Protein 6QDJ (pdb70)

GO terms:
  GO:0005515 protein binding (F, IPI)
  GO:0051015 actin filament binding (F, IDA)
  GO:0000146 microfilament motor activity (F, IDA)
  GO:0005863 striated muscle myosin thick filament (C, IDA)
  GO:0008307 structural constituent of muscle (F, IDA)
  GO:0005859 muscle myosin complex (C, IDA)
  GO:0040011 locomotion (P, IMP)
  GO:0018991 egg-laying behavior (P, IMP)
  GO:0030241 skeletal muscle myosin thick filament assembly (P, IMP)
  GO:0006936 muscle contraction (P, IMP)
  GO:0031672 A band (C, IDA)

CATH classification: 1.20.58.60

Radius of gyration: 30.01 Å; Cα contacts (8 Å, |Δi|>4): 1294; chains: 1; bounding box: 64×84×83 Å

Sequence (758 aa):
MEHEKDPGWQYLRRTREQVLEDQSKPYDSKKNVWIPDPEEGYLAGEITATKGDQVTIVTARGNEVTLKKELVQEMNPPKFEKTTEDMSNLSFLNDASVLHNLRSRYAAMLIYTYSGLFCVVINPYKRLPIYTDSCARMFMGKRKTEMPPHLFAVSDEAYRNMLQDHENQSMLITGESGAGKTENTKKVICYFAAVGASKVTLEDQIVQTNPVLEAFGNAKTVRNNNSSRFGKFIRIHFNKHGRLASCDIEHYLLEKSRVIRQAPGERCYHIFYQIYSDFRPELKKELLLDLPIKDYWFVAQAELIIDGIDDVEEFQLTDEAFDILNFSAVEKQDCYRLMSAHMHMGNMKFKQRPREEQAEPDGTDEAEKASNMYGIGCEEFLKALTKPRVKVTEWVSKGQNCEQVNWAVGAMAKGLYSRVFNWLVKKCNLTLDQKGIDRDYFIGVLDIAGFEIFDFNSFEQLWINFVNEKLQQFFNHHMFVLEQEEYAREGIQWVFIDFGLDLQACIELIEKPLGIISMLDEECIVPKATDLTLASKLVDQHLGKHPNFEKPKPPKGKQGEAHFAMRHYAGTVRYNCLNWLEKNKDPLNDTVVSAMKQSKGNDLLVEIWQDYTTQEEAAFMTVSMLYRESLNNLMTMLNKTHPHFIRCIIPNEKKQSGMIDAALVLNQLTCNGVLEGIRICRKGFPNRTLHPDFVQRYAILAAKEAKSDDDKKKCAEAIMSKLVNDGSLSEEMFRIGLTKVFFKAGVLAHLEDIRDEKL

InterPro domains:
  IPR001609 Myosin head, motor domain-like [PF00063] (83-775)
  IPR001609 Myosin head, motor domain-like [PR00193] (111-130)
  IPR001609 Myosin head, motor domain-like [PR00193] (167-192)
  IPR001609 Myosin head, motor domain-like [PR00193] (223-250)
  IPR001609 Myosin head, motor domain-like [PR00193] (455-483)
  IPR001609 Myosin head, motor domain-like [PR00193] (509-537)
  IPR001609 Myosin head, motor domain-like [PS51456] (81-787)
  IPR001609 Myosin head, motor domain-like [SM00242] (75-788)
  IPR002928 Myosin tail [PF01576] (855-1932)
  IPR004009 Myosin, SH3 domain [PF02736] (28-71)
  IPR004009 Myosin, SH3 domain [PS51844] (28-77)
  IPR008989 Myosin S1 fragment, N-terminal [G3DSA:2.30.30.360] (27-76)
  IPR014751 DNA repair protein XRCC4-like, C-terminal [G3DSA:1.20.5.370] (1575-1627)
  IPR014751 DNA repair protein XRCC4-like, C-terminal [G3DSA:1.20.5.370] (1628-1673)
  IPR014751 DNA repair protein XRCC4-like, C-terminal [G3DSA:1.20.5.370] (1674-1723)
  IPR014751 DNA repair protein XRCC4-like, C-terminal [G3DSA:1.20.5.370] (1738-1781)
  IPR027417 P-loop containing nucleoside triphosphate hydrolase [SSF52540] (52-845)
  IPR036961 Kinesin motor domain superfamily [G3DSA:3.40.850.10] (79-715)

Organism: Caenorhabditis elegans (NCBI:txid6239)

B-factor: mean 38.82, std 15.2, range [17.99, 112.72]

Nearest PDB structures (foldseek):
  6qdj-assembly1_A  TM=1.001E+00  e=0.000E+00  Caenorhabditis elegans
  1m8q-assembly1_A  TM=9.252E-01  e=1.282E-70  Gallus gallus
  1kqm-assembly1_A  TM=8.781E-01  e=1.208E-63  Argopecten irradians
  5h53-assembly1_A  TM=8.260E-01  e=1.874E-62  Oryctolagus cuniculus
  6x5z-assembly1_J  TM=8.396E-01  e=8.004E-58  Bos taurus

Secondary structure (DSSP, 8-state):
--GGGSGGGGGTS--HHHHHHHT-S---TTTEEEEEETTTEEEEEEEEEEETTEEEEEETTS-EEEEEGGG-EEPPPGGGTT-SBGGG-SS--HHHHHHHHHHHHHTT--EEEETTEEEEE--SS--TTSSHHHHHHHTT--GGGS-S-HHHHHHHHHHHHHHHT--EEEEEE-STTSSHHHHHHHHHHHHHHHT-----HHHHHHHHHHHHHHHHEE--SS-TTEE-SEEEEEEEE-TTS-EEEEEEEEE---GGGGT---TT--SBHHHHHHHSTTSHHHHHHTT--S-GGG-TTT-SS-S--TT--HHHHHHHHHHHHHHTT--HHHHHHHHHHHHHHHHHTT--EE--TT--S-EES--HHHHHHHHHHTS-HHHHHHHHHS-EEE---EEE----HHHHHHHHHHHHHHHHHHHHHHHHHHHHHHT--SSS---EEEEEEE-------SSB-HHHHHHHHHHHHHHHHHHHHHHHHHHHHHHHHT-------GGGGGHHHHHHHHSTTSHHHHHHHHTTSTT--HHHHHHHHHHHHTTTSTTEEPPPP--TT----SEEEEETTEEEEE--TTHHHHHH----HHHHHHHHT-SS-HHHHHHTTT---HHHH----HHHHHHHHHHHHHHHHTTSEEEEEEEE---SS--TT---HHHHHHHHHHTSHHHHHHHHHHS--EEEEHHHHHHHHGGGSHHHHTS-SSHHHHHHHHHHHHHHHTSS-GGGEEE-SSEEEE-TTHHHHHHHHHHHH-

Foldseek 3Di:
DVLVVQQQNLLFDPDPVVLVVLQPDDDDQQFWWWAQDVFQRIWIWTFPDDDDQKTWTQTPVGDIDIDGPVRIFTEFHSNCALPQEQLPTLGLALVNVLRNCLRSQLSNNQWHHHVQETEGADQLDDHSCLDPVNLVVQAPDQLVVGGGDLSVLLNVQLVCCLPVVFFEEEEEEAAWLLQQVVSLLSSLLSLLVQQAPVQDLSNLVNLLVLQLQQLQFWCDLQHRTTGQWWKKKKFFHFSVSHTAFIAMDIHRRPLLLQQDDDARIWRRNNLLLQPAVLPPCSCVVLVVPDDLCPQNRTNRYDNDGPPDDSNVSSVSNVVSCVSLPPDPQNVSLLVNLVSLSSLLSPWDWAADPPGQFIDTPDCPSLCSSCVSLQFDSVLLRCLLQWNWDPPVDTDTDGHGRVSSVVQSSLVSSLLSVLSSVVSSVSSRVSRNDDDGDRSYIYMYIRDYAQDADLAAEPSNVLRLLLNLLVVLVVQQLVVVVVQVVCVVQVNDDDDDRRSVVSVLLNCQCPPCPRLLNLLVVQLPDPPGDLVNSLVSNCVVPDVNRVQKYADDDSPDSRDDASIWGQGQLGIHGHHSHCVSVQFASDHSLSSLVSSCPRPNRVVSVVSCPVPAGPVNVCDHTPVNVSVVVSVVVSVVNVSHHYRYYYGAHQDSPSDRSHHSNVRRSSSCSRNCSSVVSVVCQAPQSDKAFQVVLLVQQCLQPVCLSPVDPDSLSSSVSSVVVCCVVVLDPPVQWDRTNTIITGHRSNVVSSVVVSVVSD

Solvent-accessible surface area: 35363 Å² total; per-residue (Å²): 128,147,52,79,173,20,87,0,16,116,56,4,81,68,57,176,141,62,50,122,119,16,71,78,106,134,60,64,56,180,93,27,9,25,7,61,16,137,129,55,13,34,20,30,5,82,33,86,53,93,176,78,87,59,2,30,0,58,7,78,132,51,78,123,43,71,37,84,109,154,74,26,37,85,28,20,28,18,122,42,34,30,22,43,34,0,22,85,5,28,33,7,13,46,1,5,0,4,59,3,2,65,15,5,1,81,23,15,4,4,4,2,12,6,35,73,6,3,0,2,3,24,21,56,107,236,16,46,0,58,65,112,44,0,8,143,18,2,57,31,81,132,45,120,123,9,0,2,0,0,7,4,7,0,2,62,0,10,48,24,0,38,112,71,118,74,38,0,0,0,5,2,19,10,52,35,6,1,14,26,19,81,9,6,57,49,0,14,63,5,0,1,46,25,2,43,133,254,86,74,24,59,62,15,6,62,43,13,48,28,0,13,25,1,0,0,1,0,40,7,95,56,40,48,35,3,28,56,15,5,17,7,21,55,0,20,0,22,114,135,2,103,8,3,5,3,37,12,80,41,23,52,21,48,58,38,17,0,39,148,10,49,118,24,23,0,0,0,14,0,0,9,7,2,40,14,100,62,72,80,112,1,34,154,99,0,61,7,100,63,64,25,130,54,0,151,15,0,21,51,30,68,49,128,4,135,76,63,76,20,55,97,55,0,66,83,1,12,76,0,0,80,59,1,114,9,54,82,100,41,18,50,10,0,0,42,2,2,1,0,7,2,0,4,15,25,17,138,27,97,61,132,130,246,72,118,54,2,59,45,79,57,51,81,21,4,87,30,0,2,85,3,1,23,25,45,28,121,94,2,16,103,2,4,3,89,12,102,57,79,132,160,125,84,74,59,106,46,19,26,27,100,56,0,89,163,14,8,8,29,2,2,56,1,6,5,28,47,0,0,49,20,0,4,121,46,0,36,133,22,0,93,67,207,76,34,93,89,59,39,17,0,0,0,2,4,12,30,11,35,42,78,108,81,91,2,6,7,80,23,0,4,9,0,4,11,9,1,29,14,9,32,11,3,3,68,25,18,14,43,63,42,68,84,11,0,59,145,10,58,18,80,104,142,25,130,39,40,3,97,102,5,51,42,5,1,70,0,0,44,79,119,76,0,0,2,18,14,0,8,97,5,6,104,65,117,200,23,65,27,116,54,0,7,72,91,0,53,107,74,4,64,76,141,20,97,19,6,59,154,28,142,103,57,168,80,172,63,23,125,20,50,0,1,0,101,12,52,16,31,70,0,20,0,13,0,102,62,0,16,98,69,0,84,50,74,27,16,23,28,1,0,9,3,0,31,99,6,180,34,2,105,8,0,40,91,10,0,97,104,44,90,3,57,89,94,78,96,168,119,1,24,0,67,89,67,60,101,31,8,66,93,13,21,74,62,0,86,152,18,54,9,15,4,0,12,1,0,2,0,1,101,153,82,87,40,35,53,27,52,5,62,25,0,31,81,8,0,79,28,23,2,0,15,51,10,6,91,30,41,72,138,10,11,16,30,82,36,82,6,67,78,0,11,159,99,3,32,74,3,2,68,175,46,8,186,70,60,150,64,98,61,108,0,0,59,25,0,2,61,55,3,40,118,81,63,36,8,51,127,124,50,23,95,45,1,117,57,52,0,0,0,68,45,33,3,44,16,71,0,34,72,28,55,71,146,110,140

Structure (mmCIF, N/CA/C/O backbone):
data_6QDJ
#
_entry.id   6QDJ
#
_cell.length_a   54.110
_cell.length_b   111.960
_cell.length_c   84.740
_cell.angle_alpha   90.00
_cell.angle_beta   97.44
_cell.angle_gamma   90.00
#
_symmetry.space_group_name_H-M   'P 1 21 1'
#
loop_
_entity.id
_entity.type
_entity.pdbx_description
1 polymer Myosin-4
2 non-polymer "ADENOSINE-5'-DIPHOSPHATE"
3 non-polymer GLYCEROL
4 non-polymer 1,4-BUTANEDIOL
5 non-polymer S-1,2-PROPANEDIOL
6 non-polymer HEXANE-1,6-DIOL
7 non-polymer 2,5,8,11,14,17-HEXAOXANONADECAN-19-OL
8 water water
#
loop_
_atom_site.group_PDB
_atom_site.id
_atom_site.type_symbol
_atom_site.label_atom_id
_atom_site.label_alt_id
_atom_site.label_comp_id
_atom_site.label_asym_id
_atom_site.label_entity_id
_atom_site.label_seq_id
_atom_site.pdbx_PDB_ins_code
_atom_site.Cartn_x
_atom_site.Cartn_y
_atom_site.Cartn_z
_atom_site.occupancy
_atom_site.B_iso_or_equiv
_atom_site.auth_seq_id
_atom_site.auth_comp_id
_atom_site.auth_asym_id
_atom_site.auth_atom_id
_atom_site.pdbx_PDB_model_num
ATOM 1 N N . MET A 1 1 ? -14.779 -26.655 72.866 1.00 92.15 1 MET A N 1
ATOM 2 C CA . MET A 1 1 ? -15.969 -26.973 73.649 1.00 94.73 1 MET A CA 1
ATOM 3 C C . MET A 1 1 ? -16.555 -25.731 74.326 1.00 101.13 1 MET A C 1
ATOM 4 O O . MET A 1 1 ? -16.814 -24.710 73.682 1.00 101.70 1 MET A O 1
ATOM 9 N N . GLU A 1 2 ? -16.784 -25.844 75.627 1.00 97.75 2 GLU A N 1
ATOM 10 C CA . GLU A 1 2 ? -17.130 -24.724 76.493 1.00 93.44 2 GLU A CA 1
ATOM 11 C C . GLU A 1 2 ? -16.152 -24.564 77.645 1.00 91.75 2 GLU A C 1
ATOM 12 O O . GLU A 1 2 ? -15.816 -23.433 78.007 1.00 88.19 2 GLU A O 1
ATOM 18 N N . HIS A 1 3 ? -15.688 -25.678 78.227 1.00 91.83 3 HIS A N 1
ATOM 19 C CA . HIS A 1 3 ? -14.611 -25.632 79.214 1.00 82.20 3 HIS A CA 1
ATOM 20 C C . HIS A 1 3 ? -13.372 -24.943 78.645 1.00 79.49 3 HIS A C 1
ATOM 21 O O . HIS A 1 3 ? -12.763 -24.088 79.304 1.00 68.27 3 HIS A O 1
ATOM 28 N N . GLU A 1 4 ? -12.985 -25.310 77.413 1.00 81.86 4 GLU A N 1
ATOM 29 C CA . GLU A 1 4 ? -11.745 -24.824 76.808 1.00 80.87 4 GLU A CA 1
ATOM 30 C C . GLU A 1 4 ? -11.808 -23.344 76.438 1.00 80.71 4 GLU A C 1
ATOM 31 O O . GLU A 1 4 ? -10.761 -22.741 76.173 1.00 83.04 4 GLU A O 1
ATOM 37 N N . LYS A 1 5 ? -13.003 -22.744 76.416 1.00 76.65 5 LYS A N 1
ATOM 38 C CA . LYS A 1 5 ? -13.112 -21.318 76.125 1.00 75.11 5 LYS A CA 1
ATOM 39 C C . LYS A 1 5 ? -12.787 -20.452 77.340 1.00 64.78 5 LYS A C 1
ATOM 40 O O . LYS A 1 5 ? -12.308 -19.326 77.175 1.00 64.62 5 LYS A O 1
ATOM 46 N N . ASP A 1 6 ? -13.031 -20.950 78.549 1.00 54.79 6 ASP A N 1
ATOM 47 C CA . ASP A 1 6 ? -12.799 -20.152 79.756 1.00 53.97 6 ASP A CA 1
ATOM 48 C C . ASP A 1 6 ? -11.305 -19.891 79.946 1.00 47.05 6 ASP A C 1
ATOM 49 O O . ASP A 1 6 ? -10.487 -20.817 79.805 1.00 44.43 6 ASP A O 1
ATOM 54 N N . PRO A 1 7 ? -10.907 -18.654 80.249 1.00 42.91 7 PRO A N 1
ATOM 55 C CA . PRO A 1 7 ? -9.476 -18.359 80.436 1.00 51.35 7 PRO A CA 1
ATOM 56 C C . PRO A 1 7 ? -8.799 -19.216 81.503 1.00 44.90 7 PRO A C 1
ATOM 57 O O . PRO A 1 7 ? -7.592 -19.466 81.405 1.00 47.02 7 PRO A O 1
ATOM 61 N N . GLY A 1 8 ? -9.541 -19.689 82.507 1.00 45.20 8 GLY A N 1
ATOM 62 C CA . GLY A 1 8 ? -8.946 -20.520 83.540 1.00 42.51 8 GLY A CA 1
ATOM 63 C C . GLY A 1 8 ? -8.504 -21.891 83.070 1.00 44.29 8 GLY A C 1
ATOM 64 O O . GLY A 1 8 ? -7.647 -22.503 83.720 1.00 39.25 8 GLY A O 1
ATOM 65 N N . TRP A 1 9 ? -9.046 -22.376 81.941 1.00 40.87 9 TRP A N 1
ATOM 66 C CA . TRP A 1 9 ? -8.781 -23.755 81.540 1.00 42.94 9 TRP A CA 1
ATOM 67 C C . TRP A 1 9 ? -7.313 -23.995 81.197 1.00 44.83 9 TRP A C 1
ATOM 68 O O . TRP A 1 9 ? -6.808 -25.109 81.402 1.00 43.30 9 TRP A O 1
ATOM 79 N N . GLN A 1 10 ? -6.611 -22.987 80.671 1.00 38.85 10 GLN A N 1
ATOM 80 C CA . GLN A 1 10 ? -5.189 -23.171 80.385 1.00 47.95 10 GLN A CA 1
ATOM 81 C C . GLN A 1 10 ? -4.354 -23.315 81.658 1.00 48.26 10 GLN A C 1
ATOM 82 O O . GLN A 1 10 ? -3.243 -23.857 81.604 1.00 42.49 10 GLN A O 1
ATOM 88 N N . TYR A 1 11 ? -4.855 -22.826 82.792 1.00 42.61 11 TYR A N 1
ATOM 89 C CA . TYR A 1 11 ? -4.209 -23.002 84.086 1.00 39.55 11 TYR A CA 1
ATOM 90 C C . TYR A 1 11 ? -4.793 -24.168 84.867 1.00 43.92 11 TYR A C 1
ATOM 91 O O . TYR A 1 11 ? -4.539 -24.291 86.075 1.00 37.62 11 TYR A O 1
ATOM 100 N N . LEU A 1 12 ? -5.563 -25.031 84.203 1.00 40.53 12 LEU A N 1
ATOM 101 C CA . LEU A 1 12 ? -6.103 -26.224 84.832 1.00 34.77 12 LEU A CA 1
ATOM 102 C C . LEU A 1 12 ? -5.702 -27.515 84.136 1.00 37.45 12 LEU A C 1
ATOM 103 O O . LEU A 1 12 ? -5.553 -28.541 84.810 1.00 31.36 12 LEU A O 1
ATOM 108 N N . ARG A 1 13 ? -5.493 -27.497 82.822 1.00 36.92 13 ARG A N 1
ATOM 109 C CA . ARG A 1 13 ? -5.163 -28.723 82.101 1.00 42.63 13 ARG A CA 1
ATOM 110 C C . ARG A 1 13 ? -4.531 -28.351 80.765 1.00 48.29 13 ARG A C 1
ATOM 111 O O . ARG A 1 13 ? -4.964 -27.395 80.110 1.00 49.68 13 ARG A O 1
ATOM 119 N N . ARG A 1 14 ? -3.476 -29.075 80.400 1.00 41.83 14 ARG A N 1
ATOM 120 C CA . ARG A 1 14 ? -2.755 -28.846 79.157 1.00 51.57 14 ARG A CA 1
ATOM 121 C C . ARG A 1 14 ? -3.628 -29.204 77.956 1.00 49.21 14 ARG A C 1
ATOM 122 O O . ARG A 1 14 ? -4.564 -30.005 78.051 1.00 43.53 14 ARG A O 1
ATOM 130 N N . THR A 1 15 ? -3.304 -28.602 76.815 1.00 54.51 15 THR A N 1
ATOM 131 C CA . THR A 1 15 ? -3.953 -28.981 75.568 1.00 60.33 15 THR A CA 1
ATOM 132 C C . THR A 1 15 ? -3.426 -30.330 75.100 1.00 65.66 15 THR A C 1
ATOM 133 O O . THR A 1 15 ? -2.388 -30.815 75.561 1.00 56.12 15 THR A O 1
ATOM 137 N N . ARG A 1 16 ? -4.147 -30.932 74.151 1.00 62.18 16 ARG A N 1
ATOM 138 C CA . ARG A 1 16 ? -3.700 -32.211 73.613 1.00 61.62 16 ARG A CA 1
ATOM 139 C C . ARG A 1 16 ? -2.315 -32.100 72.990 1.00 60.25 16 ARG A C 1
ATOM 140 O O . ARG A 1 16 ? -1.517 -33.040 73.089 1.00 56.02 16 ARG A O 1
ATOM 148 N N . GLU A 1 17 ? -1.988 -30.941 72.402 1.00 58.35 17 GLU A N 1
ATOM 149 C CA . GLU A 1 17 ? -0.675 -30.760 71.784 1.00 66.28 17 GLU A CA 1
ATOM 150 C C . GLU A 1 17 ? 0.433 -30.663 72.830 1.00 68.25 17 GLU A C 1
ATOM 151 O O . GLU A 1 17 ? 1.533 -31.195 72.629 1.00 64.66 17 GLU A O 1
ATOM 157 N N . GLN A 1 18 ? 0.170 -29.973 73.942 1.00 55.65 18 GLN A N 1
ATOM 158 C CA . GLN A 1 18 ? 1.164 -29.886 75.004 1.00 61.00 18 GLN A CA 1
ATOM 159 C C . GLN A 1 18 ? 1.377 -31.234 75.685 1.00 59.39 18 GLN A C 1
ATOM 160 O O . GLN A 1 18 ? 2.490 -31.530 76.130 1.00 56.85 18 GLN A O 1
ATOM 166 N N . VAL A 1 19 ? 0.331 -32.063 75.757 1.00 55.23 19 VAL A N 1
ATOM 167 C CA . VAL A 1 19 ? 0.440 -33.371 76.399 1.00 59.87 19 VAL A CA 1
ATOM 168 C C . VAL A 1 19 ? 1.253 -34.329 75.536 1.00 69.73 19 VAL A C 1
ATOM 169 O O . VAL A 1 19 ? 2.135 -35.045 76.032 1.00 61.51 19 VAL A O 1
ATOM 173 N N . LEU A 1 20 ? 0.954 -34.377 74.233 1.00 65.19 20 LEU A N 1
ATOM 174 C CA . LEU A 1 20 ? 1.706 -35.260 73.345 1.00 70.45 20 LEU A CA 1
ATOM 175 C C . LEU A 1 20 ? 3.173 -34.855 73.274 1.00 69.48 20 LEU A C 1
ATOM 176 O O . LEU A 1 20 ? 4.046 -35.711 73.091 1.00 72.07 20 LEU A O 1
ATOM 181 N N . GLU A 1 21 ? 3.466 -33.562 73.428 1.00 59.35 21 GLU A N 1
ATOM 182 C CA . GLU A 1 21 ? 4.857 -33.128 73.484 1.00 65.77 21 GLU A CA 1
ATOM 183 C C . GLU A 1 21 ? 5.488 -33.474 74.833 1.00 72.64 21 GLU A C 1
ATOM 184 O O . GLU A 1 21 ? 6.684 -33.785 74.903 1.00 73.00 21 GLU A O 1
ATOM 190 N N . ASP A 1 22 ? 4.700 -33.417 75.917 1.00 67.95 22 ASP A N 1
ATOM 191 C CA . ASP A 1 22 ? 5.172 -33.879 77.223 1.00 66.54 22 ASP A CA 1
ATOM 192 C C . ASP A 1 22 ? 5.559 -35.353 77.183 1.00 70.29 22 ASP A C 1
ATOM 193 O O . ASP A 1 22 ? 6.567 -35.755 77.778 1.00 72.79 22 ASP A O 1
ATOM 198 N N . GLN A 1 23 ? 4.769 -36.174 76.486 1.00 56.42 23 GLN A N 1
ATOM 199 C CA . GLN A 1 23 ? 4.976 -37.617 76.429 1.00 64.12 23 GLN A CA 1
ATOM 200 C C . GLN A 1 23 ? 5.958 -38.039 75.342 1.00 68.97 23 GLN A C 1
ATOM 201 O O . GLN A 1 23 ? 6.147 -39.242 75.134 1.00 66.93 23 GLN A O 1
ATOM 207 N N . SER A 1 24 ? 6.582 -37.091 74.651 1.00 73.91 24 SER A N 1
ATOM 208 C CA . SER A 1 24 ? 7.468 -37.392 73.526 1.00 74.51 24 SER A CA 1
ATOM 209 C C . SER A 1 24 ? 8.922 -37.154 73.916 1.00 78.31 24 SER A C 1
ATOM 210 O O . SER A 1 24 ? 9.619 -36.301 73.371 1.00 85.72 24 SER A O 1
ATOM 213 N N . LYS A 1 25 ? 9.368 -37.932 74.889 1.00 75.66 25 LYS A N 1
ATOM 214 C CA . LYS A 1 25 ? 10.738 -37.865 75.352 1.00 74.57 25 LYS A CA 1
ATOM 215 C C . LYS A 1 25 ? 11.328 -39.265 75.342 1.00 79.55 25 LYS A C 1
ATOM 216 O O . LYS A 1 25 ? 10.595 -40.255 75.468 1.00 71.71 25 LYS A O 1
ATOM 222 N N . PRO A 1 26 ? 12.642 -39.381 75.153 1.00 80.50 26 PRO A N 1
ATOM 223 C CA . PRO A 1 26 ? 13.278 -40.700 75.240 1.00 74.45 26 PRO A CA 1
ATOM 224 C C . PRO A 1 26 ? 13.183 -41.234 76.658 1.00 66.31 26 PRO A C 1
ATOM 225 O O . PRO A 1 26 ? 13.276 -40.478 77.629 1.00 66.62 26 PRO A O 1
ATOM 229 N N . TYR A 1 27 ? 12.998 -42.547 76.775 1.00 64.21 27 TYR A N 1
ATOM 230 C CA . TYR A 1 27 ? 12.857 -43.134 78.095 1.00 60.38 27 TYR A CA 1
ATOM 231 C C . TYR A 1 27 ? 13.133 -44.625 78.036 1.00 59.76 27 TYR A C 1
ATOM 232 O O . TYR A 1 27 ? 12.681 -45.312 77.119 1.00 62.47 27 TYR A O 1
ATOM 241 N N . ASP A 1 28 ? 13.871 -45.114 79.029 1.00 54.18 28 ASP A N 1
ATOM 242 C CA . ASP A 1 28 ? 14.068 -46.541 79.238 1.00 53.28 28 ASP A CA 1
ATOM 243 C C . ASP A 1 28 ? 13.849 -46.815 80.715 1.00 52.92 28 ASP A C 1
ATOM 244 O O . ASP A 1 28 ? 14.611 -46.326 81.555 1.00 56.19 28 ASP A O 1
ATOM 249 N N . SER A 1 29 ? 12.801 -47.581 81.026 1.00 50.86 29 SER A N 1
ATOM 250 C CA . SER A 1 29 ? 12.496 -47.942 82.409 1.00 61.96 29 SER A CA 1
ATOM 251 C C . SER A 1 29 ? 13.698 -48.516 83.156 1.00 64.71 29 SER A C 1
ATOM 252 O O . SER A 1 29 ? 13.764 -48.426 84.392 1.00 64.74 29 SER A O 1
ATOM 255 N N . L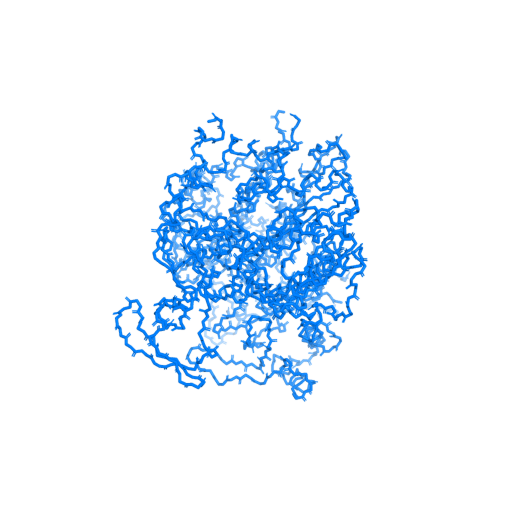YS A 1 30 ? 14.644 -49.121 82.440 1.00 55.78 30 LYS A N 1
ATOM 256 C CA . LYS A 1 30 ? 15.784 -49.782 83.064 1.00 67.78 30 LYS A CA 1
ATOM 257 C C . LYS A 1 30 ? 17.041 -48.924 83.060 1.00 59.69 30 LYS A C 1
ATOM 258 O O . LYS A 1 30 ? 18.055 -49.322 83.638 1.00 60.93 30 LYS A O 1
ATOM 264 N N . LYS A 1 31 ? 16.998 -47.760 82.428 1.00 54.43 31 LYS A N 1
ATOM 265 C CA . LYS A 1 31 ? 18.154 -46.883 82.343 1.00 48.80 31 LYS A CA 1
ATOM 266 C C . LYS A 1 31 ? 17.940 -45.564 83.074 1.00 57.67 31 LYS A C 1
ATOM 267 O O . LYS A 1 31 ? 18.761 -45.200 83.928 1.00 49.58 31 LYS A O 1
ATOM 273 N N . ASN A 1 32 ? 16.848 -44.847 82.783 1.00 44.68 32 ASN A N 1
ATOM 274 C CA . ASN A 1 32 ? 16.608 -43.518 83.354 1.00 46.45 32 ASN A CA 1
ATOM 275 C C . ASN A 1 32 ? 16.118 -43.631 84.795 1.00 48.88 32 ASN A C 1
ATOM 276 O O . ASN A 1 32 ? 15.169 -44.373 85.081 1.00 39.91 32 ASN A O 1
ATOM 281 N N . VAL A 1 33 ? 16.771 -42.901 85.706 1.00 38.54 33 VAL A N 1
ATOM 282 C CA . VAL A 1 33 ? 16.527 -43.014 87.140 1.00 37.30 33 VAL A CA 1
ATOM 283 C C . VAL A 1 33 ? 16.748 -41.650 87.797 1.00 31.10 33 VAL A C 1
ATOM 284 O O . VAL A 1 33 ? 17.228 -40.702 87.168 1.00 36.94 33 VAL A O 1
ATOM 288 N N . TRP A 1 34 ? 16.377 -41.547 89.072 1.00 31.18 34 TRP A N 1
ATOM 289 C CA . TRP A 1 34 ? 16.617 -40.348 89.884 1.00 28.69 34 TRP A CA 1
ATOM 290 C C . TRP A 1 34 ? 17.681 -40.652 90.933 1.00 32.99 34 TRP A C 1
ATOM 291 O O . TRP A 1 34 ? 17.628 -41.716 91.560 1.00 33.20 34 TRP A O 1
ATOM 302 N N . ILE A 1 35 ? 18.592 -39.699 91.183 1.00 31.59 35 ILE A N 1
ATOM 303 C CA . ILE A 1 35 ? 19.524 -39.847 92.320 1.00 35.72 35 ILE A CA 1
ATOM 304 C C . ILE A 1 35 ? 19.447 -38.657 93.277 1.00 30.08 35 ILE A C 1
ATOM 305 O O . ILE A 1 35 ? 19.041 -37.554 92.862 1.00 31.01 35 ILE A O 1
ATOM 310 N N . PRO A 1 36 ? 19.799 -38.829 94.558 1.00 40.01 36 PRO A N 1
ATOM 311 C CA . PRO A 1 36 ? 19.884 -37.670 95.463 1.00 30.20 36 PRO A CA 1
ATOM 312 C C . PRO A 1 36 ? 20.810 -36.604 94.902 1.00 36.68 36 PRO A C 1
ATOM 313 O O . PRO A 1 36 ? 21.791 -36.899 94.217 1.00 38.46 36 PRO A O 1
ATOM 317 N N . ASP A 1 3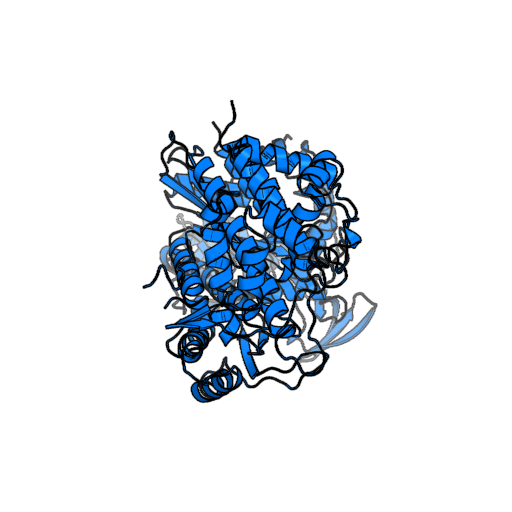7 ? 20.478 -35.344 95.185 1.00 31.33 37 ASP A N 1
ATOM 318 C CA . ASP A 1 37 ? 21.285 -34.266 94.753 1.00 34.19 37 ASP A CA 1
ATOM 319 C C . ASP A 1 37 ? 21.165 -33.174 95.807 1.00 41.30 37 ASP A C 1
ATOM 320 O O . ASP A 1 37 ? 20.036 -32.756 96.127 1.00 34.38 37 ASP A O 1
ATOM 325 N N . PRO A 1 38 ? 22.282 -32.673 96.337 1.00 37.74 38 PRO A N 1
ATOM 326 C CA . PRO A 1 38 ? 22.185 -31.578 97.323 1.00 35.06 38 PRO A CA 1
ATOM 327 C C . PRO A 1 38 ? 21.420 -30.357 96.827 1.00 34.33 38 PRO A C 1
ATOM 328 O O . PRO A 1 38 ? 20.589 -29.819 97.561 1.00 38.56 38 PRO A O 1
ATOM 332 N N . GLU A 1 39 ? 21.664 -29.905 95.599 1.00 37.27 39 GLU A N 1
ATOM 333 C CA . GLU A 1 39 ? 21.075 -28.653 95.132 1.00 39.67 39 GLU A CA 1
ATOM 334 C C . GLU A 1 39 ? 19.620 -28.837 94.701 1.00 49.46 39 GLU A C 1
ATOM 335 O O . GLU A 1 39 ? 18.749 -28.020 95.032 1.00 42.58 39 GLU A O 1
ATOM 341 N N . GLU A 1 40 ? 19.339 -29.890 93.938 1.00 42.82 40 GLU A N 1
ATOM 342 C CA . GLU A 1 40 ? 18.036 -30.031 93.302 1.00 36.83 40 GLU A CA 1
ATOM 343 C C . GLU A 1 40 ? 17.145 -31.030 94.007 1.00 30.65 40 GLU A C 1
ATOM 344 O O . GLU A 1 40 ? 16.017 -31.249 93.552 1.00 34.65 40 GLU A O 1
ATOM 350 N N . GLY A 1 41 ? 17.617 -31.632 95.096 1.00 28.23 41 GLY A N 1
ATOM 351 C CA . GLY A 1 41 ? 16.883 -32.636 95.843 1.00 28.15 41 GLY A CA 1
ATOM 352 C C . GLY A 1 41 ? 17.075 -34.002 95.208 1.00 34.07 41 GLY A C 1
ATOM 353 O O . GLY A 1 41 ? 17.546 -34.947 95.848 1.00 29.46 41 GLY A O 1
ATOM 354 N N . TYR A 1 42 ? 16.665 -34.106 93.940 1.00 32.27 42 TYR A N 1
ATOM 355 C CA . TYR A 1 42 ? 16.898 -35.278 93.104 1.00 31.45 42 TYR A CA 1
ATOM 356 C C . TYR A 1 42 ? 17.348 -34.819 91.728 1.00 34.66 42 TYR A C 1
ATOM 357 O O . TYR A 1 42 ? 17.047 -33.701 91.299 1.00 36.93 42 TYR A O 1
ATOM 366 N N . LEU A 1 43 ? 18.105 -35.676 91.054 1.00 34.93 43 LEU A N 1
ATOM 367 C CA . LEU A 1 43 ? 18.693 -35.352 89.760 1.00 34.40 43 LEU A CA 1
ATOM 368 C C . LEU A 1 43 ? 18.487 -36.544 88.831 1.00 28.49 43 LEU A C 1
ATOM 369 O O . LEU A 1 43 ? 18.637 -37.688 89.261 1.00 32.10 43 LEU A O 1
ATOM 374 N N . ALA A 1 44 ? 18.146 -36.278 87.572 1.00 35.83 44 ALA A N 1
ATOM 375 C CA . ALA A 1 44 ? 17.994 -37.350 86.585 1.00 37.67 44 ALA A CA 1
ATOM 376 C C . ALA A 1 44 ? 19.362 -37.861 86.142 1.00 42.39 44 ALA A C 1
ATOM 377 O O . ALA A 1 44 ? 20.312 -37.083 85.995 1.00 38.73 44 ALA A O 1
ATOM 379 N N . GLY A 1 45 ? 19.449 -39.171 85.896 1.00 41.48 45 GLY A N 1
ATOM 380 C CA . GLY A 1 45 ? 20.652 -39.766 85.351 1.00 38.84 45 GLY A CA 1
ATOM 381 C C . GLY A 1 45 ? 20.322 -40.986 84.513 1.00 46.78 45 GLY A C 1
ATOM 382 O O . GLY A 1 45 ? 19.158 -41.367 84.349 1.00 42.06 45 GLY A O 1
ATOM 383 N N . GLU A 1 46 ? 21.369 -41.600 83.970 1.00 43.76 46 GLU A N 1
ATOM 384 C CA . GLU A 1 46 ? 21.228 -42.827 83.196 1.00 54.15 46 GLU A CA 1
ATOM 385 C C . GLU A 1 46 ? 22.191 -43.865 83.743 1.00 53.25 46 GLU A C 1
ATOM 386 O O . GLU A 1 46 ? 23.392 -43.597 83.861 1.00 46.12 46 GLU A O 1
ATOM 392 N N . ILE A 1 47 ? 21.656 -45.034 84.096 1.00 53.13 47 ILE A N 1
ATOM 393 C CA . ILE A 1 47 ? 22.486 -46.181 84.453 1.00 57.19 47 ILE A CA 1
ATOM 394 C C . ILE A 1 47 ? 23.293 -46.599 83.232 1.00 60.20 47 ILE A C 1
ATOM 395 O O . ILE A 1 47 ? 22.728 -46.975 82.195 1.00 58.80 47 ILE A O 1
ATOM 400 N N . THR A 1 48 ? 24.618 -46.528 83.345 1.00 60.23 48 THR A N 1
ATOM 401 C CA . THR A 1 48 ? 25.491 -47.043 82.301 1.00 64.10 48 THR A CA 1
ATOM 402 C C . THR A 1 48 ? 26.126 -48.384 82.659 1.00 64.42 48 THR A C 1
ATOM 403 O O . THR A 1 48 ? 26.708 -49.023 81.778 1.00 65.54 48 THR A O 1
ATOM 407 N N . ALA A 1 49 ? 26.029 -48.821 83.916 1.00 66.44 49 ALA A N 1
ATOM 408 C CA . ALA A 1 49 ? 26.609 -50.088 84.344 1.00 65.04 49 ALA A CA 1
ATOM 409 C C . ALA A 1 49 ? 26.031 -50.470 85.700 1.00 65.91 49 ALA A C 1
ATOM 410 O O . ALA A 1 49 ? 25.545 -49.619 86.451 1.00 61.44 49 ALA A O 1
ATOM 412 N N . THR A 1 50 ? 26.101 -51.768 86.002 1.00 67.39 50 THR A N 1
ATOM 413 C CA . THR A 1 50 ? 25.625 -52.325 87.259 1.00 66.41 50 THR A CA 1
ATOM 414 C C . THR A 1 50 ? 26.546 -53.461 87.686 1.00 79.47 50 THR A C 1
ATOM 415 O O . THR A 1 50 ? 26.920 -54.309 86.870 1.00 75.47 50 THR A O 1
ATOM 419 N N . LYS A 1 51 ? 26.892 -53.478 88.979 1.00 80.36 51 LYS A N 1
ATOM 420 C CA . LYS A 1 51 ? 27.952 -54.345 89.505 1.00 75.65 51 LYS A CA 1
ATOM 421 C C . LYS A 1 51 ? 27.577 -54.728 90.940 1.00 78.81 51 LYS A C 1
ATOM 422 O O . LYS A 1 51 ? 28.003 -54.086 91.903 1.00 81.98 51 LYS A O 1
ATOM 428 N N . GLY A 1 52 ? 26.775 -55.779 91.067 1.00 77.78 52 GLY A N 1
ATOM 429 C CA . GLY A 1 52 ? 26.446 -56.320 92.370 1.00 82.03 52 GLY A CA 1
ATOM 430 C C . GLY A 1 52 ? 25.409 -55.503 93.105 1.00 83.98 52 GLY A C 1
ATOM 431 O O . GLY A 1 52 ? 24.216 -55.574 92.799 1.00 85.64 52 GLY A O 1
ATOM 432 N N . ASP A 1 53 ? 25.859 -54.719 94.079 1.00 79.84 53 ASP A N 1
ATOM 433 C CA . ASP A 1 53 ? 24.993 -53.848 94.859 1.00 76.08 53 ASP A CA 1
ATOM 434 C C . ASP A 1 53 ? 25.084 -52.393 94.424 1.00 76.19 53 ASP A C 1
ATOM 435 O O . ASP A 1 53 ? 24.544 -51.520 95.109 1.00 66.90 53 ASP A O 1
ATOM 440 N N . GLN A 1 54 ? 25.775 -52.112 93.322 1.00 71.84 54 GLN A N 1
ATOM 441 C CA . GLN A 1 54 ? 26.099 -50.754 92.926 1.00 68.89 54 GLN A CA 1
ATOM 442 C C . GLN A 1 54 ? 25.684 -50.523 91.484 1.00 71.78 54 GLN A C 1
ATOM 443 O O . GLN A 1 54 ? 25.397 -51.460 90.731 1.00 66.22 54 GLN A O 1
ATOM 449 N N . VAL A 1 55 ? 25.675 -49.249 91.104 1.00 59.08 55 VAL A N 1
ATOM 450 C CA . VAL A 1 55 ? 25.309 -48.847 89.756 1.00 52.64 55 VAL A CA 1
ATOM 451 C C . VAL A 1 55 ? 26.141 -47.627 89.396 1.00 53.81 55 VAL A C 1
ATOM 452 O O . VAL A 1 55 ? 26.426 -46.788 90.251 1.00 57.78 55 VAL A O 1
ATOM 456 N N . THR A 1 56 ? 26.576 -47.552 88.143 1.00 57.06 56 THR A N 1
ATOM 457 C CA . THR A 1 56 ? 27.249 -46.369 87.624 1.00 58.09 56 THR A CA 1
ATOM 458 C C . THR A 1 56 ? 26.245 -45.552 86.816 1.00 58.44 56 THR A C 1
ATOM 459 O O . THR A 1 56 ? 25.473 -46.108 86.023 1.00 61.82 56 THR A O 1
ATOM 463 N N . ILE A 1 57 ? 26.241 -44.239 87.035 1.00 52.99 57 ILE A N 1
ATOM 464 C CA . ILE A 1 57 ? 25.218 -43.360 86.482 1.00 51.28 57 ILE A CA 1
ATOM 465 C C . ILE A 1 57 ? 25.874 -42.085 85.976 1.00 57.15 57 ILE A C 1
ATOM 466 O O . ILE A 1 57 ? 26.640 -41.438 86.702 1.00 58.54 57 ILE A O 1
ATOM 471 N N . VAL A 1 58 ? 25.576 -41.731 84.731 1.00 51.79 58 VAL A N 1
ATOM 472 C CA . VAL A 1 58 ? 25.891 -40.414 84.191 1.00 52.68 58 VAL A CA 1
ATOM 473 C C . VAL A 1 58 ? 24.681 -39.521 84.446 1.00 57.78 58 VAL A C 1
ATOM 474 O O . VAL A 1 58 ? 23.575 -39.812 83.972 1.00 48.71 58 VAL A O 1
ATOM 478 N N . THR A 1 59 ? 24.884 -38.445 85.205 1.00 47.49 59 THR A N 1
ATOM 479 C CA . THR A 1 59 ? 23.784 -37.578 85.591 1.00 44.84 59 THR A CA 1
ATOM 480 C C . THR A 1 59 ? 23.466 -36.601 84.473 1.00 48.73 59 THR A C 1
ATOM 481 O O . THR A 1 59 ? 24.191 -36.494 83.482 1.00 43.65 59 THR A O 1
ATOM 485 N N . ALA A 1 60 ? 22.373 -35.857 84.664 1.00 44.26 60 ALA A N 1
ATOM 486 C CA . ALA A 1 60 ? 21.978 -34.845 83.697 1.00 41.61 60 ALA A CA 1
ATOM 487 C C . ALA A 1 60 ? 23.027 -33.751 83.553 1.00 45.50 60 ALA A C 1
ATOM 488 O O . ALA A 1 60 ? 23.009 -33.016 82.560 1.00 51.53 60 ALA A O 1
ATOM 490 N N . ARG A 1 61 ? 23.927 -33.605 84.524 1.00 52.71 61 ARG A N 1
ATOM 491 C CA . ARG A 1 61 ? 24.985 -32.607 84.413 1.00 52.63 61 ARG A CA 1
ATOM 492 C C . ARG A 1 61 ? 26.222 -33.137 83.699 1.00 50.26 61 ARG A C 1
ATOM 493 O O . ARG A 1 61 ? 27.149 -32.363 83.438 1.00 52.29 61 ARG A O 1
ATOM 501 N N . GLY A 1 62 ? 26.264 -34.434 83.391 1.00 51.34 62 GLY A N 1
ATOM 502 C CA . GLY A 1 62 ? 27.341 -35.045 82.654 1.00 53.83 62 GLY A CA 1
ATOM 503 C C . GLY A 1 62 ? 28.335 -35.808 83.511 1.00 59.75 62 GLY A C 1
ATOM 504 O O . GLY A 1 62 ? 29.004 -36.714 83.005 1.00 72.16 62 GLY A O 1
ATOM 505 N N . ASN A 1 63 ? 28.451 -35.466 84.790 1.00 53.06 63 ASN A N 1
ATOM 506 C CA . ASN A 1 63 ? 29.399 -36.166 85.639 1.00 55.79 63 ASN A CA 1
ATOM 507 C C . ASN A 1 63 ? 28.971 -37.617 85.826 1.00 61.50 63 ASN A C 1
ATOM 508 O O . ASN A 1 63 ? 27.832 -38.005 85.562 1.00 50.51 63 ASN A O 1
ATOM 513 N N . GLU A 1 64 ? 29.916 -38.428 86.276 1.00 58.34 64 GLU A N 1
ATOM 514 C CA . GLU A 1 64 ? 29.689 -39.843 86.505 1.00 60.64 64 GLU A CA 1
ATOM 515 C C . GLU A 1 64 ? 29.810 -40.122 87.991 1.00 64.55 64 GLU A C 1
ATOM 516 O O . GLU A 1 64 ? 30.813 -39.755 88.614 1.00 71.94 64 GLU A O 1
ATOM 522 N N . VAL A 1 65 ? 28.792 -40.771 88.556 1.00 62.49 65 VAL A N 1
ATOM 523 C CA . VAL A 1 65 ? 28.816 -41.175 89.953 1.00 55.44 65 VAL A CA 1
ATOM 524 C C . VAL A 1 65 ? 28.531 -42.665 90.030 1.00 60.09 65 VAL A C 1
ATOM 525 O O . VAL A 1 65 ? 27.972 -43.270 89.112 1.00 61.19 65 VAL A O 1
ATOM 529 N N . THR A 1 66 ? 28.961 -43.251 91.139 1.00 54.63 66 THR A N 1
ATOM 530 C CA . THR A 1 66 ? 28.683 -44.630 91.487 1.00 57.91 66 THR A CA 1
ATOM 531 C C . THR A 1 66 ? 27.954 -44.611 92.818 1.00 50.57 66 THR A C 1
ATOM 532 O O . THR A 1 66 ? 28.379 -43.925 93.751 1.00 54.83 66 THR A O 1
ATOM 536 N N . LEU A 1 67 ? 26.851 -45.338 92.898 1.00 52.55 67 LEU A N 1
ATOM 537 C CA . LEU A 1 67 ? 25.982 -45.257 94.057 1.00 58.99 67 LEU A CA 1
ATOM 538 C C . LEU A 1 67 ? 25.531 -46.650 94.428 1.00 53.92 67 LEU A C 1
ATOM 539 O O . LEU A 1 67 ? 25.457 -47.536 93.573 1.00 58.43 67 LEU A O 1
ATOM 544 N N . LYS A 1 68 ? 25.207 -46.832 95.704 1.00 52.94 68 LYS A N 1
ATOM 545 C CA . LYS A 1 68 ? 24.461 -48.017 96.098 1.00 55.97 68 LYS A CA 1
ATOM 546 C C . LYS A 1 68 ? 23.076 -47.968 95.459 1.00 54.26 68 LYS A C 1
ATOM 547 O O . LYS A 1 68 ? 22.450 -46.908 95.394 1.00 48.93 68 LYS A O 1
ATOM 553 N N . LYS A 1 69 ? 22.607 -49.122 94.972 1.00 55.01 69 LYS A N 1
ATOM 554 C CA . LYS A 1 69 ? 21.301 -49.196 94.320 1.00 55.04 69 LYS A CA 1
ATOM 555 C C . LYS A 1 69 ? 20.176 -48.710 95.221 1.00 56.24 69 LYS A C 1
ATOM 556 O O . LYS A 1 69 ? 19.166 -48.208 94.719 1.00 48.73 69 LYS A O 1
ATOM 562 N N . GLU A 1 70 ? 20.314 -48.862 96.545 1.00 42.81 70 GLU A N 1
ATOM 563 C CA . GLU A 1 70 ? 19.237 -48.459 97.447 1.00 57.44 70 GLU A CA 1
ATOM 564 C C . GLU A 1 70 ? 18.989 -46.949 97.431 1.00 47.24 70 GLU A C 1
ATOM 565 O O . GLU A 1 70 ? 17.948 -46.501 97.924 1.00 54.81 70 GLU A O 1
ATOM 571 N N . LEU A 1 71 ? 19.920 -46.158 96.892 1.00 44.86 71 LEU A N 1
ATOM 572 C CA . LEU A 1 71 ? 19.747 -44.716 96.775 1.00 47.72 71 LEU A CA 1
ATOM 573 C C . LEU A 1 71 ? 19.083 -44.303 95.467 1.00 50.99 71 LEU A C 1
ATOM 574 O O . LEU A 1 71 ? 18.689 -43.138 95.326 1.00 48.03 71 LEU A O 1
ATOM 579 N N . VAL A 1 72 ? 18.991 -45.210 94.509 1.00 42.80 72 VAL A N 1
ATOM 580 C CA . VAL A 1 72 ? 18.502 -44.900 93.175 1.00 45.03 72 VAL A CA 1
ATOM 581 C C . VAL A 1 72 ? 16.998 -45.086 93.182 1.00 40.22 72 VAL A C 1
ATOM 582 O O . VAL A 1 72 ? 16.494 -46.085 93.706 1.00 45.02 72 VAL A O 1
ATOM 586 N N . GLN A 1 73 ? 16.272 -44.111 92.634 1.00 36.62 73 GLN A N 1
ATOM 587 C CA . GLN A 1 73 ? 14.816 -44.152 92.613 1.00 32.32 73 GLN A CA 1
ATOM 588 C C . GLN A 1 73 ? 14.371 -44.234 91.160 1.00 30.47 73 GLN A C 1
ATOM 589 O O . GLN A 1 73 ? 14.930 -43.536 90.300 1.00 31.42 73 GLN A O 1
ATOM 595 N N . GLU A 1 74 ? 13.399 -45.112 90.883 1.00 35.51 74 GLU A N 1
ATOM 596 C CA . GLU A 1 74 ? 12.880 -45.241 89.526 1.00 38.56 74 GLU A CA 1
ATOM 597 C C . GLU A 1 74 ? 12.205 -43.952 89.074 1.00 35.79 74 GLU A C 1
ATOM 598 O O . GLU A 1 74 ? 11.489 -43.302 89.841 1.00 31.65 74 GLU A O 1
ATOM 604 N N . MET A 1 75 ? 12.415 -43.618 87.805 1.00 31.82 75 MET A N 1
ATOM 605 C CA . MET A 1 75 ? 11.791 -42.497 87.123 1.00 35.16 75 MET A CA 1
ATOM 606 C C . MET A 1 75 ? 10.548 -42.983 86.370 1.00 38.22 75 MET A C 1
ATOM 607 O O . MET A 1 75 ? 10.580 -44.039 85.726 1.00 32.38 75 MET A O 1
ATOM 612 N N . ASN A 1 76 ? 9.461 -42.191 86.427 1.00 28.25 76 ASN A N 1
ATOM 613 C CA . ASN A 1 76 ? 8.237 -42.578 85.713 1.00 33.69 76 ASN A CA 1
ATOM 614 C C . ASN A 1 76 ? 8.352 -42.277 84.219 1.00 36.08 76 ASN A C 1
ATOM 615 O O . ASN A 1 76 ? 9.037 -41.325 83.818 1.00 34.00 76 ASN A O 1
ATOM 620 N N . PRO A 1 77 ? 7.668 -43.064 83.377 1.00 37.16 77 PRO A N 1
ATOM 621 C CA . PRO A 1 77 ? 7.695 -42.809 81.917 1.00 39.18 77 PRO A CA 1
ATOM 622 C C . PRO A 1 77 ? 7.068 -41.467 81.602 1.00 38.08 77 PRO A C 1
ATOM 623 O O . PRO A 1 77 ? 6.290 -40.930 82.403 1.00 34.78 77 PRO A O 1
ATOM 627 N N . PRO A 1 78 ? 7.375 -40.895 80.438 1.00 44.77 78 PRO A N 1
ATOM 628 C CA . PRO A 1 78 ? 6.856 -39.561 80.105 1.00 42.99 78 PRO A CA 1
ATOM 629 C C . PRO A 1 78 ? 5.343 -39.498 79.958 1.00 44.45 78 PRO A C 1
ATOM 630 O O . PRO A 1 78 ? 4.789 -38.392 79.943 1.00 37.73 78 PRO A O 1
ATOM 634 N N . LYS A 1 79 ? 4.650 -40.626 79.840 1.00 38.87 79 LYS A N 1
ATOM 635 C CA . LYS A 1 79 ? 3.201 -40.555 79.804 1.00 41.69 79 LYS A CA 1
ATOM 636 C C . LYS A 1 79 ? 2.621 -40.106 81.136 1.00 37.76 79 LYS A C 1
ATOM 637 O O . LYS A 1 79 ? 1.441 -39.755 81.188 1.00 36.99 79 LYS A O 1
ATOM 643 N N . PHE A 1 80 ? 3.420 -40.079 82.201 1.00 34.92 80 PHE A N 1
ATOM 644 C CA . PHE A 1 80 ? 2.965 -39.582 83.488 1.00 36.96 80 PHE A CA 1
ATOM 645 C C . PHE A 1 80 ? 3.384 -38.149 83.756 1.00 30.98 80 PHE A C 1
ATOM 646 O O . PHE A 1 80 ? 3.173 -37.669 84.867 1.00 27.50 80 PHE A O 1
ATOM 654 N N . GLU A 1 81 ? 3.946 -37.454 82.775 1.00 30.27 81 GLU A N 1
ATOM 655 C CA . GLU A 1 81 ? 4.267 -36.040 82.949 1.00 27.56 81 GLU A CA 1
ATOM 656 C C . GLU A 1 81 ? 3.041 -35.243 83.377 1.00 30.63 81 GLU A C 1
ATOM 657 O O . GLU A 1 81 ? 1.983 -35.281 82.728 1.00 29.09 81 GLU A O 1
ATOM 663 N N . LYS A 1 82 ? 3.209 -34.474 84.453 1.00 25.97 82 LYS A N 1
ATOM 664 C CA . LYS A 1 82 ? 2.178 -33.573 84.948 1.00 24.43 82 LYS A CA 1
ATOM 665 C C . LYS A 1 82 ? 0.907 -34.317 85.321 1.00 26.52 82 LYS A C 1
ATOM 666 O O . LYS A 1 82 ? -0.196 -33.777 85.160 1.00 28.08 82 LYS A O 1
ATOM 672 N N . THR A 1 83 ? 1.041 -35.563 85.783 1.00 24.07 83 THR A N 1
ATOM 673 C CA A THR A 1 83 ? -0.105 -36.380 86.173 0.50 26.44 83 THR A CA 1
ATOM 674 C CA B THR A 1 83 ? -0.166 -36.315 86.081 0.50 26.44 83 THR A CA 1
ATOM 675 C C . THR A 1 83 ? -0.920 -35.642 87.224 1.00 30.99 83 THR A C 1
ATOM 676 O O . THR A 1 83 ? -0.341 -35.020 88.128 1.00 24.03 83 THR A O 1
ATOM 683 N N . GLU A 1 84 ? -2.252 -35.758 87.141 1.00 26.40 84 GLU A N 1
ATOM 684 C CA . GLU A 1 84 ? -3.140 -34.970 87.981 1.00 28.80 84 GLU A CA 1
ATOM 685 C C . GLU A 1 84 ? -3.311 -35.563 89.365 1.00 27.02 84 GLU A C 1
ATOM 686 O O . GLU A 1 84 ? -3.533 -34.808 90.309 1.00 24.02 84 GLU A O 1
ATOM 692 N N . ASP A 1 85 ? -3.261 -36.890 89.512 1.00 24.99 85 ASP A N 1
ATOM 693 C CA . ASP A 1 85 ? -3.324 -37.529 90.828 1.00 26.80 85 ASP A CA 1
ATOM 694 C C . ASP A 1 85 ? -2.130 -38.454 90.937 1.00 28.67 85 ASP A C 1
ATOM 695 O O . ASP A 1 85 ? -2.070 -39.470 90.235 1.00 30.69 85 ASP A O 1
ATOM 700 N N . MET A 1 86 ? -1.199 -38.116 91.840 1.00 27.78 86 MET A N 1
ATOM 701 C CA . MET A 1 86 ? 0.082 -38.816 91.875 1.00 31.49 86 MET A CA 1
ATOM 702 C C . MET A 1 86 ? -0.036 -40.217 92.443 1.00 31.40 86 MET A C 1
ATOM 703 O O . MET A 1 86 ? 0.873 -41.023 92.245 1.00 28.47 86 MET A O 1
ATOM 708 N N . SER A 1 87 ? -1.140 -40.547 93.105 1.00 32.34 87 SER A N 1
ATOM 709 C CA . SER A 1 87 ? -1.299 -41.958 93.439 1.00 43.33 87 SER A CA 1
ATOM 710 C C . SER A 1 87 ? -1.457 -42.832 92.191 1.00 42.07 87 SER A C 1
ATOM 711 O O . SER A 1 87 ? -1.404 -44.061 92.321 1.00 41.08 87 SER A O 1
ATOM 714 N N . ASN A 1 88 ? -1.579 -42.245 90.979 1.00 33.33 88 ASN A N 1
ATOM 715 C CA . ASN A 1 88 ? -1.598 -43.028 89.738 1.00 33.53 88 ASN A CA 1
ATOM 716 C C . ASN A 1 88 ? -0.220 -43.280 89.128 1.00 36.87 88 ASN A C 1
ATOM 717 O O . ASN A 1 88 ? -0.149 -43.959 88.098 1.00 36.15 88 ASN A O 1
ATOM 722 N N . LEU A 1 89 ? 0.857 -42.691 89.662 1.00 30.03 89 LEU A N 1
ATOM 723 C CA . LEU A 1 89 ? 2.181 -42.907 89.090 1.00 34.83 89 LEU A CA 1
ATOM 724 C C . LEU A 1 89 ? 2.501 -44.406 89.085 1.00 33.03 89 LEU A C 1
ATOM 725 O O . LEU A 1 89 ? 2.082 -45.138 89.977 1.00 32.74 89 LEU A O 1
ATOM 730 N N . SER A 1 90 ? 3.263 -44.864 88.083 1.00 30.83 90 SER A N 1
ATOM 731 C CA . SER A 1 90 ? 3.755 -46.250 88.147 1.00 36.47 90 SER A CA 1
ATOM 732 C C . SER A 1 90 ? 4.720 -46.448 89.317 1.00 34.55 90 SER A C 1
ATOM 733 O O . SER A 1 90 ? 4.717 -47.504 89.959 1.00 36.49 90 SER A O 1
ATOM 736 N N . PHE A 1 91 ? 5.567 -45.453 89.597 1.00 28.46 91 PHE A N 1
ATOM 737 C CA . PHE A 1 91 ? 6.586 -45.550 90.642 1.00 32.32 91 PHE A CA 1
ATOM 738 C C . PHE A 1 91 ? 6.324 -44.464 91.672 1.00 33.72 91 PHE A C 1
ATOM 739 O O . PHE A 1 91 ? 6.460 -43.278 91.369 1.00 30.72 91 PHE A O 1
ATOM 747 N N . LEU A 1 92 ? 5.925 -44.879 92.873 1.00 29.33 92 LEU A N 1
ATOM 748 C CA . LEU A 1 92 ? 5.466 -43.982 93.924 1.00 33.79 92 LEU A CA 1
ATOM 749 C C . LEU A 1 92 ? 6.636 -43.656 94.831 1.00 33.91 92 LEU A C 1
ATOM 750 O O . LEU A 1 92 ? 6.829 -44.295 95.868 1.00 40.07 92 LEU A O 1
ATOM 755 N N . ASN A 1 93 ? 7.447 -42.668 94.455 1.00 27.45 93 ASN A N 1
ATOM 756 C CA . ASN A 1 93 ? 8.617 -42.380 95.284 1.00 27.80 93 ASN A CA 1
ATOM 757 C C . ASN A 1 93 ? 8.818 -40.869 95.370 1.00 34.31 93 ASN A C 1
ATOM 758 O O . ASN A 1 93 ? 8.209 -40.099 94.627 1.00 26.74 93 ASN A O 1
ATOM 763 N N . ASP A 1 94 ? 9.686 -40.460 96.299 1.00 27.28 94 ASP A N 1
ATOM 764 C CA . ASP A 1 94 ? 9.849 -39.045 96.621 1.00 28.53 94 ASP A CA 1
ATOM 765 C C . ASP A 1 94 ? 10.326 -38.263 95.425 1.00 24.06 94 ASP A C 1
ATOM 766 O O . ASP A 1 94 ? 9.846 -37.146 95.169 1.00 27.92 94 ASP A O 1
ATOM 771 N N . ALA A 1 95 ? 11.281 -38.825 94.681 1.00 25.27 95 ALA A N 1
ATOM 772 C CA . ALA A 1 95 ? 11.823 -38.089 93.546 1.00 29.32 95 ALA A CA 1
ATOM 773 C C . ALA A 1 95 ? 10.746 -37.849 92.497 1.00 29.08 95 ALA A C 1
ATOM 774 O O . ALA A 1 95 ? 10.737 -36.807 91.830 1.00 24.22 95 ALA A O 1
ATOM 776 N N . SER A 1 96 ? 9.855 -38.824 92.310 1.00 26.70 96 SER A N 1
ATOM 777 C CA . SER A 1 96 ? 8.822 -38.691 91.282 1.00 25.44 96 SER A CA 1
ATOM 778 C C . SER A 1 96 ? 7.736 -37.714 91.706 1.00 25.02 96 SER A C 1
ATOM 779 O O . SER A 1 96 ? 7.151 -37.034 90.859 1.00 25.59 96 SER A O 1
ATOM 782 N N . VAL A 1 97 ? 7.395 -37.704 92.997 1.00 23.97 97 VAL A N 1
ATOM 783 C CA . VAL A 1 97 ? 6.439 -36.735 93.515 1.00 26.59 97 VAL A CA 1
ATOM 784 C C . VAL A 1 97 ? 6.993 -35.331 93.353 1.00 27.91 97 VAL A C 1
ATOM 785 O O . VAL A 1 97 ? 6.299 -34.426 92.891 1.00 28.11 97 VAL A O 1
ATOM 789 N N . LEU A 1 98 ? 8.270 -35.142 93.681 1.00 22.25 98 LEU A N 1
ATOM 790 C CA . LEU A 1 98 ? 8.885 -33.831 93.538 1.00 26.61 98 LEU A CA 1
ATOM 791 C C . LEU A 1 98 ? 8.914 -33.406 92.080 1.00 26.07 98 LEU A C 1
ATOM 792 O O . LEU A 1 98 ? 8.544 -32.272 91.743 1.00 24.76 98 LEU A O 1
ATOM 797 N N . HIS A 1 99 ? 9.316 -34.318 91.188 1.00 23.48 99 HIS A N 1
ATOM 798 C CA . HIS A 1 99 ? 9.348 -33.987 89.766 1.00 25.91 99 HIS A CA 1
ATOM 799 C C . HIS A 1 99 ? 7.962 -33.605 89.256 1.00 26.52 99 HIS A C 1
ATOM 800 O O . HIS A 1 99 ? 7.802 -32.614 88.524 1.00 26.24 99 HIS A O 1
ATOM 807 N N . ASN A 1 100 ? 6.949 -34.404 89.595 1.00 25.92 100 ASN A N 1
ATOM 808 C CA . ASN A 1 100 ? 5.615 -34.149 89.037 1.00 24.12 100 ASN A CA 1
ATOM 809 C C . ASN A 1 100 ? 5.075 -32.797 89.505 1.00 27.79 100 ASN A C 1
ATOM 810 O O . ASN A 1 100 ? 4.473 -32.046 88.723 1.00 23.72 100 ASN A O 1
ATOM 815 N N . LEU A 1 101 ? 5.254 -32.486 90.792 1.00 23.88 101 LEU A N 1
ATOM 816 C CA . LEU A 1 101 ? 4.781 -31.199 91.307 1.00 25.29 101 LEU A CA 1
ATOM 817 C C . LEU A 1 101 ? 5.522 -30.043 90.656 1.00 26.17 101 LEU A C 1
ATOM 818 O O . LEU A 1 101 ? 4.908 -29.014 90.320 1.00 25.49 101 LEU A O 1
ATOM 823 N N . ARG A 1 102 ? 6.841 -30.188 90.473 1.00 27.01 102 ARG A N 1
ATOM 824 C CA . ARG A 1 102 ? 7.629 -29.108 89.870 1.00 30.75 102 ARG A CA 1
ATOM 825 C C . ARG A 1 102 ? 7.271 -28.905 88.406 1.00 29.45 102 ARG A C 1
ATOM 826 O O . ARG A 1 102 ? 7.274 -27.767 87.919 1.00 30.24 102 ARG A O 1
ATOM 834 N N . SER A 1 103 ? 7.048 -29.999 87.669 1.00 28.49 103 SER A N 1
ATOM 835 C CA . SER A 1 103 ? 6.617 -29.896 86.266 1.00 29.37 103 SER A CA 1
ATOM 836 C C . SER A 1 103 ? 5.267 -29.208 86.138 1.00 27.42 103 SER A C 1
ATOM 837 O O . SER A 1 103 ? 5.064 -28.398 85.232 1.00 29.47 103 SER A O 1
ATOM 840 N N . ARG A 1 104 ? 4.320 -29.535 87.019 1.00 24.09 104 ARG A N 1
ATOM 841 C CA . ARG A 1 104 ? 3.032 -28.841 86.984 1.00 26.08 104 ARG A CA 1
ATOM 842 C C . ARG A 1 104 ? 3.193 -27.370 87.358 1.00 27.74 104 ARG A C 1
ATOM 843 O O . ARG A 1 104 ? 2.642 -26.490 86.691 1.00 27.34 104 ARG A O 1
ATOM 851 N N . TYR A 1 105 ? 3.970 -27.086 88.408 1.00 26.21 105 TYR A N 1
ATOM 852 C CA . TYR A 1 105 ? 4.156 -25.711 88.851 1.00 25.09 105 TYR A CA 1
ATOM 853 C C . TYR A 1 105 ? 4.806 -24.852 87.762 1.00 31.21 105 TYR A C 1
ATOM 854 O O . TYR A 1 105 ? 4.470 -23.673 87.611 1.00 28.77 105 TYR A O 1
ATOM 863 N N . ALA A 1 106 ? 5.723 -25.430 86.983 1.00 33.50 106 ALA A N 1
ATOM 864 C CA . ALA A 1 106 ? 6.359 -24.687 85.899 1.00 36.54 106 ALA A CA 1
ATOM 865 C C . ALA A 1 106 ? 5.343 -24.252 84.847 1.00 41.00 106 ALA A C 1
ATOM 866 O O . ALA A 1 106 ? 5.523 -23.222 84.191 1.00 43.41 106 ALA A O 1
ATOM 868 N N . ALA A 1 107 ? 4.264 -25.003 84.689 1.00 33.82 107 ALA A N 1
ATOM 869 C CA . ALA A 1 107 ? 3.182 -24.642 83.787 1.00 32.07 107 ALA A CA 1
ATOM 870 C C . ALA A 1 107 ? 2.058 -23.900 84.501 1.00 37.11 107 ALA A C 1
ATOM 871 O O . ALA A 1 107 ? 0.961 -23.769 83.938 1.00 33.85 107 ALA A O 1
ATOM 873 N N . MET A 1 108 ? 2.311 -23.414 85.724 1.00 28.86 108 MET A N 1
ATOM 874 C CA . MET A 1 108 ? 1.315 -22.734 86.556 1.00 28.42 108 MET A CA 1
ATOM 875 C C . MET A 1 108 ? 0.066 -23.581 86.763 1.00 31.04 108 MET A C 1
ATOM 876 O O . MET A 1 108 ? -1.047 -23.053 86.889 1.00 29.63 108 MET A O 1
ATOM 881 N N . LEU A 1 109 ? 0.237 -24.903 86.805 1.00 24.97 109 LEU A N 1
ATOM 882 C CA . LEU A 1 109 ? -0.797 -25.800 87.304 1.00 25.06 109 LEU A CA 1
ATOM 883 C C . LEU A 1 109 ? -0.505 -25.972 88.787 1.00 30.09 109 LEU A C 1
ATOM 884 O O . LEU A 1 109 ? 0.372 -26.761 89.167 1.00 30.17 109 LEU A O 1
ATOM 889 N N . ILE A 1 110 ? -1.208 -25.216 89.640 1.00 24.69 110 ILE A N 1
ATOM 890 C CA . ILE A 1 110 ? -0.791 -25.151 91.047 1.00 24.40 110 ILE A CA 1
ATOM 891 C C . ILE A 1 110 ? -1.460 -26.207 91.933 1.00 25.89 110 ILE A C 1
ATOM 892 O O . ILE A 1 110 ? -0.982 -26.439 93.044 1.00 24.91 110 ILE A O 1
ATOM 897 N N . TYR A 1 111 ? -2.535 -26.857 91.465 1.00 24.58 111 TYR A N 1
ATOM 898 C CA . TYR A 1 111 ? -3.260 -27.888 92.196 1.00 25.82 111 TYR A CA 1
ATOM 899 C C . TYR A 1 111 ? -2.845 -29.250 91.662 1.00 25.98 111 TYR A C 1
ATOM 900 O O . TYR A 1 111 ? -2.778 -29.438 90.439 1.00 23.76 111 TYR A O 1
ATOM 909 N N . THR A 1 112 ? -2.526 -30.185 92.574 1.00 23.68 112 THR A N 1
ATOM 910 C CA . THR A 1 112 ? -2.249 -31.573 92.223 1.00 21.87 112 THR A CA 1
ATOM 911 C C . THR A 1 112 ? -2.847 -32.461 93.302 1.00 26.30 112 THR A C 1
ATOM 912 O O . THR A 1 112 ? -2.723 -32.151 94.491 1.00 27.52 112 THR A O 1
ATOM 916 N N . TYR A 1 113 ? -3.470 -33.579 92.909 1.00 20.60 113 TYR A N 1
ATOM 917 C CA . TYR A 1 113 ? -3.959 -34.511 93.919 1.00 17.99 113 TYR A CA 1
ATOM 918 C C . TYR A 1 113 ? -2.845 -35.490 94.234 1.00 22.98 113 TYR A C 1
ATOM 919 O O . TYR A 1 113 ? -2.011 -35.784 93.381 1.00 22.46 113 TYR A O 1
ATOM 928 N N . SER A 1 114 ? -2.871 -36.024 95.468 1.00 22.33 114 SER A N 1
ATOM 929 C CA . SER A 1 114 ? -1.989 -37.110 95.901 1.00 28.33 114 SER A CA 1
ATOM 930 C C . SER A 1 114 ? -2.859 -37.997 96.800 1.00 30.48 114 SER A C 1
ATOM 931 O O . SER A 1 114 ? -2.873 -37.839 98.021 1.00 27.60 114 SER A O 1
ATOM 934 N N . GLY A 1 115 ? -3.606 -38.905 96.181 1.00 30.94 115 GLY A N 1
ATOM 935 C CA . GLY A 1 115 ? -4.665 -39.648 96.861 1.00 29.73 115 GLY A CA 1
ATOM 936 C C . GLY A 1 115 ? -5.575 -38.752 97.680 1.00 30.68 115 GLY A C 1
ATOM 937 O O . GLY A 1 115 ? -6.288 -37.901 97.132 1.00 29.94 115 GLY A O 1
ATOM 938 N N . LEU A 1 116 ? -5.493 -38.863 99.004 1.00 26.47 116 LEU A N 1
ATOM 939 C CA . LEU A 1 116 ? -6.371 -38.103 99.880 1.00 25.40 116 LEU A CA 1
ATOM 940 C C . LEU A 1 116 ? -5.953 -36.650 100.029 1.00 27.05 116 LEU A C 1
ATOM 941 O O . LEU A 1 116 ? -6.684 -35.881 100.661 1.00 29.21 116 LEU A O 1
ATOM 946 N N . PHE A 1 117 ? -4.798 -36.254 99.504 1.00 26.15 117 PHE A N 1
ATOM 947 C CA . PHE A 1 117 ? -4.341 -34.869 99.662 1.00 25.38 117 PHE A CA 1
ATOM 948 C C . PHE A 1 117 ? -4.597 -34.070 98.390 1.00 25.80 117 PHE A C 1
ATOM 949 O O . PHE A 1 117 ? -4.469 -34.595 97.287 1.00 26.11 117 PHE A O 1
ATOM 957 N N . CYS A 1 118 ? -4.944 -32.805 98.558 1.00 24.68 118 CYS A N 1
ATOM 958 C CA . CYS A 1 118 ? -4.906 -31.829 97.467 1.00 23.53 118 CYS A CA 1
ATOM 959 C C . CYS A 1 118 ? -3.748 -30.881 97.754 1.00 25.73 118 CYS A C 1
ATOM 960 O O . CYS A 1 118 ? -3.789 -30.132 98.734 1.00 25.38 118 CYS A O 1
ATOM 963 N N . VAL A 1 119 ? -2.697 -30.942 96.935 1.00 20.07 119 VAL A N 1
ATOM 964 C CA . VAL A 1 119 ? -1.511 -30.104 97.140 1.00 19.61 119 VAL A CA 1
ATOM 965 C C . VAL A 1 119 ? -1.668 -28.848 96.301 1.00 23.18 119 VAL A C 1
ATOM 966 O O . VAL A 1 119 ? -2.016 -28.944 95.114 1.00 23.86 119 VAL A O 1
ATOM 970 N N . VAL A 1 120 ? -1.364 -27.687 96.879 1.00 19.31 120 VAL A N 1
ATOM 971 C CA . VAL A 1 120 ? -1.436 -26.425 96.136 1.00 20.71 120 VAL A CA 1
ATOM 972 C C . VAL A 1 120 ? -0.149 -25.647 96.389 1.00 22.01 120 VAL A C 1
ATOM 973 O O . VAL A 1 120 ? 0.228 -25.402 97.541 1.00 25.26 120 VAL A O 1
ATOM 977 N N . ILE A 1 121 ? 0.555 -25.311 95.324 1.00 24.08 121 ILE A N 1
ATOM 978 C CA . ILE A 1 121 ? 1.787 -24.516 95.426 1.00 22.35 121 ILE A CA 1
ATOM 979 C C . ILE A 1 121 ? 1.470 -23.062 95.092 1.00 22.52 121 ILE A C 1
ATOM 980 O O . ILE A 1 121 ? 0.875 -22.766 94.042 1.00 22.91 121 ILE A O 1
ATOM 985 N N . ASN A 1 122 ? 1.831 -22.158 96.000 1.00 23.01 122 ASN A N 1
ATOM 986 C CA . ASN A 1 122 ? 1.549 -20.723 95.877 1.00 20.65 122 ASN A CA 1
ATOM 987 C C . ASN A 1 122 ? 2.050 -20.181 94.535 1.00 22.94 122 ASN A C 1
ATOM 988 O O . ASN A 1 122 ? 3.252 -20.265 94.246 1.00 23.11 122 ASN A O 1
ATOM 993 N N . PRO A 1 123 ? 1.170 -19.640 93.690 1.00 23.57 123 PRO A N 1
ATOM 994 C CA . PRO A 1 123 ? 1.622 -19.140 92.385 1.00 24.15 123 PRO A CA 1
ATOM 995 C C . PRO A 1 123 ? 2.335 -17.818 92.464 1.00 28.40 123 PRO A C 1
ATOM 996 O O . PRO A 1 123 ? 3.118 -17.516 91.558 1.00 28.25 123 PRO A O 1
ATOM 1000 N N . TYR A 1 124 ? 2.088 -17.031 93.512 1.00 24.51 124 TYR A N 1
ATOM 1001 C CA . TYR A 1 124 ? 2.641 -15.693 93.637 1.00 24.27 124 TYR A CA 1
ATOM 1002 C C . TYR A 1 124 ? 2.291 -14.831 92.436 1.00 31.41 124 TYR A C 1
ATOM 1003 O O . TYR A 1 124 ? 3.059 -13.948 92.074 1.00 31.97 124 TYR A O 1
ATOM 1012 N N . LYS A 1 125 ? 1.151 -15.111 91.807 1.00 32.68 125 LYS A N 1
ATOM 1013 C CA . LYS A 1 125 ? 0.607 -14.232 90.781 1.00 38.11 125 LYS A CA 1
ATOM 1014 C C . LYS A 1 125 ? -0.870 -14.544 90.605 1.00 36.27 125 LYS A C 1
ATOM 1015 O O . LYS A 1 125 ? -1.366 -15.590 91.041 1.00 29.14 125 LYS A O 1
ATOM 1021 N N . ARG A 1 126 ? -1.577 -13.618 89.957 1.00 35.31 126 ARG A N 1
ATOM 1022 C CA . ARG A 1 126 ? -3.007 -13.782 89.751 1.00 30.42 126 ARG A CA 1
ATOM 1023 C C . ARG A 1 126 ? -3.264 -14.807 88.670 1.00 33.13 126 ARG A C 1
ATOM 1024 O O . ARG A 1 126 ? -2.670 -14.749 87.590 1.00 34.48 126 ARG A O 1
ATOM 1032 N N . LEU A 1 127 ? -4.140 -15.754 88.968 1.00 33.79 127 LEU A N 1
ATOM 1033 C CA . LEU A 1 127 ? -4.553 -16.772 88.033 1.00 32.96 127 LEU A CA 1
ATOM 1034 C C . LEU A 1 127 ? -6.059 -16.685 87.854 1.00 31.53 127 LEU A C 1
ATOM 1035 O O . LEU A 1 127 ? -6.794 -16.457 88.827 1.00 31.22 127 LEU A O 1
ATOM 1040 N N . PRO A 1 128 ? -6.543 -16.854 86.637 1.00 32.11 128 PRO A N 1
ATOM 1041 C CA . PRO A 1 128 ? -7.977 -16.659 86.385 1.00 33.02 128 PRO A CA 1
ATOM 1042 C C . PRO A 1 128 ? -8.782 -17.923 86.645 1.00 37.46 128 PRO A C 1
ATOM 1043 O O . PRO A 1 128 ? -9.704 -18.244 85.892 1.00 35.32 128 PRO A O 1
ATOM 1047 N N . ILE A 1 129 ? -8.484 -18.639 87.733 1.00 27.97 129 ILE A N 1
ATOM 1048 C CA . ILE A 1 129 ? -9.151 -19.899 88.006 1.00 27.48 129 ILE A CA 1
ATOM 1049 C C . ILE A 1 129 ? -10.144 -19.797 89.150 1.00 28.91 129 ILE A C 1
ATOM 1050 O O . ILE A 1 129 ? -10.682 -20.820 89.583 1.00 36.71 129 ILE A O 1
ATOM 1055 N N . TYR A 1 130 ? -10.404 -18.602 89.669 1.00 29.26 130 TYR A N 1
ATOM 1056 C CA . TYR A 1 130 ? -11.316 -18.468 90.805 1.00 26.42 130 TYR A CA 1
ATOM 1057 C C . TYR A 1 130 ? -12.550 -17.629 90.471 1.00 37.28 130 TYR A C 1
ATOM 1058 O O . TYR A 1 130 ? -13.225 -17.140 91.383 1.00 31.94 130 TYR A O 1
ATOM 1067 N N . THR A 1 131 ? -12.856 -17.452 89.189 1.00 37.36 131 THR A N 1
ATOM 1068 C CA . THR A 1 131 ? -13.974 -16.606 88.796 1.00 33.80 131 THR A CA 1
ATOM 1069 C C . THR A 1 131 ? -15.289 -17.367 88.915 1.00 40.99 131 THR A C 1
ATOM 1070 O O . THR A 1 131 ? -15.320 -18.583 89.055 1.00 33.14 131 THR A O 1
ATOM 1074 N N . ASP A 1 132 ? -16.405 -16.633 88.804 1.00 44.45 132 ASP A N 1
ATOM 1075 C CA . ASP A 1 132 ? -17.708 -17.292 88.806 1.00 35.32 132 ASP A CA 1
ATOM 1076 C C . ASP A 1 132 ? -17.802 -18.343 87.717 1.00 36.18 132 ASP A C 1
ATOM 1077 O O . ASP A 1 132 ? -18.326 -19.441 87.952 1.00 37.22 132 ASP A O 1
ATOM 1082 N N . SER A 1 133 ? -17.345 -18.016 86.497 1.00 45.13 133 SER A N 1
ATOM 1083 C CA . SER A 1 133 ? -17.451 -18.990 85.411 1.00 40.76 133 SER A CA 1
ATOM 1084 C C . SER A 1 133 ? -16.574 -20.202 85.684 1.00 31.95 133 SER A C 1
ATOM 1085 O O . SER A 1 133 ? -16.923 -21.327 85.307 1.00 32.59 133 SER A O 1
ATOM 1088 N N . CYS A 1 134 ? -15.421 -19.991 86.307 1.00 34.99 134 CYS A N 1
ATOM 1089 C CA . CYS A 1 134 ? -14.597 -21.135 86.671 1.00 37.98 134 CYS A CA 1
ATOM 1090 C C . CYS A 1 134 ? -15.302 -21.980 87.727 1.00 30.73 134 CYS A C 1
ATOM 1091 O O . CYS A 1 134 ? -15.412 -23.205 87.579 1.00 37.42 134 CYS A O 1
ATOM 1094 N N . ALA A 1 135 ? -15.839 -21.340 88.779 1.00 33.78 135 ALA A N 1
ATOM 1095 C CA . ALA A 1 135 ? -16.559 -22.095 89.813 1.00 29.97 135 ALA A CA 1
ATOM 1096 C C . ALA A 1 135 ? -17.707 -22.905 89.233 1.00 35.85 135 ALA A C 1
ATOM 1097 O O . ALA A 1 135 ? -17.919 -24.062 89.613 1.00 33.39 135 ALA A O 1
ATOM 1099 N N . ARG A 1 136 ? -18.475 -22.319 88.310 1.00 33.64 136 ARG A N 1
ATOM 1100 C CA . ARG A 1 136 ? -19.634 -23.035 87.804 1.00 31.84 136 ARG A CA 1
ATOM 1101 C C . ARG A 1 136 ? -19.225 -24.276 87.068 1.00 28.73 136 ARG A C 1
ATOM 1102 O O . ARG A 1 136 ? -19.995 -25.230 87.020 1.00 39.86 136 ARG A O 1
ATOM 1110 N N . MET A 1 137 ? -18.014 -24.292 86.492 1.00 32.73 137 MET A N 1
ATOM 1111 C CA . MET A 1 137 ? -17.549 -25.498 85.808 1.00 32.01 137 MET A CA 1
ATOM 1112 C C . MET A 1 137 ? -17.480 -26.686 86.760 1.00 31.76 137 MET A C 1
ATOM 1113 O O . MET A 1 137 ? -17.690 -27.828 86.340 1.00 32.91 137 MET A O 1
ATOM 1118 N N . PHE A 1 138 ? -17.218 -26.446 88.059 1.00 31.77 138 PHE A N 1
ATOM 1119 C CA . PHE A 1 138 ? -17.038 -27.563 88.986 1.00 33.36 138 PHE A CA 1
ATOM 1120 C C . PHE A 1 138 ? -18.326 -27.994 89.681 1.00 29.11 138 PHE A C 1
ATOM 1121 O O . PHE A 1 138 ? -18.370 -29.092 90.250 1.00 31.30 138 PHE A O 1
ATOM 1129 N N . MET A 1 139 ? -19.380 -27.192 89.613 1.00 30.68 139 MET A N 1
ATOM 1130 C CA . MET A 1 139 ? -20.596 -27.478 90.362 1.00 31.59 139 MET A CA 1
ATOM 1131 C C . MET A 1 139 ? -21.266 -28.759 89.870 1.00 37.17 139 MET A C 1
ATOM 1132 O O . MET A 1 139 ? -21.677 -28.855 88.712 1.00 38.27 139 MET A O 1
ATOM 1137 N N . GLY A 1 140 ? -21.356 -29.756 90.749 1.00 32.17 140 GLY A N 1
ATOM 1138 C CA . GLY A 1 140 ? -22.000 -31.002 90.419 1.00 29.81 140 GLY A CA 1
ATOM 1139 C C . GLY A 1 140 ? -21.185 -31.927 89.565 1.00 41.21 140 GLY A C 1
ATOM 1140 O O . GLY A 1 140 ? -21.717 -32.941 89.112 1.00 46.31 140 GLY A O 1
ATOM 1141 N N . LYS A 1 141 ? -19.911 -31.629 89.344 1.00 38.30 141 LYS A N 1
ATOM 1142 C CA . LYS A 1 141 ? -19.056 -32.496 88.546 1.00 41.79 141 LYS A CA 1
ATOM 1143 C C . LYS A 1 141 ? -18.376 -33.538 89.418 1.00 43.09 141 LYS A C 1
ATOM 1144 O O . LYS A 1 141 ? -18.038 -33.286 90.577 1.00 50.32 141 LYS A O 1
ATOM 1150 N N . ARG A 1 142 ? -18.157 -34.717 88.850 1.00 40.12 142 ARG A N 1
ATOM 1151 C CA . ARG A 1 142 ? -17.413 -35.724 89.583 1.00 43.42 142 ARG A CA 1
ATOM 1152 C C . ARG A 1 142 ? -15.956 -35.286 89.650 1.00 44.69 142 ARG A C 1
ATOM 1153 O O . ARG A 1 142 ? -15.372 -34.874 88.642 1.00 43.68 142 ARG A O 1
ATOM 1161 N N . LYS A 1 143 ? -15.400 -35.291 90.860 1.00 42.73 143 LYS A N 1
ATOM 1162 C CA . LYS A 1 143 ? -14.027 -34.835 91.046 1.00 35.54 143 LYS A CA 1
ATOM 1163 C C . LYS A 1 143 ? -13.057 -35.566 90.121 1.00 39.41 143 LYS A C 1
ATOM 1164 O O . LYS A 1 143 ? -12.145 -34.950 89.551 1.00 38.10 143 LYS A O 1
ATOM 1170 N N . THR A 1 144 ? -13.269 -36.869 89.915 1.00 38.54 144 THR A N 1
ATOM 1171 C CA . THR A 1 144 ? -12.376 -37.619 89.042 1.00 40.82 144 THR A CA 1
ATOM 1172 C C . THR A 1 144 ? -12.542 -37.236 87.585 1.00 38.58 144 THR A C 1
ATOM 1173 O O . THR A 1 144 ? -11.725 -37.637 86.758 1.00 49.62 144 THR A O 1
ATOM 1177 N N . GLU A 1 145 ? -13.546 -36.441 87.253 1.00 39.34 145 GLU A N 1
ATOM 1178 C CA . GLU A 1 145 ? -13.820 -36.091 85.874 1.00 43.99 145 GLU A CA 1
ATOM 1179 C C . GLU A 1 145 ? -13.393 -34.674 85.534 1.00 45.06 145 GLU A C 1
ATOM 1180 O O . GLU A 1 145 ? -13.666 -34.208 84.426 1.00 45.26 145 GLU A O 1
ATOM 1186 N N . MET A 1 146 ? -12.754 -33.976 86.463 1.00 32.33 146 MET A N 1
ATOM 1187 C CA . MET A 1 146 ? -12.322 -32.597 86.310 1.00 30.46 146 MET A CA 1
ATOM 1188 C C . MET A 1 146 ? -10.843 -32.516 86.665 1.00 30.26 146 MET A C 1
ATOM 1189 O O . MET A 1 146 ? -10.322 -33.391 87.361 1.00 28.45 146 MET A O 1
ATOM 1194 N N . PRO A 1 147 ? -10.131 -31.512 86.168 1.00 28.24 147 PRO A N 1
ATOM 1195 C CA . PRO A 1 147 ? -8.734 -31.321 86.589 1.00 31.83 147 PRO A CA 1
ATOM 1196 C C . PRO A 1 147 ? -8.672 -30.931 88.055 1.00 30.80 147 PRO A C 1
ATOM 1197 O O . PRO A 1 147 ? -9.675 -30.471 88.634 1.00 28.65 147 PRO A O 1
ATOM 1201 N N . PRO A 1 148 ? -7.517 -31.122 88.699 1.00 26.44 148 PRO A N 1
ATOM 1202 C CA . PRO A 1 148 ? -7.390 -30.731 90.107 1.00 24.23 148 PRO A CA 1
ATOM 1203 C C . PRO A 1 148 ? -7.718 -29.254 90.330 1.00 23.65 148 PRO A C 1
ATOM 1204 O O . PRO A 1 148 ? -7.279 -28.368 89.585 1.00 26.17 148 PRO A O 1
ATOM 1208 N N . HIS A 1 149 ? -8.451 -28.988 91.407 1.00 24.12 149 HIS A N 1
ATOM 1209 C CA . HIS A 1 149 ? -8.772 -27.615 91.794 1.00 23.40 149 HIS A CA 1
ATOM 1210 C C . HIS A 1 149 ? -9.361 -27.626 93.201 1.00 23.47 149 HIS A C 1
ATOM 1211 O O . HIS A 1 149 ? -10.102 -28.543 93.567 1.00 23.92 149 HIS A O 1
ATOM 1218 N N . LEU A 1 150 ? -9.072 -26.567 93.956 1.00 21.27 150 LEU A N 1
ATOM 1219 C CA . LEU A 1 150 ? -9.776 -26.282 95.208 1.00 24.22 150 LEU A CA 1
ATOM 1220 C C . LEU A 1 150 ? -11.303 -26.404 95.089 1.00 23.69 150 LEU A C 1
ATOM 1221 O O . LEU A 1 150 ? -11.967 -26.902 96.012 1.00 23.94 150 LEU A O 1
ATOM 1226 N N . PHE A 1 151 ? -11.885 -25.905 93.988 1.00 25.73 151 PHE A N 1
ATOM 1227 C CA . PHE A 1 151 ? -13.341 -25.977 93.824 1.00 25.54 151 PHE A CA 1
ATOM 1228 C C . PHE A 1 151 ? -13.842 -27.412 93.645 1.00 24.94 151 PHE A C 1
ATOM 1229 O O . PHE A 1 151 ? -14.983 -27.720 94.021 1.00 25.37 151 PHE A O 1
ATOM 1237 N N . ALA A 1 152 ? -13.031 -28.322 93.093 1.00 26.23 152 ALA A N 1
ATOM 1238 C CA . ALA A 1 152 ? -13.497 -29.709 93.002 1.00 24.72 152 ALA A CA 1
ATOM 1239 C C . ALA A 1 152 ? -13.573 -30.350 94.379 1.00 30.91 152 ALA A C 1
ATOM 1240 O O . ALA A 1 152 ? -14.537 -31.058 94.684 1.00 24.93 152 ALA A O 1
ATOM 1242 N N . VAL A 1 153 ? -12.552 -30.127 95.224 1.00 26.01 153 VAL A N 1
ATOM 1243 C CA . VAL A 1 153 ? -12.597 -30.609 96.602 1.00 25.75 153 VAL A CA 1
ATOM 1244 C C . VAL A 1 153 ? -13.801 -30.011 97.324 1.00 23.80 153 VAL A C 1
ATOM 1245 O O . VAL A 1 153 ? -14.513 -30.700 98.075 1.00 23.85 153 VAL A O 1
ATOM 1249 N N . SER A 1 154 ? -14.000 -28.693 97.149 1.00 22.23 154 SER A N 1
ATOM 1250 C CA . SER A 1 154 ? -15.091 -27.999 97.825 1.00 27.48 154 SER A CA 1
ATOM 1251 C C . SER A 1 154 ? -16.444 -28.542 97.377 1.00 26.25 154 SER A C 1
ATOM 1252 O O . SER A 1 154 ? -17.323 -28.802 98.200 1.00 24.22 154 SER A O 1
ATOM 1255 N N . ASP A 1 155 ? -16.624 -28.720 96.071 1.00 21.63 155 ASP A N 1
ATOM 1256 C CA . ASP A 1 155 ? -17.923 -29.217 95.582 1.00 26.20 155 ASP A CA 1
ATOM 1257 C C . ASP A 1 155 ? -18.184 -30.656 96.000 1.00 26.56 155 ASP A C 1
ATOM 1258 O O . ASP A 1 155 ? -19.306 -30.994 96.393 1.00 27.63 155 ASP A O 1
ATOM 1263 N N . GLU A 1 156 ? -17.157 -31.513 95.990 1.00 24.78 156 GLU A N 1
ATOM 1264 C CA . GLU A 1 156 ? -17.344 -32.861 96.526 1.00 22.24 156 GLU A CA 1
ATOM 1265 C C . GLU A 1 156 ? -17.774 -32.848 97.994 1.00 33.60 156 GLU A C 1
ATOM 1266 O O . GLU A 1 156 ? -18.659 -33.627 98.386 1.00 24.38 156 GLU A O 1
ATOM 1272 N N . ALA A 1 157 ? -17.169 -31.977 98.834 1.00 22.49 157 ALA A N 1
ATOM 1273 C CA . ALA A 1 157 ? -17.639 -31.908 100.215 1.00 21.33 157 ALA A CA 1
ATOM 1274 C C . ALA A 1 157 ? -19.113 -31.501 100.280 1.00 19.19 157 ALA A C 1
ATOM 1275 O O . ALA A 1 157 ? -19.876 -32.028 101.098 1.00 24.10 157 ALA A O 1
ATOM 1277 N N . TYR A 1 158 ? -19.494 -30.513 99.482 1.00 21.63 158 TYR A N 1
ATOM 1278 C CA . TYR A 1 158 ? -20.882 -30.056 99.459 1.00 22.67 158 TYR A CA 1
ATOM 1279 C C . TYR A 1 158 ? -21.830 -31.170 98.980 1.00 24.84 158 TYR A C 1
ATOM 1280 O O . TYR A 1 158 ? -22.892 -31.399 99.576 1.00 24.94 158 TYR A O 1
ATOM 1289 N N . ARG A 1 159 ? -21.454 -31.898 97.929 1.00 24.51 159 ARG A N 1
ATOM 1290 C CA . ARG A 1 159 ? -22.327 -33.005 97.492 1.00 28.22 159 ARG A CA 1
ATOM 1291 C C . ARG A 1 159 ? -22.334 -34.156 98.502 1.00 34.43 159 ARG A C 1
ATOM 1292 O O . ARG A 1 159 ? -23.398 -34.724 98.798 1.00 31.37 159 ARG A O 1
ATOM 1300 N N . ASN A 1 160 ? -21.169 -34.509 99.065 1.00 25.62 160 ASN A N 1
ATOM 1301 C CA . ASN A 1 160 ? -21.131 -35.496 100.147 1.00 26.01 160 ASN A CA 1
ATOM 1302 C C . ASN A 1 160 ? -22.092 -35.126 101.264 1.00 26.92 160 ASN A C 1
ATOM 1303 O O . ASN A 1 160 ? -22.815 -35.981 101.786 1.00 31.31 160 ASN A O 1
ATOM 1308 N N . MET A 1 161 ? -22.080 -33.855 101.671 1.00 27.36 161 MET A N 1
ATOM 1309 C CA . MET A 1 161 ? -22.914 -33.428 102.788 1.00 21.38 161 MET A CA 1
ATOM 1310 C C . MET A 1 161 ? -24.374 -33.737 102.489 1.00 26.68 161 MET A C 1
ATOM 1311 O O . MET A 1 161 ? -25.105 -34.263 103.331 1.00 27.53 161 MET A O 1
ATOM 1316 N N . LEU A 1 162 ? -24.801 -33.396 101.289 1.00 24.35 162 LEU A N 1
ATOM 1317 C CA . LEU A 1 162 ? -26.207 -33.527 100.931 1.00 28.07 162 LEU A CA 1
ATOM 1318 C C . LEU A 1 162 ? -26.594 -34.968 100.666 1.00 33.10 162 LEU A C 1
ATOM 1319 O O . LEU A 1 162 ? -27.711 -35.376 101.012 1.00 36.65 162 LEU A O 1
ATOM 1324 N N . GLN A 1 163 ? -25.690 -35.754 100.072 1.00 28.69 163 GLN A N 1
ATOM 1325 C CA . GLN A 1 163 ? -26.026 -37.124 99.712 1.00 32.71 163 GLN A CA 1
ATOM 1326 C C . GLN A 1 163 ? -25.833 -38.079 100.878 1.00 36.82 163 GLN A C 1
ATOM 1327 O O . GLN A 1 163 ? -26.622 -39.009 101.048 1.00 32.39 163 GLN A O 1
ATOM 1333 N N . ASP A 1 164 ? -24.792 -37.874 101.703 1.00 28.04 164 ASP A N 1
ATOM 1334 C CA . ASP A 1 164 ? -24.509 -38.744 102.822 1.00 28.42 164 ASP A CA 1
ATOM 1335 C C . ASP A 1 164 ? -25.178 -38.293 104.103 1.00 27.16 164 ASP A C 1
ATOM 1336 O O . ASP A 1 164 ? -25.141 -39.036 105.082 1.00 31.36 164 ASP A O 1
ATOM 1341 N N . HIS A 1 165 ? -25.748 -37.093 104.136 1.00 26.65 165 HIS A N 1
ATOM 1342 C CA . HIS A 1 165 ? -26.325 -36.553 105.360 1.00 29.33 165 HIS A CA 1
ATOM 1343 C C . HIS A 1 165 ? -25.285 -36.494 106.483 1.00 33.04 165 HIS A C 1
ATOM 1344 O O . HIS A 1 165 ? -25.536 -36.912 107.611 1.00 26.16 165 HIS A O 1
ATOM 1351 N N . GLU A 1 166 ? -24.092 -35.990 106.166 1.00 28.09 166 GLU A N 1
ATOM 1352 C CA . GLU A 1 166 ? -23.091 -35.854 107.226 1.00 26.83 166 GLU A CA 1
ATOM 1353 C C . GLU A 1 166 ? -22.281 -34.569 107.086 1.00 24.37 166 GLU A C 1
ATOM 1354 O O . GLU A 1 166 ? -22.079 -34.025 105.993 1.00 22.14 166 GLU A O 1
ATOM 1360 N N . ASN A 1 167 ? -21.860 -34.071 108.227 1.00 27.50 167 ASN A N 1
ATOM 1361 C CA . ASN A 1 167 ? -21.043 -32.866 108.248 1.00 23.41 167 ASN A CA 1
ATOM 1362 C C . ASN A 1 167 ? -19.668 -33.146 107.648 1.00 24.84 167 ASN A C 1
ATOM 1363 O O . ASN A 1 167 ? -19.159 -34.284 107.679 1.00 24.56 167 ASN A O 1
ATOM 1368 N N . GLN A 1 168 ? -19.072 -32.101 107.067 1.00 23.04 168 GLN A N 1
ATOM 1369 C CA . GLN A 1 168 ? -17.776 -32.202 106.406 1.00 25.24 168 GLN A CA 1
ATOM 1370 C C . GLN A 1 168 ? -16.805 -31.225 107.051 1.00 24.59 168 GLN A C 1
ATOM 1371 O O . GLN A 1 168 ? -17.207 -30.274 107.729 1.00 23.14 168 GLN A O 1
ATOM 1377 N N . SER A 1 169 ? -15.519 -31.459 106.813 1.00 20.94 169 SER A N 1
ATOM 1378 C CA . SER A 1 169 ? -14.488 -30.505 107.228 1.00 22.82 169 SER A CA 1
ATOM 1379 C C . SER A 1 169 ? -13.445 -30.409 106.125 1.00 23.51 169 SER A C 1
ATOM 1380 O O . SER A 1 169 ? -13.209 -31.364 105.371 1.00 23.93 169 SER A O 1
ATOM 1383 N N . MET A 1 170 ? -12.836 -29.240 106.026 1.00 18.77 170 MET A N 1
ATOM 1384 C CA . MET A 1 170 ? -11.769 -28.974 105.068 1.00 20.83 170 MET A CA 1
ATOM 1385 C C . MET A 1 170 ? -10.585 -28.505 105.894 1.00 22.23 170 MET A C 1
ATOM 1386 O O . MET A 1 170 ? -10.662 -27.457 106.556 1.00 23.94 170 MET A O 1
ATOM 1391 N N . LEU A 1 171 ? -9.503 -29.268 105.901 1.00 24.16 171 LEU A N 1
ATOM 1392 C CA . LEU A 1 171 ? -8.362 -28.888 106.725 1.00 19.87 171 LEU A CA 1
ATOM 1393 C C . LEU A 1 171 ? -7.270 -28.332 105.823 1.00 23.29 171 LEU A C 1
ATOM 1394 O O . LEU A 1 171 ? -6.765 -29.029 104.944 1.00 25.96 171 LEU A O 1
ATOM 1399 N N . ILE A 1 172 ? -6.895 -27.084 106.053 1.00 22.68 172 ILE A N 1
ATOM 1400 C CA . ILE A 1 172 ? -5.964 -26.369 105.194 1.00 22.33 172 ILE A CA 1
ATOM 1401 C C . ILE A 1 172 ? -4.730 -26.093 106.057 1.00 24.81 172 ILE A C 1
ATOM 1402 O O . ILE A 1 172 ? -4.845 -25.502 107.139 1.00 25.42 172 ILE A O 1
ATOM 1407 N N . THR A 1 173 ? -3.571 -26.598 105.644 1.00 23.49 173 THR A N 1
ATOM 1408 C CA . THR A 1 173 ? -2.392 -26.416 106.485 1.00 23.39 173 THR A CA 1
ATOM 1409 C C . THR A 1 173 ? -1.227 -25.999 105.611 1.00 25.72 173 THR A C 1
ATOM 1410 O O . THR A 1 173 ? -1.286 -26.102 104.385 1.00 24.55 173 THR A O 1
ATOM 1414 N N . GLY A 1 174 ? -0.162 -25.539 106.260 1.00 24.61 174 GLY A N 1
ATOM 1415 C CA . GLY A 1 174 ? 1.064 -25.209 105.554 1.00 28.54 174 GLY A CA 1
ATOM 1416 C C . GLY A 1 174 ? 1.817 -24.146 106.319 1.00 24.55 174 GLY A C 1
ATOM 1417 O O . GLY A 1 174 ? 1.307 -23.575 107.284 1.00 20.94 174 GLY A O 1
ATOM 1418 N N . GLU A 1 175 ? 3.055 -23.890 105.869 1.00 20.95 175 GLU A N 1
ATOM 1419 C CA . GLU A 1 175 ? 3.876 -22.870 106.522 1.00 21.99 175 GLU A CA 1
ATOM 1420 C C . GLU A 1 175 ? 3.320 -21.466 106.281 1.00 25.01 175 GLU A C 1
ATOM 1421 O O . GLU A 1 175 ? 2.435 -21.239 105.456 1.00 23.53 175 GLU A O 1
ATOM 1427 N N . SER A 1 176 ? 3.904 -20.511 106.981 1.00 23.01 176 SER A N 1
ATOM 1428 C CA . SER A 1 176 ? 3.582 -19.113 106.729 1.00 26.52 176 SER A CA 1
ATOM 1429 C C . SER A 1 176 ? 3.991 -18.735 105.309 1.00 25.60 176 SER A C 1
ATOM 1430 O O . SER A 1 176 ? 5.096 -19.066 104.859 1.00 26.45 176 SER A O 1
ATOM 1433 N N . GLY A 1 177 ? 3.072 -18.072 104.581 1.00 21.21 177 GLY A N 1
ATOM 1434 C CA . GLY A 1 177 ? 3.278 -17.726 103.190 1.00 26.63 177 GLY A CA 1
ATOM 1435 C C . GLY A 1 177 ? 2.878 -18.807 102.192 1.00 27.40 177 GLY A C 1
ATOM 1436 O O . GLY A 1 177 ? 2.978 -18.576 100.983 1.00 25.65 177 GLY A O 1
ATOM 1437 N N . ALA A 1 178 ? 2.475 -19.993 102.652 1.00 21.29 178 ALA A N 1
ATOM 1438 C CA . ALA A 1 178 ? 2.188 -21.090 101.712 1.00 19.43 178 ALA A CA 1
ATOM 1439 C C . ALA A 1 178 ? 0.906 -20.880 100.916 1.00 25.16 178 ALA A C 1
ATOM 1440 O O . ALA A 1 178 ? 0.783 -21.429 99.810 1.00 28.62 178 ALA A O 1
ATOM 1442 N N . GLY A 1 179 ? -0.062 -20.151 101.461 1.00 26.99 179 GLY A N 1
ATOM 1443 C CA . GLY A 1 179 ? -1.291 -19.902 100.721 1.00 31.45 179 GLY A CA 1
ATOM 1444 C C . GLY A 1 179 ? -2.568 -20.271 101.456 1.00 31.06 179 GLY A C 1
ATOM 1445 O O . GLY A 1 179 ? -3.626 -20.329 100.833 1.00 25.72 179 GLY A O 1
ATOM 1446 N N . LYS A 1 180 ? -2.505 -20.447 102.783 1.00 25.72 180 LYS A N 1
ATOM 1447 C CA . LYS A 1 180 ? -3.663 -20.957 103.529 1.00 25.66 180 LYS A CA 1
ATOM 1448 C C . LYS A 1 180 ? -4.834 -19.977 103.474 1.00 27.12 180 LYS A C 1
ATOM 1449 O O . LYS A 1 180 ? -5.959 -20.354 103.119 1.00 27.06 180 LYS A O 1
ATOM 1455 N N . THR A 1 181 ? -4.579 -18.719 103.859 1.00 25.25 181 THR A N 1
ATOM 1456 C CA . THR A 1 181 ? -5.609 -17.685 103.864 1.00 24.63 181 THR A CA 1
ATOM 1457 C C . THR A 1 181 ? -6.303 -17.567 102.529 1.00 25.69 181 THR A C 1
ATOM 1458 O O . THR A 1 181 ? -7.545 -17.514 102.463 1.00 30.82 181 THR A O 1
ATOM 1462 N N . GLU A 1 182 ? -5.513 -17.469 101.447 1.00 25.81 182 GLU A N 1
ATOM 1463 C CA . GLU A 1 182 ? -6.098 -17.311 100.116 1.00 31.41 182 GLU A CA 1
ATOM 1464 C C . GLU A 1 182 ? -6.977 -18.499 99.774 1.00 29.51 182 GLU A C 1
ATOM 1465 O O . GLU A 1 182 ? -8.080 -18.332 99.248 1.00 26.72 182 GLU A O 1
ATOM 1471 N N . ASN A 1 183 ? -6.503 -19.719 100.047 1.00 21.89 183 ASN A N 1
ATOM 1472 C CA . ASN A 1 183 ? -7.356 -20.864 99.752 1.00 25.76 183 ASN A CA 1
ATOM 1473 C C . ASN A 1 183 ? -8.606 -20.868 100.625 1.00 26.53 183 ASN A C 1
ATOM 1474 O O . ASN A 1 183 ? -9.699 -21.172 100.130 1.00 32.14 183 ASN A O 1
ATOM 1479 N N . THR A 1 184 ? -8.461 -20.548 101.915 1.00 27.36 184 THR A N 1
ATOM 1480 C CA . THR A 1 184 ? -9.601 -20.509 102.835 1.00 22.85 184 THR A CA 1
ATOM 1481 C C . THR A 1 184 ? -10.674 -19.523 102.353 1.00 25.25 184 THR A C 1
ATOM 1482 O O . THR A 1 184 ? -11.859 -19.860 102.273 1.00 23.11 184 THR A O 1
ATOM 1486 N N . LYS A 1 185 ? -10.266 -18.308 101.999 1.00 24.68 185 LYS A N 1
ATOM 1487 C CA . LYS A 1 185 ? -11.233 -17.327 101.488 1.00 27.39 185 LYS A CA 1
ATOM 1488 C C . LYS A 1 185 ? -11.960 -17.851 100.265 1.00 26.49 185 LYS A C 1
ATOM 1489 O O . LYS A 1 185 ? -13.176 -17.653 100.119 1.00 29.30 185 LYS A O 1
ATOM 1495 N N . LYS A 1 186 ? -11.232 -18.477 99.337 1.00 25.57 186 LYS A N 1
ATOM 1496 C CA . LYS A 1 186 ? -11.895 -18.957 98.125 1.00 25.01 186 LYS A CA 1
ATOM 1497 C C . LYS A 1 186 ? -12.829 -20.124 98.399 1.00 28.76 186 LYS A C 1
ATOM 1498 O O . LYS A 1 186 ? -13.874 -20.243 97.740 1.00 27.45 186 LYS A O 1
ATOM 1504 N N . VAL A 1 187 ? -12.488 -20.997 99.349 1.00 26.58 187 VAL A N 1
ATOM 1505 C CA . VAL A 1 187 ? -13.425 -22.047 99.754 1.00 29.08 187 VAL A CA 1
ATOM 1506 C C . VAL A 1 187 ? -14.709 -21.447 100.312 1.00 26.81 187 VAL A C 1
ATOM 1507 O O . VAL A 1 187 ? -15.817 -21.874 99.956 1.00 28.66 187 VAL A O 1
ATOM 1511 N N . ILE A 1 188 ? -14.579 -20.490 101.240 1.00 25.81 188 ILE A N 1
ATOM 1512 C CA . ILE A 1 188 ? -15.768 -19.880 101.849 1.00 30.85 188 ILE A CA 1
ATOM 1513 C C . ILE A 1 188 ? -16.638 -19.220 100.781 1.00 29.48 188 ILE A C 1
ATOM 1514 O O . ILE A 1 188 ? -17.866 -19.375 100.782 1.00 30.61 188 ILE A O 1
ATOM 1519 N N . CYS A 1 189 ? -16.015 -18.512 99.829 1.00 27.04 189 CYS A N 1
ATOM 1520 C CA . CYS A 1 189 ? -16.772 -17.884 98.742 1.00 32.59 189 CYS A CA 1
ATOM 1521 C C . CYS A 1 189 ? -17.470 -18.916 97.875 1.00 33.99 189 CYS A C 1
ATOM 1522 O O . CYS A 1 189 ? -18.605 -18.703 97.431 1.00 32.86 189 CYS A O 1
ATOM 1525 N N . TYR A 1 190 ? -16.796 -20.030 97.599 1.00 24.14 190 TYR A N 1
ATOM 1526 C CA . TYR A 1 190 ? -17.418 -21.094 96.803 1.00 26.92 190 TYR A CA 1
ATOM 1527 C C . TYR A 1 190 ? -18.679 -21.631 97.478 1.00 28.50 190 TYR A C 1
ATOM 1528 O O . TYR A 1 190 ? -19.712 -21.824 96.812 1.00 29.09 190 TYR A O 1
ATOM 1537 N N . PHE A 1 191 ? -18.612 -21.888 98.794 1.00 29.42 191 PHE A N 1
ATOM 1538 C CA . PHE A 1 191 ? -19.768 -22.423 99.525 1.00 26.47 191 PHE A CA 1
ATOM 1539 C C . PHE A 1 191 ? -20.893 -21.400 99.586 1.00 36.28 191 PHE A C 1
ATOM 1540 O O . PHE A 1 191 ? -22.080 -21.743 99.442 1.00 33.67 191 PHE A O 1
ATOM 1548 N N . ALA A 1 192 ? -20.539 -20.132 99.784 1.00 34.21 192 ALA A N 1
ATOM 1549 C CA . ALA A 1 192 ? -21.543 -19.073 99.739 1.00 40.58 192 ALA A CA 1
ATOM 1550 C C . ALA A 1 192 ? -22.140 -18.914 98.347 1.00 41.53 192 ALA A C 1
ATOM 1551 O O . ALA A 1 192 ? -23.288 -18.487 98.226 1.00 57.46 192 ALA A O 1
ATOM 1553 N N . ALA A 1 193 ? -21.402 -19.265 97.291 1.00 39.92 193 ALA A N 1
ATOM 1554 C CA . ALA A 1 193 ? -21.972 -19.223 95.946 1.00 38.40 193 ALA A CA 1
ATOM 1555 C C . ALA A 1 193 ? -22.944 -20.371 95.722 1.00 46.17 193 ALA A C 1
ATOM 1556 O O . ALA A 1 193 ? -24.072 -20.169 95.262 1.00 43.97 193 ALA A O 1
ATOM 1558 N N . VAL A 1 194 ? -22.516 -21.593 96.027 1.00 31.67 194 VAL A N 1
ATOM 1559 C CA . VAL A 1 194 ? -23.340 -22.748 95.748 1.00 37.82 194 VAL A CA 1
ATOM 1560 C C . VAL A 1 194 ? -24.538 -22.818 96.691 1.00 37.46 194 VAL A C 1
ATOM 1561 O O . VAL A 1 194 ? -25.569 -23.402 96.345 1.00 35.72 194 VAL A O 1
ATOM 1565 N N . GLY A 1 195 ? -24.451 -22.205 97.867 1.00 32.04 195 GLY A N 1
ATOM 1566 C CA . GLY A 1 195 ? -25.554 -22.272 98.799 1.00 32.05 195 GLY A CA 1
ATOM 1567 C C . GLY A 1 195 ? -26.522 -21.103 98.726 1.00 33.71 195 GLY A C 1
ATOM 1568 O O . GLY A 1 195 ? -27.527 -21.090 99.435 1.00 33.19 195 GLY A O 1
ATOM 1569 N N . ALA A 1 196 ? -26.245 -20.114 97.893 1.00 33.94 196 ALA A N 1
ATOM 1570 C CA . ALA A 1 196 ? -27.125 -18.961 97.779 1.00 46.52 196 ALA A CA 1
ATOM 1571 C C . ALA A 1 196 ? -28.194 -19.273 96.738 1.00 53.17 196 ALA A C 1
ATOM 1572 O O . ALA A 1 196 ? -27.910 -19.911 95.721 1.00 59.57 196 ALA A O 1
ATOM 1574 N N . SER A 1 197 ? -29.432 -18.861 97.016 1.00 60.18 197 SER A N 1
ATOM 1575 C CA . SER A 1 197 ? -30.600 -19.306 96.230 1.00 68.64 197 SER A CA 1
ATOM 1576 C C . SER A 1 197 ? -30.509 -19.014 94.723 1.00 70.12 197 SER A C 1
ATOM 1577 O O . SER A 1 197 ? -30.237 -17.886 94.298 1.00 68.02 197 SER A O 1
ATOM 1580 N N . LYS A 1 211 ? -31.763 -5.792 102.112 1.00 60.06 211 LYS A N 1
ATOM 1581 C CA . LYS A 1 211 ? -31.020 -5.736 100.852 1.00 67.73 211 LYS A CA 1
ATOM 1582 C C . LYS A 1 211 ? -29.531 -6.105 101.030 1.00 68.93 211 LYS A C 1
ATOM 1583 O O . LYS A 1 211 ? -28.744 -6.043 100.080 1.00 69.54 211 LYS A O 1
ATOM 1589 N N . VAL A 1 212 ? -29.149 -6.488 102.246 1.00 63.88 212 VAL A N 1
ATOM 1590 C CA . VAL A 1 212 ? -27.811 -7.001 102.541 1.00 45.89 212 VAL A CA 1
ATOM 1591 C C . VAL A 1 212 ? -27.952 -8.486 102.858 1.00 43.35 212 VAL A C 1
ATOM 1592 O O . VAL A 1 212 ? -28.647 -8.857 103.814 1.00 47.57 212 VAL A O 1
ATOM 1596 N N . THR A 1 213 ? -27.306 -9.341 102.061 1.00 40.66 213 THR A N 1
ATOM 1597 C CA . THR A 1 213 ? -27.511 -10.785 102.184 1.00 38.66 213 THR A CA 1
ATOM 1598 C C . THR A 1 213 ? -26.526 -11.400 103.185 1.00 41.84 213 THR A C 1
ATOM 1599 O O . THR A 1 213 ? -25.487 -10.817 103.517 1.00 33.54 213 THR A O 1
ATOM 1603 N N . LEU A 1 214 ? -26.868 -12.597 103.665 1.00 36.94 214 LEU A N 1
ATOM 1604 C CA . LEU A 1 214 ? -25.936 -13.318 104.527 1.00 39.38 214 LEU A CA 1
ATOM 1605 C C . LEU A 1 214 ? -24.599 -13.514 103.826 1.00 35.76 214 LEU A C 1
ATOM 1606 O O . LEU A 1 214 ? -23.529 -13.335 104.428 1.00 31.41 214 LEU A O 1
ATOM 1611 N N . GLU A 1 215 ? -24.643 -13.855 102.545 1.00 31.69 215 GLU A N 1
ATOM 1612 C CA . GLU A 1 215 ? -23.421 -14.062 101.778 1.00 32.49 215 GLU A CA 1
ATOM 1613 C C . GLU A 1 215 ? -22.550 -12.809 101.787 1.00 36.86 215 GLU A C 1
ATOM 1614 O O . GLU A 1 215 ? -21.331 -12.892 101.984 1.00 34.02 215 GLU A O 1
ATOM 1620 N N . ASP A 1 216 ? -23.161 -11.640 101.566 1.00 32.38 216 ASP A N 1
ATOM 1621 C CA . ASP A 1 216 ? -22.428 -10.373 101.641 1.00 34.59 216 ASP A CA 1
ATOM 1622 C C . ASP A 1 216 ? -21.733 -10.215 102.986 1.00 29.80 216 ASP A C 1
ATOM 1623 O O . ASP A 1 216 ? -20.573 -9.815 103.055 1.00 31.78 216 ASP A O 1
ATOM 1628 N N . GLN A 1 217 ? -22.466 -10.445 104.065 1.00 26.67 217 GLN A N 1
ATOM 1629 C CA . GLN A 1 217 ? -21.920 -10.232 105.386 1.00 29.45 217 GLN A CA 1
ATOM 1630 C C . GLN A 1 217 ? -20.803 -11.215 105.688 1.00 30.97 217 GLN A C 1
ATOM 1631 O O . GLN A 1 217 ? -19.819 -10.847 106.333 1.00 28.32 217 GLN A O 1
ATOM 1637 N N . ILE A 1 218 ? -20.935 -12.467 105.237 1.00 23.88 218 ILE A N 1
ATOM 1638 C CA . ILE A 1 218 ? -19.857 -13.441 105.447 1.00 26.23 218 ILE A CA 1
ATOM 1639 C C . ILE A 1 218 ? -18.573 -12.910 104.841 1.00 35.66 218 ILE A C 1
ATOM 1640 O O . ILE A 1 218 ? -17.503 -12.912 105.468 1.00 33.62 218 ILE A O 1
ATOM 1645 N N . VAL A 1 219 ? -18.676 -12.408 103.620 1.00 27.91 219 VAL A N 1
ATOM 1646 C CA . VAL A 1 219 ? -17.509 -11.892 102.910 1.00 33.04 219 VAL A CA 1
ATOM 1647 C C . VAL A 1 219 ? -16.933 -10.665 103.614 1.00 30.33 219 VAL A C 1
ATOM 1648 O O . VAL A 1 219 ? -15.709 -10.503 103.679 1.00 34.02 219 VAL A O 1
ATOM 1652 N N . GLN A 1 220 ? -17.791 -9.797 104.165 1.00 32.99 220 GLN A N 1
ATOM 1653 C CA . GLN A 1 220 ? -17.323 -8.579 104.842 1.00 31.05 220 GLN A CA 1
ATOM 1654 C C . GLN A 1 220 ? -16.628 -8.859 106.171 1.00 35.32 220 GLN A C 1
ATOM 1655 O O . GLN A 1 220 ? -15.980 -7.948 106.713 1.00 34.97 220 GLN A O 1
ATOM 1661 N N . THR A 1 221 ? -16.740 -10.074 106.72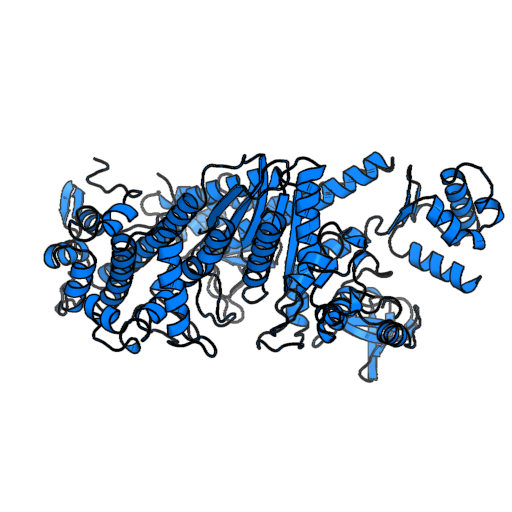5 1.00 32.72 221 THR A N 1
ATOM 1662 C CA . THR A 1 221 ? -15.935 -10.374 107.913 1.00 30.23 221 THR A CA 1
ATOM 1663 C C . THR A 1 221 ? -14.453 -10.278 107.590 1.00 34.06 221 THR A C 1
ATOM 1664 O O . THR A 1 221 ? -13.624 -9.990 108.480 1.00 34.15 221 THR A O 1
ATOM 1668 N N . ASN A 1 222 ? -14.097 -10.522 106.332 1.00 29.23 222 ASN A N 1
ATOM 1669 C CA . ASN A 1 222 ? -12.677 -10.583 105.986 1.00 28.77 222 ASN A CA 1
ATOM 1670 C C . ASN A 1 222 ? -11.932 -9.272 106.253 1.00 27.63 222 ASN A C 1
ATOM 1671 O O . ASN A 1 222 ? -10.867 -9.315 106.889 1.00 28.35 222 ASN A O 1
ATOM 1676 N N . PRO A 1 223 ? -12.378 -8.113 105.774 1.00 30.29 223 PRO A N 1
ATOM 1677 C CA . PRO A 1 223 ? -11.603 -6.896 106.059 1.00 31.36 223 PRO A CA 1
ATOM 1678 C C . PRO A 1 223 ? -11.483 -6.639 107.542 1.00 31.70 223 PRO A C 1
ATOM 1679 O O . PRO A 1 223 ? -10.427 -6.173 107.991 1.00 31.00 223 PRO A O 1
ATOM 1683 N N . VAL A 1 224 ? -12.543 -6.905 108.316 1.00 28.34 224 VAL A N 1
ATOM 1684 C CA . VAL A 1 224 ? -12.482 -6.620 109.747 1.00 28.69 224 VAL A CA 1
ATOM 1685 C C . VAL A 1 224 ? -11.484 -7.549 110.420 1.00 30.33 224 VAL A C 1
ATOM 1686 O O . VAL A 1 224 ? -10.593 -7.111 111.162 1.00 26.60 224 VAL A O 1
ATOM 1690 N N . LEU A 1 225 ? -11.625 -8.847 110.186 1.00 25.41 225 LEU A N 1
ATOM 1691 C CA . LEU A 1 225 ? -10.771 -9.794 110.884 1.00 27.45 225 LEU A CA 1
ATOM 1692 C C . LEU A 1 225 ? -9.325 -9.675 110.434 1.00 26.22 225 LEU A C 1
ATOM 1693 O O . LEU A 1 225 ? -8.416 -9.843 111.251 1.00 29.50 225 LEU A O 1
ATOM 1698 N N . GLU A 1 226 ? -9.085 -9.398 109.140 1.00 24.32 226 GLU A N 1
ATOM 1699 C CA . GLU A 1 226 ? -7.703 -9.214 108.697 1.00 26.19 226 GLU A CA 1
ATOM 1700 C C . GLU A 1 226 ? -7.103 -7.885 109.177 1.00 23.50 226 GLU A C 1
ATOM 1701 O O . GLU A 1 226 ? -5.885 -7.806 109.353 1.00 26.29 226 GLU A O 1
ATOM 1707 N N . ALA A 1 227 ? -7.912 -6.829 109.369 1.00 23.83 227 ALA A N 1
ATOM 1708 C CA . ALA A 1 227 ? -7.334 -5.581 109.886 1.00 25.47 227 ALA A CA 1
ATOM 1709 C C . ALA A 1 227 ? -6.771 -5.793 111.286 1.00 28.67 227 ALA A C 1
ATOM 1710 O O . ALA A 1 227 ? -5.687 -5.292 111.627 1.00 23.83 227 ALA A O 1
ATOM 1712 N N . PHE A 1 228 ? -7.503 -6.510 112.124 1.00 23.04 228 PHE A N 1
ATOM 1713 C CA . PHE A 1 228 ? -7.045 -6.716 113.485 1.00 22.10 228 PHE A CA 1
ATOM 1714 C C . PHE A 1 228 ? -6.235 -7.987 113.661 1.00 23.22 228 PHE A C 1
ATOM 1715 O O . PHE A 1 228 ? -5.558 -8.120 114.684 1.00 24.26 228 PHE A O 1
ATOM 1723 N N . GLY A 1 229 ? -6.275 -8.933 112.705 1.00 23.03 229 GLY A N 1
ATOM 1724 C CA . GLY A 1 229 ? -5.611 -10.211 112.967 1.00 21.67 229 GLY A CA 1
ATOM 1725 C C . GLY A 1 229 ? -4.516 -10.605 111.997 1.00 23.53 229 GLY A C 1
ATOM 1726 O O . GLY A 1 229 ? -3.896 -11.664 112.185 1.00 24.30 229 GLY A O 1
ATOM 1727 N N . ASN A 1 230 ? -4.299 -9.782 110.953 1.00 22.81 230 ASN A N 1
ATOM 1728 C CA . ASN A 1 230 ? -3.267 -9.995 109.946 1.00 24.72 230 ASN A CA 1
ATOM 1729 C C . ASN A 1 230 ? -2.216 -8.887 110.013 1.00 25.20 230 ASN A C 1
ATOM 1730 O O . ASN A 1 230 ? -2.515 -7.746 110.394 1.00 24.71 230 ASN A O 1
ATOM 1735 N N . ALA A 1 231 ? -0.995 -9.235 109.609 1.00 25.98 231 ALA A N 1
ATOM 1736 C CA . ALA A 1 231 ? 0.137 -8.316 109.675 1.00 30.98 231 ALA A CA 1
ATOM 1737 C C . ALA A 1 231 ? 1.177 -8.686 108.633 1.00 30.81 231 ALA A C 1
ATOM 1738 O O . ALA A 1 231 ? 1.288 -9.852 108.236 1.00 25.64 231 ALA A O 1
ATOM 1740 N N . LYS A 1 232 ? 1.969 -7.688 108.211 1.00 32.22 232 LYS A N 1
ATOM 1741 C CA . LYS A 1 232 ? 3.143 -7.983 107.391 1.00 26.01 232 LYS A CA 1
ATOM 1742 C C . LYS A 1 232 ? 4.191 -8.714 108.210 1.00 30.10 232 LYS A C 1
ATOM 1743 O O . LYS A 1 232 ? 4.646 -8.206 109.237 1.00 28.67 232 LYS A O 1
ATOM 1749 N N . THR A 1 233 ? 4.590 -9.909 107.769 1.00 27.08 233 THR A N 1
ATOM 1750 C CA . THR A 1 233 ? 5.764 -10.569 108.324 1.00 28.17 233 THR A CA 1
ATOM 1751 C C . THR A 1 233 ? 6.794 -10.729 107.211 1.00 27.92 233 THR A C 1
ATOM 1752 O O . THR A 1 233 ? 6.508 -10.463 106.037 1.00 31.71 233 THR A O 1
ATOM 1756 N N . VAL A 1 234 ? 7.979 -11.219 107.590 1.00 26.45 234 VAL A N 1
ATOM 1757 C CA . VAL A 1 234 ? 9.016 -11.469 106.596 1.00 31.03 234 VAL A CA 1
ATOM 1758 C C . VAL A 1 234 ? 8.526 -12.454 105.538 1.00 36.47 234 VAL A C 1
ATOM 1759 O O . VAL A 1 234 ? 8.830 -12.323 104.344 1.00 33.70 234 VAL A O 1
ATOM 1763 N N . ARG A 1 235 ? 7.758 -13.459 105.963 1.00 36.30 235 ARG A N 1
ATOM 1764 C CA . ARG A 1 235 ? 7.344 -14.522 105.060 1.00 35.25 235 ARG A CA 1
ATOM 1765 C C . ARG A 1 235 ? 6.153 -14.115 104.215 1.00 39.01 235 ARG A C 1
ATOM 1766 O O . ARG A 1 235 ? 5.966 -14.667 103.121 1.00 36.86 235 ARG A O 1
ATOM 1774 N N . ASN A 1 236 ? 5.335 -13.164 104.686 1.00 31.60 236 ASN A N 1
ATOM 1775 C CA . ASN A 1 236 ? 4.040 -12.939 104.060 1.00 29.78 236 ASN A CA 1
ATOM 1776 C C . ASN A 1 236 ? 3.584 -11.516 104.346 1.00 28.13 236 ASN A C 1
ATOM 1777 O O . ASN A 1 236 ? 3.482 -11.133 105.513 1.00 28.11 236 ASN A O 1
ATOM 1782 N N . ASN A 1 237 ? 3.250 -10.759 103.296 1.00 26.92 237 ASN A N 1
ATOM 1783 C CA . ASN A 1 237 ? 2.823 -9.375 103.501 1.00 35.90 237 ASN A CA 1
ATOM 1784 C C . ASN A 1 237 ? 1.474 -9.273 104.193 1.00 37.09 237 ASN A C 1
ATOM 1785 O O . ASN A 1 237 ? 1.130 -8.207 104.723 1.00 28.08 237 ASN A O 1
ATOM 1790 N N . ASN A 1 238 ? 0.673 -10.338 104.164 1.00 29.35 238 ASN A N 1
ATOM 1791 C CA . ASN A 1 238 ? -0.639 -10.309 104.778 1.00 27.90 238 ASN A CA 1
ATOM 1792 C C . ASN A 1 238 ? -0.819 -11.648 105.501 1.00 28.86 238 ASN A C 1
ATOM 1793 O O . ASN A 1 238 ? -1.592 -12.546 105.112 1.00 28.75 238 ASN A O 1
ATOM 1798 N N . SER A 1 239 ? -0.049 -11.817 106.570 1.00 30.09 239 SER A N 1
ATOM 1799 C CA . SER A 1 239 ? -0.014 -13.065 107.334 1.00 31.87 239 SER A CA 1
ATOM 1800 C C . SER A 1 239 ? -1.109 -13.054 108.405 1.00 31.39 239 SER A C 1
ATOM 1801 O O . SER A 1 239 ? -1.158 -12.160 109.251 1.00 26.39 239 SER A O 1
ATOM 1804 N N . SER A 1 240 ? -1.977 -14.061 108.382 1.00 29.79 240 SER A N 1
ATOM 1805 C CA . SER A 1 240 ? -2.975 -14.233 109.430 1.00 22.86 240 SER A CA 1
ATOM 1806 C C . SER A 1 240 ? -2.289 -14.736 110.689 1.00 23.32 240 SER A C 1
ATOM 1807 O O . SER A 1 240 ? -1.687 -15.821 110.693 1.00 26.00 240 SER A O 1
ATOM 1810 N N . ARG A 1 241 ? -2.357 -13.956 111.767 1.00 23.72 241 ARG A N 1
ATOM 1811 C CA . ARG A 1 241 ? -1.637 -14.301 112.991 1.00 21.46 241 ARG A CA 1
ATOM 1812 C C . ARG A 1 241 ? -2.548 -14.994 113.984 1.00 24.49 241 ARG A C 1
ATOM 1813 O O . ARG A 1 241 ? -2.347 -14.877 115.199 1.00 24.43 241 ARG A O 1
ATOM 1821 N N . PHE A 1 242 ? -3.533 -15.751 113.483 1.00 22.49 242 PHE A N 1
ATOM 1822 C CA . PHE A 1 242 ? -4.437 -16.536 114.323 1.00 25.08 242 PHE A CA 1
ATOM 1823 C C . PHE A 1 242 ? -4.928 -17.717 113.489 1.00 24.09 242 PHE A C 1
ATOM 1824 O O . PHE A 1 242 ? -5.069 -17.589 112.275 1.00 23.98 242 PHE A O 1
ATOM 1832 N N . GLY A 1 243 ? -5.110 -18.867 114.123 1.00 24.39 243 GLY A N 1
ATOM 1833 C CA . GLY A 1 243 ? -5.763 -19.987 113.458 1.00 22.35 243 GLY A CA 1
ATOM 1834 C C . GLY A 1 243 ? -7.274 -19.804 113.485 1.00 25.14 243 GLY A C 1
ATOM 1835 O O . GLY A 1 243 ? -7.814 -19.057 114.306 1.00 23.10 243 GLY A O 1
ATOM 1836 N N . LYS A 1 244 ? -7.987 -20.503 112.601 1.00 19.79 244 LYS A N 1
ATOM 1837 C CA . LYS A 1 244 ? -9.424 -20.266 112.595 1.00 22.98 244 LYS A CA 1
ATOM 1838 C C . LYS A 1 244 ? -10.151 -21.518 112.134 1.00 26.67 244 LYS A C 1
ATOM 1839 O O . LYS A 1 244 ? -9.641 -22.295 111.320 1.00 22.39 244 LYS A O 1
ATOM 1845 N N . PHE A 1 245 ? -11.353 -21.705 112.677 1.00 23.94 245 PHE A N 1
ATOM 1846 C CA . PHE A 1 245 ? -12.275 -22.750 112.253 1.00 23.90 245 PHE A CA 1
ATOM 1847 C C . PHE A 1 245 ? -13.576 -22.050 111.893 1.00 28.67 245 PHE A C 1
ATOM 1848 O O . PHE A 1 245 ? -14.206 -21.408 112.755 1.00 24.15 245 PHE A O 1
ATOM 1856 N N . ILE A 1 246 ? -13.944 -22.128 110.624 1.00 21.66 246 ILE A N 1
ATOM 1857 C CA . ILE A 1 246 ? -15.115 -21.408 110.106 1.00 20.12 246 ILE A CA 1
ATOM 1858 C C . ILE A 1 246 ? -16.140 -22.452 109.661 1.00 27.39 246 ILE A C 1
ATOM 1859 O O . ILE A 1 246 ? -15.874 -23.233 108.746 1.00 23.37 246 ILE A O 1
ATOM 1864 N N . ARG A 1 247 ? -17.304 -22.460 110.293 1.00 22.16 247 ARG A N 1
ATOM 1865 C CA . ARG A 1 247 ? -18.353 -23.413 109.949 1.00 22.96 247 ARG A CA 1
ATOM 1866 C C . ARG A 1 247 ? -19.390 -22.709 109.089 1.00 25.20 247 ARG A C 1
ATOM 1867 O O . ARG A 1 247 ? -19.876 -21.647 109.472 1.00 27.41 247 ARG A O 1
ATOM 1875 N N . ILE A 1 248 ? -19.715 -23.292 107.936 1.00 22.78 248 ILE A N 1
ATOM 1876 C CA . ILE A 1 248 ? -20.774 -22.804 107.052 1.00 25.22 248 ILE A CA 1
ATOM 1877 C C . ILE A 1 248 ? -21.926 -23.793 107.200 1.00 26.40 248 ILE A C 1
ATOM 1878 O O . ILE A 1 248 ? -21.762 -24.972 106.891 1.00 20.75 248 ILE A O 1
ATOM 1883 N N . HIS A 1 249 ? -23.062 -23.333 107.715 1.00 23.42 249 HIS A N 1
ATOM 1884 C CA . HIS A 1 249 ? -24.196 -24.192 107.991 1.00 23.42 249 HIS A CA 1
ATOM 1885 C C . HIS A 1 249 ? -25.160 -24.117 106.802 1.00 24.06 249 HIS A C 1
ATOM 1886 O O . HIS A 1 249 ? -25.258 -23.087 106.127 1.00 24.28 249 HIS A O 1
ATOM 1893 N N . PHE A 1 250 ? -25.828 -25.239 106.526 1.00 25.91 250 PHE A N 1
ATOM 1894 C CA . PHE A 1 250 ? -26.743 -25.381 105.404 1.00 23.17 250 PHE A CA 1
ATOM 1895 C C . PHE A 1 250 ? -27.976 -26.152 105.855 1.00 20.83 250 PHE A C 1
ATOM 1896 O O . PHE A 1 250 ? -27.930 -26.952 106.796 1.00 23.00 250 PHE A O 1
ATOM 1904 N N . ASN A 1 251 ? -29.089 -25.930 105.157 1.00 27.03 251 ASN A N 1
ATOM 1905 C CA . ASN A 1 251 ? -30.211 -26.827 105.402 1.00 28.70 251 ASN A CA 1
ATOM 1906 C C . ASN A 1 251 ? -30.044 -28.068 104.527 1.00 33.45 251 ASN A C 1
ATOM 1907 O O . ASN A 1 251 ? -29.127 -28.160 103.698 1.00 24.69 251 ASN A O 1
ATOM 1912 N N . LYS A 1 252 ? -30.955 -29.041 104.694 1.00 27.24 252 LYS A N 1
ATOM 1913 C CA . LYS A 1 252 ? -30.772 -30.314 104.006 1.00 27.19 252 LYS A CA 1
ATOM 1914 C C . LYS A 1 252 ? -30.991 -30.194 102.504 1.00 30.28 252 LYS A C 1
ATOM 1915 O O . LYS A 1 252 ? -30.717 -31.156 101.783 1.00 29.53 252 LYS A O 1
ATOM 1921 N N . HIS A 1 253 ? -31.439 -29.031 102.009 1.00 24.68 253 HIS A N 1
ATOM 1922 C CA . HIS A 1 253 ? -31.598 -28.799 100.581 1.00 26.16 253 HIS A CA 1
ATOM 1923 C C . HIS A 1 253 ? -30.419 -28.052 99.986 1.00 24.99 253 HIS A C 1
ATOM 1924 O O . HIS A 1 253 ? -30.468 -27.675 98.814 1.00 28.76 253 HIS A O 1
ATOM 1931 N N . GLY A 1 254 ? -29.353 -27.825 100.766 1.00 28.50 254 GLY A N 1
ATOM 1932 C CA . GLY A 1 254 ? -28.191 -27.143 100.234 1.00 25.72 254 GLY A CA 1
ATOM 1933 C C . GLY A 1 254 ? -28.196 -25.644 100.384 1.00 28.63 254 GLY A C 1
ATOM 1934 O O . GLY A 1 254 ? -27.281 -24.988 99.872 1.00 29.31 254 GLY A O 1
ATOM 1935 N N . ARG A 1 255 ? -29.202 -25.067 101.050 1.00 26.11 255 ARG A N 1
ATOM 1936 C CA . ARG A 1 255 ? -29.291 -23.621 101.146 1.00 25.92 255 ARG A CA 1
ATOM 1937 C C . ARG A 1 255 ? -28.383 -23.129 102.284 1.00 25.70 255 ARG A C 1
ATOM 1938 O O . ARG A 1 255 ? -28.383 -23.693 103.384 1.00 26.28 255 ARG A O 1
ATOM 1946 N N . LEU A 1 256 ? -27.609 -22.095 102.003 1.00 23.78 256 LEU A N 1
ATOM 1947 C CA . LEU A 1 256 ? -26.800 -21.436 103.028 1.00 26.51 256 LEU A CA 1
ATOM 1948 C C . LEU A 1 256 ? -27.663 -20.957 104.188 1.00 31.34 256 LEU A C 1
ATOM 1949 O O . LEU A 1 256 ? -28.658 -20.264 103.975 1.00 29.82 256 LEU A O 1
ATOM 1954 N N . ALA A 1 257 ? -27.295 -21.333 105.419 1.00 20.66 257 ALA A N 1
ATOM 1955 C CA . ALA A 1 257 ? -28.083 -20.993 106.606 1.00 22.95 257 ALA A CA 1
ATOM 1956 C C . ALA A 1 257 ? -27.396 -20.008 107.547 1.00 34.30 257 ALA A C 1
ATOM 1957 O O . ALA A 1 257 ? -28.036 -19.065 108.020 1.00 23.92 257 ALA A O 1
ATOM 1959 N N . SER A 1 258 ? -26.127 -20.231 107.895 1.00 25.46 258 SER A N 1
ATOM 1960 C CA . SER A 1 258 ? -25.440 -19.345 108.831 1.00 27.15 258 SER A CA 1
ATOM 1961 C C . SER A 1 258 ? -23.946 -19.607 108.725 1.00 32.74 258 SER A C 1
ATOM 1962 O O . SER A 1 258 ? -23.485 -20.448 107.941 1.00 24.95 258 SER A O 1
ATOM 1965 N N . CYS A 1 259 ? -23.190 -18.904 109.558 1.00 27.08 259 CYS A N 1
ATOM 1966 C CA . CYS A 1 259 ? -21.749 -19.092 109.579 1.00 22.65 259 CYS A CA 1
ATOM 1967 C C . CYS A 1 259 ? -21.260 -18.702 110.966 1.00 25.59 259 CYS A C 1
ATOM 1968 O O . CYS A 1 259 ? -21.788 -17.757 111.566 1.00 27.60 259 CYS A O 1
ATOM 1971 N N . ASP A 1 260 ? -20.305 -19.460 111.509 1.00 24.02 260 ASP A N 1
ATOM 1972 C CA . ASP A 1 260 ? -19.680 -19.017 112.748 1.00 24.71 260 ASP A CA 1
ATOM 1973 C C . ASP A 1 260 ? -18.182 -19.235 112.674 1.00 26.68 260 ASP A C 1
ATOM 1974 O O . ASP A 1 260 ? -17.684 -20.091 111.931 1.00 26.18 260 ASP A O 1
ATOM 1979 N N . ILE A 1 261 ? -17.471 -18.433 113.460 1.00 26.13 261 ILE A N 1
ATOM 1980 C CA . ILE A 1 261 ? -16.020 -18.379 113.391 1.00 22.08 261 ILE A CA 1
ATOM 1981 C C . ILE A 1 261 ? -15.482 -18.641 114.783 1.00 27.38 261 ILE A C 1
ATOM 1982 O O . ILE A 1 261 ? -15.965 -18.057 115.761 1.00 25.84 261 ILE A O 1
ATOM 1987 N N . GLU A 1 262 ? -14.457 -19.479 114.869 1.00 26.30 262 GLU A N 1
ATOM 1988 C CA . GLU A 1 262 ? -13.703 -19.643 116.092 1.00 23.18 262 GLU A CA 1
ATOM 1989 C C . GLU A 1 262 ? -12.244 -19.329 115.785 1.00 28.40 262 GLU A C 1
ATOM 1990 O O . GLU A 1 262 ? -11.739 -19.731 114.727 1.00 28.21 262 GLU A O 1
ATOM 1996 N N . HIS A 1 263 ? -11.567 -18.606 116.693 1.00 27.67 263 HIS A N 1
ATOM 1997 C CA . HIS A 1 263 ? -10.167 -18.247 116.486 1.00 21.49 263 HIS A CA 1
ATOM 1998 C C . HIS A 1 263 ? -9.295 -18.868 117.560 1.00 25.07 263 HIS A C 1
ATOM 1999 O O . HIS A 1 263 ? -9.737 -19.125 118.682 1.00 22.33 263 HIS A O 1
ATOM 2006 N N . TYR A 1 264 ? -8.030 -19.074 117.203 1.00 20.69 264 TYR A N 1
ATOM 2007 C CA . TYR A 1 264 ? -7.073 -19.788 118.042 1.00 24.67 264 TYR A CA 1
ATOM 2008 C C . TYR A 1 264 ? -5.724 -19.089 118.016 1.00 25.41 264 TYR A C 1
ATOM 2009 O O . TYR A 1 264 ? -5.242 -18.696 116.947 1.00 26.48 264 TYR A O 1
ATOM 2018 N N . LEU A 1 265 ? -5.111 -18.970 119.183 1.00 24.70 265 LEU A N 1
ATOM 2019 C CA . LEU A 1 265 ? -3.687 -18.614 119.275 1.00 26.45 265 LEU A CA 1
ATOM 2020 C C . LEU A 1 265 ? -3.354 -17.290 118.582 1.00 23.40 265 LEU A C 1
ATOM 2021 O O . LEU A 1 265 ? -2.375 -17.178 117.832 1.00 25.60 265 LEU A O 1
ATOM 2026 N N . LEU A 1 266 ? -4.176 -16.279 118.805 1.00 26.71 266 LEU A N 1
ATOM 2027 C CA . LEU A 1 266 ? -3.838 -14.962 118.280 1.00 30.16 266 LEU A CA 1
ATOM 2028 C C . LEU A 1 266 ? -2.459 -14.530 118.800 1.00 27.91 266 LEU A C 1
ATOM 2029 O O . LEU A 1 266 ? -2.128 -14.725 119.971 1.00 27.38 266 LEU A O 1
ATOM 2034 N N . GLU A 1 267 ? -1.631 -13.972 117.913 1.00 26.13 267 GLU A N 1
ATOM 2035 C CA . GLU A 1 267 ? -0.254 -13.613 118.290 1.00 27.07 267 GLU A CA 1
ATOM 2036 C C . GLU A 1 267 ? -0.244 -12.296 119.059 1.00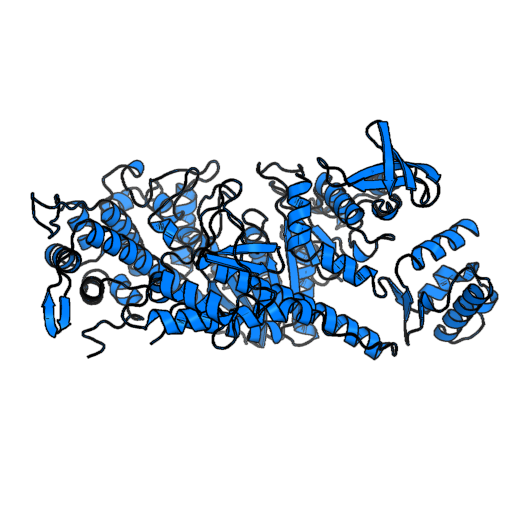 29.16 267 GLU A C 1
ATOM 2037 O O . GLU A 1 267 ? -0.228 -11.211 118.471 1.00 27.69 267 GLU A O 1
ATOM 2043 N N . LYS A 1 268 ? -0.181 -12.390 120.387 1.00 29.69 268 LYS A N 1
ATOM 2044 C CA . LYS A 1 268 ? -0.374 -11.200 121.205 1.00 32.37 268 LYS A CA 1
ATOM 2045 C C . LYS A 1 268 ? 0.884 -10.341 121.247 1.00 29.37 268 LYS A C 1
ATOM 2046 O O . LYS A 1 268 ? 0.790 -9.114 121.311 1.00 30.00 268 LYS A O 1
ATOM 2052 N N . SER A 1 269 ? 2.061 -10.976 121.225 1.00 30.68 269 SER A N 1
ATOM 2053 C CA . SER A 1 269 ? 3.331 -10.249 121.281 1.00 29.14 269 SER A CA 1
ATOM 2054 C C . SER A 1 269 ? 3.438 -9.174 120.191 1.00 33.66 269 SER A C 1
ATOM 2055 O O . SER A 1 269 ? 4.152 -8.173 120.363 1.00 28.59 269 SER A O 1
ATOM 2058 N N . ARG A 1 270 ? 2.780 -9.384 119.048 1.00 27.91 270 ARG A N 1
ATOM 2059 C CA . ARG A 1 270 ? 2.903 -8.442 117.935 1.00 27.73 270 ARG A CA 1
ATOM 2060 C C . ARG A 1 270 ? 2.340 -7.063 118.255 1.00 26.89 270 ARG A C 1
ATOM 2061 O O . ARG A 1 270 ? 2.749 -6.092 117.610 1.00 30.50 270 ARG A O 1
ATOM 2069 N N . VAL A 1 271 ? 1.426 -6.921 119.225 1.00 24.99 271 VAL A N 1
ATOM 2070 C CA . VAL A 1 271 ? 0.929 -5.558 119.428 1.00 27.10 271 VAL A CA 1
ATOM 2071 C C . VAL A 1 271 ? 1.901 -4.717 120.236 1.00 25.68 271 VAL A C 1
ATOM 2072 O O . VAL A 1 271 ? 1.720 -3.501 120.310 1.00 28.80 271 VAL A O 1
ATOM 2076 N N . ILE A 1 272 ? 2.955 -5.305 120.808 1.00 25.10 272 ILE A N 1
ATOM 2077 C CA . ILE A 1 272 ? 3.953 -4.500 121.514 1.00 30.31 272 ILE A CA 1
ATOM 2078 C C . ILE A 1 272 ? 5.365 -4.651 120.965 1.00 32.88 272 ILE A C 1
ATOM 2079 O O . ILE A 1 272 ? 6.278 -3.964 121.450 1.00 28.64 272 ILE A O 1
ATOM 2084 N N . ARG A 1 273 ? 5.571 -5.456 119.929 1.00 27.37 273 ARG A N 1
ATOM 2085 C CA . ARG A 1 273 ? 6.917 -5.687 119.426 1.00 30.44 273 ARG A CA 1
ATOM 2086 C C . ARG A 1 273 ? 6.858 -6.066 117.953 1.00 28.10 273 ARG A C 1
ATOM 2087 O O . ARG A 1 273 ? 5.987 -6.833 117.538 1.00 29.64 273 ARG A O 1
ATOM 2095 N N . GLN A 1 274 ? 7.763 -5.510 117.153 1.00 26.71 274 GLN A N 1
ATOM 2096 C CA . GLN A 1 274 ? 7.897 -5.926 115.759 1.00 24.66 274 GLN A CA 1
ATOM 2097 C C . GLN A 1 274 ? 9.348 -6.267 115.466 1.00 34.61 274 GLN A C 1
ATOM 2098 O O . GLN A 1 274 ? 10.240 -5.462 115.737 1.00 30.21 274 GLN A O 1
ATOM 2104 N N . ALA A 1 275 ? 9.578 -7.462 114.937 1.00 28.21 275 ALA A N 1
ATOM 2105 C CA . ALA A 1 275 ? 10.888 -7.853 114.431 1.00 32.63 275 ALA A CA 1
ATOM 2106 C C . ALA A 1 275 ? 11.197 -7.118 113.121 1.00 34.11 275 ALA A C 1
ATOM 2107 O O . ALA A 1 275 ? 10.276 -6.719 112.389 1.00 28.86 275 ALA A O 1
ATOM 2109 N N . PRO A 1 276 ? 12.487 -6.952 112.782 1.00 35.00 276 PRO A N 1
ATOM 2110 C CA . PRO A 1 276 ? 12.857 -6.318 111.502 1.00 29.30 276 PRO A CA 1
ATOM 2111 C C . PRO A 1 276 ? 12.073 -6.853 110.306 1.00 28.47 276 PRO A C 1
ATOM 2112 O O . PRO A 1 276 ? 11.860 -8.063 110.163 1.00 32.11 276 PRO A O 1
ATOM 2116 N N . GLY A 1 277 ? 11.669 -5.937 109.418 1.00 32.75 277 GLY A N 1
ATOM 2117 C CA . GLY A 1 277 ? 10.914 -6.306 108.237 1.00 31.17 277 GLY A CA 1
ATOM 2118 C C . GLY A 1 277 ? 9.431 -6.542 108.447 1.00 34.68 277 GLY A C 1
ATOM 2119 O O . GLY A 1 277 ? 8.725 -6.834 107.467 1.00 36.71 277 GLY A O 1
ATOM 2120 N N . GLU A 1 278 ? 8.919 -6.398 109.669 1.00 32.50 278 GLU A N 1
ATOM 2121 C CA . GLU A 1 278 ? 7.519 -6.704 109.990 1.00 28.27 278 GLU A CA 1
ATOM 2122 C C . GLU A 1 278 ? 6.756 -5.431 110.370 1.00 35.42 278 GLU A C 1
ATOM 2123 O O . GLU A 1 278 ? 7.328 -4.347 110.578 1.00 29.64 278 GLU A O 1
ATOM 2129 N N . ARG A 1 279 ? 5.434 -5.549 110.389 1.00 27.26 279 ARG A N 1
ATOM 2130 C CA . ARG A 1 279 ? 4.539 -4.499 110.865 1.00 27.62 279 ARG A CA 1
ATOM 2131 C C . ARG A 1 279 ? 3.688 -5.058 111.999 1.00 28.41 279 ARG A C 1
ATOM 2132 O O . ARG A 1 279 ? 3.630 -6.283 112.221 1.00 25.56 279 ARG A O 1
ATOM 2140 N N . CYS A 1 280 ? 3.072 -4.152 112.753 1.00 25.06 280 CYS A N 1
ATOM 2141 C CA . CYS A 1 280 ? 2.018 -4.549 113.667 1.00 27.02 280 CYS A CA 1
ATOM 2142 C C . CYS A 1 280 ? 0.787 -4.942 112.835 1.00 25.78 280 CYS A C 1
ATOM 2143 O O . CYS A 1 280 ? 0.811 -4.916 111.601 1.00 26.08 280 CYS A O 1
ATOM 2146 N N . TYR A 1 281 ? -0.324 -5.254 113.501 1.00 24.16 281 TYR A N 1
ATOM 2147 C CA . TYR A 1 281 ? -1.562 -5.534 112.765 1.00 23.70 281 TYR A CA 1
ATOM 2148 C C . TYR A 1 281 ? -1.970 -4.348 111.889 1.00 29.75 281 TYR A C 1
ATOM 2149 O O . TYR A 1 281 ? -1.746 -3.181 112.244 1.00 22.79 281 TYR A O 1
ATOM 2158 N N . HIS A 1 282 ? -2.568 -4.659 110.715 1.00 26.08 282 HIS A N 1
ATOM 2159 C CA . HIS A 1 282 ? -2.866 -3.628 109.718 1.00 23.76 282 HIS A CA 1
ATOM 2160 C C . HIS A 1 282 ? -3.667 -2.462 110.287 1.00 22.46 282 HIS A C 1
ATOM 2161 O O . HIS A 1 282 ? -3.539 -1.335 109.799 1.00 25.08 282 HIS A O 1
ATOM 2168 N N . ILE A 1 283 ? -4.532 -2.712 111.285 1.00 26.08 283 ILE A N 1
ATOM 2169 C CA . ILE A 1 283 ? -5.543 -1.727 111.679 1.00 25.85 283 ILE A CA 1
ATOM 2170 C C . ILE A 1 283 ? -4.910 -0.389 112.085 1.00 28.95 283 ILE A C 1
ATOM 2171 O O . ILE A 1 283 ? -5.463 0.684 111.805 1.00 23.98 283 ILE A O 1
ATOM 2176 N N . PHE A 1 284 ? -3.772 -0.425 112.772 1.00 26.36 284 PHE A N 1
ATOM 2177 C CA . PHE A 1 284 ? -3.181 0.839 113.244 1.00 26.24 284 PHE A CA 1
ATOM 2178 C C . PHE A 1 284 ? -2.807 1.750 112.081 1.00 27.98 284 PHE A C 1
ATOM 2179 O O . PHE A 1 284 ? -3.032 2.970 112.132 1.00 27.85 284 PHE A O 1
ATOM 2187 N N . TYR A 1 285 ? -2.279 1.170 110.999 1.00 25.09 285 TYR A N 1
ATOM 2188 C CA . TYR A 1 285 ? -1.871 1.951 109.842 1.00 30.11 285 TYR A CA 1
ATOM 2189 C C . TYR A 1 285 ? -3.051 2.344 108.985 1.00 30.61 285 TYR A C 1
ATOM 2190 O O . TYR A 1 285 ? -3.001 3.384 108.312 1.00 27.89 285 TYR A O 1
ATOM 2199 N N . GLN A 1 286 ? -4.120 1.537 109.013 1.00 25.94 286 GLN A N 1
ATOM 2200 C CA . GLN A 1 286 ? -5.369 1.916 108.374 1.00 25.63 286 GLN A CA 1
ATOM 2201 C C . GLN A 1 286 ? -5.992 3.126 109.055 1.00 27.92 286 GLN A C 1
ATOM 2202 O O . GLN A 1 286 ? -6.375 4.090 108.388 1.00 31.69 286 GLN A O 1
ATOM 2208 N N . ILE A 1 287 ? -6.140 3.071 110.381 1.00 28.43 287 ILE A N 1
ATOM 2209 C CA . ILE A 1 287 ? -6.749 4.169 111.129 1.00 27.78 287 ILE A CA 1
ATOM 2210 C C . ILE A 1 287 ? -5.989 5.457 110.887 1.00 33.51 287 ILE A C 1
ATOM 2211 O O . ILE A 1 287 ? -6.584 6.531 110.679 1.00 32.13 287 ILE A O 1
ATOM 2216 N N . TYR A 1 288 ? -4.659 5.355 110.856 1.00 33.59 288 TYR A N 1
ATOM 2217 C CA . TYR A 1 288 ? -3.781 6.509 110.711 1.00 32.00 288 TYR A CA 1
ATOM 2218 C C . TYR A 1 288 ? -3.748 7.052 109.278 1.00 36.92 288 TYR A C 1
ATOM 2219 O O . TYR A 1 288 ? -3.412 8.225 109.072 1.00 35.33 288 TYR A O 1
ATOM 2228 N N . SER A 1 289 ? -4.141 6.247 108.291 1.00 36.08 289 SER A N 1
ATOM 2229 C CA . SER A 1 289 ? -4.130 6.626 106.883 1.00 34.72 289 SER A CA 1
ATOM 2230 C C . SER A 1 289 ? -4.992 7.865 106.622 1.00 40.51 289 SER A C 1
ATOM 2231 O O . SER A 1 289 ? -5.784 8.310 107.456 1.00 40.37 289 SER A O 1
ATOM 2234 N N . ASP A 1 290 ? -4.872 8.391 105.409 1.00 35.75 290 ASP A N 1
ATOM 2235 C CA . ASP A 1 290 ? -5.623 9.584 105.036 1.00 44.73 290 ASP A CA 1
ATOM 2236 C C . ASP A 1 290 ? -7.040 9.298 104.559 1.00 46.45 290 ASP A C 1
ATOM 2237 O O . ASP A 1 290 ? -7.664 10.195 103.996 1.00 41.68 290 ASP A O 1
ATOM 2242 N N . PHE A 1 291 ? -7.581 8.088 104.779 1.00 45.86 291 PHE A N 1
ATOM 2243 C CA . PHE A 1 291 ? -8.963 7.866 104.365 1.00 37.20 291 PHE A CA 1
ATOM 2244 C C . PHE A 1 291 ? -9.918 8.759 105.146 1.00 46.13 291 PHE A C 1
ATOM 2245 O O . PHE A 1 291 ? -10.845 9.340 104.576 1.00 45.51 291 PHE A O 1
ATOM 2253 N N . ARG A 1 292 ? -9.710 8.882 106.446 1.00 38.44 292 ARG A N 1
ATOM 2254 C CA . ARG A 1 292 ? -10.519 9.751 107.296 1.00 37.99 292 ARG A CA 1
ATOM 2255 C C . ARG A 1 292 ? -9.566 10.661 108.059 1.00 46.13 292 ARG A C 1
ATOM 2256 O O . ARG A 1 292 ? -9.202 10.380 109.209 1.00 45.11 292 ARG A O 1
ATOM 2264 N N . PRO A 1 293 ? -9.130 11.758 107.441 1.00 46.06 293 PRO A N 1
ATOM 2265 C CA . PRO A 1 293 ? -8.082 12.584 108.068 1.00 41.67 293 PRO A CA 1
ATOM 2266 C C . PRO A 1 293 ? -8.465 13.127 109.438 1.00 42.48 293 PRO A C 1
ATOM 2267 O O . PRO A 1 293 ? -7.583 13.323 110.282 1.00 52.61 293 PRO A O 1
ATOM 2271 N N . GLU A 1 294 ? -9.750 13.343 109.708 1.00 40.50 294 GLU A N 1
ATOM 2272 C CA . GLU A 1 294 ? -10.139 13.876 111.002 1.00 44.43 294 GLU A CA 1
ATOM 2273 C C . GLU A 1 294 ? -10.124 12.823 112.105 1.00 44.71 294 GLU A C 1
ATOM 2274 O O . GLU A 1 294 ? -10.106 13.189 113.283 1.00 40.99 294 GLU A O 1
ATOM 2280 N N . LEU A 1 295 ? -10.096 11.533 111.757 1.00 40.27 295 LEU A N 1
ATOM 2281 C CA . LEU A 1 295 ? -10.054 10.492 112.784 1.00 39.88 295 LEU A CA 1
ATOM 2282 C C . LEU A 1 295 ? -8.797 10.620 113.660 1.00 33.17 295 LEU A C 1
ATOM 2283 O O . LEU A 1 295 ? -8.880 10.539 114.893 1.00 32.98 295 LEU A O 1
ATOM 2288 N N . LYS A 1 296 ? -7.628 10.823 113.044 1.00 33.50 296 LYS A N 1
ATOM 2289 C CA . LYS A 1 296 ? -6.407 11.063 113.825 1.00 38.14 296 LYS A CA 1
ATOM 2290 C C . LYS A 1 296 ? -6.608 12.161 114.862 1.00 41.73 296 LYS A C 1
ATOM 2291 O O . LYS A 1 296 ? -6.088 12.071 115.983 1.00 38.65 296 LYS A O 1
ATOM 2297 N N . LYS A 1 297 ? -7.347 13.215 114.502 1.00 35.45 297 LYS A N 1
ATOM 2298 C CA . LYS A 1 297 ? -7.541 14.329 115.424 1.00 37.96 297 LYS A CA 1
ATOM 2299 C C . LYS A 1 297 ? -8.451 13.937 116.574 1.00 34.04 297 LYS A C 1
ATOM 2300 O O . LYS A 1 297 ? -8.161 14.245 117.738 1.00 35.69 297 LYS A O 1
ATOM 2306 N N . GLU A 1 298 ? -9.550 13.245 116.269 1.00 31.47 298 GLU A N 1
ATOM 2307 C CA . GLU A 1 298 ? -10.451 12.774 117.315 1.00 37.71 298 GLU A CA 1
ATOM 2308 C C . GLU A 1 298 ? -9.753 11.785 118.249 1.00 34.18 298 GLU A C 1
ATOM 2309 O O . GLU A 1 298 ? -10.129 11.658 119.420 1.00 32.73 298 GLU A O 1
ATOM 2315 N N . LEU A 1 299 ? -8.762 11.059 117.746 1.00 28.99 299 LEU A N 1
ATOM 2316 C CA . LEU A 1 299 ? -8.066 10.053 118.551 1.00 25.78 299 LEU A CA 1
ATOM 2317 C C . LEU A 1 299 ? -6.834 10.617 119.240 1.00 28.46 299 LEU A C 1
ATOM 2318 O O . LEU A 1 299 ? -6.116 9.866 119.922 1.00 28.52 299 LEU A O 1
ATOM 2323 N N . LEU A 1 300 ? -6.573 11.914 119.049 1.00 28.30 300 LEU A N 1
ATOM 2324 C CA . LEU A 1 300 ? -5.452 12.628 119.668 1.00 27.29 300 LEU A CA 1
ATOM 2325 C C . LEU A 1 300 ? -4.117 12.054 119.220 1.00 27.06 300 LEU A C 1
ATOM 2326 O O . LEU A 1 300 ? -3.130 12.132 119.943 1.00 28.81 300 LEU A O 1
ATOM 2331 N N . LEU A 1 301 ? -4.087 11.515 118.000 1.00 25.19 301 LEU A N 1
ATOM 2332 C CA . LEU A 1 301 ? -2.888 10.942 117.412 1.00 29.27 301 LEU A CA 1
ATOM 2333 C C . LEU A 1 301 ? -2.181 12.080 116.694 1.00 34.07 301 LEU A C 1
ATOM 2334 O O . LEU A 1 301 ? -2.257 12.230 115.476 1.00 29.59 301 LEU A O 1
ATOM 2339 N N . ASP A 1 302 ? -1.464 12.894 117.480 1.00 32.49 302 ASP A N 1
ATOM 2340 C CA . ASP A 1 302 ? -0.916 14.140 116.964 1.00 33.14 302 ASP A CA 1
ATOM 2341 C C . ASP A 1 302 ? 0.548 14.036 116.566 1.00 39.36 302 ASP A C 1
ATOM 2342 O O . ASP A 1 302 ? 1.115 15.030 116.103 1.00 39.57 302 ASP A O 1
ATOM 2347 N N . LEU A 1 303 ? 1.173 12.864 116.722 1.00 28.93 303 LEU A N 1
ATOM 2348 C CA . LEU A 1 303 ? 2.529 12.648 116.269 1.00 25.02 303 LEU A CA 1
ATOM 2349 C C . LEU A 1 303 ? 2.535 11.850 114.976 1.00 30.55 303 LEU A C 1
ATOM 2350 O O . LEU A 1 303 ? 1.572 11.137 114.664 1.00 33.49 303 LEU A O 1
ATOM 2355 N N . PRO A 1 304 ? 3.634 11.908 114.219 1.00 32.22 304 PRO A N 1
ATOM 2356 C CA . PRO A 1 304 ? 3.790 10.992 113.082 1.00 33.65 304 PRO A CA 1
ATOM 2357 C C . PRO A 1 304 ? 3.753 9.547 113.563 1.00 28.44 304 PRO A C 1
ATOM 2358 O O . PRO A 1 304 ? 4.191 9.233 114.674 1.00 25.37 304 PRO A O 1
ATOM 2362 N N . ILE A 1 305 ? 3.248 8.645 112.709 1.00 28.24 305 ILE A N 1
ATOM 2363 C CA . ILE A 1 305 ? 3.100 7.271 113.187 1.00 28.69 305 ILE A CA 1
ATOM 2364 C C . ILE A 1 305 ? 4.456 6.640 113.519 1.00 24.81 305 ILE A C 1
ATOM 2365 O O . ILE A 1 305 ? 4.550 5.777 114.393 1.00 28.26 305 ILE A O 1
ATOM 2370 N N . LYS A 1 306 ? 5.530 7.052 112.840 1.00 29.04 306 LYS A N 1
ATOM 2371 C CA . LYS A 1 306 ? 6.866 6.581 113.173 1.00 31.21 306 LYS A CA 1
ATOM 2372 C C . LYS A 1 306 ? 7.232 6.811 114.648 1.00 28.77 306 LYS A C 1
ATOM 2373 O O . LYS A 1 306 ? 8.155 6.172 115.145 1.00 27.13 306 LYS A O 1
ATOM 2379 N N . ASP A 1 307 ? 6.521 7.679 115.371 1.00 25.67 307 ASP A N 1
ATOM 2380 C CA . ASP A 1 307 ? 6.880 7.993 116.760 1.00 27.32 307 ASP A CA 1
ATOM 2381 C C . ASP A 1 307 ? 6.104 7.196 117.803 1.00 34.02 307 ASP A C 1
ATOM 2382 O O . ASP A 1 307 ? 6.371 7.360 119.006 1.00 29.54 307 ASP A O 1
ATOM 2387 N N . TYR A 1 308 ? 5.191 6.306 117.394 1.00 27.38 308 TYR A N 1
ATOM 2388 C CA . TYR A 1 308 ? 4.425 5.504 118.350 1.00 25.13 308 TYR A CA 1
ATOM 2389 C C . TYR A 1 308 ? 5.130 4.170 118.513 1.00 29.72 308 TYR A C 1
ATOM 2390 O O . TYR A 1 308 ? 5.033 3.285 117.646 1.00 28.04 308 TYR A O 1
ATOM 2399 N N . TRP A 1 309 ? 5.810 4.021 119.653 1.00 25.51 309 TRP A N 1
ATOM 2400 C CA . TRP A 1 309 ? 6.720 2.899 119.877 1.00 25.96 309 TRP A CA 1
ATOM 2401 C C . TRP A 1 309 ? 6.058 1.536 119.632 1.00 24.65 309 TRP A C 1
ATOM 2402 O O . TRP A 1 309 ? 6.686 0.643 119.059 1.00 28.12 309 TRP A O 1
ATOM 2413 N N . PHE A 1 310 ? 4.816 1.342 120.106 1.00 24.15 310 PHE A N 1
ATOM 2414 C CA . PHE A 1 310 ? 4.219 -0.003 120.037 1.00 25.99 310 PHE A CA 1
ATOM 2415 C C . PHE A 1 310 ? 3.949 -0.459 118.601 1.00 30.40 310 PHE A C 1
ATOM 2416 O O . PHE A 1 310 ? 3.801 -1.667 118.371 1.00 30.60 310 PHE A O 1
ATOM 2424 N N . VAL A 1 311 ? 3.834 0.455 117.633 1.00 26.93 311 VAL A N 1
ATOM 2425 C CA . VAL A 1 311 ? 3.532 0.067 116.258 1.00 27.15 311 VAL A CA 1
ATOM 2426 C C . VAL A 1 311 ? 4.628 0.439 115.277 1.00 26.47 311 VAL A C 1
ATOM 2427 O O . VAL A 1 311 ? 4.479 0.175 114.083 1.00 24.18 311 VAL A O 1
ATOM 2431 N N . ALA A 1 312 ? 5.743 1.020 115.730 1.00 24.89 312 ALA A N 1
ATOM 2432 C CA . ALA A 1 312 ? 6.679 1.583 114.764 1.00 31.18 312 ALA A CA 1
ATOM 2433 C C . ALA A 1 312 ? 8.082 1.049 114.987 1.00 29.09 312 ALA A C 1
ATOM 2434 O O . ALA A 1 312 ? 9.057 1.718 114.651 1.00 29.51 312 ALA A O 1
ATOM 2436 N N . GLN A 1 313 ? 8.214 -0.165 115.534 1.00 26.28 313 GLN A N 1
ATOM 2437 C CA . GLN A 1 313 ? 9.551 -0.708 115.775 1.00 28.01 313 GLN A CA 1
ATOM 2438 C C . GLN A 1 313 ? 10.237 -1.169 114.506 1.00 31.33 313 GLN A C 1
ATOM 2439 O O . GLN A 1 313 ? 11.457 -1.294 114.498 1.00 30.26 313 GLN A O 1
ATOM 2445 N N . ALA A 1 314 ? 9.494 -1.398 113.431 1.00 31.00 314 ALA A N 1
ATOM 2446 C CA . ALA A 1 314 ? 10.101 -1.905 112.211 1.00 35.90 314 ALA A CA 1
ATOM 2447 C C . ALA A 1 314 ? 9.499 -1.184 111.012 1.00 38.23 314 ALA A C 1
ATOM 2448 O O . ALA A 1 314 ? 9.732 0.013 110.840 1.00 32.80 314 ALA A O 1
ATOM 2450 N N . GLU A 1 315 ? 8.700 -1.867 110.195 1.00 27.06 315 GLU A N 1
ATOM 2451 C CA . GLU A 1 315 ? 8.131 -1.269 109.001 1.00 26.91 315 GLU A CA 1
ATOM 2452 C C . GLU A 1 315 ? 6.825 -0.538 109.294 1.00 31.96 315 GLU A C 1
ATOM 2453 O O . GLU A 1 315 ? 6.079 -0.879 110.215 1.00 29.85 315 GLU A O 1
ATOM 2459 N N . LEU A 1 316 ? 6.560 0.490 108.490 1.00 26.88 316 LEU A N 1
ATOM 2460 C CA . LEU A 1 316 ? 5.329 1.263 108.568 1.00 28.60 316 LEU A CA 1
ATOM 2461 C C . LEU A 1 316 ? 4.425 1.078 107.361 1.00 26.99 316 LEU A C 1
ATOM 2462 O O . LEU A 1 316 ? 3.228 1.385 107.452 1.00 29.77 316 LEU A O 1
ATOM 2467 N N . ILE A 1 317 ? 4.971 0.650 106.219 1.00 29.46 317 ILE A N 1
ATOM 2468 C CA . ILE A 1 317 ? 4.177 0.475 105.011 1.00 30.53 317 ILE A CA 1
ATOM 2469 C C . ILE A 1 317 ? 4.505 -0.877 104.402 1.00 33.94 317 ILE A C 1
ATOM 2470 O O . ILE A 1 317 ? 5.535 -1.480 104.685 1.00 35.37 317 ILE A O 1
ATOM 2475 N N . ILE A 1 318 ? 3.602 -1.346 103.546 1.00 34.54 318 ILE A N 1
ATOM 2476 C CA . ILE A 1 318 ? 3.757 -2.613 102.846 1.00 34.64 318 ILE A CA 1
ATOM 2477 C C . ILE A 1 318 ? 3.755 -2.296 101.359 1.00 32.58 318 ILE A C 1
ATOM 2478 O O . ILE A 1 318 ? 2.812 -1.677 100.858 1.00 34.52 318 ILE A O 1
ATOM 2483 N N . ASP A 1 319 ? 4.804 -2.693 100.659 1.00 38.23 319 ASP A N 1
ATOM 2484 C CA . ASP A 1 319 ? 4.799 -2.504 99.215 1.00 46.76 319 ASP A CA 1
ATOM 2485 C C . ASP A 1 319 ? 3.576 -3.197 98.616 1.00 44.92 319 ASP A C 1
ATOM 2486 O O . ASP A 1 319 ? 3.329 -4.373 98.886 1.00 44.88 319 ASP A O 1
ATOM 2491 N N . GLY A 1 320 ? 2.784 -2.455 97.843 1.00 45.46 320 GLY A N 1
ATOM 2492 C CA . GLY A 1 320 ? 1.643 -3.006 97.145 1.00 51.64 320 GLY A CA 1
ATOM 2493 C C . GLY A 1 320 ? 0.316 -2.854 97.851 1.00 44.74 320 GLY A C 1
ATOM 2494 O O . GLY A 1 320 ? -0.715 -3.203 97.271 1.00 50.91 320 GLY A O 1
ATOM 2495 N N . ILE A 1 321 ? 0.299 -2.356 99.080 1.00 42.24 321 ILE A N 1
ATOM 2496 C CA . ILE A 1 321 ? -0.922 -2.278 99.867 1.00 40.63 321 ILE A CA 1
ATOM 2497 C C . ILE A 1 321 ? -1.188 -0.813 100.166 1.00 47.36 321 ILE A C 1
ATOM 2498 O O . ILE A 1 321 ? -0.301 -0.095 100.650 1.00 42.07 321 ILE A O 1
ATOM 2503 N N . ASP A 1 322 ? -2.393 -0.367 99.860 1.00 33.60 322 ASP A N 1
ATOM 2504 C CA . ASP A 1 322 ? -2.805 0.999 100.133 1.00 39.05 322 ASP A CA 1
ATOM 2505 C C . ASP A 1 322 ? -3.680 1.001 101.382 1.00 40.79 322 ASP A C 1
ATOM 2506 O O . ASP A 1 322 ? -4.871 0.676 101.324 1.00 35.98 322 ASP A O 1
ATOM 2511 N N . ASP A 1 323 ? -3.090 1.422 102.508 1.00 31.27 323 ASP A N 1
ATOM 2512 C CA . ASP A 1 323 ? -3.802 1.443 103.780 1.00 29.57 323 ASP A CA 1
ATOM 2513 C C . ASP A 1 323 ? -5.002 2.370 103.755 1.00 30.74 323 ASP A C 1
ATOM 2514 O O . ASP A 1 323 ? -5.928 2.192 104.565 1.00 29.38 323 ASP A O 1
ATOM 2519 N N . VAL A 1 324 ? -4.993 3.385 102.878 1.00 32.11 324 VAL A N 1
ATOM 2520 C CA . VAL A 1 324 ? -6.174 4.231 102.689 1.00 34.94 324 VAL A CA 1
ATOM 2521 C C . VAL A 1 324 ? -7.336 3.400 102.162 1.00 31.67 324 VAL A C 1
ATOM 2522 O O . VAL A 1 324 ? -8.456 3.434 102.689 1.00 32.89 324 VAL A O 1
ATOM 2526 N N . GLU A 1 325 ? -7.088 2.660 101.094 1.00 32.04 325 GLU A N 1
ATOM 2527 C CA . GLU A 1 325 ? -8.166 1.877 100.507 1.00 42.14 325 GLU A CA 1
ATOM 2528 C C . GLU A 1 325 ? -8.562 0.737 101.432 1.00 36.09 325 GLU A C 1
ATOM 2529 O O . GLU A 1 325 ? -9.745 0.386 101.525 1.00 35.87 325 GLU A O 1
ATOM 2535 N N . GLU A 1 326 ? -7.583 0.147 102.123 1.00 33.05 326 GLU A N 1
ATOM 2536 C CA . GLU A 1 326 ? -7.919 -0.925 103.049 1.00 30.74 326 GLU A CA 1
ATOM 2537 C C . GLU A 1 326 ? -8.800 -0.405 104.175 1.00 35.80 326 GLU A C 1
ATOM 2538 O O . GLU A 1 326 ? -9.787 -1.059 104.538 1.00 32.57 326 GLU A O 1
ATOM 2544 N N . PHE A 1 327 ? -8.485 0.788 104.730 1.00 27.83 327 PHE A N 1
ATOM 2545 C CA . PHE A 1 327 ? -9.318 1.280 105.828 1.00 30.54 327 PHE A CA 1
ATOM 2546 C C . PHE A 1 327 ? -10.743 1.558 105.371 1.00 32.75 327 PHE A C 1
ATOM 2547 O O . PHE A 1 327 ? -11.696 1.325 106.126 1.00 33.72 327 PHE A O 1
ATOM 2555 N N . GLN A 1 328 ? -10.908 2.079 104.157 1.00 31.54 328 GLN A N 1
ATOM 2556 C CA . GLN A 1 328 ? -12.246 2.271 103.604 1.00 36.89 328 GLN A CA 1
ATOM 2557 C C . GLN A 1 328 ? -13.037 0.965 103.630 1.00 33.83 328 GLN A C 1
ATOM 2558 O O . GLN A 1 328 ? -14.175 0.919 104.121 1.00 33.73 328 GLN A O 1
ATOM 2564 N N . LEU A 1 329 ? -12.409 -0.126 103.186 1.00 33.68 329 LEU A N 1
ATOM 2565 C CA . LEU A 1 329 ? -13.078 -1.429 103.207 1.00 33.54 329 LEU A CA 1
ATOM 2566 C C . LEU A 1 329 ? -13.398 -1.874 104.631 1.00 35.66 329 LEU A C 1
ATOM 2567 O O . LEU A 1 329 ? -14.484 -2.400 104.891 1.00 30.10 329 LEU A O 1
ATOM 2572 N N . THR A 1 330 ? -12.468 -1.652 105.573 1.00 28.97 330 THR A N 1
ATOM 2573 C CA . THR A 1 330 ? -12.691 -2.077 106.949 1.00 27.76 330 THR A CA 1
ATOM 2574 C C . THR A 1 330 ? -13.792 -1.265 107.599 1.00 26.91 330 THR A C 1
ATOM 2575 O O . THR A 1 330 ? -14.675 -1.816 108.266 1.00 27.69 330 THR A O 1
ATOM 2579 N N . ASP A 1 331 ? -13.739 0.061 107.434 1.00 29.31 331 ASP A N 1
ATOM 2580 C CA . ASP A 1 331 ? -14.707 0.933 108.084 1.00 34.42 331 ASP A CA 1
ATOM 2581 C C . ASP A 1 331 ? -16.117 0.652 107.558 1.00 32.72 331 ASP A C 1
ATOM 2582 O O . ASP A 1 331 ? -17.086 0.599 108.328 1.00 34.01 331 ASP A O 1
ATOM 2587 N N . GLU A 1 332 ? -16.227 0.390 106.258 1.00 30.21 332 GLU A N 1
ATOM 2588 C CA . GLU A 1 332 ? -17.518 0.035 105.663 1.00 39.90 332 GLU A CA 1
ATOM 2589 C C . GLU A 1 332 ? -18.003 -1.347 106.114 1.00 36.40 332 GLU A C 1
ATOM 2590 O O . GLU A 1 332 ? -19.203 -1.538 106.357 1.00 35.70 332 GLU A O 1
ATOM 2596 N N . ALA A 1 333 ? -17.085 -2.314 106.240 1.00 31.35 333 ALA A N 1
ATOM 2597 C CA . ALA A 1 333 ? -17.438 -3.645 106.719 1.00 30.92 333 ALA A CA 1
ATOM 2598 C C . ALA A 1 333 ? -18.046 -3.604 108.110 1.00 33.79 333 ALA A C 1
ATOM 2599 O O . ALA A 1 333 ? -19.003 -4.333 108.378 1.00 33.41 333 ALA A O 1
ATOM 2601 N N . PHE A 1 334 ? -17.510 -2.766 109.013 1.00 32.36 334 PHE A N 1
ATOM 2602 C CA . PHE A 1 334 ? -18.159 -2.605 110.313 1.00 28.12 334 PHE A CA 1
ATOM 2603 C C . PHE A 1 334 ? -19.640 -2.272 110.136 1.00 26.83 334 PHE A C 1
ATOM 2604 O O . PHE A 1 334 ? -20.510 -2.857 110.802 1.00 30.46 334 PHE A O 1
ATOM 2612 N N . ASP A 1 335 ? -19.938 -1.316 109.241 1.00 32.66 335 ASP A N 1
ATOM 2613 C CA . ASP A 1 335 ? -21.328 -0.886 109.034 1.00 33.76 335 ASP A CA 1
ATOM 2614 C C . ASP A 1 335 ? -22.175 -2.038 108.516 1.00 35.17 335 ASP A C 1
ATOM 2615 O O . ASP A 1 335 ? -23.270 -2.313 109.035 1.00 35.00 335 ASP A O 1
ATOM 2620 N N . ILE A 1 336 ? -21.675 -2.725 107.486 1.00 32.63 336 ILE A N 1
ATOM 2621 C CA . ILE A 1 336 ? -22.409 -3.826 106.865 1.00 34.92 336 ILE A CA 1
ATOM 2622 C C . ILE A 1 336 ? -22.679 -4.922 107.879 1.00 42.98 336 ILE A C 1
ATOM 2623 O O . ILE A 1 336 ? -23.728 -5.575 107.840 1.00 37.32 336 ILE A O 1
ATOM 2628 N N . LEU A 1 337 ? -21.748 -5.141 108.801 1.00 31.55 337 LEU A N 1
ATOM 2629 C CA . LEU A 1 337 ? -21.878 -6.191 109.788 1.00 33.24 337 LEU A CA 1
ATOM 2630 C C . LEU A 1 337 ? -22.655 -5.725 110.997 1.00 27.04 337 LEU A C 1
ATOM 2631 O O . LEU A 1 337 ? -22.682 -6.429 112.008 1.00 32.60 337 LEU A O 1
ATOM 2636 N N . ASN A 1 338 ? -23.266 -4.542 110.921 1.00 30.54 338 ASN A N 1
ATOM 2637 C CA . ASN A 1 338 ? -24.232 -4.078 111.918 1.00 36.11 338 ASN A CA 1
ATOM 2638 C C . ASN A 1 338 ? -23.566 -3.675 113.239 1.00 38.13 338 ASN A C 1
ATOM 2639 O O . ASN A 1 338 ? -24.201 -3.718 114.301 1.00 39.19 338 ASN A O 1
ATOM 2644 N N . PHE A 1 339 ? -22.285 -3.286 113.207 1.00 34.79 339 PHE A N 1
ATOM 2645 C CA . PHE A 1 339 ? -21.705 -2.593 114.358 1.00 31.39 339 PHE A CA 1
ATOM 2646 C C . PHE A 1 339 ? -22.267 -1.167 114.409 1.00 33.68 339 PHE A C 1
ATOM 2647 O O . PHE A 1 339 ? -22.379 -0.501 113.378 1.00 36.00 339 PHE A O 1
ATOM 2655 N N . SER A 1 340 ? -22.586 -0.690 115.608 1.00 29.81 340 SER A N 1
ATOM 2656 C CA . SER A 1 340 ? -23.098 0.679 115.744 1.00 39.71 340 SER A CA 1
ATOM 2657 C C . SER A 1 340 ? -21.981 1.709 115.576 1.00 39.81 340 SER A C 1
ATOM 2658 O O . SER A 1 340 ? -20.785 1.412 115.744 1.00 34.30 340 SER A O 1
ATOM 2661 N N . ALA A 1 341 ? -22.386 2.937 115.226 1.00 32.62 341 ALA A N 1
ATOM 2662 C CA . ALA A 1 341 ? -21.420 4.027 115.087 1.00 38.56 341 ALA A CA 1
ATOM 2663 C C . ALA A 1 341 ? -20.605 4.199 116.361 1.00 37.27 341 ALA A C 1
ATOM 2664 O O . ALA A 1 341 ? -19.394 4.442 116.303 1.00 35.44 341 ALA A O 1
ATOM 2666 N N . VAL A 1 342 ? -21.246 4.030 117.522 1.00 32.52 342 VAL A N 1
ATOM 2667 C CA . VAL A 1 342 ? -20.554 4.199 118.790 1.00 35.62 342 VAL A CA 1
ATOM 2668 C C . VAL A 1 342 ? -19.599 3.036 119.051 1.00 40.23 342 VAL A C 1
ATOM 2669 O O . VAL A 1 342 ? -18.472 3.247 119.522 1.00 32.96 342 VAL A O 1
ATOM 2673 N N . GLU A 1 343 ? -20.030 1.794 118.753 1.00 36.65 343 GLU A N 1
ATOM 2674 C CA . GLU A 1 343 ? -19.150 0.633 118.888 1.00 36.00 343 GLU A CA 1
ATOM 2675 C C . GLU A 1 343 ? -17.900 0.800 118.040 1.00 32.29 343 GLU A C 1
ATOM 2676 O O . GLU A 1 343 ? -16.786 0.517 118.485 1.00 32.55 343 GLU A O 1
ATOM 2682 N N . LYS A 1 344 ? -18.072 1.209 116.792 1.00 27.76 344 LYS A N 1
ATOM 2683 C CA . LYS A 1 344 ? -16.928 1.346 115.900 1.00 32.63 344 LYS A CA 1
ATOM 2684 C C . LYS A 1 344 ? -15.956 2.404 116.408 1.00 36.15 344 LYS A C 1
ATOM 2685 O O . LYS A 1 344 ? -14.734 2.185 116.449 1.00 35.35 344 LYS A O 1
ATOM 2691 N N . GLN A 1 345 ? -16.484 3.558 116.812 1.00 28.75 345 GLN A N 1
ATOM 2692 C CA . GLN A 1 345 ? -15.622 4.612 117.344 1.00 30.56 345 GLN A CA 1
ATOM 2693 C C . GLN A 1 345 ? -14.926 4.184 118.637 1.00 30.37 345 GLN A C 1
ATOM 2694 O O . GLN A 1 345 ? -13.746 4.497 118.839 1.00 30.08 345 GLN A O 1
ATOM 2700 N N . ASP A 1 346 ? -15.646 3.518 119.549 1.00 27.38 346 ASP A N 1
ATOM 2701 C CA . ASP A 1 346 ? -15.029 3.067 120.792 1.00 28.19 346 ASP A CA 1
ATOM 2702 C C . ASP A 1 346 ? -13.905 2.093 120.500 1.00 30.54 346 ASP A C 1
ATOM 2703 O O . ASP A 1 346 ? -12.889 2.059 121.208 1.00 29.56 346 ASP A O 1
ATOM 2708 N N . CYS A 1 347 ? -14.097 1.260 119.480 1.00 31.04 347 CYS A N 1
ATOM 2709 C CA . CYS A 1 347 ? -13.041 0.354 119.031 1.00 28.35 347 CYS A CA 1
ATOM 2710 C C . CYS A 1 347 ? -11.821 1.139 118.564 1.00 29.98 347 CYS A C 1
ATOM 2711 O O . CYS A 1 347 ? -10.688 0.840 118.950 1.00 27.51 347 CYS A O 1
ATOM 2714 N N . TYR A 1 348 ? -12.034 2.144 117.715 1.00 25.59 348 TYR A N 1
ATOM 2715 C CA . TYR A 1 348 ? -10.910 2.935 117.231 1.00 28.51 348 TYR A CA 1
ATOM 2716 C C . TYR A 1 348 ? -10.221 3.664 118.381 1.00 30.29 348 TYR A C 1
ATOM 2717 O O . TYR A 1 348 ? -8.990 3.851 118.366 1.00 26.30 348 TYR A O 1
ATOM 2726 N N . ARG A 1 349 ? -11.003 4.092 119.379 1.00 27.70 349 ARG A N 1
ATOM 2727 C CA . ARG A 1 349 ? -10.414 4.764 120.543 1.00 30.19 349 ARG A CA 1
ATOM 2728 C C . ARG A 1 349 ? -9.508 3.819 121.317 1.00 31.36 349 ARG A C 1
ATOM 2729 O O . ARG A 1 349 ? -8.438 4.226 121.795 1.00 27.14 349 ARG A O 1
ATOM 2737 N N . LEU A 1 350 ? -9.924 2.558 121.478 1.00 28.76 350 LEU A N 1
ATOM 2738 C CA . LEU A 1 350 ? -9.052 1.599 122.158 1.00 30.06 350 LEU A CA 1
ATOM 2739 C C . LEU A 1 350 ? -7.772 1.360 121.371 1.00 29.91 350 LEU A C 1
ATOM 2740 O O . LEU A 1 350 ? -6.722 1.083 121.972 1.00 27.32 350 LEU A O 1
ATOM 2745 N N . MET A 1 351 ? -7.848 1.387 120.032 1.00 26.86 351 MET A N 1
ATOM 2746 C CA . MET A 1 351 ? -6.617 1.248 119.246 1.00 23.73 351 MET A CA 1
ATOM 2747 C C . MET A 1 351 ? -5.724 2.468 119.439 1.00 23.96 351 MET A C 1
ATOM 2748 O O . MET A 1 351 ? -4.494 2.340 119.541 1.00 22.66 351 MET A O 1
ATOM 2753 N N . SER A 1 352 ? -6.324 3.663 119.467 1.00 29.34 352 SER A N 1
ATOM 2754 C CA . SER A 1 352 ? -5.551 4.862 119.806 1.00 27.56 352 SER A CA 1
ATOM 2755 C C . SER A 1 352 ? -4.946 4.748 121.201 1.00 29.68 352 SER A C 1
ATOM 2756 O O . SER A 1 352 ? -3.772 5.079 121.409 1.00 24.90 352 SER A O 1
ATOM 2759 N N . ALA A 1 353 ? -5.734 4.304 122.182 1.00 25.41 353 ALA A N 1
ATOM 2760 C CA . ALA A 1 353 ? -5.210 4.227 123.549 1.00 26.75 353 ALA A CA 1
ATOM 2761 C C . ALA A 1 353 ? -3.959 3.361 123.613 1.00 31.09 353 ALA A C 1
ATOM 2762 O O . ALA A 1 353 ? -3.008 3.653 124.360 1.00 25.39 353 ALA A O 1
ATOM 2764 N N . HIS A 1 354 ? -3.967 2.271 122.845 1.00 27.37 354 HIS A N 1
ATOM 2765 C CA . HIS A 1 354 ? -2.829 1.365 122.771 1.00 23.84 354 HIS A CA 1
ATOM 2766 C C . HIS A 1 354 ? -1.584 2.103 122.284 1.00 26.56 354 HIS A C 1
ATOM 2767 O O . HIS A 1 354 ? -0.493 1.981 122.863 1.00 26.68 354 HIS A O 1
ATOM 2774 N N . MET A 1 355 ? -1.724 2.865 121.206 1.00 24.12 355 MET A N 1
ATOM 2775 C CA . MET A 1 355 ? -0.574 3.612 120.698 1.00 22.71 355 MET A CA 1
ATOM 2776 C C . MET A 1 355 ? -0.081 4.623 121.735 1.00 25.70 355 MET A C 1
ATOM 2777 O O . MET A 1 355 ? 1.128 4.781 121.930 1.00 28.16 355 MET A O 1
ATOM 2782 N N . HIS A 1 356 ? -1.003 5.307 122.422 1.00 23.61 356 HIS A N 1
ATOM 2783 C CA . HIS A 1 356 ? -0.572 6.265 123.455 1.00 26.41 356 HIS A CA 1
ATOM 2784 C C . HIS A 1 356 ? 0.115 5.558 124.624 1.00 25.51 356 HIS A C 1
ATOM 2785 O O . HIS A 1 356 ? 1.144 6.034 125.139 1.00 25.53 356 HIS A O 1
ATOM 2792 N N . MET A 1 357 ? -0.424 4.413 125.062 1.00 23.99 357 MET A N 1
ATOM 2793 C CA . MET A 1 357 ? 0.201 3.680 126.168 1.00 23.05 357 MET A CA 1
ATOM 2794 C C . MET A 1 357 ? 1.642 3.325 125.887 1.00 29.50 357 MET A C 1
ATOM 2795 O O . MET A 1 357 ? 2.473 3.399 126.793 1.00 23.07 357 MET A O 1
ATOM 2800 N N . GLY A 1 358 ? 1.964 2.910 124.655 1.00 28.31 358 GLY A N 1
ATOM 2801 C CA . GLY A 1 358 ? 3.341 2.517 124.359 1.00 24.93 358 GLY A CA 1
ATOM 2802 C C . GLY A 1 358 ? 4.352 3.648 124.468 1.00 29.02 358 GLY A C 1
ATOM 2803 O O . GLY A 1 358 ? 5.571 3.395 124.485 1.00 23.51 358 GLY A O 1
ATOM 2804 N N . ASN A 1 359 ? 3.880 4.889 124.490 1.00 27.64 359 ASN A N 1
ATOM 2805 C CA . ASN A 1 359 ? 4.730 6.073 124.562 1.00 28.45 359 ASN A CA 1
ATOM 2806 C C . ASN A 1 359 ? 4.788 6.685 125.956 1.00 28.79 359 ASN A C 1
ATOM 2807 O O . ASN A 1 359 ? 5.433 7.724 126.128 1.00 30.00 359 ASN A O 1
ATOM 2812 N N . MET A 1 360 ? 4.082 6.124 126.932 1.00 26.52 360 MET A N 1
ATOM 2813 C CA . MET A 1 360 ? 4.171 6.624 128.297 1.00 24.82 360 MET A CA 1
ATOM 2814 C C . MET A 1 360 ? 5.550 6.341 128.861 1.00 31.96 360 MET A C 1
ATOM 2815 O O . MET A 1 360 ? 6.038 5.224 128.768 1.00 24.97 360 MET A O 1
ATOM 2820 N N . LYS A 1 361 ? 6.157 7.338 129.498 1.00 23.64 361 LYS A N 1
ATOM 2821 C CA . LYS A 1 361 ? 7.480 7.188 130.091 1.00 27.20 361 LYS A CA 1
ATOM 2822 C C . LYS A 1 361 ? 7.407 7.328 131.609 1.00 26.79 361 LYS A C 1
ATOM 2823 O O . LYS A 1 361 ? 6.557 8.049 132.147 1.00 27.37 361 LYS A O 1
ATOM 2829 N N . PHE A 1 362 ? 8.344 6.667 132.277 1.00 24.52 362 PHE A N 1
ATOM 2830 C CA . PHE A 1 362 ? 8.442 6.616 133.731 1.00 27.80 362 PHE A CA 1
ATOM 2831 C C . PHE A 1 362 ? 9.900 6.773 134.134 1.00 26.01 362 PHE A C 1
ATOM 2832 O O . PHE A 1 362 ? 10.811 6.503 133.349 1.00 28.30 362 PHE A O 1
ATOM 2840 N N . LYS A 1 363 ? 10.118 7.145 135.393 1.00 28.38 363 LYS A N 1
ATOM 2841 C CA . LYS A 1 363 ? 11.485 7.236 135.898 1.00 30.33 363 LYS A CA 1
ATOM 2842 C C . LYS A 1 363 ? 11.489 6.968 137.399 1.00 33.05 363 LYS A C 1
ATOM 2843 O O . LYS A 1 363 ? 10.452 7.046 138.074 1.00 31.16 363 LYS A O 1
ATOM 2849 N N . GLN A 1 364 ? 12.685 6.656 137.908 1.00 30.64 364 GLN A N 1
ATOM 2850 C CA . GLN A 1 364 ? 12.962 6.600 139.333 1.00 29.00 364 GLN A CA 1
ATOM 2851 C C . GLN A 1 364 ? 13.986 7.681 139.665 1.00 29.88 364 GLN A C 1
ATOM 2852 O O . GLN A 1 364 ? 15.008 7.792 138.984 1.00 26.88 364 GLN A O 1
ATOM 2858 N N . ARG A 1 365 ? 13.698 8.467 140.691 1.00 28.40 365 ARG A N 1
ATOM 2859 C CA . ARG A 1 365 ? 14.686 9.397 141.237 1.00 30.50 365 ARG A CA 1
ATOM 2860 C C . ARG A 1 365 ? 15.827 8.590 141.862 1.00 27.86 365 ARG A C 1
ATOM 2861 O O . ARG A 1 365 ? 15.645 7.414 142.177 1.00 30.54 365 ARG A O 1
ATOM 2869 N N . PRO A 1 366 ? 17.010 9.195 142.049 1.00 28.52 366 PRO A N 1
ATOM 2870 C CA . PRO A 1 366 ? 18.142 8.457 142.640 1.00 33.04 366 PRO A CA 1
ATOM 2871 C C . PRO A 1 366 ? 17.779 7.754 143.945 1.00 29.45 366 PRO A C 1
ATOM 2872 O O . PRO A 1 366 ? 17.188 8.345 144.851 1.00 30.09 366 PRO A O 1
ATOM 2876 N N . ARG A 1 367 ? 18.114 6.467 144.011 1.00 32.10 367 ARG A N 1
ATOM 2877 C CA . ARG A 1 367 ? 17.860 5.590 145.160 1.00 37.01 367 ARG A CA 1
ATOM 2878 C C . ARG A 1 367 ? 16.388 5.448 145.487 1.00 40.04 367 ARG A C 1
ATOM 2879 O O . ARG A 1 367 ? 16.045 5.126 146.619 1.00 41.94 367 ARG A O 1
ATOM 2887 N N . GLU A 1 368 ? 15.507 5.679 144.523 1.00 33.64 368 GLU A N 1
ATOM 2888 C CA . GLU A 1 368 ? 14.091 5.383 144.675 1.00 35.21 368 GLU A CA 1
ATOM 2889 C C . GLU A 1 368 ? 13.791 4.094 143.926 1.00 42.56 368 GLU A C 1
ATOM 2890 O O . GLU A 1 368 ? 14.257 3.911 142.797 1.00 35.50 368 GLU A O 1
ATOM 2896 N N . GLU A 1 369 ? 13.044 3.197 144.557 1.00 35.32 369 GLU A N 1
ATOM 2897 C CA . GLU A 1 369 ? 12.563 2.032 143.830 1.00 42.10 369 GLU A CA 1
ATOM 2898 C C . GLU A 1 369 ? 11.223 2.298 143.155 1.00 36.65 369 GLU A C 1
ATOM 2899 O O . GLU A 1 369 ? 10.935 1.673 142.135 1.00 42.53 369 GLU A O 1
ATOM 2905 N N . GLN A 1 370 ? 10.431 3.253 143.652 1.00 31.14 370 GLN A N 1
ATOM 2906 C CA . GLN A 1 370 ? 9.105 3.524 143.106 1.00 36.49 370 GLN A CA 1
ATOM 2907 C C . GLN A 1 370 ? 9.186 4.335 141.812 1.00 34.19 370 GLN A C 1
ATOM 2908 O O . GLN A 1 370 ? 9.777 5.419 141.778 1.00 35.29 370 GLN A O 1
ATOM 2914 N N . ALA A 1 371 ? 8.583 3.809 140.741 1.00 27.72 371 ALA A N 1
ATOM 2915 C CA . ALA A 1 371 ? 8.472 4.555 139.492 1.00 29.30 371 ALA A CA 1
ATOM 2916 C C . ALA A 1 371 ? 7.492 5.714 139.610 1.00 29.83 371 ALA A C 1
ATOM 2917 O O . ALA A 1 371 ? 6.463 5.629 140.286 1.00 32.93 371 ALA A O 1
ATOM 2919 N N . GLU A 1 372 ? 7.813 6.816 138.929 1.00 27.25 372 GLU A N 1
ATOM 2920 C CA . GLU A 1 372 ? 6.865 7.899 138.772 1.00 28.28 372 GLU A CA 1
ATOM 2921 C C . GLU A 1 372 ? 6.754 8.258 137.298 1.00 27.20 372 GLU A C 1
ATOM 2922 O O . GLU A 1 372 ? 7.675 7.989 136.513 1.00 29.59 372 GLU A O 1
ATOM 2928 N N . PRO A 1 373 ? 5.621 8.817 136.888 1.00 27.67 373 PRO A N 1
ATOM 2929 C CA . PRO A 1 373 ? 5.489 9.275 135.500 1.00 28.52 373 PRO A CA 1
ATOM 2930 C C . PRO A 1 373 ? 6.594 10.256 135.150 1.00 39.96 373 PRO A C 1
ATOM 2931 O O . PRO A 1 373 ? 6.977 11.093 135.965 1.00 34.92 373 PRO A O 1
ATOM 2935 N N . ASP A 1 374 ? 7.129 10.138 133.938 1.00 28.73 374 ASP A N 1
ATOM 2936 C CA . ASP A 1 374 ? 8.135 11.089 133.459 1.00 33.03 374 ASP A CA 1
ATOM 2937 C C . ASP A 1 374 ? 7.448 11.973 132.415 1.00 31.89 374 ASP A C 1
ATOM 2938 O O . ASP A 1 374 ? 7.617 11.786 131.209 1.00 33.99 374 ASP A O 1
ATOM 2943 N N . GLY A 1 375 ? 6.639 12.917 132.891 1.00 28.30 375 GLY A N 1
ATOM 2944 C CA . GLY A 1 375 ? 5.641 13.578 132.066 1.00 32.06 375 GLY A CA 1
ATOM 2945 C C . GLY A 1 375 ? 4.399 12.708 131.930 1.00 37.66 375 GLY A C 1
ATOM 2946 O O . GLY A 1 375 ? 4.426 11.499 132.160 1.00 30.30 375 GLY A O 1
ATOM 2947 N N . THR A 1 376 ? 3.274 13.339 131.588 1.00 28.18 376 THR A N 1
ATOM 2948 C CA . THR A 1 376 ? 2.018 12.600 131.584 1.00 31.90 376 THR A CA 1
ATOM 2949 C C . THR A 1 376 ? 1.169 12.814 130.343 1.00 29.49 376 THR A C 1
ATOM 2950 O O . THR A 1 376 ? 0.000 12.424 130.363 1.00 30.61 376 THR A O 1
ATOM 2954 N N . ASP A 1 377 ? 1.686 13.454 129.290 1.00 28.39 377 ASP A N 1
ATOM 2955 C CA . ASP A 1 377 ? 0.826 13.774 128.148 1.00 28.18 377 ASP A CA 1
ATOM 2956 C C . ASP A 1 377 ? 0.250 12.499 127.516 1.00 31.02 377 ASP A C 1
ATOM 2957 O O . ASP A 1 377 ? -0.941 12.419 127.219 1.00 28.94 377 ASP A O 1
ATOM 2962 N N . GLU A 1 378 ? 1.084 11.491 127.303 1.00 30.41 378 GLU A N 1
ATOM 2963 C CA . GLU A 1 378 ? 0.549 10.298 126.632 1.00 30.69 378 GLU A CA 1
ATOM 2964 C C . GLU A 1 378 ? -0.429 9.546 127.534 1.00 29.57 378 GLU A C 1
ATOM 2965 O O . GLU A 1 378 ? -1.453 9.022 127.057 1.00 30.35 378 GLU A O 1
ATOM 2971 N N . ALA A 1 379 ? -0.151 9.506 128.838 1.00 28.78 379 ALA A N 1
ATOM 2972 C CA . ALA A 1 379 ? -1.068 8.847 129.774 1.00 29.59 379 ALA A CA 1
ATOM 2973 C C . ALA A 1 379 ? -2.415 9.560 129.804 1.00 34.66 379 ALA A C 1
ATOM 2974 O O . ALA A 1 379 ? -3.469 8.922 129.950 1.00 28.15 379 ALA A O 1
ATOM 2976 N N . GLU A 1 380 ? -2.401 10.889 129.694 1.00 31.11 380 GLU A N 1
ATOM 2977 C CA . GLU A 1 380 ? -3.661 11.624 129.628 1.00 24.75 380 GLU A CA 1
ATOM 2978 C C . GLU A 1 380 ? -4.430 11.260 128.370 1.00 25.50 380 GLU A C 1
ATOM 2979 O O . GLU A 1 380 ? -5.660 11.159 128.397 1.00 29.54 380 GLU A O 1
ATOM 2985 N N . LYS A 1 381 ? -3.736 11.124 127.237 1.00 25.74 381 LYS A N 1
ATOM 2986 C CA . LYS A 1 381 ? -4.445 10.780 126.006 1.00 28.19 381 LYS A CA 1
ATOM 2987 C C . LYS A 1 381 ? -4.984 9.347 126.057 1.00 29.61 381 LYS A C 1
ATOM 2988 O O . LYS A 1 381 ? -6.114 9.099 125.627 1.00 29.47 381 LYS A O 1
ATOM 2994 N N . ALA A 1 382 ? -4.204 8.408 126.601 1.00 28.90 382 ALA A N 1
ATOM 2995 C CA . ALA A 1 382 ? -4.703 7.035 126.739 1.00 29.91 382 ALA A CA 1
ATOM 2996 C C . ALA A 1 382 ? -5.934 6.993 127.635 1.00 31.09 382 ALA A C 1
ATOM 2997 O O . ALA A 1 382 ? -6.946 6.365 127.287 1.00 27.98 382 ALA A O 1
ATOM 2999 N N . SER A 1 383 ? -5.878 7.715 128.765 1.00 29.55 383 SER A N 1
ATOM 3000 C CA . SER A 1 383 ? -7.005 7.815 129.701 1.00 30.44 383 SER A CA 1
ATOM 3001 C C . SER A 1 383 ? -8.228 8.425 129.048 1.00 30.55 383 SER A C 1
ATOM 3002 O O . SER A 1 383 ? -9.366 8.054 129.364 1.00 34.37 383 SER A O 1
ATOM 3005 N N . ASN A 1 384 ? -8.018 9.415 128.189 1.00 31.47 384 ASN A N 1
ATOM 3006 C CA . ASN A 1 384 ? -9.138 10.010 127.479 1.00 32.00 384 ASN A CA 1
ATOM 3007 C C . ASN A 1 384 ? -9.797 8.986 126.549 1.00 30.52 384 ASN A C 1
ATOM 3008 O O . ASN A 1 384 ? -11.036 8.914 126.463 1.00 31.17 384 ASN A O 1
ATOM 3013 N N . MET A 1 385 ? -8.985 8.187 125.849 1.00 30.35 385 MET A N 1
ATOM 3014 C CA . MET A 1 385 ? -9.536 7.110 125.008 1.00 31.58 385 MET A CA 1
ATOM 3015 C C . MET A 1 385 ? -10.295 6.068 125.826 1.00 32.14 385 MET A C 1
ATOM 3016 O O . MET A 1 385 ? -11.325 5.543 125.367 1.00 29.87 385 MET A O 1
ATOM 3021 N N . TYR A 1 386 ? -9.775 5.706 127.015 1.00 30.23 386 TYR A N 1
ATOM 3022 C CA . TYR A 1 386 ? -10.427 4.742 127.905 1.00 33.49 386 TYR A CA 1
ATOM 3023 C C . TYR A 1 386 ? -11.610 5.338 128.653 1.00 37.10 386 TYR A C 1
ATOM 3024 O O . TYR A 1 386 ? -12.385 4.590 129.272 1.00 35.31 386 TYR A O 1
ATOM 3033 N N . GLY A 1 387 ? -11.759 6.658 128.616 1.00 31.64 387 GLY A N 1
ATOM 3034 C CA . GLY A 1 387 ? -12.831 7.312 129.333 1.00 37.37 387 GLY A CA 1
ATOM 3035 C C . GLY A 1 387 ? -12.657 7.324 130.830 1.00 36.34 387 GLY A C 1
ATOM 3036 O O . GLY A 1 387 ? -13.653 7.371 131.556 1.00 37.42 387 GLY A O 1
ATOM 3037 N N . ILE A 1 388 ? -11.419 7.275 131.326 1.00 33.70 388 ILE A N 1
ATOM 3038 C CA . ILE A 1 388 ? -11.180 7.267 132.764 1.00 33.32 388 ILE A CA 1
ATOM 3039 C C . ILE A 1 388 ? -10.268 8.437 133.130 1.00 31.67 388 ILE A C 1
ATOM 3040 O O . ILE A 1 388 ? -9.698 9.102 132.269 1.00 33.93 388 ILE A O 1
ATOM 3045 N N . GLY A 1 389 ? -10.106 8.648 134.432 1.00 33.57 389 GLY A N 1
ATOM 3046 C CA . GLY A 1 389 ? -9.224 9.733 134.911 1.00 37.22 389 GLY A CA 1
ATOM 3047 C C . GLY A 1 389 ? -7.758 9.327 134.858 1.00 35.69 389 GLY A C 1
ATOM 3048 O O . GLY A 1 389 ? -7.383 8.210 135.220 1.00 38.68 389 GLY A O 1
ATOM 3049 N N . CYS A 1 390 ? -6.929 10.246 134.365 1.00 33.07 390 CYS A N 1
ATOM 3050 C CA . CYS A 1 390 ? -5.505 9.960 134.234 1.00 34.93 390 CYS A CA 1
ATOM 3051 C C . CYS A 1 390 ? -4.863 9.678 135.589 1.00 37.33 390 CYS A C 1
ATOM 3052 O O . CYS A 1 390 ? -4.000 8.794 135.705 1.00 37.99 390 CYS A O 1
ATOM 3055 N N . GLU A 1 391 ? -5.296 10.384 136.639 1.00 38.95 391 GLU A N 1
ATOM 3056 C CA . GLU A 1 391 ? -4.705 10.151 137.952 1.00 41.13 391 GLU A CA 1
ATOM 3057 C C . GLU A 1 391 ? -5.012 8.752 138.469 1.00 38.06 391 GLU A C 1
ATOM 3058 O O . GLU A 1 391 ? -4.141 8.104 139.061 1.00 34.51 391 GLU A O 1
ATOM 3064 N N . GLU A 1 392 ? -6.247 8.272 138.314 1.00 38.16 392 GLU A N 1
ATOM 3065 C CA . GLU A 1 392 ? -6.471 6.930 138.840 1.00 40.08 392 GLU A CA 1
ATOM 3066 C C . GLU A 1 392 ? -5.765 5.900 137.971 1.00 29.81 392 GLU A C 1
ATOM 3067 O O . GLU A 1 392 ? -5.236 4.914 138.488 1.00 36.87 392 GLU A O 1
ATOM 3073 N N . PHE A 1 393 ? -5.705 6.146 136.664 1.00 34.84 393 PHE A N 1
ATOM 3074 C CA . PHE A 1 393 ? -5.014 5.232 135.759 1.00 36.63 393 PHE A CA 1
ATOM 3075 C C . PHE A 1 393 ? -3.543 5.109 136.151 1.00 33.82 393 PHE A C 1
ATOM 3076 O O . PHE A 1 393 ? -3.026 4.001 136.328 1.00 34.32 393 PHE A O 1
ATOM 3084 N N . LEU A 1 394 ? -2.868 6.245 136.362 1.00 32.51 394 LEU A N 1
ATOM 3085 C CA . LEU A 1 394 ? -1.454 6.192 136.712 1.00 29.52 394 LEU A CA 1
ATOM 3086 C C . LEU A 1 394 ? -1.229 5.620 138.105 1.00 30.67 394 LEU A C 1
ATOM 3087 O O . LEU A 1 394 ? -0.224 4.939 138.328 1.00 33.07 394 LEU A O 1
ATOM 3092 N N . LYS A 1 395 ? -2.127 5.907 139.057 1.00 31.75 395 LYS A N 1
ATOM 3093 C CA . LYS A 1 395 ? -2.000 5.334 140.390 1.00 35.91 395 LYS A CA 1
ATOM 3094 C C . LYS A 1 395 ? -2.195 3.830 140.354 1.00 30.66 395 LYS A C 1
ATOM 3095 O O . LYS A 1 395 ? -1.501 3.090 141.061 1.00 32.81 395 LYS A O 1
ATOM 3101 N N . ALA A 1 396 ? -3.170 3.366 139.581 1.00 28.89 396 ALA A N 1
ATOM 3102 C CA . ALA A 1 396 ? -3.347 1.921 139.447 1.00 28.77 396 ALA A CA 1
ATOM 3103 C C . ALA A 1 396 ? -2.098 1.281 138.851 1.00 29.75 396 ALA A C 1
ATOM 3104 O O . ALA A 1 396 ? -1.674 0.206 139.280 1.00 32.64 396 ALA A O 1
ATOM 3106 N N . LEU A 1 397 ? -1.454 1.968 137.909 1.00 30.67 397 LEU A N 1
ATOM 3107 C CA . LEU A 1 397 ? -0.308 1.395 137.220 1.00 30.54 397 LEU A CA 1
ATOM 3108 C C . LEU A 1 397 ? 0.949 1.402 138.083 1.00 34.25 397 LEU A C 1
ATOM 3109 O O . LEU A 1 397 ? 1.678 0.401 138.132 1.00 32.04 397 LEU A O 1
ATOM 3114 N N . THR A 1 398 ? 1.233 2.517 138.774 1.00 33.47 398 THR A N 1
ATOM 3115 C CA . THR A 1 398 ? 2.464 2.632 139.557 1.00 29.92 398 THR A CA 1
ATOM 3116 C C . THR A 1 398 ? 2.338 2.084 140.969 1.00 26.82 398 THR A C 1
ATOM 3117 O O . THR A 1 398 ? 3.361 1.742 141.570 1.00 31.11 398 THR A O 1
ATOM 3121 N N . LYS A 1 399 ? 1.124 2.025 141.517 1.00 30.59 399 LYS A N 1
ATOM 3122 C CA . LYS A 1 399 ? 0.891 1.601 142.902 1.00 29.69 399 LYS A CA 1
ATOM 3123 C C . LYS A 1 399 ? -0.370 0.742 142.970 1.00 34.31 399 LYS A C 1
ATOM 3124 O O . LYS A 1 399 ? -1.363 1.116 143.596 1.00 35.49 399 LYS A O 1
ATOM 3130 N N . PRO A 1 400 ? -0.376 -0.403 142.300 1.00 36.67 400 PRO A N 1
ATOM 3131 C CA . PRO A 1 400 ? -1.548 -1.291 142.365 1.00 39.72 400 PRO A CA 1
ATOM 3132 C C . PRO A 1 400 ? -1.799 -1.796 143.783 1.00 43.06 400 PRO A C 1
ATOM 3133 O O . PRO A 1 400 ? -0.900 -1.847 144.623 1.00 40.99 400 PRO A O 1
ATOM 3137 N N . ARG A 1 401 ? -3.040 -2.207 144.033 1.00 41.62 401 ARG A N 1
ATOM 3138 C CA . ARG A 1 401 ? -3.467 -2.674 145.348 1.00 42.62 401 ARG A CA 1
ATOM 3139 C C . ARG A 1 401 ? -3.672 -4.184 145.351 1.00 52.21 401 ARG A C 1
ATOM 3140 O O . ARG A 1 401 ? -4.269 -4.740 144.419 1.00 44.25 401 ARG A O 1
ATOM 3148 N N . VAL A 1 402 ? -3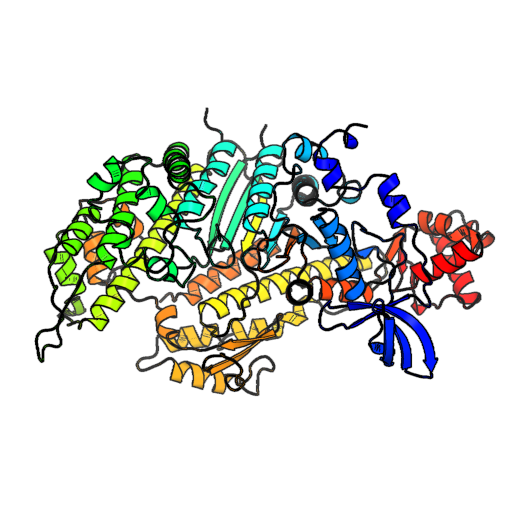.188 -4.837 146.410 1.00 49.39 402 VAL A N 1
ATOM 3149 C CA . VAL A 1 402 ? -3.263 -6.286 146.590 1.00 64.68 402 VAL A CA 1
ATOM 3150 C C . VAL A 1 402 ? -3.982 -6.588 147.899 1.00 71.82 402 VAL A C 1
ATOM 3151 O O . VAL A 1 402 ? -3.567 -6.109 148.961 1.00 67.48 402 VAL A O 1
ATOM 3155 N N . LYS A 1 403 ? -5.037 -7.404 147.827 1.00 75.16 403 LYS A N 1
ATOM 3156 C CA . LYS A 1 403 ? -5.835 -7.766 149.001 1.00 82.65 403 LYS A CA 1
ATOM 3157 C C . LYS A 1 403 ? -5.072 -8.794 149.832 1.00 87.10 403 LYS A C 1
ATOM 3158 O O . LYS A 1 403 ? -5.005 -9.974 149.476 1.00 85.75 403 LYS A O 1
ATOM 3164 N N . VAL A 1 404 ? -4.482 -8.337 150.938 1.00 89.16 404 VAL A N 1
ATOM 3165 C CA . VAL A 1 404 ? -3.924 -9.213 151.971 1.00 92.23 404 VAL A CA 1
ATOM 3166 C C . VAL A 1 404 ? -3.683 -8.395 153.237 1.00 87.81 404 VAL A C 1
ATOM 3167 O O . VAL A 1 404 ? -4.081 -8.794 154.330 1.00 82.28 404 VAL A O 1
ATOM 3171 N N . THR A 1 406 ? -7.014 -9.577 154.705 1.00 86.50 406 THR A N 1
ATOM 3172 C CA . THR A 1 406 ? -8.336 -8.970 154.597 1.00 93.57 406 THR A CA 1
ATOM 3173 C C . THR A 1 406 ? -8.254 -7.466 154.346 1.00 98.50 406 THR A C 1
ATOM 3174 O O . THR A 1 406 ? -9.266 -6.767 154.419 1.00 105.18 406 THR A O 1
ATOM 3178 N N . GLU A 1 407 ? -7.058 -6.959 154.053 1.00 92.96 407 GLU A N 1
ATOM 3179 C CA . GLU A 1 407 ? -6.872 -5.529 153.853 1.00 94.33 407 GLU A CA 1
ATOM 3180 C C . GLU A 1 407 ? -6.212 -5.257 152.506 1.00 92.74 407 GLU A C 1
ATOM 3181 O O . GLU A 1 407 ? -5.343 -6.017 152.062 1.00 88.45 407 GLU A O 1
ATOM 3187 N N . TRP A 1 408 ? -6.640 -4.169 151.860 1.00 84.23 408 TRP A N 1
ATOM 3188 C CA . TRP A 1 408 ? -5.990 -3.666 150.653 1.00 82.28 408 TRP A CA 1
ATOM 3189 C C . TRP A 1 408 ? -4.663 -3.005 151.020 1.00 82.27 408 TRP A C 1
ATOM 3190 O O . TRP A 1 408 ? -4.650 -1.960 151.679 1.00 77.31 408 TRP A O 1
ATOM 3201 N N . VAL A 1 409 ? -3.551 -3.582 150.570 1.00 71.84 409 VAL A N 1
ATOM 3202 C CA . VAL A 1 409 ? -2.237 -2.963 150.711 1.00 72.53 409 VAL A CA 1
ATOM 3203 C C . VAL A 1 409 ? -1.773 -2.467 149.343 1.00 68.93 409 VAL A C 1
ATOM 3204 O O . VAL A 1 409 ? -2.082 -3.064 148.301 1.00 58.38 409 VAL A O 1
ATOM 3208 N N . SER A 1 410 ? -1.037 -1.353 149.351 1.00 65.96 410 SER A N 1
ATOM 3209 C CA . SER A 1 410 ? -0.435 -0.819 148.136 1.00 51.05 410 SER A CA 1
ATOM 3210 C C . SER A 1 410 ? 0.895 -1.496 147.855 1.00 57.34 410 SER A C 1
ATOM 3211 O O . SER A 1 410 ? 1.696 -1.740 148.761 1.00 60.50 410 SER A O 1
ATOM 3214 N N . LYS A 1 411 ? 1.113 -1.831 146.590 1.00 48.69 411 LYS A N 1
ATOM 3215 C CA . LYS A 1 411 ? 2.309 -2.532 146.154 1.00 43.76 411 LYS A CA 1
ATOM 3216 C C . LYS A 1 411 ? 3.101 -1.606 145.240 1.00 46.76 411 LYS A C 1
ATOM 3217 O O . LYS A 1 411 ? 2.574 -1.140 144.222 1.00 44.52 411 LYS A O 1
ATOM 3223 N N . GLY A 1 412 ? 4.350 -1.332 145.609 1.00 45.53 412 GLY A N 1
ATOM 3224 C CA . GLY A 1 412 ? 5.184 -0.467 144.793 1.00 39.99 412 GLY A CA 1
ATOM 3225 C C . GLY A 1 412 ? 5.672 -1.176 143.542 1.00 45.01 412 GLY A C 1
ATOM 3226 O O . GLY A 1 412 ? 5.794 -2.406 143.493 1.00 39.09 412 GLY A O 1
ATOM 3227 N N . GLN A 1 413 ? 5.924 -0.382 142.500 1.00 34.97 413 GLN A N 1
ATOM 3228 C CA . GLN A 1 413 ? 6.424 -0.878 141.224 1.00 33.09 413 GLN A CA 1
ATOM 3229 C C . GLN A 1 413 ? 7.594 -0.022 140.764 1.00 26.82 413 GLN A C 1
ATOM 3230 O O . GLN A 1 413 ? 7.500 1.210 140.756 1.00 33.39 413 GLN A O 1
ATOM 3236 N N . ASN A 1 414 ? 8.662 -0.664 140.323 1.00 32.06 414 ASN A N 1
ATOM 3237 C CA . ASN A 1 414 ? 9.749 0.072 139.710 1.00 29.11 414 ASN A CA 1
ATOM 3238 C C . ASN A 1 414 ? 9.452 0.231 138.213 1.00 33.44 414 ASN A C 1
ATOM 3239 O O . ASN A 1 414 ? 8.392 -0.187 137.724 1.00 30.99 414 ASN A O 1
ATOM 3244 N N . CYS A 1 415 ? 10.391 0.822 137.457 1.00 30.29 415 CYS A N 1
ATOM 3245 C CA . CYS A 1 415 ? 10.107 1.083 136.041 1.00 32.83 415 CYS A CA 1
ATOM 3246 C C . CYS A 1 415 ? 10.007 -0.208 135.251 1.00 28.82 415 CYS A C 1
ATOM 3247 O O . CYS A 1 415 ? 9.216 -0.299 134.313 1.00 29.25 415 CYS A O 1
ATOM 3250 N N . GLU A 1 416 ? 10.856 -1.176 135.555 1.00 29.69 416 GLU A N 1
ATOM 3251 C CA . GLU A 1 416 ? 10.757 -2.463 134.866 1.00 32.36 416 GLU A CA 1
ATOM 3252 C C . GLU A 1 416 ? 9.383 -3.081 135.064 1.00 29.80 416 GLU A C 1
ATOM 3253 O O . GLU A 1 416 ? 8.768 -3.577 134.105 1.00 30.94 416 GLU A O 1
ATOM 3259 N N . GLN A 1 417 ? 8.880 -3.053 136.302 1.00 26.38 417 GLN A N 1
ATOM 3260 C CA . GLN A 1 417 ? 7.575 -3.640 136.604 1.00 32.05 417 GLN A CA 1
ATOM 3261 C C . GLN A 1 417 ? 6.444 -2.895 135.905 1.00 33.21 417 GLN A C 1
ATOM 3262 O O . GLN A 1 417 ? 5.516 -3.517 135.371 1.00 24.67 417 GLN A O 1
ATOM 3268 N N . VAL A 1 418 ? 6.488 -1.562 135.917 1.00 26.56 418 VAL A N 1
ATOM 3269 C CA . VAL A 1 418 ? 5.466 -0.778 135.225 1.00 24.17 418 VAL A CA 1
ATOM 3270 C C . VAL A 1 418 ? 5.466 -1.093 133.740 1.00 23.88 418 VAL A C 1
ATOM 3271 O O . VAL A 1 418 ? 4.403 -1.284 133.133 1.00 26.14 418 VAL A O 1
ATOM 3275 N N . ASN A 1 419 ? 6.653 -1.120 133.124 1.00 24.58 419 ASN A N 1
ATOM 3276 C CA . ASN A 1 419 ? 6.742 -1.443 131.696 1.00 28.06 419 ASN A CA 1
ATOM 3277 C C . ASN A 1 419 ? 6.200 -2.843 131.397 1.00 30.72 419 ASN A C 1
ATOM 3278 O O . ASN A 1 419 ? 5.512 -3.041 130.397 1.00 25.97 419 ASN A O 1
ATOM 3283 N N . TRP A 1 420 ? 6.553 -3.835 132.223 1.00 27.35 420 TRP A N 1
ATOM 3284 C CA . TRP A 1 420 ? 5.965 -5.174 132.109 1.00 33.63 420 TRP A CA 1
ATOM 3285 C C . TRP A 1 420 ? 4.447 -5.101 132.134 1.00 29.92 420 TRP A C 1
ATOM 3286 O O . TRP A 1 420 ? 3.754 -5.649 131.261 1.00 28.66 420 TRP A O 1
ATOM 3297 N N . ALA A 1 421 ? 3.921 -4.389 133.130 1.00 27.55 421 ALA A N 1
ATOM 3298 C CA . ALA A 1 421 ? 2.488 -4.294 133.333 1.00 28.42 421 ALA A CA 1
ATOM 3299 C C . ALA A 1 421 ? 1.809 -3.618 132.160 1.00 26.76 421 ALA A C 1
ATOM 3300 O O . ALA A 1 421 ? 0.731 -4.053 131.744 1.00 23.57 421 ALA A O 1
ATOM 3302 N N . VAL A 1 422 ? 2.418 -2.562 131.600 1.00 26.22 422 VAL A N 1
ATOM 3303 C CA . VAL A 1 422 ? 1.813 -1.886 130.445 1.00 29.13 422 VAL A CA 1
ATOM 3304 C C . VAL A 1 422 ? 1.735 -2.837 129.240 1.00 28.29 422 VAL A C 1
ATOM 3305 O O . VAL A 1 422 ? 0.717 -2.896 128.527 1.00 25.51 422 VAL A O 1
ATOM 3309 N N . GLY A 1 423 ? 2.830 -3.547 128.961 1.00 26.94 423 GLY A N 1
ATOM 3310 C CA . GLY A 1 423 ? 2.822 -4.480 127.844 1.00 28.88 423 GLY A CA 1
ATOM 3311 C C . GLY A 1 423 ? 1.809 -5.596 128.032 1.00 28.01 423 GLY A C 1
ATOM 3312 O O . GLY A 1 423 ? 1.110 -5.996 127.080 1.00 24.76 423 GLY A O 1
ATOM 3313 N N . ALA A 1 424 ? 1.701 -6.103 129.257 1.00 27.43 424 ALA A N 1
ATOM 3314 C CA . ALA A 1 424 ? 0.764 -7.187 129.535 1.00 32.09 424 ALA A CA 1
ATOM 3315 C C . ALA A 1 424 ? -0.668 -6.704 129.356 1.00 31.53 424 ALA A C 1
ATOM 3316 O O . ALA A 1 424 ? -1.486 -7.371 128.721 1.00 24.35 424 ALA A O 1
ATOM 3318 N N . MET A 1 425 ? -0.979 -5.529 129.899 1.00 23.05 425 MET A N 1
ATOM 3319 C CA . MET A 1 425 ? -2.304 -4.939 129.734 1.00 23.46 425 MET A CA 1
ATOM 3320 C C . MET A 1 425 ? -2.620 -4.724 128.262 1.00 24.30 425 MET A C 1
ATOM 3321 O O . MET A 1 425 ? -3.708 -5.076 127.792 1.00 26.98 425 MET A O 1
ATOM 3326 N N . ALA A 1 426 ? -1.669 -4.159 127.515 1.00 22.76 426 ALA A N 1
ATOM 3327 C CA . ALA A 1 426 ? -1.951 -3.843 126.122 1.00 25.11 426 ALA A CA 1
ATOM 3328 C C . ALA A 1 426 ? -2.262 -5.118 125.353 1.00 24.51 426 ALA A C 1
ATOM 3329 O O . ALA A 1 426 ? -3.212 -5.158 124.555 1.00 23.44 426 ALA A O 1
ATOM 3331 N N . LYS A 1 427 ? -1.494 -6.175 125.607 1.00 23.55 427 LYS A N 1
ATOM 3332 C CA . LYS A 1 427 ? -1.748 -7.456 124.924 1.00 24.84 427 LYS A CA 1
ATOM 3333 C C . LYS A 1 427 ? -3.098 -8.038 125.330 1.00 31.28 427 LYS A C 1
ATOM 3334 O O . LYS A 1 427 ? -3.842 -8.540 124.479 1.00 27.52 427 LYS A O 1
ATOM 3340 N N . GLY A 1 428 ? -3.419 -8.012 126.627 1.00 26.62 428 GLY A N 1
ATOM 3341 C CA . GLY A 1 428 ? -4.667 -8.612 127.086 1.00 26.90 428 GLY A CA 1
ATOM 3342 C C . GLY A 1 428 ? -5.888 -7.835 126.638 1.00 30.87 428 GLY A C 1
ATOM 3343 O O . GLY A 1 428 ? -6.942 -8.426 126.337 1.00 26.37 428 GLY A O 1
ATOM 3344 N N . LEU A 1 429 ? -5.764 -6.513 126.551 1.00 24.78 429 LEU A N 1
ATOM 3345 C CA . LEU A 1 429 ? -6.861 -5.689 126.049 1.00 21.70 429 LEU A CA 1
ATOM 3346 C C . LEU A 1 429 ? -7.068 -5.895 124.545 1.00 26.89 429 LEU A C 1
ATOM 3347 O O . LEU A 1 429 ? -8.204 -6.055 124.076 1.00 24.93 429 LEU A O 1
ATOM 3352 N N . TYR A 1 430 ? -5.982 -5.909 123.767 1.00 24.77 430 TYR A N 1
ATOM 3353 C CA . TYR A 1 430 ? -6.126 -6.165 122.332 1.00 22.88 430 TYR A CA 1
ATOM 3354 C C . TYR A 1 430 ? -6.755 -7.529 122.065 1.00 25.73 430 TYR A C 1
ATOM 3355 O O . TYR A 1 430 ? -7.614 -7.673 121.174 1.00 23.98 430 TYR A O 1
ATOM 3364 N N . SER A 1 431 ? -6.300 -8.540 122.806 1.00 25.27 431 SER A N 1
ATOM 3365 C CA . SER A 1 431 ? -6.802 -9.900 122.653 1.00 29.54 431 SER A CA 1
ATOM 3366 C C . SER A 1 431 ? -8.311 -9.940 122.833 1.00 29.45 431 SER A C 1
ATOM 3367 O O . SER A 1 431 ? -9.031 -10.601 122.065 1.00 25.34 431 SER A O 1
ATOM 3370 N N . ARG A 1 432 ? -8.800 -9.226 123.844 1.00 24.02 432 ARG A N 1
ATOM 3371 C CA . ARG A 1 432 ? -10.226 -9.155 124.147 1.00 30.92 432 ARG A CA 1
ATOM 3372 C C . ARG A 1 432 ? -11.005 -8.324 123.128 1.00 29.83 432 ARG A C 1
ATOM 3373 O O . ARG A 1 432 ? -12.179 -8.631 122.855 1.00 26.04 432 ARG A O 1
ATOM 3381 N N . VAL A 1 433 ? -10.397 -7.285 122.541 1.00 26.92 433 VAL A N 1
ATOM 3382 C CA . VAL A 1 433 ? -11.062 -6.598 121.428 1.00 23.24 433 VAL A CA 1
ATOM 3383 C C . VAL A 1 433 ? -11.264 -7.566 120.261 1.00 24.81 433 VAL A C 1
ATOM 3384 O O . VAL A 1 433 ? -12.341 -7.615 119.654 1.00 24.34 433 VAL A O 1
ATOM 3388 N N . PHE A 1 434 ? -10.215 -8.318 119.906 1.00 24.49 434 PHE A N 1
ATOM 3389 C CA . PHE A 1 434 ? -10.323 -9.268 118.807 1.00 24.96 434 PHE A CA 1
ATOM 3390 C C . PHE A 1 434 ? -11.401 -10.299 119.093 1.00 24.84 434 PHE A C 1
ATOM 3391 O O . PHE A 1 434 ? -12.220 -10.598 118.229 1.00 24.42 434 PHE A O 1
ATOM 3399 N N . ASN A 1 435 ? -11.408 -10.863 120.305 1.00 26.49 435 ASN A N 1
ATOM 3400 C CA . ASN A 1 435 ? -12.461 -11.814 120.662 1.00 25.96 435 ASN A CA 1
ATOM 3401 C C . ASN A 1 435 ? -13.854 -11.197 120.514 1.00 30.99 435 ASN A C 1
ATOM 3402 O O . ASN A 1 435 ? -14.793 -11.852 120.044 1.00 25.66 435 ASN A O 1
ATOM 3407 N N . TRP A 1 436 ? -14.011 -9.942 120.927 1.00 27.35 436 TRP A N 1
ATOM 3408 C CA . TRP A 1 436 ? -15.276 -9.234 120.767 1.00 26.53 436 TRP A CA 1
ATOM 3409 C C . TRP A 1 436 ? -15.654 -9.052 119.297 1.00 26.29 436 TRP A C 1
ATOM 3410 O O . TRP A 1 436 ? -16.822 -9.228 118.918 1.00 27.54 436 TRP A O 1
ATOM 3421 N N . LEU A 1 437 ? -14.689 -8.709 118.436 1.00 21.45 437 LEU A N 1
ATOM 3422 C CA . LEU A 1 437 ? -15.019 -8.571 117.019 1.00 23.57 437 LEU A CA 1
ATOM 3423 C C . LEU A 1 437 ? -15.533 -9.883 116.444 1.00 25.82 437 LEU A C 1
ATOM 3424 O O . LEU A 1 437 ? -16.511 -9.894 115.676 1.00 24.12 437 LEU A O 1
ATOM 3429 N N . VAL A 1 438 ? -14.889 -10.995 116.790 1.00 25.34 438 VAL A N 1
ATOM 3430 C CA . VAL A 1 438 ? -15.362 -12.308 116.321 1.00 23.46 438 VAL A CA 1
ATOM 3431 C C . VAL A 1 438 ? -16.774 -12.599 116.842 1.00 26.28 438 VAL A C 1
ATOM 3432 O O . VAL A 1 438 ? -17.654 -13.076 116.097 1.00 26.57 438 VAL A O 1
ATOM 3436 N N . LYS A 1 439 ? -17.000 -12.382 118.136 1.00 24.50 439 LYS A N 1
ATOM 3437 C CA . LYS A 1 439 ? -18.315 -12.678 118.715 1.00 29.40 439 LYS A CA 1
ATOM 3438 C C . LYS A 1 439 ? -19.420 -11.835 118.076 1.00 32.26 439 LYS A C 1
ATOM 3439 O O . LYS A 1 439 ? -20.526 -12.345 117.800 1.00 29.35 439 LYS A O 1
ATOM 3445 N N . LYS A 1 440 ? -19.133 -10.547 117.821 1.00 28.30 440 LYS A N 1
ATOM 3446 C CA . LYS A 1 440 ? -20.072 -9.658 117.129 1.00 25.76 440 LYS A CA 1
ATOM 3447 C C . LYS A 1 440 ? -20.330 -10.101 115.697 1.00 31.00 440 LYS A C 1
ATOM 3448 O O . LYS A 1 440 ? -21.467 -10.039 115.219 1.00 28.19 440 LYS A O 1
ATOM 3454 N N . CYS A 1 441 ? -19.286 -10.517 114.979 1.00 31.00 441 CYS A N 1
ATOM 3455 C CA . CYS A 1 441 ? -19.495 -11.103 113.659 1.00 28.98 441 CYS A CA 1
ATOM 3456 C C . CYS A 1 441 ? -20.414 -12.322 113.738 1.00 28.98 441 CYS A C 1
ATOM 3457 O O . CYS A 1 441 ? -21.329 -12.479 112.918 1.00 28.98 441 CYS A O 1
ATOM 3460 N N . ASN A 1 442 ? -20.142 -13.221 114.695 1.00 26.69 442 ASN A N 1
ATOM 3461 C CA . ASN A 1 442 ? -20.945 -14.436 114.837 1.00 26.88 442 ASN A CA 1
ATOM 3462 C C . ASN A 1 442 ? -22.413 -14.105 115.110 1.00 34.01 442 ASN A C 1
ATOM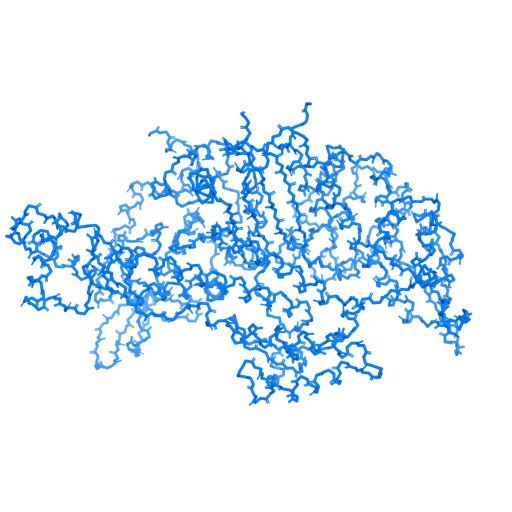 3463 O O . ASN A 1 442 ? -23.309 -14.786 114.611 1.00 28.95 442 ASN A O 1
ATOM 3468 N N . LEU A 1 443 ? -22.687 -13.065 115.902 1.00 29.01 443 LEU A N 1
ATOM 3469 C CA . LEU A 1 443 ? -24.087 -12.699 116.145 1.00 29.79 443 LEU A CA 1
ATOM 3470 C C . LEU A 1 443 ? -24.750 -12.186 114.874 1.00 29.33 443 LEU A C 1
ATOM 3471 O O . LEU A 1 443 ? -25.908 -12.512 114.588 1.00 33.10 443 LEU A O 1
ATOM 3476 N N . THR A 1 444 ? -24.034 -11.388 114.086 1.00 25.26 444 THR A N 1
ATOM 3477 C CA . THR A 1 444 ? -24.602 -10.898 112.844 1.00 27.81 444 THR A CA 1
ATOM 3478 C C . THR A 1 444 ? -24.902 -12.039 111.865 1.00 36.44 444 THR A C 1
ATOM 3479 O O . THR A 1 444 ? -25.945 -12.032 111.196 1.00 27.35 444 THR A O 1
ATOM 3483 N N . LEU A 1 445 ? -24.006 -13.025 111.773 1.00 30.27 445 LEU A N 1
ATOM 3484 C CA . LEU A 1 445 ? -24.126 -14.132 110.826 1.00 31.01 445 LEU A CA 1
ATOM 3485 C C . LEU A 1 445 ? -25.089 -15.229 111.287 1.00 35.76 445 LEU A C 1
ATOM 3486 O O . LEU A 1 445 ? -25.214 -16.240 110.587 1.00 31.66 445 LEU A O 1
ATOM 3491 N N . ASP A 1 446 ? -25.739 -15.077 112.442 1.00 30.66 446 ASP A N 1
ATOM 3492 C CA . ASP A 1 446 ? -26.663 -16.071 112.985 1.00 34.49 446 ASP A CA 1
ATOM 3493 C C . ASP A 1 446 ? -28.109 -15.565 112.880 1.00 40.23 446 ASP A C 1
ATOM 3494 O O . ASP A 1 446 ? -28.760 -15.275 113.877 1.00 50.08 446 ASP A O 1
ATOM 3499 N N . GLN A 1 447 ? -28.626 -15.484 111.659 1.00 48.97 447 GLN A N 1
ATOM 3500 C CA . GLN A 1 447 ? -29.942 -14.907 111.383 1.00 51.46 447 GLN A CA 1
ATOM 3501 C C . GLN A 1 447 ? -31.040 -15.969 111.265 1.00 65.29 447 GLN A C 1
ATOM 3502 O O . GLN A 1 447 ? -30.797 -17.139 110.948 1.00 54.33 447 GLN A O 1
ATOM 3508 N N . LYS A 1 448 ? -32.270 -15.544 111.528 1.00 63.77 448 LYS A N 1
ATOM 3509 C CA . LYS A 1 448 ? -33.400 -16.449 111.359 1.00 69.97 448 LYS A CA 1
ATOM 3510 C C . LYS A 1 448 ? -33.545 -16.859 109.891 1.00 57.00 448 LYS A C 1
ATOM 3511 O O . LYS A 1 448 ? -32.997 -16.232 108.984 1.00 64.10 448 LYS A O 1
ATOM 3517 N N . GLY A 1 449 ? -34.283 -17.937 109.661 1.00 49.53 449 GLY A N 1
ATOM 3518 C CA . GLY A 1 449 ? -34.749 -18.170 108.316 1.00 54.06 449 GLY A CA 1
ATOM 3519 C C . GLY A 1 449 ? -34.595 -19.577 107.796 1.00 60.52 449 GLY A C 1
ATOM 3520 O O . GLY A 1 449 ? -35.558 -20.162 107.289 1.00 72.77 449 GLY A O 1
ATOM 3521 N N . ILE A 1 450 ? -33.391 -20.131 107.899 1.00 39.85 450 ILE A N 1
ATOM 3522 C CA . ILE A 1 450 ? -33.054 -21.389 107.240 1.00 41.73 450 ILE A CA 1
ATOM 3523 C C . ILE A 1 450 ? -32.585 -22.385 108.296 1.00 36.78 450 ILE A C 1
ATOM 3524 O O . ILE A 1 450 ? -31.867 -22.003 109.227 1.00 32.86 450 ILE A O 1
ATOM 3529 N N . ASP A 1 451 ? -33.040 -23.642 108.196 1.00 28.80 451 ASP A N 1
ATOM 3530 C CA . ASP A 1 451 ? -32.658 -24.641 109.187 1.00 29.89 451 ASP A CA 1
ATOM 3531 C C . ASP A 1 451 ? -31.156 -24.891 109.119 1.00 26.31 451 ASP A C 1
ATOM 3532 O O . ASP A 1 451 ? -30.561 -24.881 108.042 1.00 28.29 451 ASP A O 1
ATOM 3537 N N . ARG A 1 452 ? -30.558 -25.150 110.262 1.00 28.01 452 ARG A N 1
ATOM 3538 C CA . ARG A 1 452 ? -29.150 -25.532 110.342 1.00 26.44 452 ARG A CA 1
ATOM 3539 C C . ARG A 1 452 ? -29.138 -27.056 110.450 1.00 29.52 452 ARG A C 1
ATOM 3540 O O . ARG A 1 452 ? -29.177 -27.616 111.548 1.00 33.20 452 ARG A O 1
ATOM 3548 N N . ASP A 1 453 ? -29.117 -27.739 109.288 1.00 25.38 453 ASP A N 1
ATOM 3549 C CA . ASP A 1 453 ? -29.153 -29.188 109.286 1.00 25.45 453 ASP A CA 1
ATOM 3550 C C . ASP A 1 453 ? -27.749 -29.796 109.274 1.00 26.60 453 ASP A C 1
ATOM 3551 O O . ASP A 1 453 ? -27.503 -30.805 109.955 1.00 27.02 453 ASP A O 1
ATOM 3556 N N . TYR A 1 454 ? -26.839 -29.228 108.478 1.00 26.27 454 TYR A N 1
ATOM 3557 C CA . TYR A 1 454 ? -25.473 -29.758 108.325 1.00 24.71 454 TYR A CA 1
ATOM 3558 C C . TYR A 1 454 ? -24.511 -28.587 108.286 1.00 24.40 454 TYR A C 1
ATOM 3559 O O . TYR A 1 454 ? -24.927 -27.453 108.062 1.00 24.77 454 TYR A O 1
ATOM 3568 N N . PHE A 1 455 ? -23.212 -28.875 108.440 1.00 24.09 455 PHE A N 1
ATOM 3569 C CA . PHE A 1 455 ? -22.224 -27.825 108.230 1.00 23.92 455 PHE A CA 1
ATOM 3570 C C . PHE A 1 455 ? -20.996 -28.402 107.537 1.00 23.21 455 PHE A C 1
ATOM 3571 O O . PHE A 1 455 ? -20.751 -29.620 107.507 1.00 21.10 455 PHE A O 1
ATOM 3579 N N . ILE A 1 456 ? -20.237 -27.488 106.958 1.00 21.25 456 ILE A N 1
ATOM 3580 C CA . ILE A 1 456 ? -18.891 -27.762 106.490 1.00 20.27 456 ILE A CA 1
ATOM 3581 C C . ILE A 1 456 ? -17.972 -26.817 107.269 1.00 18.54 456 ILE A C 1
ATOM 3582 O O . ILE A 1 456 ? -18.187 -25.593 107.246 1.00 24.09 456 ILE A O 1
ATOM 3587 N N . GLY A 1 457 ? -17.006 -27.378 107.989 1.00 22.29 457 GLY A N 1
ATOM 3588 C CA . GLY A 1 457 ? -16.089 -26.596 108.830 1.00 26.14 457 GLY A CA 1
ATOM 3589 C C . GLY A 1 457 ? -14.741 -26.480 108.142 1.00 25.74 457 GLY A C 1
ATOM 3590 O O . GLY A 1 457 ? -14.143 -27.486 107.782 1.00 24.99 457 GLY A O 1
ATOM 3591 N N . VAL A 1 458 ? -14.266 -25.247 107.978 1.00 22.89 458 VAL A N 1
ATOM 3592 C CA . VAL A 1 458 ? -12.993 -24.994 107.304 1.00 21.25 458 VAL A CA 1
ATOM 3593 C C . VAL A 1 458 ? -11.982 -24.594 108.381 1.00 21.51 458 VAL A C 1
ATOM 3594 O O . VAL A 1 458 ? -12.193 -23.619 109.117 1.00 21.51 458 VAL A O 1
ATOM 3598 N N . LEU A 1 459 ? -10.921 -25.370 108.494 1.00 20.45 459 LEU A N 1
ATOM 3599 C CA . LEU A 1 459 ? -9.879 -25.181 109.509 1.00 20.49 459 LEU A CA 1
ATOM 3600 C C . LEU A 1 459 ? -8.637 -24.684 108.795 1.00 22.36 459 LEU A C 1
ATOM 3601 O O . LEU A 1 459 ? -8.170 -25.324 107.848 1.00 24.97 459 LEU A O 1
ATOM 3606 N N . ASP A 1 460 ? -8.127 -23.528 109.229 1.00 24.56 460 ASP A N 1
ATOM 3607 C CA . ASP A 1 460 ? -6.911 -22.925 108.620 1.00 25.53 460 ASP A CA 1
ATOM 3608 C C . ASP A 1 460 ? -5.956 -22.510 109.743 1.00 27.54 460 ASP A C 1
ATOM 3609 O O . ASP A 1 460 ? -6.204 -21.461 110.370 1.00 23.30 460 ASP A O 1
ATOM 3614 N N . ILE A 1 461 ? -4.909 -23.306 109.981 1.00 25.63 461 ILE A N 1
ATOM 3615 C CA . ILE A 1 461 ? -3.964 -23.000 111.045 1.00 27.02 461 ILE A CA 1
ATOM 3616 C C . ILE A 1 461 ? -2.601 -23.478 110.579 1.00 24.59 461 ILE A C 1
ATOM 3617 O O . ILE A 1 461 ? -2.481 -24.399 109.757 1.00 25.58 461 ILE A O 1
ATOM 3622 N N . ALA A 1 462 ? -1.587 -22.822 111.084 1.00 25.82 462 ALA A N 1
ATOM 3623 C CA . ALA A 1 462 ? -0.226 -23.069 110.660 1.00 25.95 462 ALA A CA 1
ATOM 3624 C C . ALA A 1 462 ? 0.175 -24.482 111.023 1.00 23.57 462 ALA A C 1
ATOM 3625 O O . ALA A 1 462 ? -0.391 -25.097 111.929 1.00 25.86 462 ALA A O 1
ATOM 3627 N N . GLY A 1 463 ? 1.136 -25.002 110.264 1.00 26.49 463 GLY A N 1
ATOM 3628 C CA . GLY A 1 463 ? 1.727 -26.297 110.511 1.00 23.60 463 GLY A CA 1
ATOM 3629 C C . GLY A 1 463 ? 2.745 -26.267 111.659 1.00 25.91 463 GLY A C 1
ATOM 3630 O O . GLY A 1 463 ? 2.801 -25.337 112.467 1.00 24.81 463 GLY A O 1
ATOM 3631 N N . PHE A 1 464 ? 3.535 -27.322 111.732 1.00 24.90 464 PHE A N 1
ATOM 3632 C CA . PHE A 1 464 ? 4.620 -27.412 112.724 1.00 23.20 464 PHE A CA 1
ATOM 3633 C C . PHE A 1 464 ? 5.544 -26.212 112.630 1.00 30.58 464 PHE A C 1
ATOM 3634 O O . PHE A 1 464 ? 5.799 -25.703 111.538 1.00 27.01 464 PHE A O 1
ATOM 3642 N N . GLU A 1 465 ? 6.044 -25.765 113.793 1.00 28.62 465 GLU A N 1
ATOM 3643 C CA . GLU A 1 465 ? 6.987 -24.656 113.911 1.00 32.71 465 GLU A CA 1
ATOM 3644 C C . GLU A 1 465 ? 8.219 -25.154 114.649 1.00 33.56 465 GLU A C 1
ATOM 3645 O O . GLU A 1 465 ? 8.128 -25.635 115.791 1.00 33.54 465 GLU A O 1
ATOM 3651 N N . ILE A 1 466 ? 9.371 -25.063 113.996 1.00 35.78 466 ILE A N 1
ATOM 3652 C CA . ILE A 1 466 ? 10.629 -25.439 114.613 1.00 30.84 466 ILE A CA 1
ATOM 3653 C C . ILE A 1 466 ? 11.564 -24.268 114.383 1.00 38.56 466 ILE A C 1
ATOM 3654 O O . ILE A 1 466 ? 12.026 -24.055 113.258 1.00 36.98 466 ILE A O 1
ATOM 3659 N N . PHE A 1 467 ? 11.799 -23.479 115.425 1.00 36.88 467 PHE A N 1
ATOM 3660 C CA . PHE A 1 467 ? 12.613 -22.273 115.321 1.00 38.73 467 PHE A CA 1
ATOM 3661 C C . PHE A 1 467 ? 13.940 -22.474 116.047 1.00 37.52 467 PHE A C 1
ATOM 3662 O O . PHE A 1 467 ? 14.228 -23.546 116.618 1.00 35.05 467 PHE A O 1
ATOM 3670 N N . ASP A 1 468 ? 14.779 -21.434 115.982 1.00 37.04 468 ASP A N 1
ATOM 3671 C CA . ASP A 1 468 ? 16.002 -21.418 116.780 1.00 36.65 468 ASP A CA 1
ATOM 3672 C C . ASP A 1 468 ? 15.684 -21.468 118.265 1.00 34.51 468 ASP A C 1
ATOM 3673 O O . ASP A 1 468 ? 16.402 -22.107 119.046 1.00 38.44 468 ASP A O 1
ATOM 3678 N N . PHE A 1 469 ? 14.626 -20.773 118.667 1.00 34.84 469 PHE A N 1
ATOM 3679 C CA . PHE A 1 469 ? 14.150 -20.697 120.039 1.00 37.52 469 PHE A CA 1
ATOM 3680 C C . PHE A 1 469 ? 12.680 -21.103 120.033 1.00 34.62 469 PHE A C 1
ATOM 3681 O O . PHE A 1 469 ? 11.872 -20.448 119.377 1.00 32.72 469 PHE A O 1
ATOM 3689 N N . ASN A 1 470 ? 12.337 -22.183 120.736 1.00 29.74 470 ASN A N 1
ATOM 3690 C CA . ASN A 1 470 ? 10.955 -22.670 120.799 1.00 28.19 470 ASN A CA 1
ATOM 3691 C C . ASN A 1 470 ? 10.414 -22.559 122.220 1.00 26.53 470 ASN A C 1
ATOM 3692 O O . ASN A 1 470 ? 11.038 -23.034 123.185 1.00 29.94 470 ASN A O 1
ATOM 3697 N N . SER A 1 471 ? 9.254 -21.932 122.336 1.00 26.19 471 SER A N 1
ATOM 3698 C CA . SER A 1 471 ? 8.648 -21.655 123.621 1.00 27.24 471 SER A CA 1
ATOM 3699 C C . SER A 1 471 ? 7.250 -22.266 123.715 1.00 24.63 471 SER A C 1
ATOM 3700 O O . SER A 1 471 ? 6.924 -23.224 122.995 1.00 26.45 471 SER A O 1
ATOM 3703 N N . PHE A 1 472 ? 6.492 -21.756 124.679 1.00 24.45 472 PHE A N 1
ATOM 3704 C CA . PHE A 1 472 ? 5.153 -22.217 125.031 1.00 27.17 472 PHE A CA 1
ATOM 3705 C C . PHE A 1 472 ? 4.226 -22.204 123.827 1.00 25.74 472 PHE A C 1
ATOM 3706 O O . PHE A 1 472 ? 3.392 -23.109 123.667 1.00 25.58 472 PHE A O 1
ATOM 3714 N N . GLU A 1 473 ? 4.328 -21.145 123.012 1.00 25.48 473 GLU A N 1
ATOM 3715 C CA . GLU A 1 473 ? 3.494 -20.997 121.834 1.00 26.60 473 GLU A CA 1
ATOM 3716 C C . GLU A 1 473 ? 3.829 -22.062 120.798 1.00 27.77 473 GLU A C 1
ATOM 3717 O O . GLU A 1 473 ? 2.928 -22.597 120.136 1.00 22.90 473 GLU A O 1
ATOM 3723 N N . GLN A 1 474 ? 5.117 -22.374 120.633 1.00 26.20 474 GLN A N 1
ATOM 3724 C CA . GLN A 1 474 ? 5.489 -23.432 119.701 1.00 27.46 474 GLN A CA 1
ATOM 3725 C C . GLN A 1 474 ? 5.044 -24.795 120.219 1.00 25.04 474 GLN A C 1
ATOM 3726 O O . GLN A 1 474 ? 4.673 -25.663 119.431 1.00 25.82 474 GLN A O 1
ATOM 3732 N N . LEU A 1 475 ? 5.147 -25.029 121.532 1.00 24.74 475 LEU A N 1
ATOM 3733 C CA . LEU A 1 475 ? 4.664 -26.292 122.081 1.00 23.22 475 LEU A CA 1
ATOM 3734 C C . LEU A 1 475 ? 3.196 -26.510 121.716 1.00 24.27 475 LEU A C 1
ATOM 3735 O O . LEU A 1 475 ? 2.807 -27.598 121.272 1.00 23.49 475 LEU A O 1
ATOM 3740 N N . TRP A 1 476 ? 2.370 -25.474 121.878 1.00 24.23 476 TRP A N 1
ATOM 3741 C CA . TRP A 1 476 ? 0.945 -25.645 121.603 1.00 22.01 476 TRP A CA 1
ATOM 3742 C C . TRP A 1 476 ? 0.687 -25.839 120.115 1.00 22.87 476 TRP A C 1
ATOM 3743 O O . TRP A 1 476 ? -0.127 -26.691 119.738 1.00 26.54 476 TRP A O 1
ATOM 3754 N N . ILE A 1 477 ? 1.368 -25.088 119.244 1.00 21.88 477 ILE A N 1
ATOM 3755 C CA . ILE A 1 477 ? 1.076 -25.273 117.821 1.00 21.79 477 ILE A CA 1
ATOM 3756 C C . ILE A 1 477 ? 1.590 -26.641 117.345 1.00 24.24 477 ILE A C 1
ATOM 3757 O O . ILE A 1 477 ? 0.956 -27.303 116.506 1.00 21.81 477 ILE A O 1
ATOM 3762 N N . ASN A 1 478 ? 2.721 -27.100 117.876 1.00 20.71 478 ASN A N 1
ATOM 3763 C CA . ASN A 1 478 ? 3.199 -28.422 117.471 1.00 22.27 478 ASN A CA 1
ATOM 3764 C C . ASN A 1 478 ? 2.320 -29.539 118.030 1.00 23.54 478 ASN A C 1
ATOM 3765 O O . ASN A 1 478 ? 2.095 -30.557 117.357 1.00 22.39 478 ASN A O 1
ATOM 3770 N N . PHE A 1 479 ? 1.792 -29.368 119.252 1.00 21.93 479 PHE A N 1
ATOM 3771 C CA . PHE A 1 479 ? 0.827 -30.330 119.794 1.00 24.79 479 PHE A CA 1
ATOM 3772 C C . PHE A 1 479 ? -0.423 -30.393 118.920 1.00 24.76 479 PHE A C 1
ATOM 3773 O O . PHE A 1 479 ? -0.930 -31.485 118.610 1.00 23.60 479 PHE A O 1
ATOM 3781 N N . VAL A 1 480 ? -0.965 -29.221 118.555 1.00 19.37 480 VAL A N 1
ATOM 3782 C CA . VAL A 1 480 ? -2.127 -29.166 117.657 1.00 20.23 480 VAL A CA 1
ATOM 3783 C C . VAL A 1 480 ? -1.855 -29.969 116.390 1.00 23.12 480 VAL A C 1
ATOM 3784 O O . VAL A 1 480 ? -2.668 -30.797 115.958 1.00 22.39 480 VAL A O 1
ATOM 3788 N N . ASN A 1 481 ? -0.692 -29.757 115.789 1.00 21.75 481 ASN A N 1
ATOM 3789 C CA . ASN A 1 481 ? -0.418 -30.441 114.533 1.00 21.26 481 ASN A CA 1
ATOM 3790 C C . ASN A 1 481 ? -0.142 -31.935 114.702 1.00 22.55 481 ASN A C 1
ATOM 3791 O O . ASN A 1 481 ? -0.417 -32.707 113.766 1.00 21.76 481 ASN A O 1
ATOM 3796 N N . GLU A 1 482 ? 0.400 -32.377 115.852 1.00 21.43 482 GLU A N 1
ATOM 3797 C CA . GLU A 1 482 ? 0.399 -33.823 116.134 1.00 22.63 482 GLU A CA 1
ATOM 3798 C C . GLU A 1 482 ? -1.017 -34.385 116.059 1.00 23.62 482 GLU A C 1
ATOM 3799 O O . GLU A 1 482 ? -1.264 -35.412 115.417 1.00 21.60 482 GLU A O 1
ATOM 3805 N N . LYS A 1 483 ? -1.953 -33.736 116.753 1.00 22.35 483 LYS A N 1
ATOM 3806 C CA . LYS A 1 483 ? -3.354 -34.153 116.729 1.00 23.67 483 LYS A CA 1
ATOM 3807 C C . LYS A 1 483 ? -3.922 -34.176 115.311 1.00 25.65 483 LYS A C 1
ATOM 3808 O O . LYS A 1 483 ? -4.649 -35.113 114.944 1.00 21.96 483 LYS A O 1
ATOM 3814 N N . LEU A 1 484 ? -3.623 -33.151 114.504 1.00 22.32 484 LEU A N 1
ATOM 3815 C CA . LEU A 1 484 ? -4.195 -33.083 113.161 1.00 22.65 484 LEU A CA 1
ATOM 3816 C C . LEU A 1 484 ? -3.558 -34.117 112.241 1.00 22.95 484 LEU A C 1
ATOM 3817 O O . LEU A 1 484 ? -4.234 -34.688 111.380 1.00 23.15 484 LEU A O 1
ATOM 3822 N N . GLN A 1 485 ? -2.263 -34.354 112.383 1.00 20.55 485 GLN A N 1
ATOM 3823 C CA . GLN A 1 485 ? -1.650 -35.382 111.551 1.00 24.55 485 GLN A CA 1
ATOM 3824 C C . GLN A 1 485 ? -2.126 -36.768 111.961 1.00 26.32 485 GLN A C 1
ATOM 3825 O O . GLN A 1 485 ? -2.310 -37.650 111.105 1.00 23.42 485 GLN A O 1
ATOM 3831 N N . GLN A 1 486 ? -2.312 -36.990 113.274 1.00 21.37 486 GLN A N 1
ATOM 3832 C CA . GLN A 1 486 ? -2.899 -38.269 113.702 1.00 23.09 486 GLN A CA 1
ATOM 3833 C C . GLN A 1 486 ? -4.299 -38.430 113.138 1.00 22.51 486 GLN A C 1
ATOM 3834 O O . GLN A 1 486 ? -4.688 -39.532 112.728 1.00 21.88 486 GLN A O 1
ATOM 3840 N N . PHE A 1 487 ? -5.074 -37.331 113.125 1.00 21.09 487 PHE A N 1
ATOM 3841 C CA . PHE A 1 487 ? -6.411 -37.329 112.529 1.00 21.88 487 PHE A CA 1
ATOM 3842 C C . PHE A 1 487 ? -6.382 -37.788 111.074 1.00 24.73 487 PHE A C 1
ATOM 3843 O O . PHE A 1 487 ? -7.210 -38.616 110.645 1.00 23.95 487 PHE A O 1
ATOM 3851 N N . PHE A 1 488 ? -5.477 -37.213 110.277 1.00 21.54 488 PHE A N 1
ATOM 3852 C CA . PHE A 1 488 ? -5.297 -37.701 108.916 1.00 22.47 488 PHE A CA 1
ATOM 3853 C C . PHE A 1 488 ? -4.946 -39.193 108.891 1.00 25.11 488 PHE A C 1
ATOM 3854 O O . PHE A 1 488 ? -5.550 -39.956 108.124 1.00 23.41 488 PHE A O 1
ATOM 3862 N N . ASN A 1 489 ? -3.907 -39.603 109.644 1.00 21.22 489 ASN A N 1
ATOM 3863 C CA . ASN A 1 489 ? -3.455 -41.006 109.607 1.00 22.71 489 ASN A CA 1
ATOM 3864 C C . ASN A 1 489 ? -4.611 -41.943 109.909 1.00 23.93 489 ASN A C 1
ATOM 3865 O O . ASN A 1 489 ? -4.764 -43.006 109.275 1.00 26.59 489 ASN A O 1
ATOM 3870 N N . HIS A 1 490 ? -5.429 -41.574 110.904 1.00 22.32 490 HIS A N 1
ATOM 3871 C CA . HIS A 1 490 ? -6.568 -42.410 111.283 1.00 28.21 490 HIS A CA 1
ATOM 3872 C C . HIS A 1 490 ? -7.616 -42.460 110.180 1.00 25.05 490 HIS A C 1
ATOM 3873 O O . HIS A 1 490 ? -8.186 -43.528 109.906 1.00 25.92 490 HIS A O 1
ATOM 3880 N N . HIS A 1 491 ? -7.908 -41.313 109.564 1.00 21.95 491 HIS A N 1
ATOM 3881 C CA . HIS A 1 491 ? -8.842 -41.267 108.446 1.00 24.41 491 HIS A CA 1
ATOM 3882 C C . HIS A 1 491 ? -8.374 -42.161 107.304 1.00 27.54 491 HIS A C 1
ATOM 3883 O O . HIS A 1 491 ? -9.150 -42.955 106.756 1.00 26.55 491 HIS A O 1
ATOM 3890 N N . MET A 1 492 ? -7.098 -42.047 106.935 1.00 23.21 492 MET A N 1
ATOM 3891 C CA . MET A 1 492 ? -6.563 -42.900 105.881 1.00 21.37 492 MET A CA 1
ATOM 3892 C C . MET A 1 492 ? -6.707 -44.384 106.240 1.00 25.96 492 MET A C 1
ATOM 3893 O O . MET A 1 492 ? -7.051 -45.213 105.383 1.00 23.43 492 MET A O 1
ATOM 3898 N N . PHE A 1 493 ? -6.427 -44.726 107.495 1.00 24.86 493 PHE A N 1
ATOM 3899 C CA . PHE A 1 493 ? -6.529 -46.109 107.966 1.00 25.78 493 PHE A CA 1
ATOM 3900 C C . PHE A 1 493 ? -7.964 -46.623 107.907 1.00 27.10 493 PHE A C 1
ATOM 3901 O O . PHE A 1 493 ? -8.223 -47.739 107.417 1.00 28.85 493 PHE A O 1
ATOM 3909 N N . VAL A 1 494 ? -8.924 -45.828 108.389 1.00 26.09 494 VAL A N 1
ATOM 3910 C CA . VAL A 1 494 ? -10.326 -46.269 108.340 1.00 29.87 494 VAL A CA 1
ATOM 3911 C C . VAL A 1 494 ? -10.779 -46.526 106.906 1.00 33.05 494 VAL A C 1
ATOM 3912 O O . VAL A 1 494 ? -11.495 -47.510 106.635 1.00 29.41 494 VAL A O 1
ATOM 3916 N N . LEU A 1 495 ? -10.414 -45.638 105.969 1.00 29.93 495 LEU A N 1
ATOM 3917 C CA . LEU A 1 495 ? -10.841 -45.834 104.582 1.00 28.61 495 LEU A CA 1
ATOM 3918 C C . LEU A 1 495 ? -10.241 -47.104 103.979 1.00 27.75 495 LEU A C 1
ATOM 3919 O O . LEU A 1 495 ? -10.921 -47.837 103.254 1.00 30.68 495 LEU A O 1
ATOM 3924 N N . GLU A 1 496 ? -8.964 -47.357 104.236 1.00 25.81 496 GLU A N 1
ATOM 3925 C CA . GLU A 1 496 ? -8.333 -48.591 103.760 1.00 29.83 496 GLU A CA 1
ATOM 3926 C C . GLU A 1 496 ? -9.003 -49.830 104.344 1.00 31.96 496 GLU A C 1
ATOM 3927 O O . GLU A 1 496 ? -9.334 -50.774 103.621 1.00 32.23 496 GLU A O 1
ATOM 3933 N N . GLN A 1 497 ? -9.187 -49.843 105.657 1.00 32.10 497 GLN A N 1
ATOM 3934 C CA . GLN A 1 497 ? -9.814 -50.969 106.337 1.00 33.20 497 GLN A CA 1
ATOM 3935 C C . GLN A 1 497 ? -11.225 -51.216 105.808 1.00 39.23 497 GLN A C 1
ATOM 3936 O O . GLN A 1 497 ? -11.596 -52.364 105.518 1.00 38.80 497 GLN A O 1
ATOM 3942 N N . GLU A 1 498 ? -12.013 -50.154 105.634 1.00 30.94 498 GLU A N 1
ATOM 3943 C CA . GLU A 1 498 ? -13.374 -50.322 105.143 1.00 35.19 498 GLU A CA 1
ATOM 3944 C C . GLU A 1 498 ? -13.383 -50.860 103.715 1.00 41.77 498 GLU A C 1
ATOM 3945 O O . GLU A 1 498 ? -14.217 -51.706 103.367 1.00 39.01 498 GLU A O 1
ATOM 3951 N N . GLU A 1 499 ? -12.467 -50.378 102.873 1.00 31.97 499 GLU A N 1
ATOM 3952 C CA . GLU A 1 499 ? -12.390 -50.859 101.498 1.00 32.88 499 GLU A CA 1
ATOM 3953 C C . GLU A 1 499 ? -12.049 -52.354 101.450 1.00 36.17 499 GLU A C 1
ATOM 3954 O O . GLU A 1 499 ? -12.723 -53.132 100.758 1.00 36.50 499 GLU A O 1
ATOM 3960 N N . TYR A 1 500 ? -11.007 -52.768 102.172 1.00 33.69 500 TYR A N 1
ATOM 3961 C CA . TYR A 1 500 ? -10.643 -54.184 102.226 1.00 34.61 500 TYR A CA 1
ATOM 3962 C C . TYR A 1 500 ? -11.783 -55.025 102.781 1.00 45.51 500 TYR A C 1
ATOM 3963 O O . TYR A 1 500 ? -12.079 -56.114 102.263 1.00 43.17 500 TYR A O 1
ATOM 3972 N N . ALA A 1 501 ? -12.421 -54.545 103.847 1.00 44.42 501 ALA A N 1
ATOM 3973 C CA . ALA A 1 501 ? -13.561 -55.248 104.422 1.00 45.24 501 ALA A CA 1
ATOM 3974 C C . ALA A 1 501 ? -14.630 -55.502 103.376 1.00 43.78 501 ALA A C 1
ATOM 3975 O O . ALA A 1 501 ? -15.080 -56.637 103.191 1.00 46.17 501 ALA A O 1
ATOM 3977 N N . ARG A 1 502 ? -15.063 -54.466 102.677 1.00 36.12 502 ARG A N 1
ATOM 3978 C CA . ARG A 1 502 ? -16.165 -54.738 101.782 1.00 45.20 502 ARG A CA 1
ATOM 3979 C C . ARG A 1 502 ? -15.725 -55.472 100.521 1.00 46.14 502 ARG A C 1
ATOM 3980 O O . ARG A 1 502 ? -16.580 -56.004 99.814 1.00 44.69 502 ARG A O 1
ATOM 3988 N N . GLU A 1 503 ? -14.423 -55.548 100.241 1.00 37.79 503 GLU A N 1
ATOM 3989 C CA . GLU A 1 503 ? -13.932 -56.322 99.111 1.00 40.54 503 GLU A CA 1
ATOM 3990 C C . GLU A 1 503 ? -13.634 -57.759 99.488 1.00 40.17 503 GLU A C 1
ATOM 3991 O O . GLU A 1 503 ? -13.214 -58.537 98.627 1.00 41.43 503 GLU A O 1
ATOM 3997 N N . GLY A 1 504 ? -13.800 -58.113 100.760 1.00 43.02 504 GLY A N 1
ATOM 3998 C CA . GLY A 1 504 ? -13.485 -59.442 101.232 1.00 40.40 504 GLY A CA 1
ATOM 3999 C C . GLY A 1 504 ? -12.017 -59.765 101.295 1.00 53.09 504 GLY A C 1
ATOM 4000 O O . GLY A 1 504 ? -11.664 -60.939 101.214 1.00 48.78 504 GLY A O 1
ATOM 4001 N N . ILE A 1 505 ? -11.146 -58.764 101.443 1.00 43.63 505 ILE A N 1
ATOM 4002 C CA . ILE A 1 505 ? -9.702 -58.953 101.413 1.00 39.57 505 ILE A CA 1
ATOM 4003 C C . ILE A 1 505 ? -9.048 -58.549 102.728 1.00 54.14 505 ILE A C 1
ATOM 4004 O O . ILE A 1 505 ? -7.875 -58.214 102.742 1.00 62.47 505 ILE A O 1
ATOM 4009 N N . GLN A 1 506 ? -9.794 -58.507 103.819 1.00 52.96 506 GLN A N 1
ATOM 4010 C CA . GLN A 1 506 ? -9.262 -57.890 105.024 1.00 60.01 506 GLN A CA 1
ATOM 4011 C C . GLN A 1 506 ? -7.965 -58.573 105.455 1.00 67.65 506 GLN A C 1
ATOM 4012 O O . GLN A 1 506 ? -7.947 -59.772 105.745 1.00 69.24 506 GLN A O 1
ATOM 4018 N N . TRP A 1 507 ? -6.868 -57.820 105.418 1.00 63.04 507 TRP A N 1
ATOM 4019 C CA . TRP A 1 507 ? -5.691 -58.153 106.197 1.00 69.78 507 TRP A CA 1
ATOM 4020 C C . TRP A 1 507 ? -5.640 -57.227 107.403 1.00 74.61 507 TRP A C 1
ATOM 4021 O O . TRP A 1 507 ? -6.123 -56.095 107.356 1.00 69.29 507 TRP A O 1
ATOM 4032 N N . VAL A 1 508 ? -5.095 -57.745 108.496 1.00 73.08 508 VAL A N 1
ATOM 4033 C CA . VAL A 1 508 ? -5.145 -57.093 109.800 1.00 65.37 508 VAL A CA 1
ATOM 4034 C C . VAL A 1 508 ? -3.917 -56.206 109.959 1.00 69.06 508 VAL A C 1
ATOM 4035 O O . VAL A 1 508 ? -2.781 -56.698 109.959 1.00 66.98 508 VAL A O 1
ATOM 4039 N N . PHE A 1 509 ? -4.141 -54.896 110.101 1.00 60.57 509 PHE A N 1
ATOM 4040 C CA . PHE A 1 509 ? -3.059 -53.942 110.295 1.00 50.49 509 PHE A CA 1
ATOM 4041 C C . PHE A 1 509 ? -3.421 -52.976 111.425 1.00 46.35 509 PHE A C 1
ATOM 4042 O O . PHE A 1 509 ? -4.576 -52.821 111.822 1.00 39.22 509 PHE A O 1
ATOM 4050 N N . ILE A 1 510 ? -2.431 -52.390 111.979 1.00 50.29 510 ILE A N 1
ATOM 4051 C CA . ILE A 1 510 ? -2.618 -51.553 113.149 1.00 40.06 510 ILE A CA 1
ATOM 4052 C C . ILE A 1 510 ? -2.959 -50.142 112.679 1.00 32.66 510 ILE A C 1
ATOM 4053 O O . ILE A 1 510 ? -2.397 -49.677 111.689 1.00 32.04 510 ILE A O 1
ATOM 4058 N N . ASP A 1 511 ? -3.882 -49.476 113.381 1.00 29.34 511 ASP A N 1
ATOM 4059 C CA . ASP A 1 511 ? -4.284 -48.093 113.108 1.00 33.83 511 ASP A CA 1
ATOM 4060 C C . ASP A 1 511 ? -3.072 -47.188 112.904 1.00 27.70 511 ASP A C 1
ATOM 4061 O O . ASP A 1 511 ? -2.250 -47.019 113.812 1.00 24.56 511 ASP A O 1
ATOM 4066 N N . PHE A 1 512 ? -2.975 -46.602 111.704 1.00 28.46 512 PHE A N 1
ATOM 4067 C CA . PHE A 1 512 ? -1.856 -45.698 111.395 1.00 26.46 512 PHE A CA 1
ATOM 4068 C C . PHE A 1 512 ? -1.766 -44.527 112.383 1.00 24.42 512 PHE A C 1
ATOM 4069 O O . PHE A 1 512 ? -0.689 -43.965 112.567 1.00 24.27 512 PHE A O 1
ATOM 4077 N N . GLY A 1 513 ? -2.878 -44.124 113.001 1.00 25.71 513 GLY A N 1
ATOM 4078 C CA . GLY A 1 513 ? -2.799 -43.009 113.952 1.00 27.53 513 GLY A CA 1
ATOM 4079 C C . GLY A 1 513 ? -1.995 -43.309 115.197 1.00 29.78 513 GLY A C 1
ATOM 4080 O O . GLY A 1 513 ? -1.595 -42.378 115.905 1.00 25.65 513 GLY A O 1
ATOM 4081 N N . LEU A 1 514 ? -1.727 -44.584 115.472 1.00 27.41 514 LEU A N 1
ATOM 4082 C CA . LEU A 1 514 ? -0.885 -44.928 116.614 1.00 24.63 514 LEU A CA 1
ATOM 4083 C C . LEU A 1 514 ? 0.561 -44.483 116.443 1.00 23.68 514 LEU A C 1
ATOM 4084 O O . LEU A 1 514 ? 1.303 -44.420 117.425 1.00 26.67 514 LEU A O 1
ATOM 4089 N N . ASP A 1 515 ? 0.989 -44.178 115.222 1.00 26.13 515 ASP A N 1
ATOM 4090 C CA . ASP A 1 515 ? 2.343 -43.696 115.011 1.00 24.81 515 ASP A CA 1
ATOM 4091 C C . ASP A 1 515 ? 2.597 -42.353 115.705 1.00 30.97 515 ASP A C 1
ATOM 4092 O O . ASP A 1 515 ? 3.753 -42.023 115.967 1.00 31.26 515 ASP A O 1
ATOM 4097 N N . LEU A 1 516 ? 1.546 -41.582 116.028 1.00 25.30 516 LEU A N 1
ATOM 4098 C CA . LEU A 1 516 ? 1.693 -40.290 116.685 1.00 21.60 516 LEU A CA 1
ATOM 4099 C C . LEU A 1 516 ? 1.293 -40.326 118.148 1.00 24.54 516 LEU A C 1
ATOM 4100 O O . LEU A 1 516 ? 1.368 -39.297 118.821 1.00 24.81 516 LEU A O 1
ATOM 4105 N N . GLN A 1 517 ? 0.837 -41.471 118.642 1.00 26.04 517 GLN A N 1
ATOM 4106 C CA . GLN A 1 517 ? 0.162 -41.511 119.930 1.00 26.68 517 GLN A CA 1
ATOM 4107 C C . GLN A 1 517 ? 1.144 -41.324 121.079 1.00 26.74 517 GLN A C 1
ATOM 4108 O O . GLN A 1 517 ? 0.792 -40.722 122.096 1.00 28.32 517 GLN A O 1
ATOM 4114 N N . ALA A 1 518 ? 2.374 -41.838 120.946 1.00 25.25 518 ALA A N 1
ATOM 4115 C CA . ALA A 1 518 ? 3.337 -41.734 122.048 1.00 28.22 518 ALA A CA 1
ATOM 4116 C C . ALA A 1 518 ? 3.686 -40.272 122.342 1.00 28.75 518 ALA A C 1
ATOM 4117 O O . ALA A 1 518 ? 3.669 -39.833 123.495 1.00 26.16 518 ALA A O 1
ATOM 4119 N N . CYS A 1 519 ? 4.007 -39.508 121.305 1.00 25.18 519 CYS A N 1
ATOM 4120 C CA . CYS A 1 519 ? 4.276 -38.089 121.496 1.00 27.85 519 CYS A CA 1
ATOM 4121 C C . CYS A 1 519 ? 3.064 -37.361 122.063 1.00 24.21 519 CYS A C 1
ATOM 4122 O O . CYS A 1 519 ? 3.189 -36.503 122.952 1.00 24.44 519 CYS A O 1
ATOM 4125 N N . ILE A 1 520 ? 1.874 -37.655 121.528 1.00 22.94 520 ILE A N 1
ATOM 4126 C CA . ILE A 1 520 ? 0.666 -37.027 122.029 1.00 24.24 520 ILE A CA 1
ATOM 4127 C C . ILE A 1 520 ? 0.479 -37.326 123.510 1.00 28.16 520 ILE A C 1
ATOM 4128 O O . ILE A 1 520 ? 0.173 -36.424 124.308 1.00 27.36 520 ILE A O 1
ATOM 4133 N N . GLU A 1 521 ? 0.673 -38.595 123.901 1.00 24.17 521 GLU A N 1
ATOM 4134 C CA . GLU A 1 521 ? 0.537 -38.958 125.314 1.00 28.73 521 GLU A CA 1
ATOM 4135 C C . GLU A 1 521 ? 1.548 -38.221 126.182 1.00 25.05 521 GLU A C 1
ATOM 4136 O O . GLU A 1 521 ? 1.224 -37.803 127.296 1.00 28.00 521 GLU A O 1
ATOM 4142 N N . LEU A 1 522 ? 2.793 -38.115 125.721 1.00 24.33 522 LEU A N 1
ATOM 4143 C CA . LEU A 1 522 ? 3.805 -37.364 126.457 1.00 24.25 522 LEU A CA 1
ATOM 4144 C C . LEU A 1 522 ? 3.321 -35.948 126.757 1.00 25.96 522 LEU A C 1
ATOM 4145 O O . LEU A 1 522 ? 3.547 -35.408 127.853 1.00 26.41 522 LEU A O 1
ATOM 4150 N N . ILE A 1 523 ? 2.639 -35.334 125.798 1.00 24.85 523 ILE A N 1
ATOM 4151 C CA . ILE A 1 523 ? 2.185 -33.964 125.990 1.00 24.78 523 ILE A CA 1
ATOM 4152 C C . ILE A 1 523 ? 0.941 -33.915 126.865 1.00 25.44 523 ILE A C 1
ATOM 4153 O O . ILE A 1 523 ? 0.829 -33.050 127.752 1.00 26.59 523 ILE A O 1
ATOM 4158 N N . GLU A 1 524 ? -0.009 -34.830 126.644 1.00 20.71 524 GLU A N 1
ATOM 4159 C CA . GLU A 1 524 ? -1.371 -34.626 127.150 1.00 28.48 524 GLU A CA 1
ATOM 4160 C C . GLU A 1 524 ? -1.762 -35.483 128.360 1.00 29.13 524 GLU A C 1
ATOM 4161 O O . GLU A 1 524 ? -2.797 -35.186 128.983 1.00 29.86 524 GLU A O 1
ATOM 4167 N N . LYS A 1 525 ? -0.967 -36.487 128.749 1.00 29.41 525 LYS A N 1
ATOM 4168 C CA . LYS A 1 525 ? -1.385 -37.406 129.814 1.00 28.91 525 LYS A CA 1
ATOM 4169 C C . LYS A 1 525 ? -1.143 -36.755 131.171 1.00 30.56 525 LYS A C 1
ATOM 4170 O O . LYS A 1 525 ? -0.491 -35.725 131.253 1.00 31.54 525 LYS A O 1
ATOM 4176 N N . PRO A 1 526 ? -1.665 -37.339 132.255 1.00 43.35 526 PRO A N 1
ATOM 4177 C CA . PRO A 1 526 ? -1.365 -36.817 133.595 1.00 36.91 526 PRO A CA 1
ATOM 4178 C C . PRO A 1 526 ? 0.128 -36.812 133.875 1.00 37.52 526 PRO A C 1
ATOM 4179 O O . PRO A 1 526 ? 0.831 -37.792 133.625 1.00 39.75 526 PRO A O 1
ATOM 4183 N N . LEU A 1 527 ? 0.605 -35.682 134.378 1.00 31.15 527 LEU A N 1
ATOM 4184 C CA . LEU A 1 527 ? 2.019 -35.351 134.535 1.00 34.62 527 LEU A CA 1
ATOM 4185 C C . LEU A 1 527 ? 2.813 -35.427 133.225 1.00 37.28 527 LEU A C 1
ATOM 4186 O O . LEU A 1 527 ? 4.055 -35.447 133.256 1.00 32.15 527 LEU A O 1
ATOM 4191 N N . GLY A 1 528 ? 2.151 -35.461 132.067 1.00 29.56 528 GLY A N 1
ATOM 4192 C CA . GLY A 1 528 ? 2.869 -35.114 130.853 1.00 27.87 528 GLY A CA 1
ATOM 4193 C C . GLY A 1 528 ? 3.187 -33.616 130.847 1.00 26.31 528 GLY A C 1
ATOM 4194 O O . GLY A 1 528 ? 3.054 -32.924 131.857 1.00 31.42 528 GLY A O 1
ATOM 4195 N N . ILE A 1 529 ? 3.636 -33.116 129.681 1.00 27.22 529 ILE A N 1
ATOM 4196 C CA . ILE A 1 529 ? 4.220 -31.767 129.615 1.00 26.60 529 ILE A CA 1
ATOM 4197 C C . ILE A 1 529 ? 3.233 -30.720 130.133 1.00 26.59 529 ILE A C 1
ATOM 4198 O O . ILE A 1 529 ? 3.561 -29.899 131.004 1.00 27.98 529 ILE A O 1
ATOM 4203 N N . ILE A 1 530 ? 2.010 -30.729 129.595 1.00 24.88 530 ILE A N 1
ATOM 4204 C CA . ILE A 1 530 ? 1.050 -29.672 129.904 1.00 28.45 530 ILE A CA 1
ATOM 4205 C C . ILE A 1 530 ? 0.546 -29.812 131.337 1.00 26.94 530 ILE A C 1
ATOM 4206 O O . ILE A 1 530 ? 0.424 -28.826 132.074 1.00 27.72 530 ILE A O 1
ATOM 4211 N N . SER A 1 531 ? 0.280 -31.041 131.766 1.00 28.59 531 SER A N 1
ATOM 4212 C CA . SER A 1 531 ? -0.184 -31.268 133.135 1.00 31.85 531 SER A CA 1
ATOM 4213 C C . SER A 1 531 ? 0.856 -30.826 134.170 1.00 27.93 531 SER A C 1
ATOM 4214 O O . SER A 1 531 ? 0.510 -30.190 135.177 1.00 30.15 531 SER A O 1
ATOM 4217 N N . MET A 1 532 ? 2.136 -31.138 133.938 1.00 25.55 532 MET A N 1
ATOM 4218 C CA . MET A 1 532 ? 3.182 -30.703 134.869 1.00 28.50 532 MET A CA 1
ATOM 4219 C C . MET A 1 532 ? 3.271 -29.179 134.929 1.00 32.29 532 MET A C 1
ATOM 4220 O O . MET A 1 532 ? 3.529 -28.603 135.991 1.00 28.53 532 MET A O 1
ATOM 4225 N N . LEU A 1 533 ? 3.085 -28.517 133.785 1.00 28.89 533 LEU A N 1
ATOM 4226 C CA . LEU A 1 533 ? 3.063 -27.064 133.736 1.00 27.41 533 LEU A CA 1
ATOM 4227 C C . LEU A 1 533 ? 1.883 -26.510 134.536 1.00 28.11 533 LEU A C 1
ATOM 4228 O O . LEU A 1 533 ? 2.048 -25.588 135.358 1.00 30.63 533 LEU A O 1
ATOM 4233 N N . ASP A 1 534 ? 0.682 -27.051 134.307 1.00 27.97 534 ASP A N 1
ATOM 4234 C CA . ASP A 1 534 ? -0.500 -26.590 135.042 1.00 29.57 534 ASP A CA 1
ATOM 4235 C C . ASP A 1 534 ? -0.302 -26.746 136.544 1.00 33.04 534 ASP A C 1
ATOM 4236 O O . ASP A 1 534 ? -0.604 -25.833 137.317 1.00 35.93 534 ASP A O 1
ATOM 4241 N N . GLU A 1 535 ? 0.225 -27.893 136.967 1.00 32.82 535 GLU A N 1
ATOM 4242 C CA . GLU A 1 535 ? 0.429 -28.137 138.387 1.00 34.09 535 GLU A CA 1
ATOM 4243 C C . GLU A 1 535 ? 1.515 -27.237 138.947 1.00 35.37 535 GLU A C 1
ATOM 4244 O O . GLU A 1 535 ? 1.369 -26.697 140.045 1.00 41.21 535 GLU A O 1
ATOM 4250 N N . GLU A 1 536 ? 2.614 -27.062 138.214 1.00 32.22 536 GLU A N 1
ATOM 4251 C CA . GLU A 1 536 ? 3.723 -26.313 138.781 1.00 33.65 536 GLU A CA 1
ATOM 4252 C C . GLU A 1 536 ? 3.416 -24.833 138.883 1.00 39.42 536 GLU A C 1
ATOM 4253 O O . GLU A 1 536 ? 3.914 -24.158 139.802 1.00 35.74 536 GLU A O 1
ATOM 4259 N N . CYS A 1 537 ? 2.659 -24.307 137.913 1.00 32.45 537 CYS A N 1
ATOM 4260 C CA . CYS A 1 537 ? 2.346 -22.850 137.806 1.00 38.29 537 CYS A CA 1
ATOM 4261 C C . CYS A 1 537 ? 1.672 -22.290 139.067 1.00 44.78 537 CYS A C 1
ATOM 4262 O O . CYS A 1 537 ? 1.674 -21.054 139.232 1.00 44.07 537 CYS A O 1
ATOM 4265 N N . ILE A 1 538 ? 1.121 -23.161 139.914 1.00 40.86 538 ILE A N 1
ATOM 4266 C CA . ILE A 1 538 ? 0.416 -22.766 141.128 1.00 48.00 538 ILE A CA 1
ATOM 4267 C C . ILE A 1 538 ? 1.177 -23.162 142.399 1.00 56.54 538 ILE A C 1
ATOM 4268 O O . ILE A 1 538 ? 0.630 -23.046 143.500 1.00 52.83 538 ILE A O 1
ATOM 4273 N N . VAL A 1 539 ? 2.416 -23.631 142.288 1.00 47.74 539 VAL A N 1
ATOM 4274 C CA . VAL A 1 539 ? 3.187 -24.081 143.444 1.00 47.13 539 VAL A CA 1
ATOM 4275 C C . VAL A 1 539 ? 4.008 -22.900 143.954 1.00 45.38 539 VAL A C 1
ATOM 4276 O O . VAL A 1 539 ? 4.808 -22.343 143.186 1.00 45.45 539 VAL A O 1
ATOM 4280 N N . PRO A 1 540 ? 3.838 -22.478 145.211 1.00 57.70 540 PRO A N 1
ATOM 4281 C CA . PRO A 1 540 ? 4.624 -21.344 145.705 1.00 47.68 540 PRO A CA 1
ATOM 4282 C C . PRO A 1 540 ? 6.101 -21.652 145.597 1.00 38.91 540 PRO A C 1
ATOM 4283 O O . PRO A 1 540 ? 6.532 -22.787 145.814 1.00 47.26 540 PRO A O 1
ATOM 4287 N N . LYS A 1 541 ? 6.865 -20.635 145.211 1.00 41.50 541 LYS A N 1
ATOM 4288 C CA . LYS A 1 541 ? 8.309 -20.661 145.021 1.00 41.14 541 LYS A CA 1
ATOM 4289 C C . LYS A 1 541 ? 8.726 -21.380 143.748 1.00 44.13 541 LYS A C 1
ATOM 4290 O O . LYS A 1 541 ? 9.917 -21.387 143.433 1.00 41.79 541 LYS A O 1
ATOM 4296 N N . ALA A 1 542 ? 7.796 -21.969 142.995 1.00 42.06 542 ALA A N 1
ATOM 4297 C CA . ALA A 1 542 ? 8.164 -22.638 141.754 1.00 40.24 542 ALA A CA 1
ATOM 4298 C C . ALA A 1 542 ? 8.745 -21.638 140.769 1.00 34.46 542 ALA A C 1
ATOM 4299 O O . ALA A 1 542 ? 8.403 -20.450 140.783 1.00 38.65 542 ALA A O 1
ATOM 4301 N N . THR A 1 543 ? 9.614 -22.129 139.890 1.00 33.86 543 THR A N 1
ATOM 4302 C CA . THR A 1 543 ? 10.198 -21.316 138.825 1.00 32.23 543 THR A CA 1
ATOM 4303 C C . THR A 1 543 ? 10.189 -22.121 137.537 1.00 35.66 543 THR A C 1
ATOM 4304 O O . THR A 1 543 ? 9.867 -23.315 137.520 1.00 32.62 543 THR A O 1
ATOM 4308 N N . ASP A 1 544 ? 10.573 -21.460 136.450 1.00 35.90 544 ASP A N 1
ATOM 4309 C CA . ASP A 1 544 ? 10.732 -22.173 135.189 1.00 33.66 544 ASP A CA 1
ATOM 4310 C C . ASP A 1 544 ? 11.756 -23.291 135.327 1.00 37.82 544 ASP A C 1
ATOM 4311 O O . ASP A 1 544 ? 11.613 -24.348 134.703 1.00 32.59 544 ASP A O 1
ATOM 4316 N N . LEU A 1 545 ? 12.777 -23.094 136.169 1.00 35.49 545 LEU A N 1
ATOM 4317 C CA . LEU A 1 545 ? 13.783 -24.140 136.379 1.00 32.37 545 LEU A CA 1
ATOM 4318 C C . LEU A 1 545 ? 13.246 -25.307 137.208 1.00 31.99 545 LEU A C 1
ATOM 4319 O O . LEU A 1 545 ? 13.624 -26.467 136.969 1.00 32.01 545 LEU A O 1
ATOM 4324 N N . THR A 1 546 ? 12.377 -25.051 138.196 1.00 32.59 546 THR A N 1
ATOM 4325 C CA . THR A 1 546 ? 11.814 -26.188 138.911 1.00 31.81 546 THR A CA 1
ATOM 4326 C C . THR A 1 546 ? 10.891 -26.991 138.002 1.00 34.26 546 THR A C 1
ATOM 4327 O O . THR A 1 546 ? 10.856 -28.220 138.084 1.00 32.43 546 THR A O 1
ATOM 4331 N N . LEU A 1 547 ? 10.133 -26.314 137.135 1.00 33.67 547 LEU A N 1
ATOM 4332 C CA . LEU A 1 547 ? 9.337 -27.019 136.132 1.00 29.55 547 LEU A CA 1
ATOM 4333 C C . LEU A 1 547 ? 10.223 -27.923 135.289 1.00 24.23 547 LEU A C 1
ATOM 4334 O O . LEU A 1 547 ? 9.933 -29.113 135.111 1.00 28.61 547 LEU A O 1
ATOM 4339 N N . ALA A 1 548 ? 11.320 -27.371 134.771 1.00 28.09 548 ALA A N 1
ATOM 4340 C CA . ALA A 1 548 ? 12.160 -28.125 133.850 1.00 31.97 548 ALA A CA 1
ATOM 4341 C C . ALA A 1 548 ? 12.803 -29.331 134.535 1.00 37.67 548 ALA A C 1
ATOM 4342 O O . ALA A 1 548 ? 12.848 -30.427 133.956 1.00 34.59 548 ALA A O 1
ATOM 4344 N N . SER A 1 549 ? 13.305 -29.159 135.773 1.00 29.14 549 SER A N 1
ATOM 4345 C CA . SER A 1 549 ? 13.828 -30.318 136.502 1.00 29.87 549 SER A CA 1
ATOM 4346 C C . SER A 1 549 ? 12.757 -31.362 136.728 1.00 31.29 549 SER A C 1
ATOM 4347 O O . SER A 1 549 ? 13.032 -32.567 136.638 1.00 32.08 549 SER A O 1
ATOM 4350 N N . LYS A 1 550 ? 11.526 -30.932 137.042 1.00 29.33 550 LYS A N 1
ATOM 4351 C CA . LYS A 1 550 ? 10.460 -31.910 137.232 1.00 29.60 550 LYS A CA 1
ATOM 4352 C C . LYS A 1 550 ? 10.137 -32.653 135.939 1.00 32.73 550 LYS A C 1
ATOM 4353 O O . LYS A 1 550 ? 9.874 -33.860 135.963 1.00 29.25 550 LYS A O 1
ATOM 4359 N N . LEU A 1 551 ? 10.131 -31.950 134.805 1.00 32.88 551 LEU A N 1
ATOM 4360 C CA . LEU A 1 551 ? 9.855 -32.613 133.529 1.00 33.57 551 LEU A CA 1
ATOM 4361 C C . LEU A 1 551 ? 10.924 -33.661 133.221 1.00 29.44 551 LEU A C 1
ATOM 4362 O O . LEU A 1 551 ? 10.609 -34.803 132.863 1.00 30.80 551 LEU A O 1
ATOM 4367 N N . VAL A 1 552 ? 12.197 -33.269 133.354 1.00 32.06 552 VAL A N 1
ATOM 4368 C CA . VAL A 1 552 ? 13.321 -34.185 133.155 1.00 36.21 552 VAL A CA 1
ATOM 4369 C C . VAL A 1 552 ? 13.226 -35.371 134.101 1.00 37.74 552 VAL A C 1
ATOM 4370 O O . VAL A 1 552 ? 13.407 -36.531 133.698 1.00 38.41 552 VAL A O 1
ATOM 4374 N N . ASP A 1 553 ? 12.927 -35.101 135.369 1.00 41.28 553 ASP A N 1
ATOM 4375 C CA . ASP A 1 553 ? 12.790 -36.162 136.362 1.00 35.82 553 ASP A CA 1
ATOM 4376 C C . ASP A 1 553 ? 11.697 -37.154 135.987 1.00 40.57 553 ASP A C 1
ATOM 4377 O O . ASP A 1 553 ? 11.870 -38.365 136.145 1.00 36.65 553 ASP A O 1
ATOM 4382 N N . GLN A 1 554 ? 10.560 -36.663 135.496 1.00 31.19 554 GLN A N 1
ATOM 4383 C CA . GLN A 1 554 ? 9.414 -37.522 135.224 1.00 30.85 554 GLN A CA 1
ATOM 4384 C C . GLN A 1 554 ? 9.596 -38.346 133.950 1.00 32.98 554 GLN A C 1
ATOM 4385 O O . GLN A 1 554 ? 9.080 -39.473 133.869 1.00 33.89 554 GLN A O 1
ATOM 4391 N N . HIS A 1 555 ? 10.340 -37.832 132.958 1.00 31.84 555 HIS A N 1
ATOM 4392 C CA . HIS A 1 555 ? 10.260 -38.378 131.592 1.00 34.05 555 HIS A CA 1
ATOM 4393 C C . HIS A 1 555 ? 11.582 -38.804 130.953 1.00 36.38 555 HIS A C 1
ATOM 4394 O O . HIS A 1 555 ? 11.589 -39.691 130.094 1.00 34.87 555 HIS A O 1
ATOM 4401 N N . LEU A 1 556 ? 12.680 -38.136 131.283 1.00 30.79 556 LEU A N 1
ATOM 4402 C CA . LEU A 1 556 ? 13.929 -38.393 130.576 1.00 39.39 556 LEU A CA 1
ATOM 4403 C C . LEU A 1 556 ? 14.391 -39.830 130.845 1.00 40.00 556 LEU A C 1
ATOM 4404 O O . LEU A 1 556 ? 14.429 -40.283 131.999 1.00 39.67 556 LEU A O 1
ATOM 4409 N N . GLY A 1 557 ? 14.679 -40.558 129.762 1.00 39.21 557 GLY A N 1
ATOM 4410 C CA . GLY A 1 557 ? 14.974 -41.966 129.814 1.00 36.34 557 GLY A CA 1
ATOM 4411 C C . GLY A 1 557 ? 13.799 -42.855 130.106 1.00 45.60 557 GLY A C 1
ATOM 4412 O O . GLY A 1 557 ? 13.989 -44.068 130.241 1.00 42.99 557 GLY A O 1
ATOM 4413 N N . LYS A 1 558 ? 12.589 -42.309 130.207 1.00 30.70 558 LYS A N 1
ATOM 4414 C CA . LYS A 1 558 ? 11.405 -43.133 130.376 1.00 29.32 558 LYS A CA 1
ATOM 4415 C C . LYS A 1 558 ? 10.411 -42.967 129.235 1.00 39.13 558 LYS A C 1
ATOM 4416 O O . LYS A 1 558 ? 9.607 -43.865 128.971 1.00 39.25 558 LYS A O 1
ATOM 4422 N N . HIS A 1 559 ? 10.411 -41.826 128.574 1.00 35.95 559 HIS A N 1
ATOM 4423 C CA . HIS A 1 559 ? 9.571 -41.696 127.394 1.00 33.15 559 HIS A CA 1
ATOM 4424 C C . HIS A 1 559 ? 10.511 -41.517 126.215 1.00 28.22 559 HIS A C 1
ATOM 4425 O O . HIS A 1 559 ? 11.351 -40.607 126.225 1.00 29.19 559 HIS A O 1
ATOM 4432 N N . PRO A 1 560 ? 10.431 -42.359 125.200 1.00 28.18 560 PRO A N 1
ATOM 4433 C CA . PRO A 1 560 ? 11.363 -42.234 124.060 1.00 29.78 560 PRO A CA 1
ATOM 4434 C C . PRO A 1 560 ? 11.229 -40.917 123.251 1.00 29.21 560 PRO A C 1
ATOM 4435 O O . PRO A 1 560 ? 12.169 -40.553 122.537 1.00 30.31 560 PRO A O 1
ATOM 4439 N N . ASN A 1 561 ? 10.128 -40.184 123.349 1.00 27.71 561 ASN A N 1
ATOM 4440 C CA . ASN A 1 561 ? 10.034 -38.926 122.606 1.00 28.06 561 ASN A CA 1
ATOM 4441 C C . ASN A 1 561 ? 10.517 -37.729 123.412 1.00 33.52 561 ASN A C 1
ATOM 4442 O O . ASN A 1 561 ? 10.457 -36.604 122.912 1.00 28.17 561 ASN A O 1
ATOM 4447 N N . PHE A 1 562 ? 10.982 -37.941 124.642 1.00 25.85 562 PHE A N 1
ATOM 4448 C CA . PHE A 1 562 ? 11.502 -36.871 125.499 1.00 26.93 562 PHE A CA 1
ATOM 4449 C C . PHE A 1 562 ? 13.019 -37.037 125.555 1.00 33.92 562 PHE A C 1
ATOM 4450 O O . PHE A 1 562 ? 13.506 -38.121 125.885 1.00 34.19 562 PHE A O 1
ATOM 4458 N N . GLU A 1 563 ? 13.761 -35.993 125.200 1.00 32.33 563 GLU A N 1
ATOM 4459 C CA . GLU A 1 563 ? 15.217 -36.060 125.153 1.00 38.67 563 GLU A CA 1
ATOM 4460 C C . GLU A 1 563 ? 15.827 -34.868 125.858 1.00 35.12 563 GLU A C 1
ATOM 4461 O O . GLU A 1 563 ? 15.193 -33.819 125.993 1.00 30.53 563 GLU A O 1
ATOM 4467 N N . LYS A 1 564 ? 17.121 -35.031 126.274 1.00 31.85 564 LYS A N 1
ATOM 4468 C CA . LYS A 1 564 ? 17.834 -33.823 126.618 1.00 32.61 564 LYS A CA 1
ATOM 4469 C C . LYS A 1 564 ? 18.278 -33.113 125.340 1.00 38.65 564 LYS A C 1
ATOM 4470 O O . LYS A 1 564 ? 18.565 -33.760 124.329 1.00 40.69 564 LYS A O 1
ATOM 4476 N N . PRO A 1 565 ? 18.297 -31.784 125.339 1.00 35.29 565 PRO A N 1
ATOM 4477 C CA . PRO A 1 565 ? 18.535 -31.057 124.092 1.00 41.79 565 PRO A CA 1
ATOM 4478 C C . PRO A 1 565 ? 20.000 -31.048 123.690 1.00 58.05 565 PRO A C 1
ATOM 4479 O O . PRO A 1 565 ? 20.906 -31.053 124.524 1.00 52.29 565 PRO A O 1
ATOM 4483 N N . LYS A 1 566 ? 20.226 -31.018 122.381 1.00 56.60 566 LYS A N 1
ATOM 4484 C CA . LYS A 1 566 ? 21.583 -30.891 121.879 1.00 56.60 566 LYS A CA 1
ATOM 4485 C C . LYS A 1 566 ? 22.151 -29.527 122.254 1.00 58.69 566 LYS A C 1
ATOM 4486 O O . LYS A 1 566 ? 21.399 -28.560 122.437 1.00 55.38 566 LYS A O 1
ATOM 4492 N N . PRO A 1 567 ? 23.472 -29.432 122.389 1.00 58.90 567 PRO A N 1
ATOM 4493 C CA . PRO A 1 567 ? 24.111 -28.141 122.624 1.00 53.67 567 PRO A CA 1
ATOM 4494 C C . PRO A 1 567 ? 23.740 -27.148 121.540 1.00 57.57 567 PRO A C 1
ATOM 4495 O O . PRO A 1 567 ? 23.577 -27.514 120.368 1.00 56.14 567 PRO A O 1
ATOM 4499 N N . PRO A 1 568 ? 23.574 -25.899 121.899 1.00 49.85 568 PRO A N 1
ATOM 4500 C CA . PRO A 1 568 ? 23.137 -24.889 120.927 1.00 53.14 568 PRO A CA 1
ATOM 4501 C C . PRO A 1 568 ? 23.993 -24.833 119.663 1.00 64.23 568 PRO A C 1
ATOM 4502 O O . PRO A 1 568 ? 24.874 -23.974 119.551 1.00 61.42 568 PRO A O 1
ATOM 4506 N N . LYS A 1 569 ? 23.768 -25.753 118.717 1.00 65.00 569 LYS A N 1
ATOM 4507 C CA . LYS A 1 569 ? 24.452 -25.659 117.431 1.00 56.17 569 LYS A CA 1
ATOM 4508 C C . LYS A 1 569 ? 23.922 -24.457 116.671 1.00 51.32 569 LYS A C 1
ATOM 4509 O O . LYS A 1 569 ? 22.820 -23.975 116.927 1.00 65.69 569 LYS A O 1
ATOM 4515 N N . GLY A 1 570 ? 24.717 -23.957 115.746 1.00 55.22 570 GLY A N 1
ATOM 4516 C CA . GLY A 1 570 ? 24.265 -22.829 114.942 1.00 56.16 570 GLY A CA 1
ATOM 4517 C C . GLY A 1 570 ? 23.931 -21.627 115.799 1.00 54.26 570 GLY A C 1
ATOM 4518 O O . GLY A 1 570 ? 24.773 -21.107 116.529 1.00 56.61 570 GLY A O 1
ATOM 4519 N N . LYS A 1 571 ? 22.683 -21.162 115.727 1.00 53.65 571 LYS A N 1
ATOM 4520 C CA . LYS A 1 571 ? 22.212 -20.094 116.608 1.00 68.74 571 LYS A CA 1
ATOM 4521 C C . LYS A 1 571 ? 21.047 -20.556 117.484 1.00 51.70 571 LYS A C 1
ATOM 4522 O O . LYS A 1 571 ? 20.246 -19.736 117.946 1.00 47.20 571 LYS A O 1
ATOM 4528 N N . GLN A 1 572 ? 20.946 -21.858 117.726 1.00 49.36 572 GLN A N 1
ATOM 4529 C CA . GLN A 1 572 ? 19.976 -22.375 118.680 1.00 48.83 572 GLN A CA 1
ATOM 4530 C C . GLN A 1 572 ? 20.211 -21.750 120.056 1.00 64.50 572 GLN A C 1
ATOM 4531 O O . GLN A 1 572 ? 21.352 -21.611 120.509 1.00 59.94 572 GLN A O 1
ATOM 4537 N N . GLY A 1 573 ? 19.131 -21.341 120.714 1.00 61.32 573 GLY A N 1
ATOM 4538 C CA . GLY A 1 573 ? 19.240 -20.851 122.072 1.00 51.09 573 GLY A CA 1
ATOM 4539 C C . GLY A 1 573 ? 19.505 -21.987 123.043 1.00 53.99 573 GLY A C 1
ATOM 4540 O O . GLY A 1 573 ? 19.602 -23.159 122.681 1.00 50.39 573 GLY A O 1
ATOM 4541 N N . GLU A 1 574 ? 19.645 -21.627 124.316 1.00 53.89 574 GLU A N 1
ATOM 4542 C CA . GLU A 1 574 ? 19.609 -22.665 125.329 1.00 49.44 574 GLU A CA 1
ATOM 4543 C C . GLU A 1 574 ? 18.217 -23.295 125.342 1.00 40.59 574 GLU A C 1
ATOM 4544 O O . GLU A 1 574 ? 17.219 -22.679 124.943 1.00 41.49 574 GLU A O 1
ATOM 4550 N N . ALA A 1 575 ? 18.165 -24.540 125.792 1.00 37.16 575 ALA A N 1
ATOM 4551 C CA . ALA A 1 575 ? 16.941 -25.328 125.831 1.00 39.07 575 ALA A CA 1
ATOM 4552 C C . ALA A 1 575 ? 16.962 -26.204 127.075 1.00 36.07 575 ALA A C 1
ATOM 4553 O O . ALA A 1 575 ? 18.026 -26.601 127.552 1.00 36.44 575 ALA A O 1
ATOM 4555 N N . HIS A 1 576 ? 15.779 -26.505 127.603 1.00 28.99 576 HIS A N 1
ATOM 4556 C CA . HIS A 1 576 ? 15.682 -27.343 128.792 1.00 28.44 576 HIS A CA 1
ATOM 4557 C C . HIS A 1 576 ? 15.298 -28.784 128.493 1.00 33.03 576 HIS A C 1
ATOM 4558 O O . HIS A 1 576 ? 15.632 -29.692 129.268 1.00 29.27 576 HIS A O 1
ATOM 4565 N N . PHE A 1 577 ? 14.580 -29.019 127.404 1.00 27.57 577 PHE A N 1
ATOM 4566 C CA . PHE A 1 577 ? 14.282 -30.379 126.987 1.00 30.81 577 PHE A CA 1
ATOM 4567 C C . PHE A 1 577 ? 13.974 -30.381 125.493 1.00 29.57 577 PHE A C 1
ATOM 4568 O O . PHE A 1 577 ? 13.819 -29.336 124.858 1.00 28.17 577 PHE A O 1
ATOM 4576 N N . ALA A 1 578 ? 13.938 -31.574 124.926 1.00 31.25 578 ALA A N 1
ATOM 4577 C CA . ALA A 1 578 ? 13.608 -31.701 123.521 1.00 32.27 578 ALA A CA 1
ATOM 4578 C C . ALA A 1 578 ? 12.526 -32.757 123.372 1.00 28.70 578 ALA A C 1
ATOM 4579 O O . ALA A 1 578 ? 12.387 -33.662 124.207 1.00 33.10 578 ALA A O 1
ATOM 4581 N N . MET A 1 579 ? 11.733 -32.612 122.321 1.00 32.41 579 MET A N 1
ATOM 4582 C CA . MET A 1 579 ? 10.752 -33.628 121.989 1.00 30.25 579 MET A CA 1
ATOM 4583 C C . MET A 1 579 ? 10.879 -33.994 120.523 1.00 22.96 579 MET A C 1
ATOM 4584 O O . MET A 1 579 ? 11.103 -33.128 119.665 1.00 29.57 579 MET A O 1
ATOM 4589 N N . ARG A 1 580 ? 10.656 -35.278 120.260 1.00 23.83 580 ARG A N 1
ATOM 4590 C CA . ARG A 1 580 ? 10.687 -35.858 118.923 1.00 28.02 580 ARG A CA 1
ATOM 4591 C C . ARG A 1 580 ? 9.267 -35.812 118.378 1.00 26.51 580 ARG A C 1
ATOM 4592 O O . ARG A 1 580 ? 8.451 -36.682 118.679 1.00 24.52 580 ARG A O 1
ATOM 4600 N N . HIS A 1 581 ? 8.969 -34.770 117.608 1.00 27.23 581 HIS A N 1
ATOM 4601 C CA . HIS A 1 581 ? 7.667 -34.591 116.986 1.00 25.19 581 HIS A CA 1
ATOM 4602 C C . HIS A 1 581 ? 7.615 -35.303 115.639 1.00 30.87 581 HIS A C 1
ATOM 4603 O O . HIS A 1 581 ? 8.629 -35.762 115.107 1.00 25.69 581 HIS A O 1
ATOM 4610 N N . TYR A 1 582 ? 6.410 -35.334 115.057 1.00 28.87 582 TYR A N 1
ATOM 4611 C CA . TYR A 1 582 ? 6.248 -35.855 113.704 1.00 29.58 582 TYR A CA 1
ATOM 4612 C C . TYR A 1 582 ? 7.205 -35.177 112.732 1.00 27.08 582 TYR A C 1
ATOM 4613 O O . TYR A 1 582 ? 7.805 -35.837 111.869 1.00 23.38 582 TYR A O 1
ATOM 4622 N N . ALA A 1 583 ? 7.349 -33.856 112.849 1.00 23.38 583 ALA A N 1
ATOM 4623 C CA . ALA A 1 583 ? 8.133 -33.057 111.915 1.00 28.13 583 ALA A CA 1
ATOM 4624 C C . ALA A 1 583 ? 9.608 -32.949 112.312 1.00 29.07 583 ALA A C 1
ATOM 4625 O O . ALA A 1 583 ? 10.367 -32.233 111.650 1.00 37.24 583 ALA A O 1
ATOM 4627 N N . GLY A 1 584 ? 10.037 -33.609 113.372 1.00 28.42 584 GLY A N 1
ATOM 4628 C CA . GLY A 1 584 ? 11.427 -33.530 113.764 1.00 33.23 584 GLY A CA 1
ATOM 4629 C C . GLY A 1 584 ? 11.589 -33.242 115.236 1.00 35.22 584 GLY A C 1
ATOM 4630 O O . GLY A 1 584 ? 10.630 -33.128 115.998 1.00 27.70 584 GLY A O 1
ATOM 4631 N N . THR A 1 585 ? 12.850 -33.135 115.642 1.00 33.99 585 THR A N 1
ATOM 4632 C CA . THR A 1 585 ? 13.178 -32.909 117.044 1.00 25.02 585 THR A CA 1
ATOM 4633 C C . THR A 1 585 ? 13.116 -31.414 117.332 1.00 27.54 585 THR A C 1
ATOM 4634 O O . THR A 1 585 ? 13.656 -30.608 116.577 1.00 30.48 585 THR A O 1
ATOM 4638 N N . VAL A 1 586 ? 12.424 -31.035 118.399 1.00 26.21 586 VAL A N 1
ATOM 4639 C CA . VAL A 1 586 ? 12.231 -29.635 118.729 1.00 24.45 586 VAL A CA 1
ATOM 4640 C C . VAL A 1 586 ? 12.850 -29.351 120.094 1.00 27.69 586 VAL A C 1
ATOM 4641 O O . VAL A 1 586 ? 12.520 -30.022 121.074 1.00 26.08 586 VAL A O 1
ATOM 4645 N N . ARG A 1 587 ? 13.722 -28.349 120.161 1.00 29.25 587 ARG A N 1
ATOM 4646 C CA . ARG A 1 587 ? 14.352 -27.949 121.421 1.00 33.75 587 ARG A CA 1
ATOM 4647 C C . ARG A 1 587 ? 13.497 -26.870 122.079 1.00 24.06 587 ARG A C 1
ATOM 4648 O O . ARG A 1 587 ? 13.284 -25.804 121.501 1.00 32.82 587 ARG A O 1
ATOM 4656 N N . TYR A 1 588 ? 13.021 -27.135 123.282 1.00 25.28 588 TYR A N 1
ATOM 4657 C CA . TYR A 1 588 ? 12.139 -26.223 123.989 1.00 25.00 588 TYR A CA 1
ATOM 4658 C C . TYR A 1 588 ? 12.877 -25.550 125.145 1.00 29.53 588 TYR A C 1
ATOM 4659 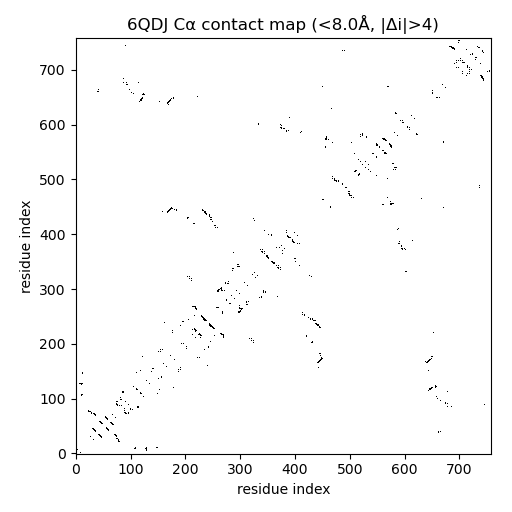O O . TYR A 1 588 ? 13.594 -26.201 125.911 1.00 30.12 588 TYR A O 1
ATOM 4668 N N . ASN A 1 589 ? 12.641 -24.260 125.275 1.00 27.30 589 ASN A N 1
ATOM 4669 C CA . ASN A 1 589 ? 13.128 -23.447 126.368 1.00 29.07 589 ASN A CA 1
ATOM 4670 C C . ASN A 1 589 ? 11.934 -23.028 127.219 1.00 25.01 589 ASN A C 1
ATOM 4671 O O . ASN A 1 589 ? 10.984 -22.415 126.709 1.00 29.73 589 ASN A O 1
ATOM 4676 N N . CYS A 1 590 ? 11.980 -23.367 128.519 1.00 28.54 590 CYS A N 1
ATOM 4677 C CA . CYS A 1 590 ? 10.857 -23.141 129.430 1.00 29.52 590 CYS A CA 1
ATOM 4678 C C . CYS A 1 590 ? 10.829 -21.734 130.054 1.00 31.75 590 CYS A C 1
ATOM 4679 O O . CYS A 1 590 ? 9.997 -21.496 130.940 1.00 27.05 590 CYS A O 1
ATOM 4682 N N . LEU A 1 591 ? 11.707 -20.827 129.642 1.00 29.59 591 LEU A N 1
ATOM 4683 C CA . LEU A 1 591 ? 11.701 -19.458 130.165 1.00 34.45 591 LEU A CA 1
ATOM 4684 C C . LEU A 1 591 ? 10.320 -18.821 130.071 1.00 32.35 591 LEU A C 1
ATOM 4685 O O . LEU A 1 591 ? 9.700 -18.800 128.999 1.00 32.73 591 LEU A O 1
ATOM 4690 N N . ASN A 1 592 ? 9.838 -18.324 131.211 1.00 28.37 592 ASN A N 1
ATOM 4691 C CA . ASN A 1 592 ? 8.561 -17.631 131.365 1.00 33.58 592 ASN A CA 1
ATOM 4692 C C . ASN A 1 592 ? 7.342 -18.524 131.139 1.00 32.85 592 ASN A C 1
ATOM 4693 O O . ASN A 1 592 ? 6.255 -18.005 130.928 1.00 32.70 592 ASN A O 1
ATOM 4698 N N . TRP A 1 593 ? 7.468 -19.862 131.182 1.00 28.62 593 TRP A N 1
ATOM 4699 C CA . TRP A 1 593 ? 6.277 -20.681 130.908 1.00 29.11 593 TRP A CA 1
ATOM 4700 C C . TRP A 1 593 ? 5.262 -20.582 132.040 1.00 27.57 593 TRP A C 1
ATOM 4701 O O . TRP A 1 593 ? 4.053 -20.558 131.779 1.00 26.08 593 TRP A O 1
ATOM 4712 N N . LEU A 1 594 ? 5.725 -20.468 133.300 1.00 26.90 594 LEU A N 1
ATOM 4713 C CA . LEU A 1 594 ? 4.763 -20.328 134.400 1.00 29.44 594 LEU A CA 1
ATOM 4714 C C . LEU A 1 594 ? 3.967 -19.042 134.254 1.00 32.45 594 LEU A C 1
ATOM 4715 O O . LEU A 1 594 ? 2.751 -19.019 134.500 1.00 31.12 594 LEU A O 1
ATOM 4720 N N . GLU A 1 595 ? 4.644 -17.958 133.862 1.00 27.05 595 GLU A N 1
ATOM 4721 C CA . GLU A 1 595 ? 3.958 -16.686 133.645 1.00 33.56 595 GLU A CA 1
ATOM 4722 C C . GLU A 1 595 ? 3.023 -16.747 132.446 1.00 30.34 595 GLU A C 1
ATOM 4723 O O . GLU A 1 595 ? 1.880 -16.279 132.511 1.00 31.53 595 GLU A O 1
ATOM 4729 N N . LYS A 1 596 ? 3.503 -17.293 131.323 1.00 28.45 596 LYS A N 1
ATOM 4730 C CA . LYS A 1 596 ? 2.623 -17.465 130.165 1.00 29.13 596 LYS A CA 1
ATOM 4731 C C . LYS A 1 596 ? 1.396 -18.313 130.488 1.00 36.43 596 LYS A C 1
ATOM 4732 O O . LYS A 1 596 ? 0.317 -18.094 129.910 1.00 33.14 596 LYS A O 1
ATOM 4738 N N . ASN A 1 597 ? 1.535 -19.307 131.373 1.00 28.71 597 ASN A N 1
ATOM 4739 C CA . ASN A 1 597 ? 0.396 -20.163 131.684 1.00 28.88 597 ASN A CA 1
ATOM 4740 C C . ASN A 1 597 ? -0.632 -19.482 132.590 1.00 32.28 597 ASN A C 1
ATOM 4741 O O . ASN A 1 597 ? -1.779 -19.931 132.663 1.00 29.28 597 ASN A O 1
ATOM 4746 N N . LYS A 1 598 ? -0.258 -18.420 133.300 1.00 30.81 598 LYS A N 1
ATOM 4747 C CA . LYS A 1 598 ? -1.218 -17.750 134.173 1.00 34.18 598 LYS A CA 1
ATOM 4748 C C . LYS A 1 598 ? -1.714 -16.429 133.598 1.00 35.07 598 LYS A C 1
ATOM 4749 O O . LYS A 1 598 ? -2.792 -15.976 133.975 1.00 33.29 598 LYS A O 1
ATOM 4755 N N . ASP A 1 599 ? -0.943 -15.812 132.713 1.00 29.01 599 ASP A N 1
ATOM 4756 C CA . ASP A 1 599 ? -1.321 -14.573 132.049 1.00 42.39 599 ASP A CA 1
ATOM 4757 C C . ASP A 1 599 ? -1.716 -13.465 133.029 1.00 37.14 599 ASP A C 1
ATOM 4758 O O . ASP A 1 599 ? -2.799 -12.897 132.934 1.00 33.38 599 ASP A O 1
ATOM 4763 N N . PRO A 1 600 ? -0.862 -13.148 134.001 1.00 30.65 600 PRO A N 1
ATOM 4764 C CA . PRO A 1 600 ? -1.281 -12.198 135.040 1.00 31.78 600 PRO A CA 1
ATOM 4765 C C . PRO A 1 600 ? -1.426 -10.780 134.494 1.00 33.89 600 PRO A C 1
ATOM 4766 O O . PRO A 1 600 ? -0.704 -10.350 133.587 1.00 33.09 600 PRO A O 1
ATOM 4770 N N . LEU A 1 601 ? -2.380 -10.046 135.056 1.00 31.18 601 LEU A N 1
ATOM 4771 C CA . LEU A 1 601 ? -2.602 -8.660 134.680 1.00 28.18 601 LEU A CA 1
ATOM 4772 C C . LEU A 1 601 ? -2.623 -7.809 135.936 1.00 37.05 601 LEU A C 1
ATOM 4773 O O . LEU A 1 601 ? -2.801 -8.316 137.039 1.00 31.21 601 LEU A O 1
ATOM 4778 N N . ASN A 1 602 ? -2.448 -6.502 135.752 1.00 36.30 602 ASN A N 1
ATOM 4779 C CA . ASN A 1 602 ? -2.607 -5.555 136.855 1.00 30.06 602 ASN A CA 1
ATOM 4780 C C . ASN A 1 602 ? -4.096 -5.395 137.140 1.00 25.86 602 ASN A C 1
ATOM 4781 O O . ASN A 1 602 ? -4.824 -4.744 136.377 1.00 27.45 602 ASN A O 1
ATOM 4786 N N . ASP A 1 603 ? -4.539 -6.004 138.236 1.00 30.76 603 ASP A N 1
ATOM 4787 C CA . ASP A 1 603 ? -5.960 -6.062 138.566 1.00 32.79 603 ASP A CA 1
ATOM 4788 C C . ASP A 1 603 ? -6.521 -4.691 138.918 1.00 35.33 603 ASP A C 1
ATOM 4789 O O . ASP A 1 603 ? -7.706 -4.418 138.678 1.00 29.76 603 ASP A O 1
ATOM 4794 N N . THR A 1 604 ? -5.694 -3.823 139.504 1.00 29.76 604 THR A N 1
ATOM 4795 C CA . THR A 1 604 ? -6.171 -2.478 139.818 1.00 30.18 604 THR A CA 1
ATOM 4796 C C . THR A 1 604 ? -6.449 -1.698 138.545 1.00 24.35 604 THR A C 1
ATOM 4797 O O . THR A 1 604 ? -7.473 -1.010 138.439 1.00 30.63 604 THR A O 1
ATOM 4801 N N . VAL A 1 605 ? -5.582 -1.831 137.532 1.00 28.12 605 VAL A N 1
ATOM 4802 C CA . VAL A 1 605 ? -5.851 -1.181 136.242 1.00 27.80 605 VAL A CA 1
ATOM 4803 C C . VAL A 1 605 ? -7.121 -1.755 135.591 1.00 29.56 605 VAL A C 1
ATOM 4804 O O . VAL A 1 605 ? -7.974 -1.010 135.068 1.00 30.71 605 VAL A O 1
ATOM 4808 N N . VAL A 1 606 ? -7.253 -3.086 135.567 1.00 30.05 606 VAL A N 1
ATOM 4809 C CA . VAL A 1 606 ? -8.464 -3.673 134.982 1.00 28.14 606 VAL A CA 1
ATOM 4810 C C . VAL A 1 606 ? -9.697 -3.160 135.720 1.00 31.05 606 VAL A C 1
ATOM 4811 O O . VAL A 1 606 ? -10.711 -2.790 135.107 1.00 27.79 606 VAL A O 1
ATOM 4815 N N . SER A 1 607 ? -9.613 -3.095 137.044 1.00 30.99 607 SER A N 1
ATOM 4816 C CA . SER A 1 607 ? -10.750 -2.601 137.813 1.00 36.50 607 SER A CA 1
ATOM 4817 C C . SER A 1 607 ? -11.114 -1.164 137.424 1.00 38.82 607 SER A C 1
ATOM 4818 O O . SER A 1 607 ? -12.297 -0.846 137.255 1.00 35.01 607 SER A O 1
ATOM 4821 N N . ALA A 1 608 ? -10.116 -0.285 137.232 1.00 31.15 608 ALA A N 1
ATOM 4822 C CA . ALA A 1 608 ? -10.432 1.083 136.826 1.00 39.91 608 ALA A CA 1
ATOM 4823 C C . ALA A 1 608 ? -11.064 1.117 135.439 1.00 37.69 608 ALA A C 1
ATOM 4824 O O . ALA A 1 608 ? -11.965 1.924 135.164 1.00 31.27 608 ALA A O 1
ATOM 4826 N N . MET A 1 609 ? -10.599 0.253 134.543 1.00 32.04 609 MET A N 1
ATOM 4827 C CA . MET A 1 609 ? -11.198 0.209 133.216 1.00 31.38 609 MET A CA 1
ATOM 4828 C C . MET A 1 609 ? -12.629 -0.303 133.275 1.00 28.07 609 MET A C 1
ATOM 4829 O O . MET A 1 609 ? -13.518 0.249 132.614 1.00 33.55 609 MET A O 1
ATOM 4834 N N . LYS A 1 610 ? -12.877 -1.341 134.083 1.00 32.68 610 LYS A N 1
ATOM 4835 C CA . LYS A 1 610 ? -14.238 -1.856 134.201 1.00 34.11 610 LYS A CA 1
ATOM 4836 C C . LYS A 1 610 ? -15.186 -0.845 134.812 1.00 38.80 610 LYS A C 1
ATOM 4837 O O . LYS A 1 610 ? -16.389 -0.992 134.655 1.00 38.07 610 LYS A O 1
ATOM 4843 N N . GLN A 1 611 ? -14.679 0.168 135.508 1.00 43.25 611 GLN A N 1
ATOM 4844 C CA . GLN A 1 611 ? -15.528 1.220 136.046 1.00 38.22 611 GLN A CA 1
ATOM 4845 C C . GLN A 1 611 ? -15.675 2.410 135.121 1.00 33.78 611 GLN A C 1
ATOM 4846 O O . GLN A 1 611 ? -16.354 3.367 135.497 1.00 41.56 611 GLN A O 1
ATOM 4852 N N . SER A 1 612 ? -15.100 2.377 133.916 1.00 34.41 612 SER A N 1
ATOM 4853 C CA . SER A 1 612 ? -15.143 3.553 133.049 1.00 37.22 612 SER A CA 1
ATOM 4854 C C . SER A 1 612 ? -16.573 3.944 132.682 1.00 45.92 612 SER A C 1
ATOM 4855 O O . SER A 1 612 ? -17.417 3.094 132.367 1.00 38.49 612 SER A O 1
ATOM 4858 N N . LYS A 1 613 ? -16.830 5.250 132.687 1.00 33.75 613 LYS A N 1
ATOM 4859 C CA . LYS A 1 613 ? -18.090 5.792 132.197 1.00 41.41 613 LYS A CA 1
ATOM 4860 C C . LYS A 1 613 ? -17.930 6.468 130.847 1.00 39.76 613 LYS A C 1
ATOM 4861 O O . LYS A 1 613 ? -18.914 6.967 130.292 1.00 37.57 613 LYS A O 1
ATOM 4867 N N . GLY A 1 614 ? -16.724 6.503 130.307 1.00 36.25 614 GLY A N 1
ATOM 4868 C CA . GLY A 1 614 ? -16.509 7.178 129.047 1.00 30.35 614 GLY A CA 1
ATOM 4869 C C . GLY A 1 614 ? -16.225 6.261 127.866 1.00 36.05 614 GLY A C 1
ATOM 4870 O O . GLY A 1 614 ? -15.955 6.754 126.772 1.00 37.12 614 GLY A O 1
ATOM 4871 N N . ASN A 1 615 ? -16.270 4.935 128.044 1.00 35.39 615 ASN A N 1
ATOM 4872 C CA . ASN A 1 615 ? -16.015 4.042 126.902 1.00 36.07 615 ASN A CA 1
ATOM 4873 C C . ASN A 1 615 ? -16.694 2.701 127.201 1.00 33.51 615 ASN A C 1
ATOM 4874 O O . ASN A 1 615 ? -16.103 1.830 127.839 1.00 33.75 615 ASN A O 1
ATOM 4879 N N . ASP A 1 616 ? -17.934 2.554 126.720 1.00 29.84 616 ASP A N 1
ATOM 4880 C CA . ASP A 1 616 ? -18.716 1.352 127.011 1.00 36.54 616 ASP A CA 1
ATOM 4881 C C . ASP A 1 616 ? -18.086 0.088 126.439 1.00 31.02 616 ASP A C 1
ATOM 4882 O O . ASP A 1 616 ? -18.253 -0.987 127.010 1.00 30.36 616 ASP A O 1
ATOM 4887 N N . LEU A 1 617 ? -17.404 0.175 125.299 1.00 31.62 617 LEU A N 1
ATOM 4888 C CA . LEU A 1 617 ? -16.782 -1.034 124.761 1.00 31.93 617 LEU A CA 1
ATOM 4889 C C . LEU A 1 617 ? -15.679 -1.538 125.682 1.00 28.46 617 LEU A C 1
ATOM 4890 O O . LEU A 1 617 ? -15.512 -2.750 125.869 1.00 31.15 617 LEU A O 1
ATOM 4895 N N . LEU A 1 618 ? -14.938 -0.618 126.300 1.00 30.47 618 LEU A N 1
ATOM 4896 C CA . LEU A 1 618 ? -13.929 -1.009 127.270 1.00 25.42 618 LEU A CA 1
ATOM 4897 C C . LEU A 1 618 ? -14.545 -1.797 128.419 1.00 29.08 618 LEU A C 1
ATOM 4898 O O . LEU A 1 618 ? -13.995 -2.822 128.854 1.00 29.04 618 LEU A O 1
ATOM 4903 N N . VAL A 1 619 ? -15.693 -1.342 128.935 1.00 29.63 619 VAL A N 1
ATOM 4904 C CA . VAL A 1 619 ? -16.358 -2.091 130.006 1.00 25.26 619 VAL A CA 1
ATOM 4905 C C . VAL A 1 619 ? -16.767 -3.470 129.495 1.00 26.01 619 VAL A C 1
ATOM 4906 O O . VAL A 1 619 ? -16.610 -4.486 130.186 1.00 30.88 619 VAL A O 1
ATOM 4910 N N . GLU A 1 620 ? -17.260 -3.526 128.260 1.00 31.97 620 GLU A N 1
ATOM 4911 C CA . GLU A 1 620 ? -17.746 -4.790 127.704 1.00 32.92 620 GLU A CA 1
ATOM 4912 C C . GLU A 1 620 ? -16.624 -5.822 127.583 1.00 33.86 620 GLU A C 1
ATOM 4913 O O . GLU A 1 620 ? -16.754 -6.957 128.062 1.00 35.18 620 GLU A O 1
ATOM 4919 N N . ILE A 1 621 ? -15.505 -5.447 126.958 1.00 30.65 621 ILE A N 1
ATOM 4920 C CA . ILE A 1 621 ? -14.456 -6.430 126.696 1.00 30.74 621 ILE A CA 1
ATOM 4921 C C . ILE A 1 621 ? -13.816 -6.978 127.958 1.00 31.93 621 ILE A C 1
ATOM 4922 O O . ILE A 1 621 ? -13.166 -8.028 127.907 1.00 29.99 621 ILE A O 1
ATOM 4927 N N . TRP A 1 622 ? -13.987 -6.322 129.105 1.00 35.53 622 TRP A N 1
ATOM 4928 C CA . TRP A 1 622 ? -13.497 -6.884 130.361 1.00 34.61 622 TRP A CA 1
ATOM 4929 C C . TRP A 1 622 ? -14.560 -7.682 131.112 1.00 36.68 622 TRP A C 1
ATOM 4930 O O . TRP A 1 622 ? -14.325 -8.068 132.260 1.00 41.67 622 TRP A O 1
ATOM 4941 N N . GLN A 1 623 ? -15.725 -7.919 130.512 1.00 36.64 623 GLN A N 1
ATOM 4942 C CA . GLN A 1 623 ? -16.766 -8.631 131.253 1.00 44.80 623 GLN A CA 1
ATOM 4943 C C . GLN A 1 623 ? -16.387 -10.075 131.587 1.00 45.32 623 GLN A C 1
ATOM 4944 O O . GLN A 1 623 ? -16.880 -10.604 132.589 1.00 44.34 623 GLN A O 1
ATOM 4950 N N . ASP A 1 624 ? -15.508 -10.711 130.804 1.00 41.70 624 ASP A N 1
ATOM 4951 C CA . ASP A 1 624 ? -15.074 -12.081 131.091 1.00 47.19 624 ASP A CA 1
ATOM 4952 C C . ASP A 1 624 ? -14.050 -12.175 132.220 1.00 45.44 624 ASP A C 1
ATOM 4953 O O . ASP A 1 624 ? -13.645 -13.282 132.579 1.00 46.59 624 ASP A O 1
ATOM 4958 N N . TYR A 1 625 ? -13.633 -11.058 132.805 1.00 39.87 625 TYR A N 1
ATOM 4959 C CA . TYR A 1 625 ? -12.532 -11.026 133.759 1.00 35.64 625 TYR A CA 1
ATOM 4960 C C . TYR A 1 625 ? -13.079 -10.657 135.128 1.00 38.22 625 TYR A C 1
ATOM 4961 O O . TYR A 1 625 ? -13.809 -9.675 135.263 1.00 45.44 625 TYR A O 1
ATOM 4970 N N . THR A 1 626 ? -12.730 -11.432 136.140 1.00 36.17 626 THR A N 1
ATOM 4971 C CA . THR A 1 626 ? -13.192 -11.167 137.495 1.00 51.05 626 THR A CA 1
ATOM 4972 C C . THR A 1 626 ? -12.066 -10.512 138.293 1.00 35.79 626 THR A C 1
ATOM 4973 O O . THR A 1 626 ? -10.992 -11.099 138.438 1.00 42.02 626 THR A O 1
ATOM 4977 N N . THR A 1 627 ? -12.315 -9.311 138.824 1.00 44.96 627 THR A N 1
ATOM 4978 C CA . THR A 1 627 ? -11.285 -8.631 139.610 1.00 52.56 627 THR A CA 1
ATOM 4979 C C . THR A 1 627 ? -11.226 -9.203 141.029 1.00 54.77 627 THR A C 1
ATOM 4980 O O . THR A 1 627 ? -12.049 -10.025 141.433 1.00 53.38 627 THR A O 1
ATOM 4984 N N . GLN A 1 628 ? -10.228 -8.754 141.795 1.00 54.80 628 GLN A N 1
ATOM 4985 C CA . GLN A 1 628 ? -10.135 -9.148 143.200 1.00 56.66 628 GLN A CA 1
ATOM 4986 C C . GLN A 1 628 ? -11.381 -8.726 143.968 1.00 60.81 628 GLN A C 1
ATOM 4987 O O . GLN A 1 628 ? -11.945 -9.514 144.736 1.00 62.46 628 GLN A O 1
ATOM 4993 N N . GLU A 1 629 ? -11.830 -7.480 143.773 1.00 58.82 629 GLU A N 1
ATOM 4994 C CA . GLU A 1 629 ? -13.004 -7.004 144.503 1.00 64.99 629 GLU A CA 1
ATOM 4995 C C . GLU A 1 629 ? -14.267 -7.751 144.085 1.00 64.35 629 GLU A C 1
ATOM 4996 O O . GLU A 1 629 ? -15.135 -8.016 144.927 1.00 58.16 629 GLU A O 1
ATOM 5002 N N . GLU A 1 630 ? -14.389 -8.108 142.805 1.00 60.14 630 GLU A N 1
ATOM 5003 C CA . GLU A 1 630 ? -15.561 -8.860 142.373 1.00 58.22 630 GLU A CA 1
ATOM 5004 C C . GLU A 1 630 ? -15.526 -10.290 142.905 1.00 60.83 630 GLU A C 1
ATOM 5005 O O . GLU A 1 630 ? -16.565 -10.840 143.284 1.00 67.28 630 GLU A O 1
ATOM 5011 N N . ALA A 1 631 ? -14.341 -10.901 142.955 1.00 60.63 631 ALA A N 1
ATOM 5012 C CA . ALA A 1 631 ? -14.224 -12.234 143.536 1.00 61.58 631 ALA A CA 1
ATOM 5013 C C . ALA A 1 631 ? -14.704 -12.250 144.988 1.00 70.94 631 ALA A C 1
ATOM 5014 O O . ALA A 1 631 ? -15.466 -13.138 145.390 1.00 74.65 631 ALA A O 1
ATOM 5016 N N . ALA A 1 632 ? -14.295 -11.264 145.783 1.00 68.91 632 ALA A N 1
ATOM 5017 C CA . ALA A 1 632 ? -14.725 -11.202 147.176 1.00 64.80 632 ALA A CA 1
ATOM 5018 C C . ALA A 1 632 ? -16.066 -10.482 147.313 1.00 64.40 632 ALA A C 1
ATOM 5019 O O . ALA A 1 632 ? -17.068 -10.881 146.716 1.00 64.02 632 ALA A O 1
ATOM 5021 N N . PHE A 1 651 ? -9.060 -22.884 139.523 1.00 70.95 651 PHE A N 1
ATOM 5022 C CA . PHE A 1 651 ? -8.337 -21.891 138.732 1.00 67.83 651 PHE A CA 1
ATOM 5023 C C . PHE A 1 651 ? -8.092 -22.364 137.311 1.00 62.82 651 PHE A C 1
ATOM 5024 O O . PHE A 1 651 ? -7.612 -23.480 137.101 1.00 66.59 651 PHE A O 1
ATOM 5032 N N . MET A 1 652 ? -8.383 -21.501 136.339 1.00 60.69 652 MET A N 1
ATOM 5033 C CA . MET A 1 652 ? -8.269 -21.844 134.924 1.00 58.90 652 MET A CA 1
ATOM 5034 C C . MET A 1 652 ? -6.970 -21.268 134.362 1.00 48.29 652 MET A C 1
ATOM 5035 O O . MET A 1 652 ? -6.831 -20.049 134.231 1.00 48.91 652 MET A O 1
ATOM 5040 N N . THR A 1 653 ? -6.018 -22.143 134.036 1.00 35.50 653 THR A N 1
ATOM 5041 C CA . THR A 1 653 ? -4.800 -21.681 133.388 1.00 34.07 653 THR A CA 1
ATOM 5042 C C . THR A 1 653 ? -5.047 -21.492 131.903 1.00 32.00 653 THR A C 1
ATOM 5043 O O . THR A 1 653 ? -6.075 -21.905 131.354 1.00 33.11 653 THR A O 1
ATOM 5047 N N . VAL A 1 654 ? -4.071 -20.876 131.241 1.00 30.60 654 VAL A N 1
ATOM 5048 C CA . VAL A 1 654 ? -4.146 -20.758 129.788 1.00 33.46 654 VAL A CA 1
ATOM 5049 C C . VAL A 1 654 ? -4.192 -22.145 129.143 1.00 30.12 654 VAL A C 1
ATOM 5050 O O . VAL A 1 654 ? -5.017 -22.406 128.265 1.00 26.96 654 VAL A O 1
ATOM 5054 N N . SER A 1 655 ? -3.316 -23.062 129.584 1.00 26.55 655 SER A N 1
ATOM 5055 C CA . SER A 1 655 ? -3.260 -24.392 128.966 1.00 24.80 655 SER A CA 1
ATOM 5056 C C . SER A 1 655 ? -4.548 -25.167 129.183 1.00 26.62 655 SER A C 1
ATOM 5057 O O . SER A 1 655 ? -4.906 -26.013 128.361 1.00 28.41 655 SER A O 1
ATOM 5060 N N . MET A 1 656 ? -5.252 -24.920 130.286 1.00 29.62 656 MET A N 1
ATOM 5061 C CA . MET A 1 656 ? -6.530 -25.606 130.484 1.00 31.38 656 MET A CA 1
ATOM 5062 C C . MET A 1 656 ? -7.579 -25.146 129.481 1.00 36.37 656 MET A C 1
ATOM 5063 O O . MET A 1 656 ? -8.345 -25.965 128.958 1.00 33.90 656 MET A O 1
ATOM 5068 N N . LEU A 1 657 ? -7.634 -23.840 129.211 1.00 30.14 657 LEU A N 1
ATOM 5069 C CA . LEU A 1 657 ? -8.495 -23.316 128.158 1.00 34.13 657 LEU A CA 1
ATOM 5070 C C . LEU A 1 657 ? -8.075 -23.851 126.796 1.00 34.83 657 LEU A C 1
ATOM 5071 O O . LEU A 1 657 ? -8.924 -24.232 125.985 1.00 29.26 657 LEU A O 1
ATOM 5076 N N . TYR A 1 658 ? -6.762 -23.870 126.521 1.00 28.54 658 TYR A N 1
ATOM 5077 C CA . TYR A 1 658 ? -6.287 -24.401 125.249 1.00 29.02 658 TYR A CA 1
ATOM 5078 C C . TYR A 1 658 ? -6.578 -25.885 125.137 1.00 30.19 658 TYR A C 1
ATOM 5079 O O . TYR A 1 658 ? -6.933 -26.362 124.062 1.00 28.99 658 TYR A O 1
ATOM 5088 N N . ARG A 1 659 ? -6.426 -26.640 126.227 1.00 27.88 659 ARG A N 1
ATOM 5089 C CA . ARG A 1 659 ? -6.708 -28.078 126.149 1.00 26.51 659 ARG A CA 1
ATOM 5090 C C . ARG A 1 659 ? -8.193 -28.346 125.889 1.00 34.33 659 ARG A C 1
ATOM 5091 O O . ARG A 1 659 ? -8.550 -29.251 125.115 1.00 31.78 659 ARG A O 1
ATOM 5099 N N . GLU A 1 660 ? -9.074 -27.571 126.524 1.00 32.63 660 GLU A N 1
ATOM 5100 C CA . GLU A 1 660 ? -10.508 -27.704 126.277 1.00 34.78 660 GLU A CA 1
ATOM 5101 C C . GLU A 1 660 ? -10.845 -27.347 124.841 1.00 34.56 660 GLU A C 1
ATOM 5102 O O . GLU A 1 660 ? -11.608 -28.051 124.178 1.00 34.40 660 GLU A O 1
ATOM 5108 N N . SER A 1 661 ? -10.274 -26.254 124.351 1.00 29.68 661 SER A N 1
ATOM 5109 C CA . SER A 1 661 ? -10.528 -25.801 122.996 1.00 34.69 661 SER A CA 1
ATOM 5110 C C . SER A 1 661 ? -10.071 -26.835 121.973 1.00 33.83 661 SER A C 1
ATOM 5111 O O . SER A 1 661 ? -10.787 -27.131 121.008 1.00 29.37 661 SER A O 1
ATOM 5114 N N . LEU A 1 662 ? -8.871 -27.388 122.162 1.00 29.66 662 LEU A N 1
ATOM 5115 C CA . LEU A 1 662 ? -8.388 -28.404 121.240 1.00 24.40 662 LEU A CA 1
ATOM 5116 C C . LEU A 1 662 ? -9.216 -29.665 121.337 1.00 31.18 662 LEU A C 1
ATOM 5117 O O . LEU A 1 662 ? -9.534 -30.278 120.310 1.00 28.95 662 LEU A O 1
ATOM 5122 N N . ASN A 1 663 ? -9.570 -30.089 122.556 1.00 28.02 663 ASN A N 1
ATOM 5123 C CA . ASN A 1 663 ? -10.346 -31.316 122.663 1.00 28.99 663 ASN A CA 1
ATOM 5124 C C . ASN A 1 663 ? -11.705 -31.151 121.984 1.00 32.31 663 ASN A C 1
ATOM 5125 O O . ASN A 1 663 ? -12.188 -32.078 121.306 1.00 30.24 663 ASN A O 1
ATOM 5130 N N . ASN A 1 664 ? -12.300 -29.959 122.092 1.00 31.18 664 ASN A N 1
ATOM 5131 C CA . ASN A 1 664 ? -13.587 -29.705 121.446 1.00 36.82 664 ASN A CA 1
ATOM 5132 C C . ASN A 1 664 ? -13.466 -29.670 119.923 1.00 40.13 664 ASN A C 1
ATOM 5133 O O . ASN A 1 664 ? -14.347 -30.166 119.207 1.00 33.28 664 ASN A O 1
ATOM 5138 N N . LEU A 1 665 ? -12.411 -29.043 119.406 1.00 37.51 665 LEU A N 1
ATOM 5139 C CA . LEU A 1 665 ? -12.155 -29.085 117.974 1.00 32.93 665 LEU A CA 1
ATOM 5140 C C . LEU A 1 665 ? -12.021 -30.514 117.475 1.00 28.23 665 LEU A C 1
ATOM 5141 O O . LEU A 1 665 ? -12.627 -30.883 116.463 1.00 28.74 665 LEU A O 1
ATOM 5146 N N . MET A 1 666 ? -11.197 -31.336 118.148 1.00 28.82 666 MET A N 1
ATOM 5147 C CA . MET A 1 666 ? -10.972 -32.706 117.676 1.00 27.48 666 MET A CA 1
ATOM 5148 C C . MET A 1 666 ? -12.237 -33.557 117.775 1.00 31.80 666 MET A C 1
ATOM 5149 O O . MET A 1 666 ? -12.508 -34.371 116.889 1.00 28.85 666 MET A O 1
ATOM 5154 N N . THR A 1 667 ? -13.003 -33.413 118.856 1.00 30.23 667 THR A N 1
ATOM 5155 C CA . THR A 1 667 ? -14.258 -34.146 118.959 1.00 32.03 667 THR A CA 1
ATOM 5156 C C . THR A 1 667 ? -15.184 -33.805 117.798 1.00 32.73 667 THR A C 1
ATOM 5157 O O . THR A 1 667 ? -15.844 -34.689 117.233 1.00 39.48 667 THR A O 1
ATOM 5161 N N . MET A 1 668 ? -15.203 -32.543 117.387 1.00 32.37 668 MET A N 1
ATOM 5162 C CA . MET A 1 668 ? -16.057 -32.148 116.282 1.00 38.66 668 MET A CA 1
ATOM 5163 C C . MET A 1 668 ? -15.521 -32.654 114.942 1.00 39.42 668 MET A C 1
ATOM 5164 O O . MET A 1 668 ? -16.278 -33.204 114.132 1.00 32.10 668 MET A O 1
ATOM 5169 N N . LEU A 1 669 ? -14.217 -32.475 114.682 1.00 31.01 669 LEU A N 1
ATOM 5170 C CA . LEU A 1 669 ? -13.611 -33.028 113.462 1.00 28.48 669 LEU A CA 1
ATOM 5171 C C . LEU A 1 669 ? -13.883 -34.528 113.319 1.00 27.79 669 LEU A C 1
ATOM 5172 O O . LEU A 1 669 ? -14.065 -35.042 112.200 1.00 26.85 669 LEU A O 1
ATOM 5177 N N . ASN A 1 670 ? -13.877 -35.264 114.432 1.00 25.53 670 ASN A N 1
ATOM 5178 C CA . ASN A 1 670 ? -14.083 -36.698 114.301 1.00 24.66 670 ASN A CA 1
ATOM 5179 C C . ASN A 1 670 ? -15.541 -37.074 114.090 1.00 30.45 670 ASN A C 1
ATOM 5180 O O . ASN A 1 670 ? -15.824 -38.254 113.867 1.00 34.81 670 ASN A O 1
ATOM 5185 N N . LYS A 1 671 ? -16.461 -36.112 114.146 1.00 28.99 671 LYS A N 1
ATOM 5186 C CA . LYS A 1 671 ? -17.827 -36.328 113.679 1.00 30.21 671 LYS A CA 1
ATOM 5187 C C . LYS A 1 671 ? -18.070 -35.686 112.316 1.00 30.32 671 LYS A C 1
ATOM 5188 O O . LYS A 1 671 ? -19.208 -35.329 111.979 1.00 32.95 671 LYS A O 1
ATOM 5194 N N . THR A 1 672 ? -17.027 -35.575 111.496 1.00 24.63 672 THR A N 1
ATOM 5195 C CA . THR A 1 672 ? -17.157 -35.069 110.139 1.00 24.53 672 THR A CA 1
ATOM 5196 C C . THR A 1 672 ? -16.406 -35.995 109.201 1.00 24.31 672 THR A C 1
ATOM 5197 O O . THR A 1 672 ? -15.546 -36.782 109.619 1.00 23.24 672 THR A O 1
ATOM 5201 N N . HIS A 1 673 ? -16.718 -35.825 107.920 1.00 25.17 673 HIS A N 1
ATOM 5202 C CA . HIS A 1 673 ? -15.958 -36.381 106.809 1.00 24.98 673 HIS A CA 1
ATOM 5203 C C . HIS A 1 673 ? -14.932 -35.333 106.369 1.00 23.38 673 HIS A C 1
ATOM 5204 O O . HIS A 1 673 ? -15.319 -34.299 105.799 1.00 20.90 673 HIS A O 1
ATOM 5211 N N . PRO A 1 674 ? -13.639 -35.542 106.625 1.00 21.99 674 PRO A N 1
ATOM 5212 C CA . PRO A 1 674 ? -12.618 -34.537 106.301 1.00 21.17 674 PRO A CA 1
ATOM 5213 C C . PRO A 1 674 ? -12.053 -34.621 104.891 1.00 22.93 674 PRO A C 1
ATOM 5214 O O . PRO A 1 674 ? -12.063 -35.654 104.222 1.00 22.64 674 PRO A O 1
ATOM 5218 N N . HIS A 1 675 ? -11.581 -33.467 104.433 1.00 22.07 675 HIS A N 1
ATOM 5219 C CA . HIS A 1 675 ? -10.888 -33.286 103.167 1.00 20.63 675 HIS A CA 1
ATOM 5220 C C . HIS A 1 675 ? -9.638 -32.456 103.455 1.00 25.07 675 HIS A C 1
ATOM 5221 O O . HIS A 1 675 ? -9.689 -31.548 104.284 1.00 22.68 675 HIS A O 1
ATOM 5228 N N . PHE A 1 676 ? -8.531 -32.732 102.765 1.00 23.36 676 PHE A N 1
ATOM 5229 C CA . PHE A 1 676 ? -7.226 -32.245 103.203 1.00 22.18 676 PHE A CA 1
ATOM 5230 C C . PHE A 1 676 ? -6.565 -31.438 102.103 1.00 23.35 676 PHE A C 1
ATOM 5231 O O . PHE A 1 676 ? -6.354 -31.943 100.993 1.00 26.56 676 PHE A O 1
ATOM 5239 N N . ILE A 1 677 ? -6.211 -30.193 102.430 1.00 22.58 677 ILE A N 1
ATOM 5240 C CA . ILE A 1 677 ? -5.559 -29.290 101.498 1.00 20.22 677 ILE A CA 1
ATOM 5241 C C . ILE A 1 677 ? -4.204 -28.929 102.097 1.00 23.77 677 ILE A C 1
ATOM 5242 O O . ILE A 1 677 ? -4.137 -28.459 103.236 1.00 25.38 677 ILE A O 1
ATOM 5247 N N . ARG A 1 678 ? -3.136 -29.181 101.349 1.00 22.54 678 ARG A N 1
ATOM 5248 C CA . ARG A 1 678 ? -1.751 -29.004 101.829 1.00 23.10 678 ARG A CA 1
ATOM 5249 C C . ARG A 1 678 ? -1.133 -27.886 100.989 1.00 24.47 678 ARG A C 1
ATOM 5250 O O . ARG A 1 678 ? -0.789 -28.104 99.823 1.00 23.71 678 ARG A O 1
ATOM 5258 N N . CYS A 1 679 ? -1.008 -26.696 101.570 1.00 20.35 679 CYS A N 1
ATOM 5259 C CA . CYS A 1 679 ? -0.389 -25.570 100.872 1.00 24.78 679 CYS A CA 1
ATOM 5260 C C . CYS A 1 679 ? 1.128 -25.604 101.014 1.00 27.42 679 CYS A C 1
ATOM 5261 O O . CYS A 1 679 ? 1.655 -25.923 102.082 1.00 22.60 679 CYS A O 1
ATOM 5264 N N . ILE A 1 680 ? 1.817 -25.263 99.926 1.00 21.73 680 ILE A N 1
ATOM 5265 C CA . ILE A 1 680 ? 3.272 -25.336 99.812 1.00 23.22 680 ILE A CA 1
ATOM 5266 C C . ILE A 1 680 ? 3.786 -23.958 99.404 1.00 23.97 680 ILE A C 1
ATOM 5267 O O . ILE A 1 680 ? 3.337 -23.406 98.392 1.00 21.64 680 ILE A O 1
ATOM 5272 N N . ILE A 1 681 ? 4.759 -23.420 100.131 1.00 21.24 681 ILE A N 1
ATOM 5273 C CA . ILE A 1 681 ? 5.443 -22.202 99.704 1.00 22.15 681 ILE A CA 1
ATOM 5274 C C . ILE A 1 681 ? 6.608 -22.617 98.800 1.00 22.52 681 ILE A C 1
ATOM 5275 O O . ILE A 1 681 ? 7.398 -23.492 99.192 1.00 23.71 681 ILE A O 1
ATOM 5280 N N . PRO A 1 682 ? 6.696 -22.097 97.555 1.00 23.62 682 PRO A N 1
ATOM 5281 C CA . PRO A 1 682 ? 7.701 -22.628 96.612 1.00 25.32 682 PRO A CA 1
ATOM 5282 C C . PRO A 1 682 ? 9.122 -22.140 96.864 1.00 29.71 682 PRO A C 1
ATOM 5283 O O . PRO A 1 682 ? 10.084 -22.837 96.512 1.00 27.24 682 PRO A O 1
ATOM 5287 N N . ASN A 1 683 ? 9.274 -20.946 97.446 1.00 23.88 683 ASN A N 1
ATOM 5288 C CA . ASN A 1 683 ? 10.594 -20.353 97.597 1.00 26.54 683 ASN A CA 1
ATOM 5289 C C . ASN A 1 683 ? 10.485 -19.242 98.626 1.00 28.57 683 ASN A C 1
ATOM 5290 O O . ASN A 1 683 ? 9.395 -18.888 99.069 1.00 26.72 683 ASN A O 1
ATOM 5295 N N . GLU A 1 684 ? 11.632 -18.703 99.010 1.00 28.72 684 GLU A N 1
ATOM 5296 C CA . GLU A 1 684 ? 11.692 -17.620 99.992 1.00 30.46 684 GLU A CA 1
ATOM 5297 C C . GLU A 1 684 ? 11.609 -16.219 99.390 1.00 34.55 684 GLU A C 1
ATOM 5298 O O . GLU A 1 684 ? 11.692 -15.242 100.144 1.00 34.54 684 GLU A O 1
ATOM 5304 N N . LYS A 1 685 ? 11.472 -16.079 98.070 1.00 31.52 685 LYS A N 1
ATOM 5305 C CA . LYS A 1 685 ? 11.582 -14.768 97.419 1.00 31.95 685 LYS A CA 1
ATOM 5306 C C . LYS A 1 685 ? 10.266 -14.227 96.883 1.00 36.67 685 LYS A C 1
ATOM 5307 O O . LYS A 1 685 ? 10.261 -13.176 96.211 1.00 36.38 685 LYS A O 1
ATOM 5313 N N . LYS A 1 686 ? 9.146 -14.889 97.170 1.00 32.20 686 LYS A N 1
ATOM 5314 C CA . LYS A 1 686 ? 7.852 -14.506 96.597 1.00 30.30 686 LYS A CA 1
ATOM 5315 C C . LYS A 1 686 ? 7.928 -14.432 95.072 1.00 27.89 686 LYS A C 1
ATOM 5316 O O . LYS A 1 686 ? 7.268 -13.611 94.429 1.00 31.18 686 LYS A O 1
ATOM 5322 N N . GLN A 1 687 ? 8.725 -15.320 94.488 1.00 29.54 687 GLN A N 1
ATOM 5323 C CA . GLN A 1 687 ? 8.916 -15.384 93.042 1.00 35.39 687 GLN A CA 1
ATOM 5324 C C . GLN A 1 687 ? 7.991 -16.423 92.394 1.00 31.32 687 GLN A C 1
ATOM 5325 O O . GLN A 1 687 ? 8.088 -17.633 92.677 1.00 33.91 687 GLN A O 1
ATOM 5331 N N . SER A 1 688 ? 7.145 -15.965 91.479 1.00 32.53 688 SER A N 1
ATOM 5332 C CA . SER A 1 688 ? 6.251 -16.872 90.768 1.00 29.32 688 SER A CA 1
ATOM 5333 C C . SER A 1 688 ? 7.052 -17.846 89.900 1.00 34.65 688 SER A C 1
ATOM 5334 O O . SER A 1 688 ? 7.985 -17.447 89.202 1.00 37.79 688 SER A O 1
ATOM 5337 N N . GLY A 1 689 ? 6.729 -19.136 89.977 1.00 30.81 689 GLY A N 1
ATOM 5338 C CA . GLY A 1 689 ? 7.279 -20.115 89.060 1.00 30.74 689 GLY A CA 1
ATOM 5339 C C . GLY A 1 689 ? 8.615 -20.718 89.453 1.00 39.14 689 GLY A C 1
ATOM 5340 O O . GLY A 1 689 ? 9.088 -21.636 88.773 1.00 39.82 689 GLY A O 1
ATOM 5341 N N . MET A 1 690 ? 9.237 -20.250 90.523 1.00 34.02 690 MET A N 1
ATOM 5342 C CA . MET A 1 690 ? 10.546 -20.725 90.942 1.00 39.71 690 MET A CA 1
ATOM 5343 C C . MET A 1 690 ? 10.414 -21.701 92.114 1.00 29.74 690 MET A C 1
ATOM 5344 O O . MET A 1 690 ? 9.702 -21.423 93.079 1.00 32.25 690 MET A O 1
ATOM 5349 N N . ILE A 1 691 ? 11.097 -22.837 92.035 1.00 30.18 691 ILE A N 1
ATOM 5350 C CA . ILE A 1 691 ? 11.055 -23.861 93.077 1.00 31.57 691 ILE A CA 1
ATOM 5351 C C . ILE A 1 691 ? 12.413 -23.923 93.777 1.00 41.23 691 ILE A C 1
ATOM 5352 O O . ILE A 1 691 ? 13.443 -24.157 93.129 1.00 34.46 691 ILE A O 1
ATOM 5357 N N . ASP A 1 692 ? 12.402 -23.740 95.102 1.00 34.44 692 ASP A N 1
ATOM 5358 C CA . ASP A 1 692 ? 13.522 -24.082 95.979 1.00 27.01 692 ASP A CA 1
ATOM 5359 C C . ASP A 1 692 ? 13.322 -25.530 96.408 1.00 25.73 692 ASP A C 1
ATOM 5360 O O . ASP A 1 692 ? 12.445 -25.826 97.230 1.00 26.63 692 ASP A O 1
ATOM 5365 N N . ALA A 1 693 ? 14.119 -26.451 95.848 1.00 28.58 693 ALA A N 1
ATOM 5366 C CA . ALA A 1 693 ? 13.768 -27.869 95.949 1.00 31.08 693 ALA A CA 1
ATOM 5367 C C . ALA A 1 693 ? 13.914 -28.391 97.367 1.00 35.92 693 ALA A C 1
ATOM 5368 O O . ALA A 1 693 ? 13.110 -29.230 97.812 1.00 26.20 693 ALA A O 1
ATOM 5370 N N . ALA A 1 694 ? 14.957 -27.946 98.077 1.00 32.79 694 ALA A N 1
ATOM 5371 C CA . ALA A 1 694 ? 15.127 -28.327 99.472 1.00 32.48 694 ALA A CA 1
ATOM 5372 C C . ALA A 1 694 ? 13.951 -27.861 100.318 1.00 27.85 694 ALA A C 1
ATOM 5373 O O . ALA A 1 694 ? 13.434 -28.618 101.145 1.00 29.09 694 ALA A O 1
ATOM 5375 N N . LEU A 1 695 ? 13.539 -26.597 100.148 1.00 25.38 695 LEU A N 1
ATOM 5376 C CA . LEU A 1 695 ? 12.403 -26.074 100.900 1.00 23.92 695 LEU A CA 1
ATOM 5377 C C . LEU A 1 695 ? 11.132 -26.866 100.592 1.00 24.23 695 LEU A C 1
ATOM 5378 O O . LEU A 1 695 ? 10.392 -27.241 101.504 1.00 25.32 695 LEU A O 1
ATOM 5383 N N . VAL A 1 696 ? 10.872 -27.145 99.319 1.00 23.72 696 VAL A N 1
ATOM 5384 C CA . VAL A 1 696 ? 9.660 -27.897 98.968 1.00 24.34 696 VAL A CA 1
ATOM 5385 C C . VAL A 1 696 ? 9.727 -29.328 99.501 1.00 25.03 696 VAL A C 1
ATOM 5386 O O . VAL A 1 696 ? 8.762 -29.830 100.102 1.00 22.43 696 VAL A O 1
ATOM 5390 N N . LEU A 1 697 ? 10.871 -30.007 99.328 1.00 26.66 697 LEU A N 1
ATOM 5391 C CA . LEU A 1 697 ? 10.980 -31.354 99.894 1.00 30.59 697 LEU A CA 1
ATOM 5392 C C . LEU A 1 697 ? 10.760 -31.350 101.399 1.00 25.02 697 LEU A C 1
ATOM 5393 O O . LEU A 1 697 ? 10.146 -32.271 101.959 1.00 24.47 697 LEU A O 1
ATOM 5398 N N . ASN A 1 698 ? 11.271 -30.333 102.089 1.00 25.39 698 ASN A N 1
ATOM 5399 C CA . ASN A 1 698 ? 11.105 -30.334 103.537 1.00 25.26 698 ASN A CA 1
ATOM 5400 C C . ASN A 1 698 ? 9.637 -30.242 103.919 1.00 23.37 698 ASN A C 1
ATOM 5401 O O . ASN A 1 698 ? 9.188 -30.855 104.899 1.00 23.66 698 ASN A O 1
ATOM 5406 N N . GLN A 1 699 ? 8.881 -29.409 103.212 1.00 22.42 699 GLN A N 1
ATOM 5407 C CA . GLN A 1 699 ? 7.467 -29.301 103.534 1.00 23.29 699 GLN A CA 1
ATOM 5408 C C . GLN A 1 699 ? 6.744 -30.617 103.258 1.00 22.21 699 GLN A C 1
ATOM 5409 O O . GLN A 1 699 ? 5.903 -31.044 104.050 1.00 23.74 699 GLN A O 1
ATOM 5415 N N . LEU A 1 700 ? 7.086 -31.282 102.156 1.00 22.08 700 LEU A N 1
ATOM 5416 C CA . LEU A 1 700 ? 6.436 -32.542 101.788 1.00 22.80 700 LEU A CA 1
ATOM 5417 C C . LEU A 1 700 ? 6.779 -33.655 102.772 1.00 26.60 700 LEU A C 1
ATOM 5418 O O . LEU A 1 700 ? 5.977 -34.571 102.959 1.00 26.96 700 LEU A O 1
ATOM 5423 N N . THR A 1 701 ? 7.950 -33.560 103.417 1.00 24.51 701 THR A N 1
ATOM 5424 C CA . THR A 1 701 ? 8.337 -34.521 104.450 1.00 27.33 701 THR A CA 1
ATOM 5425 C C . THR A 1 701 ? 7.531 -34.292 105.713 1.00 27.48 701 THR A C 1
ATOM 5426 O O . THR A 1 701 ? 7.011 -35.232 106.329 1.00 29.47 701 THR A O 1
ATOM 5430 N N . CYS A 1 702 ? 7.431 -33.035 106.120 1.00 31.37 702 CYS A N 1
ATOM 5431 C CA . CYS A 1 702 ? 6.787 -32.692 107.376 1.00 33.35 702 CYS A CA 1
ATOM 5432 C C . CYS A 1 702 ? 5.283 -32.592 107.298 1.00 28.53 702 CYS A C 1
ATOM 5433 O O . CYS A 1 702 ? 4.650 -32.548 108.355 1.00 31.32 702 CYS A O 1
ATOM 5436 N N . ASN A 1 703 ? 4.676 -32.507 106.105 1.00 26.48 703 ASN A N 1
ATOM 5437 C CA . ASN A 1 703 ? 3.234 -32.306 106.073 1.00 27.55 703 ASN A CA 1
ATOM 5438 C C . ASN A 1 703 ? 2.482 -33.585 105.770 1.00 33.77 703 ASN A C 1
ATOM 5439 O O . ASN A 1 703 ? 1.281 -33.529 105.555 1.00 27.53 703 ASN A O 1
ATOM 5444 N N . GLY A 1 704 ? 3.156 -34.732 105.775 1.00 28.33 704 GLY A N 1
ATOM 5445 C CA . GLY A 1 704 ? 2.474 -35.989 105.551 1.00 32.58 704 GLY A CA 1
ATOM 5446 C C . GLY A 1 704 ? 2.404 -36.478 104.110 1.00 36.02 704 GLY A C 1
ATOM 5447 O O . GLY A 1 704 ? 2.055 -37.657 103.891 1.00 29.48 704 GLY A O 1
ATOM 5448 N N . VAL A 1 705 ? 2.731 -35.643 103.120 1.00 24.68 705 VAL A N 1
ATOM 5449 C CA . VAL A 1 705 ? 2.509 -36.053 101.730 1.00 27.36 705 VAL A CA 1
ATOM 5450 C C . VAL A 1 705 ? 3.416 -37.216 101.368 1.00 27.59 705 VAL A C 1
ATOM 5451 O O . VAL A 1 705 ? 2.954 -38.231 100.831 1.00 25.54 705 VAL A O 1
ATOM 5455 N N . LEU A 1 706 ? 4.721 -37.084 101.637 1.00 27.15 706 LEU A N 1
ATOM 5456 C CA . LEU A 1 706 ? 5.641 -38.161 101.280 1.00 28.42 706 LEU A CA 1
ATOM 5457 C C . LEU A 1 706 ? 5.367 -39.408 102.094 1.00 29.86 706 LEU A C 1
ATOM 5458 O O . LEU A 1 706 ? 5.506 -40.529 101.589 1.00 27.83 706 LEU A O 1
ATOM 5463 N N . GLU A 1 707 ? 5.008 -39.251 103.365 1.00 23.92 707 GLU A N 1
ATOM 5464 C CA . GLU A 1 707 ? 4.698 -40.447 104.145 1.00 27.00 707 GLU A CA 1
ATOM 5465 C C . GLU A 1 707 ? 3.415 -41.105 103.625 1.00 30.95 707 GLU A C 1
ATOM 5466 O O . GLU A 1 707 ? 3.314 -42.329 103.585 1.00 28.19 707 GLU A O 1
ATOM 5472 N N . GLY A 1 708 ? 2.428 -40.312 103.203 1.00 26.17 708 GLY A N 1
ATOM 5473 C CA . GLY A 1 708 ? 1.207 -40.905 102.652 1.00 27.43 708 GLY A CA 1
ATOM 5474 C C . GLY A 1 708 ? 1.459 -41.695 101.382 1.00 28.24 708 GLY A C 1
ATOM 5475 O O . GLY A 1 708 ? 0.879 -42.768 101.175 1.00 29.99 708 GLY A O 1
ATOM 5476 N N . ILE A 1 709 ? 2.318 -41.176 100.512 1.00 25.62 709 ILE A N 1
ATOM 5477 C CA . ILE A 1 709 ? 2.693 -41.887 99.297 1.00 25.12 709 ILE A CA 1
ATOM 5478 C C . ILE A 1 709 ? 3.418 -43.188 99.648 1.00 36.29 709 ILE A C 1
ATOM 5479 O O . ILE A 1 709 ? 3.163 -44.246 99.052 1.00 31.49 709 ILE A O 1
ATOM 5484 N N . ARG A 1 710 ? 4.303 -43.140 100.648 1.00 25.98 710 ARG A N 1
ATOM 5485 C CA . ARG A 1 710 ? 4.968 -44.367 101.096 1.00 26.45 710 ARG A CA 1
ATOM 5486 C C . ARG A 1 710 ? 3.946 -45.398 101.574 1.00 26.12 710 ARG A C 1
ATOM 5487 O O . ARG A 1 710 ? 4.011 -46.571 101.200 1.00 29.47 710 ARG A O 1
ATOM 5495 N N . ILE A 1 711 ? 3.004 -44.983 102.424 1.00 22.36 711 ILE A N 1
ATOM 5496 C CA . ILE A 1 711 ? 2.058 -45.935 102.978 1.00 25.10 711 ILE A CA 1
ATOM 5497 C C . ILE A 1 711 ? 1.209 -46.528 101.857 1.00 34.26 711 ILE A C 1
ATOM 5498 O O . ILE A 1 711 ? 0.956 -47.743 101.812 1.00 27.71 711 ILE A O 1
ATOM 5503 N N . CYS A 1 712 ? 0.800 -45.676 100.916 1.00 28.99 712 CYS A N 1
ATOM 5504 C CA . CYS A 1 712 ? 0.115 -46.126 99.708 1.00 29.78 712 CYS A CA 1
ATOM 5505 C C . CYS A 1 712 ? 0.935 -47.174 98.967 1.00 36.93 712 CYS A C 1
ATOM 5506 O O . CYS A 1 712 ? 0.431 -48.251 98.611 1.00 31.37 712 CYS A O 1
ATOM 5509 N N . ARG A 1 713 ? 2.208 -46.861 98.710 1.00 31.28 713 ARG A N 1
ATOM 5510 C CA . ARG A 1 713 ? 3.065 -47.752 97.943 1.00 34.70 713 ARG A CA 1
ATOM 5511 C C . ARG A 1 713 ? 3.209 -49.128 98.614 1.00 34.31 713 ARG A C 1
ATOM 5512 O O . ARG A 1 713 ? 3.250 -50.158 97.927 1.00 37.39 713 ARG A O 1
ATOM 5520 N N . LYS A 1 714 ? 3.264 -49.165 99.949 1.00 30.71 714 LYS A N 1
ATOM 5521 C CA . LYS A 1 714 ? 3.512 -50.407 100.668 1.00 34.20 714 LYS A CA 1
ATOM 5522 C C . LYS A 1 714 ? 2.281 -51.286 100.775 1.00 36.75 714 LYS A C 1
ATOM 5523 O O . LYS A 1 714 ? 2.399 -52.412 101.245 1.00 45.04 714 LYS A O 1
ATOM 5529 N N . GLY A 1 715 ? 1.116 -50.798 100.385 1.00 30.87 715 GLY A N 1
ATOM 5530 C CA . GLY A 1 715 ? -0.091 -51.580 100.495 1.00 41.47 715 GLY A CA 1
ATOM 5531 C C . GLY A 1 715 ? -0.413 -52.148 99.131 1.00 45.80 715 GLY A C 1
ATOM 5532 O O . GLY A 1 715 ? 0.428 -52.820 98.520 1.00 41.84 715 GLY A O 1
ATOM 5533 N N . PHE A 1 716 ? -1.622 -51.879 98.648 1.00 35.60 716 PHE A N 1
ATOM 5534 C CA . PHE A 1 716 ? -2.037 -52.185 97.283 1.00 47.39 716 PHE A CA 1
ATOM 5535 C C . PHE A 1 716 ? -2.382 -50.854 96.636 1.00 33.33 716 PHE A C 1
ATOM 5536 O O . PHE A 1 716 ? -3.556 -50.444 96.589 1.00 41.78 716 PHE A O 1
ATOM 5544 N N . PRO A 1 717 ? -1.386 -50.149 96.106 1.00 43.29 717 PRO A N 1
ATOM 5545 C CA . PRO A 1 717 ? -1.653 -48.817 95.546 1.00 37.19 717 PRO A CA 1
ATOM 5546 C C . PRO A 1 717 ? -2.662 -48.801 94.429 1.00 45.83 717 PRO A C 1
ATOM 5547 O O . PRO A 1 717 ? -3.311 -47.761 94.215 1.00 38.87 717 PRO A O 1
ATOM 5551 N N . ASN A 1 718 ? -2.822 -49.904 93.690 1.00 40.05 718 ASN A N 1
ATOM 5552 C CA . ASN A 1 718 ? -3.692 -49.905 92.525 1.00 41.24 718 ASN A CA 1
ATOM 5553 C C . ASN A 1 718 ? -4.779 -50.964 92.689 1.00 40.71 718 ASN A C 1
ATOM 5554 O O . ASN A 1 718 ? -4.531 -52.042 93.246 1.00 39.94 718 ASN A O 1
ATOM 5559 N N . ARG A 1 719 ? -5.983 -50.617 92.230 1.00 34.05 719 ARG A N 1
ATOM 5560 C CA . ARG A 1 719 ? -7.177 -51.464 92.252 1.00 43.96 719 ARG A CA 1
ATOM 5561 C C . ARG A 1 719 ? -7.914 -51.301 90.934 1.00 46.86 719 ARG A C 1
ATOM 5562 O O . ARG A 1 719 ? -8.068 -50.174 90.459 1.00 45.08 719 ARG A O 1
ATOM 5570 N N . THR A 1 720 ? -8.384 -52.409 90.342 1.00 43.62 720 THR A N 1
ATOM 5571 C CA . THR A 1 720 ? -9.141 -52.307 89.094 1.00 38.58 720 THR A CA 1
ATOM 5572 C C . THR A 1 720 ? -10.360 -53.207 89.142 1.00 44.21 720 THR A C 1
ATOM 5573 O O . THR A 1 720 ? -10.231 -54.389 89.468 1.00 38.01 720 THR A O 1
ATOM 5577 N N . LEU A 1 721 ? -11.523 -52.660 88.797 1.00 36.36 721 LEU A N 1
ATOM 5578 C CA . LEU A 1 721 ? -12.727 -53.473 88.738 1.00 49.80 721 LEU A CA 1
ATOM 5579 C C . LEU A 1 721 ? -12.525 -54.636 87.766 1.00 43.52 721 LEU A C 1
ATOM 5580 O O . LEU A 1 721 ? -11.797 -54.535 86.772 1.00 38.56 721 LEU A O 1
ATOM 5585 N N . HIS A 1 722 ? -13.156 -55.759 88.078 1.00 45.98 722 HIS A N 1
ATOM 5586 C CA . HIS A 1 722 ? -12.951 -56.966 87.277 1.00 39.13 722 HIS A CA 1
ATOM 5587 C C . HIS A 1 722 ? -13.195 -56.754 85.787 1.00 38.14 722 HIS A C 1
ATOM 5588 O O . HIS A 1 722 ? -12.305 -57.100 84.993 1.00 44.81 722 HIS A O 1
ATOM 5595 N N . PRO A 1 723 ? -14.316 -56.179 85.337 1.00 36.37 723 PRO A N 1
ATOM 5596 C CA . PRO A 1 723 ? -14.492 -56.030 83.883 1.00 46.87 723 PRO A CA 1
ATOM 5597 C C . PRO A 1 723 ? -13.350 -55.295 83.208 1.00 53.85 723 PRO A C 1
ATOM 5598 O O . PRO A 1 723 ? -12.856 -55.746 82.166 1.00 47.43 723 PRO A O 1
ATOM 5602 N N . ASP A 1 724 ? -12.877 -54.198 83.812 1.00 43.34 724 ASP A N 1
ATOM 5603 C CA . ASP A 1 724 ? -11.833 -53.402 83.189 1.00 43.29 724 ASP A CA 1
ATOM 5604 C C . ASP A 1 724 ? -10.489 -54.112 83.208 1.00 49.14 724 ASP A C 1
ATOM 5605 O O . ASP A 1 724 ? -9.646 -53.853 82.339 1.00 47.11 724 ASP A O 1
ATOM 5610 N N . PHE A 1 725 ? -10.244 -54.965 84.207 1.00 39.35 725 PHE A N 1
ATOM 5611 C CA . PHE A 1 725 ? -9.024 -55.765 84.182 1.00 45.49 725 PHE A CA 1
ATOM 5612 C C . PHE A 1 725 ? -9.057 -56.744 83.021 1.00 56.15 725 PHE A C 1
ATOM 5613 O O . PHE A 1 725 ? -8.052 -56.921 82.315 1.00 43.93 725 PHE A O 1
ATOM 5621 N N . VAL A 1 726 ? -10.224 -57.370 82.816 1.00 50.35 726 VAL A N 1
ATOM 5622 C CA . VAL A 1 726 ? -10.397 -58.370 81.765 1.00 50.22 726 VAL A CA 1
ATOM 5623 C C . VAL A 1 726 ? -10.150 -57.745 80.397 1.00 57.01 726 VAL A C 1
ATOM 5624 O O . VAL A 1 726 ? -9.409 -58.289 79.569 1.00 58.29 726 VAL A O 1
ATOM 5628 N N . GLN A 1 727 ? -10.746 -56.578 80.148 1.00 60.87 727 GLN A N 1
ATOM 5629 C CA . GLN A 1 727 ? -10.481 -55.880 78.894 1.00 61.29 727 GLN A CA 1
ATOM 5630 C C . GLN A 1 727 ? -9.041 -55.381 78.809 1.00 55.08 727 GLN A C 1
ATOM 5631 O O . GLN A 1 727 ? -8.451 -55.371 77.726 1.00 55.82 727 GLN A O 1
ATOM 5637 N N . ARG A 1 728 ? -8.467 -54.949 79.930 1.00 54.74 728 ARG A N 1
ATOM 5638 C CA . ARG A 1 728 ? -7.107 -54.429 79.899 1.00 63.42 728 ARG A CA 1
ATOM 5639 C C . ARG A 1 728 ? -6.114 -55.519 79.521 1.00 62.41 728 ARG A C 1
ATOM 5640 O O . ARG A 1 728 ? -5.235 -55.306 78.679 1.00 58.87 728 ARG A O 1
ATOM 5648 N N . TYR A 1 729 ? -6.248 -56.704 80.106 1.00 51.69 729 TYR A N 1
ATOM 5649 C CA . TYR A 1 729 ? -5.207 -57.713 79.971 1.00 59.38 729 TYR A CA 1
ATOM 5650 C C . TYR A 1 729 ? -5.678 -58.982 79.276 1.00 50.25 729 TYR A C 1
ATOM 5651 O O . TYR A 1 729 ? -5.024 -60.016 79.420 1.00 49.68 729 TYR A O 1
ATOM 5660 N N . ALA A 1 730 ? -6.771 -58.930 78.509 1.00 41.62 730 ALA A N 1
ATOM 5661 C CA . ALA A 1 730 ? -7.183 -60.126 77.765 1.00 45.03 730 ALA A CA 1
ATOM 5662 C C . ALA A 1 730 ? -6.028 -60.677 76.936 1.00 52.01 730 ALA A C 1
ATOM 5663 O O . ALA A 1 730 ? -5.739 -61.892 76.972 1.00 40.94 730 ALA A O 1
ATOM 5665 N N . ILE A 1 731 ? -5.310 -59.782 76.244 1.00 35.32 731 ILE A N 1
ATOM 5666 C CA . ILE A 1 731 ? -4.260 -60.178 75.310 1.00 53.22 731 ILE A CA 1
ATOM 5667 C C . ILE A 1 731 ? -3.226 -61.073 75.980 1.00 55.37 731 ILE A C 1
ATOM 5668 O O . ILE A 1 731 ? -2.644 -61.949 75.332 1.00 76.27 731 ILE A O 1
ATOM 5673 N N . LEU A 1 732 ? -2.988 -60.896 77.281 1.00 56.20 732 LEU A N 1
ATOM 5674 C CA . LEU A 1 732 ? -2.021 -61.763 77.954 1.00 65.31 732 LEU A CA 1
ATOM 5675 C C . LEU A 1 732 ? -2.576 -63.154 78.234 1.00 59.34 732 LEU A C 1
ATOM 5676 O O . LEU A 1 732 ? -1.798 -64.060 78.565 1.00 53.99 732 LEU A O 1
ATOM 5681 N N . ALA A 1 733 ? -3.899 -63.330 78.135 1.00 50.21 733 ALA A N 1
ATOM 5682 C CA . ALA A 1 733 ? -4.561 -64.581 78.510 1.00 51.95 733 ALA A CA 1
ATOM 5683 C C . ALA A 1 733 ? -5.955 -64.645 77.900 1.00 44.35 733 ALA A C 1
ATOM 5684 O O . ALA A 1 733 ? -6.961 -64.608 78.620 1.00 46.35 733 ALA A O 1
ATOM 5686 N N . ALA A 1 734 ? -6.016 -64.742 76.569 1.00 48.42 734 ALA A N 1
ATOM 5687 C CA . ALA A 1 734 ? -7.268 -64.526 75.845 1.00 44.70 734 ALA A CA 1
ATOM 5688 C C . ALA A 1 734 ? -8.299 -65.627 76.118 1.00 46.76 734 ALA A C 1
ATOM 5689 O O . ALA A 1 734 ? -9.506 -65.346 76.199 1.00 44.31 734 ALA A O 1
ATOM 5691 N N . LYS A 1 735 ? -7.859 -66.890 76.212 1.00 46.98 735 LYS A N 1
ATOM 5692 C CA . LYS A 1 735 ? -8.795 -67.963 76.564 1.00 45.44 735 LYS A CA 1
ATOM 5693 C C . LYS A 1 735 ? -9.332 -67.763 77.973 1.00 40.68 735 LYS A C 1
ATOM 5694 O O . LYS A 1 735 ? -10.542 -67.866 78.212 1.00 38.87 735 LYS A O 1
ATOM 5700 N N . GLU A 1 736 ? -8.428 -67.473 78.924 1.00 45.84 736 GLU A N 1
ATOM 5701 C CA . GLU A 1 736 ? -8.847 -67.224 80.303 1.00 42.02 736 GLU A CA 1
ATOM 5702 C C . GLU A 1 736 ? -9.820 -66.056 80.371 1.00 37.01 736 GLU A C 1
ATOM 5703 O O . GLU A 1 736 ? -10.828 -66.104 81.095 1.00 35.84 736 GLU A O 1
ATOM 5709 N N . ALA A 1 737 ? -9.565 -65.015 79.570 1.00 46.40 737 ALA A N 1
ATOM 5710 C CA . ALA A 1 737 ? -10.369 -63.800 79.629 1.00 47.38 737 ALA A CA 1
ATOM 5711 C C . ALA A 1 737 ? -11.810 -64.041 79.215 1.00 41.96 737 ALA A C 1
ATOM 5712 O O . ALA A 1 737 ? -12.702 -63.298 79.634 1.00 42.25 737 ALA A O 1
ATOM 5714 N N . LYS A 1 738 ? -12.065 -65.078 78.419 1.00 49.57 738 LYS A N 1
ATOM 5715 C CA . LYS A 1 738 ? -13.412 -65.412 77.983 1.00 43.00 738 LYS A CA 1
ATOM 5716 C C . LYS A 1 738 ? -13.885 -66.750 78.564 1.00 51.71 738 LYS A C 1
ATOM 5717 O O . LYS A 1 738 ? -14.819 -67.360 78.039 1.00 42.33 738 LYS A O 1
ATOM 5723 N N . SER A 1 739 ? -13.261 -67.218 79.646 1.00 36.91 739 SER A N 1
ATOM 5724 C CA . SER A 1 739 ? -13.530 -68.560 80.147 1.00 32.00 739 SER A CA 1
ATOM 5725 C C . SER A 1 739 ? -14.835 -68.682 80.926 1.00 37.14 739 SER A C 1
ATOM 5726 O O . SER A 1 739 ? -15.249 -69.805 81.219 1.00 38.73 739 SER A O 1
ATOM 5729 N N . ASP A 1 740 ? -15.515 -67.582 81.251 1.00 37.09 740 ASP A N 1
ATOM 5730 C CA . ASP A 1 740 ? -16.659 -67.688 82.147 1.00 36.53 740 ASP A CA 1
ATOM 5731 C C . ASP A 1 740 ? -17.550 -66.481 81.928 1.00 38.39 740 ASP A C 1
ATOM 5732 O O . ASP A 1 740 ? -17.066 -65.416 81.547 1.00 38.20 740 ASP A O 1
ATOM 5737 N N . ASP A 1 741 ? -18.853 -66.652 82.185 1.00 33.53 741 ASP A N 1
ATOM 5738 C CA . ASP A 1 741 ? -19.772 -65.513 82.095 1.00 40.98 741 ASP A CA 1
ATOM 5739 C C . ASP A 1 741 ? -19.540 -64.512 83.227 1.00 49.00 741 ASP A C 1
ATOM 5740 O O . ASP A 1 741 ? -19.838 -63.324 83.075 1.00 45.39 741 ASP A O 1
ATOM 5745 N N . ASP A 1 742 ? -19.013 -64.967 84.368 1.00 45.17 742 ASP A N 1
ATOM 5746 C CA . ASP A 1 742 ? -18.806 -64.092 85.515 1.00 35.29 742 ASP A CA 1
ATOM 5747 C C . ASP A 1 742 ? -17.449 -63.396 85.370 1.00 35.60 742 ASP A C 1
ATOM 5748 O O . ASP A 1 742 ? -16.416 -64.065 85.260 1.00 34.61 742 ASP A O 1
ATOM 5753 N N . LYS A 1 743 ? -17.456 -62.056 85.358 1.00 37.60 743 LYS A N 1
ATOM 5754 C CA . LYS A 1 743 ? -16.228 -61.297 85.102 1.00 39.63 743 LYS A CA 1
ATOM 5755 C C . LYS A 1 743 ? -15.180 -61.502 86.201 1.00 33.40 743 LYS A C 1
ATOM 5756 O O . LYS A 1 743 ? -13.967 -61.428 85.941 1.00 34.97 743 LYS A O 1
ATOM 5762 N N . LYS A 1 744 ? -15.620 -61.738 87.435 1.00 33.24 744 LYS A N 1
ATOM 5763 C CA . LYS A 1 744 ? -14.659 -62.035 88.484 1.00 34.08 744 LYS A CA 1
ATOM 5764 C C . LYS A 1 744 ? -13.924 -63.323 88.182 1.00 38.82 744 LYS A C 1
ATOM 5765 O O . LYS A 1 744 ? -12.713 -63.413 88.378 1.00 34.35 744 LYS A O 1
ATOM 5771 N N . LYS A 1 745 ? -14.639 -64.349 87.705 1.00 33.96 745 LYS A N 1
ATOM 5772 C CA . LYS A 1 745 ? -13.941 -65.595 87.437 1.00 33.03 745 LYS A CA 1
ATOM 5773 C C . LYS A 1 745 ? -12.991 -65.444 86.259 1.00 27.34 745 LYS A C 1
ATOM 5774 O O . LYS A 1 745 ? -11.930 -66.080 86.239 1.00 28.44 745 LYS A O 1
ATOM 5780 N N . CYS A 1 746 ? -13.345 -64.605 85.278 1.00 28.46 746 CYS A N 1
ATOM 5781 C CA . CYS A 1 746 ? -12.419 -64.350 84.179 1.00 36.66 746 CYS A CA 1
ATOM 5782 C C . CYS A 1 746 ? -11.131 -63.696 84.686 1.00 36.77 746 CYS A C 1
ATOM 5783 O O . CYS A 1 746 ? -10.024 -64.072 84.281 1.00 36.20 746 CYS A O 1
ATOM 5786 N N . ALA A 1 747 ? -11.259 -62.701 85.566 1.00 36.97 747 ALA A N 1
ATOM 5787 C CA . ALA A 1 747 ? -10.075 -62.047 86.129 1.00 29.78 747 ALA A CA 1
ATOM 5788 C C . ALA A 1 747 ? -9.199 -63.047 86.865 1.00 34.38 747 ALA A C 1
ATOM 5789 O O . ALA A 1 747 ? -7.976 -63.081 86.674 1.00 36.55 747 ALA A O 1
ATOM 5791 N N . GLU A 1 748 ? -9.816 -63.905 87.689 1.00 34.37 748 GLU A N 1
ATOM 5792 C CA . GLU A 1 748 ? -9.066 -64.956 88.380 1.00 35.49 748 GLU A CA 1
ATOM 5793 C C . GLU A 1 748 ? -8.315 -65.853 87.403 1.00 42.81 748 GLU A C 1
ATOM 5794 O O . GLU A 1 748 ? -7.173 -66.259 87.671 1.00 35.82 748 GLU A O 1
ATOM 5800 N N . ALA A 1 749 ? -8.952 -66.199 86.274 1.00 41.66 749 ALA A N 1
ATOM 5801 C CA . ALA A 1 749 ? -8.339 -67.118 85.321 1.00 34.64 749 ALA A CA 1
ATOM 5802 C C . ALA A 1 749 ? -7.093 -66.498 84.694 1.00 33.64 749 ALA A C 1
ATOM 5803 O O . ALA A 1 749 ? -6.046 -67.146 84.584 1.00 35.02 749 ALA A O 1
ATOM 5805 N N . ILE A 1 750 ? -7.208 -65.255 84.245 1.00 34.94 750 ILE A N 1
ATOM 5806 C CA . ILE A 1 750 ? -6.038 -64.500 83.781 1.00 49.78 750 ILE A CA 1
ATOM 5807 C C . ILE A 1 750 ? -4.900 -64.526 84.808 1.00 46.37 750 ILE A C 1
ATOM 5808 O O . ILE A 1 750 ? -3.755 -64.872 84.487 1.00 44.14 750 ILE A O 1
ATOM 5813 N N . MET A 1 751 ? -5.189 -64.137 86.050 1.00 41.36 751 MET A N 1
ATOM 5814 C CA . MET A 1 751 ? -4.135 -64.086 87.054 1.00 39.80 751 MET A CA 1
ATOM 5815 C C . MET A 1 751 ? -3.545 -65.468 87.290 1.00 50.18 751 MET A C 1
ATOM 5816 O O . MET A 1 751 ? -2.333 -65.614 87.509 1.00 43.99 751 MET A O 1
ATOM 5821 N N . SER A 1 752 ? -4.383 -66.504 87.258 1.00 39.39 752 SER A N 1
ATOM 5822 C CA . SER A 1 752 ? -3.841 -67.838 87.454 1.00 45.04 752 SER A CA 1
ATOM 5823 C C . SER A 1 752 ? -2.841 -68.168 86.348 1.00 50.15 752 SER A C 1
ATOM 5824 O O . SER A 1 752 ? -1.800 -68.785 86.608 1.00 49.05 752 SER A O 1
ATOM 5827 N N . LYS A 1 753 ? -3.116 -67.715 85.118 1.00 46.06 753 LYS A N 1
ATOM 5828 C CA . LYS A 1 753 ? -2.204 -67.980 84.010 1.00 48.82 753 LYS A CA 1
ATOM 5829 C C . LYS A 1 753 ? -0.870 -67.275 84.221 1.00 47.34 753 LYS A C 1
ATOM 5830 O O . LYS A 1 753 ? 0.198 -67.871 84.030 1.00 51.41 753 LYS A O 1
ATOM 5836 N N . LEU A 1 754 ? -0.919 -65.991 84.588 1.00 44.45 754 LEU A N 1
ATOM 5837 C CA . LEU A 1 754 ? 0.305 -65.227 84.832 1.00 41.33 754 LEU A CA 1
ATOM 5838 C C . LEU A 1 754 ? 1.150 -65.863 85.938 1.00 43.98 754 LEU A C 1
ATOM 5839 O O . LEU A 1 754 ? 2.364 -66.036 85.779 1.00 41.88 754 LEU A O 1
ATOM 5844 N N . VAL A 1 755 ? 0.521 -66.260 87.047 1.00 39.38 755 VAL A N 1
ATOM 5845 C CA . VAL A 1 755 ? 1.262 -66.958 88.098 1.00 47.43 755 VAL A CA 1
ATOM 5846 C C . VAL A 1 755 ? 1.860 -68.262 87.562 1.00 63.65 755 VAL A C 1
ATOM 5847 O O . VAL A 1 755 ? 2.994 -68.629 87.905 1.00 58.59 755 VAL A O 1
ATOM 5851 N N . ASN A 1 756 ? 1.116 -68.973 86.696 1.00 51.23 756 ASN A N 1
ATOM 5852 C CA . ASN A 1 756 ? 1.623 -70.218 86.120 1.00 56.77 756 ASN A CA 1
ATOM 5853 C C . ASN A 1 756 ? 2.773 -69.963 85.146 1.00 51.30 756 ASN A C 1
ATOM 5854 O O . ASN A 1 756 ? 3.714 -70.760 85.069 1.00 51.96 756 ASN A O 1
ATOM 5859 N N . ASP A 1 757 ? 2.711 -68.866 84.385 1.00 41.78 757 ASP A N 1
ATOM 5860 C CA . ASP A 1 757 ? 3.777 -68.496 83.457 1.00 47.61 757 ASP A CA 1
ATOM 5861 C C . ASP A 1 757 ? 5.055 -68.019 84.147 1.00 63.83 757 ASP A C 1
ATOM 5862 O O . ASP A 1 757 ? 6.093 -67.904 83.481 1.00 56.96 757 ASP A O 1
ATOM 5867 N N . GLY A 1 758 ? 5.004 -67.713 85.446 1.00 67.44 758 GLY A N 1
ATOM 5868 C CA . GLY A 1 758 ? 6.133 -67.142 86.149 1.00 58.09 758 GLY A CA 1
ATOM 5869 C C . GLY A 1 758 ? 6.255 -65.632 86.064 1.00 62.85 758 GLY A C 1
ATOM 5870 O O . GLY A 1 758 ? 7.104 -65.060 86.763 1.00 69.57 758 GLY A O 1
ATOM 5871 N N . SER A 1 759 ? 5.445 -64.960 85.235 1.00 58.45 759 SER A N 1
ATOM 5872 C CA . SER A 1 759 ? 5.562 -63.510 85.096 1.00 69.37 759 SER A CA 1
ATOM 5873 C C . SER A 1 759 ? 4.788 -62.742 86.178 1.00 65.11 759 SER A C 1
ATOM 5874 O O . SER A 1 759 ? 4.684 -61.511 86.097 1.00 65.21 759 SER A O 1
ATOM 5877 N N . LEU A 1 760 ? 4.263 -63.448 87.179 1.00 49.41 760 LEU A N 1
ATOM 5878 C CA . LEU A 1 760 ? 3.621 -62.869 88.343 1.00 47.69 760 LEU A CA 1
ATOM 5879 C C . LEU A 1 760 ? 3.715 -63.858 89.502 1.00 64.07 760 LEU A C 1
ATOM 5880 O O . LEU A 1 760 ? 3.726 -65.079 89.297 1.00 52.32 760 LEU A O 1
ATOM 5885 N N . SER A 1 761 ? 3.796 -63.319 90.719 1.00 57.45 761 SER A N 1
ATOM 5886 C CA . SER A 1 761 ? 3.767 -64.130 91.930 1.00 56.49 761 SER A CA 1
ATOM 5887 C C . SER A 1 761 ? 2.403 -63.994 92.599 1.00 58.82 761 SER A C 1
ATOM 5888 O O . SER A 1 761 ? 1.712 -62.985 92.427 1.00 42.27 761 SER A O 1
ATOM 5891 N N . GLU A 1 762 ? 2.004 -65.028 93.352 1.00 44.85 762 GLU A N 1
ATOM 5892 C CA . GLU A 1 762 ? 0.724 -64.936 94.050 1.00 55.48 762 GLU A CA 1
ATOM 5893 C C . GLU A 1 762 ? 0.728 -63.855 95.122 1.00 62.22 762 GLU A C 1
ATOM 5894 O O . GLU A 1 762 ? -0.345 -63.339 95.471 1.00 54.45 762 GLU A O 1
ATOM 5900 N N . GLU A 1 763 ? 1.908 -63.497 95.639 1.00 54.83 763 GLU A N 1
ATOM 5901 C CA . GLU A 1 763 ? 2.008 -62.455 96.654 1.00 61.01 763 GLU A CA 1
ATOM 5902 C C . GLU A 1 763 ? 1.732 -61.064 96.102 1.00 52.84 763 GLU A C 1
ATOM 5903 O O . GLU A 1 763 ? 1.422 -60.162 96.886 1.00 57.31 763 GLU A O 1
ATOM 5909 N N . MET A 1 764 ? 1.862 -60.862 94.789 1.00 43.76 764 MET A N 1
ATOM 5910 C CA . MET A 1 764 ? 1.824 -59.525 94.193 1.00 44.86 764 MET A CA 1
ATOM 5911 C C . MET A 1 764 ? 0.418 -58.968 93.991 1.00 48.48 764 MET A C 1
ATOM 5912 O O . MET A 1 764 ? 0.288 -57.851 93.478 1.00 48.60 764 MET A O 1
ATOM 5917 N N . PHE A 1 765 ? -0.635 -59.707 94.330 1.00 42.61 765 PHE A N 1
ATOM 5918 C CA . PHE A 1 765 ? -1.983 -59.225 94.045 1.00 36.71 765 PHE A CA 1
ATOM 5919 C C . PHE A 1 765 ? -2.956 -59.888 94.995 1.00 40.15 765 PHE A C 1
ATOM 5920 O O . PHE A 1 765 ? -2.642 -60.896 95.643 1.00 45.01 765 PHE A O 1
ATOM 5928 N N . ARG A 1 766 ? -4.166 -59.341 95.021 1.00 43.36 766 ARG A N 1
ATOM 5929 C CA . ARG A 1 766 ? -5.286 -59.951 95.720 1.00 42.35 766 ARG A CA 1
ATOM 5930 C C . ARG A 1 766 ? -6.533 -59.751 94.870 1.00 44.52 766 ARG A C 1
ATOM 5931 O O . ARG A 1 766 ? -6.756 -58.666 94.317 1.00 39.73 766 ARG A O 1
ATOM 5939 N N . ILE A 1 767 ? -7.347 -60.792 94.768 1.00 36.69 767 ILE A N 1
ATOM 5940 C CA . ILE A 1 767 ? -8.620 -60.679 94.060 1.00 34.37 767 ILE A CA 1
ATOM 5941 C C . ILE A 1 767 ? -9.676 -60.292 95.082 1.00 30.77 767 ILE A C 1
ATOM 5942 O O . ILE A 1 767 ? -9.907 -61.028 96.046 1.00 38.70 767 ILE A O 1
ATOM 5947 N N . GLY A 1 768 ? -10.321 -59.130 94.881 1.00 31.16 768 GLY A N 1
ATOM 5948 C CA . GLY A 1 768 ? -11.441 -58.765 95.722 1.00 35.03 768 GLY A CA 1
ATOM 5949 C C . GLY A 1 768 ? -12.784 -59.150 95.118 1.00 38.97 768 GLY A C 1
ATOM 5950 O O . GLY A 1 768 ? -12.844 -59.681 94.009 1.00 37.80 768 GLY A O 1
ATOM 5951 N N . LEU A 1 769 ? -13.852 -58.873 95.882 1.00 37.55 769 LEU A N 1
ATOM 5952 C CA . LEU A 1 769 ? -15.210 -59.193 95.436 1.00 39.46 769 LEU A CA 1
ATOM 5953 C C . LEU A 1 769 ? -15.554 -58.466 94.152 1.00 39.85 769 LEU A C 1
ATOM 5954 O O . LEU A 1 769 ? -16.279 -58.990 93.298 1.00 36.82 769 LEU A O 1
ATOM 5959 N N . THR A 1 770 ? -15.049 -57.249 93.992 1.00 34.99 770 THR A N 1
ATOM 5960 C CA . THR A 1 770 ? -15.398 -56.469 92.832 1.00 34.09 770 THR A CA 1
ATOM 5961 C C . THR A 1 770 ? -14.188 -55.912 92.095 1.00 34.64 770 THR A C 1
ATOM 5962 O O . THR A 1 770 ? -14.347 -55.473 90.952 1.00 43.19 770 THR A O 1
ATOM 5966 N N . LYS A 1 771 ? -12.987 -55.974 92.673 1.00 33.85 771 LYS A N 1
ATOM 5967 C CA . LYS A 1 771 ? -11.796 -55.343 92.115 1.00 33.15 771 LYS A CA 1
ATOM 5968 C C . LYS A 1 771 ? -10.595 -56.251 92.275 1.00 31.33 771 LYS A C 1
ATOM 5969 O O . LYS A 1 771 ? -10.527 -57.067 93.197 1.00 37.47 771 LYS A O 1
ATOM 5975 N N . VAL A 1 772 ? -9.586 -56.039 91.414 1.00 29.47 772 VAL A N 1
ATOM 5976 C CA . VAL A 1 772 ? -8.286 -56.662 91.603 1.00 31.63 772 VAL A CA 1
ATOM 5977 C C . VAL A 1 772 ? -7.389 -55.641 92.293 1.00 29.99 772 VAL A C 1
ATOM 5978 O O . VAL A 1 772 ? -7.398 -54.471 91.914 1.00 35.35 772 VAL A O 1
ATOM 5982 N N . PHE A 1 773 ? -6.618 -56.084 93.286 1.00 38.74 773 PHE A N 1
ATOM 5983 C CA . PHE A 1 773 ? -5.711 -55.234 94.068 1.00 41.95 773 PHE A CA 1
ATOM 5984 C C . PHE A 1 773 ? -4.263 -55.606 93.757 1.00 40.15 773 PHE A C 1
ATOM 5985 O O . PHE A 1 773 ? -3.911 -56.795 93.780 1.00 42.40 773 PHE A O 1
ATOM 5993 N N . PHE A 1 774 ? -3.411 -54.597 93.533 1.00 39.09 774 PHE A N 1
ATOM 5994 C CA . PHE A 1 774 ? -2.044 -54.793 93.046 1.00 46.85 774 PHE A CA 1
ATOM 5995 C C . PHE A 1 774 ? -1.015 -54.172 93.991 1.00 46.18 774 PHE A C 1
ATOM 5996 O O . PHE A 1 774 ? -1.127 -52.993 94.344 1.00 46.21 774 PHE A O 1
ATOM 6004 N N . LYS A 1 775 ? 0.019 -54.939 94.350 1.00 43.34 775 LYS A N 1
ATOM 6005 C CA . LYS A 1 775 ? 1.142 -54.361 95.087 1.00 34.77 775 LYS A CA 1
ATOM 6006 C C . LYS A 1 775 ? 1.958 -53.444 94.176 1.00 35.90 775 LYS A C 1
ATOM 6007 O O . LYS A 1 775 ? 1.786 -53.418 92.956 1.00 35.05 775 LYS A O 1
ATOM 6013 N N . ALA A 1 776 ? 2.855 -52.670 94.793 1.00 39.39 776 ALA A N 1
ATOM 6014 C CA . ALA A 1 776 ? 3.619 -51.665 94.055 1.00 46.31 776 ALA A CA 1
ATOM 6015 C C . ALA A 1 776 ? 4.454 -52.303 92.948 1.00 51.11 776 ALA A C 1
ATOM 6016 O O . ALA A 1 776 ? 5.085 -53.350 93.142 1.00 38.37 776 ALA A O 1
ATOM 6018 N N . GLY A 1 777 ? 4.465 -51.652 91.784 1.00 46.64 777 GLY A N 1
ATOM 6019 C CA . GLY A 1 777 ? 5.246 -52.111 90.657 1.00 47.51 777 GLY A CA 1
ATOM 6020 C C . GLY A 1 777 ? 4.638 -53.250 89.865 1.00 49.85 777 GLY A C 1
ATOM 6021 O O . GLY A 1 777 ? 5.192 -53.612 88.822 1.00 53.76 777 GLY A O 1
ATOM 6022 N N . VAL A 1 778 ? 3.504 -53.805 90.305 1.00 54.04 778 VAL A N 1
ATOM 6023 C CA . VAL A 1 778 ? 2.918 -54.980 89.651 1.00 51.01 778 V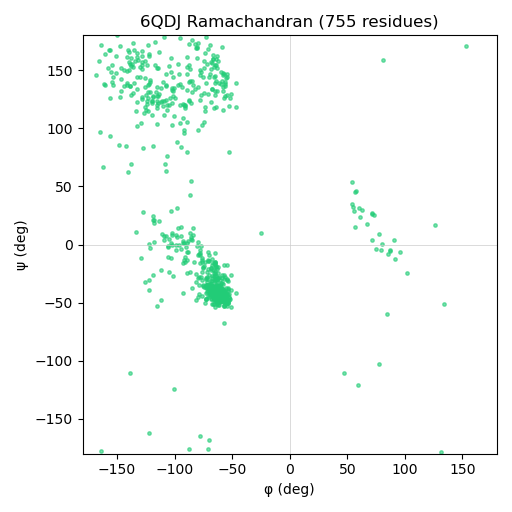AL A CA 1
ATOM 6024 C C . VAL A 1 778 ? 2.109 -54.577 88.415 1.00 49.80 778 VAL A C 1
ATOM 6025 O O . VAL A 1 778 ? 2.235 -55.180 87.343 1.00 49.83 778 VAL A O 1
ATOM 6029 N N . LEU A 1 779 ? 1.252 -53.565 88.549 1.00 46.66 779 LEU A N 1
ATOM 6030 C CA . LEU A 1 779 ? 0.501 -53.056 87.404 1.00 43.93 779 LEU A CA 1
ATOM 6031 C C . LEU A 1 779 ? 1.421 -52.579 86.289 1.00 55.34 779 LEU A C 1
ATOM 6032 O O . LEU A 1 779 ? 1.137 -52.815 85.106 1.00 47.14 779 LEU A O 1
ATOM 6037 N N . ALA A 1 780 ? 2.504 -51.865 86.644 1.00 45.49 780 ALA A N 1
ATOM 6038 C CA . ALA A 1 780 ? 3.462 -51.411 85.638 1.00 48.45 780 ALA A CA 1
ATOM 6039 C C . ALA A 1 780 ? 4.100 -52.584 84.889 1.00 55.52 780 ALA A C 1
ATOM 6040 O O . ALA A 1 780 ? 4.249 -52.534 83.661 1.00 53.84 780 ALA A O 1
ATOM 6042 N N . HIS A 1 781 ? 4.512 -53.632 85.615 1.00 50.09 781 HIS A N 1
ATOM 6043 C CA . HIS A 1 781 ? 5.055 -54.827 84.970 1.00 60.49 781 HIS A CA 1
ATOM 6044 C C . HIS A 1 781 ? 4.045 -55.434 83.990 1.00 57.89 781 HIS A C 1
ATOM 6045 O O . HIS A 1 781 ? 4.403 -55.819 82.868 1.00 52.28 781 HIS A O 1
ATOM 6052 N N . LEU A 1 782 ? 2.768 -55.484 84.383 1.00 51.91 782 LEU A N 1
ATOM 6053 C CA . LEU A 1 782 ? 1.722 -55.987 83.492 1.00 60.73 782 LEU A CA 1
ATOM 6054 C C . LEU A 1 782 ? 1.543 -55.089 82.266 1.00 64.33 782 LEU A C 1
ATOM 6055 O O . LEU A 1 782 ? 1.262 -55.579 81.167 1.00 56.71 782 LEU A O 1
ATOM 6060 N N . GLU A 1 783 ? 1.684 -53.769 82.433 1.00 57.35 783 GLU A N 1
ATOM 6061 C CA . GLU A 1 783 ? 1.682 -52.880 81.272 1.00 60.10 783 GLU A CA 1
ATOM 6062 C C . GLU A 1 783 ? 2.852 -53.183 80.348 1.00 59.17 783 GLU A C 1
ATOM 6063 O O . GLU A 1 783 ? 2.730 -53.058 79.127 1.00 66.43 783 GLU A O 1
ATOM 6069 N N . ASP A 1 784 ? 4.007 -53.550 80.920 1.00 67.37 784 ASP A N 1
ATOM 6070 C CA . ASP A 1 784 ? 5.190 -53.840 80.110 1.00 64.96 784 ASP A CA 1
ATOM 6071 C C . ASP A 1 784 ? 4.965 -55.055 79.212 1.00 66.82 784 ASP A C 1
ATOM 6072 O O . ASP A 1 784 ? 5.336 -55.037 78.032 1.00 62.65 784 ASP A O 1
ATOM 6077 N N . ILE A 1 785 ? 4.360 -56.121 79.754 1.00 60.00 785 ILE A N 1
ATOM 6078 C CA . ILE A 1 785 ? 4.103 -57.322 78.961 1.00 63.10 785 ILE A CA 1
ATOM 6079 C C . ILE A 1 785 ? 2.982 -57.077 77.957 1.00 64.66 785 ILE A C 1
ATOM 6080 O O . ILE A 1 785 ? 3.016 -57.590 76.833 1.00 69.15 785 ILE A O 1
ATOM 6085 N N . ARG A 1 786 ? 1.962 -56.309 78.352 1.00 56.34 786 ARG A N 1
ATOM 6086 C CA . ARG A 1 786 ? 0.874 -55.970 77.442 1.00 53.77 786 ARG A CA 1
ATOM 6087 C C . ARG A 1 786 ? 1.376 -55.186 76.238 1.00 66.57 786 ARG A C 1
ATOM 6088 O O . ARG A 1 786 ? 0.964 -55.441 75.096 1.00 53.80 786 ARG A O 1
ATOM 6096 N N . ASP A 1 787 ? 2.231 -54.189 76.482 1.00 61.63 787 ASP A N 1
ATOM 6097 C CA . ASP A 1 787 ? 2.761 -53.386 75.385 1.00 68.08 787 ASP A CA 1
ATOM 6098 C C . ASP A 1 787 ? 3.683 -54.219 74.494 1.00 74.83 787 ASP A C 1
ATOM 6099 O O . ASP A 1 787 ? 3.596 -54.146 73.261 1.00 76.86 787 ASP A O 1
ATOM 6104 N N . GLU A 1 788 ? 4.550 -55.036 75.104 1.00 71.23 788 GLU A N 1
ATOM 6105 C CA . GLU A 1 788 ? 5.431 -55.918 74.338 1.00 75.28 788 GLU A CA 1
ATOM 6106 C C . GLU A 1 788 ? 4.636 -56.845 73.423 1.00 80.22 788 GLU A C 1
ATOM 6107 O O . GLU A 1 788 ? 4.895 -56.914 72.216 1.00 89.33 788 GLU A O 1
ATOM 6113 N N . LYS A 1 789 ? 3.665 -57.575 73.980 1.00 78.70 789 LYS A N 1
ATOM 6114 C CA . LYS A 1 789 ? 2.825 -58.443 73.158 1.00 74.58 789 LYS A CA 1
ATOM 6115 C C . LYS A 1 789 ? 1.970 -57.657 72.168 1.00 79.27 789 LYS A C 1
ATOM 6116 O O . LYS A 1 789 ? 1.497 -58.235 71.185 1.00 91.22 789 LYS A O 1
ATOM 6122 N N . LEU A 1 790 ? 1.769 -56.362 72.390 1.00 79.79 790 LEU A N 1
ATOM 6123 C CA . LEU A 1 790 ? 1.008 -55.541 71.456 1.00 72.33 790 LEU A CA 1
ATOM 6124 C C . LEU A 1 790 ? 1.908 -55.022 70.344 1.00 82.37 790 LEU A C 1
ATOM 6125 O O . LEU A 1 790 ? 1.647 -53.962 69.777 1.00 88.39 790 LEU A O 1
#